Protein AF-0000000069443160 (afdb_homodimer)

Sequence (1486 aa):
MAARSSDGLRLLSDVNIPDARLNDDSSGDDKSVIDLRDLGGGPRDSFRSDLTDTPPKGVDHGDQPHALPVPTNKPRRRCSGLFVTLIVLGVYTTLLSGVFFVVACIKPFYGSLIGNNAGLTASSASLLSALLAKTIELSYVTVCVAFLGQLLSRRALTHGSEGVSIADMTLRTWITQPGSLLMQWDVLRYVGWTTLGGLTLIVALVAMLYTTAAEALVSPSLVLGPVQPRLLQGNVSTQYSNPYYLEDACQSPITAAVDPTSWNETCLAMEIAGRSYHDYYQYLQGWAEMLKAGNNTSTALAYRPQPHALLYDNTTVTGRWIEIVNTTAVSEQHGRVVNNVTAAYPHGGLFAAARNPANKIQQPVDMSGEGKYIIQASLPSPAINVMCVGMSHDELKPLIYTEWPNHKPFNASTWATAAPTYSINTNRTVVDDLFGFSEDQGAPVFPIYPKDYNTILNPKVDNTTSIYILGSAPPGHDPKYILCSLRGKLSGRCSARYQVDPSGGDLSSRCEDAADGLQYNRIHPNTSEDQYLMNWKSVGWEWADTVTLGSGIMGDNASIERTLMELIPSFDNTTNTSSLDPRLPSLSEALAVLAGSTALLGSQDSPFVPDWNYAEASLATPVVQVFNATLQSAGYASGRTSDWQQVFYVILAVVFLTNIMCLGFILFQGRGQLVTDFTEPPNLFALAVNSPGTVHAWSGAQLGAAGTPRLRDRWHVDMREESGHYYIRTRGQLQDLEDREANMAARSSDGLRLLSDVNIPDARLNDDSSGDDKSVIDLRDLGGGPRDSFRSDLTDTPPKGVDHGDQPHALPVPTNKPRRRCSGLFVTLIVLGVYTTLLSGVFFVVACIKPFYGSLIGNNAGLTASSASLLSALLAKTIELSYVTVCVAFLGQLLSRRALTHGSEGVSIADMTLRTWITQPGSLLMQWDVLRYVGWTTLGGLTLIVALVAMLYTTAAEALVSPSLVLGPVQPRLLQGNVSTQYSNPYYLEDACQSPITAAVDPTSWNETCLAMEIAGRSYHDYYQYLQGWAEMLKAGNNTSTALAYRPQPHALLYDNTTVTGRWIEIVNTTAVSEQHGRVVNNVTAAYPHGGLFAAARNPANKIQQPVDMSGEGKYIIQASLPSPAINVMCVGMSHDELKPLIYTEWPNHKPFNASTWATAAPTYSINTNRTVVDDLFGFSEDQGAPVFPIYPKDYNTILNPKVDNTTSIYILGSAPPGHDPKYILCSLRGKLSGRCSARYQVDPSGGDLSSRCEDAADGLQYNRIHPNTSEDQYLMNWKSVGWEWADTVTLGSGIMGDNASIERTLMELIPSFDNTTNTSSLDPRLPSLSEALAVLAGSTALLGSQDSPFVPDWNYAEASLATPVVQVFNATLQSAGYASGRTSDWQQVFYVILAVVFLTNIMCLGFILFQGRGQLVTDFTEPPNLFALAVNSPGTVHAWSGAQLGAAGTPRLRDRWHVDMREESGHYYIRTRGQLQDLEDREAN

Organism: Aspergillus niger (strain ATCC MYA-4892 / CBS 513.88 / FGSC A1513) (NCBI:txid425011)

Secondary structure (DSSP, 8-state):
-----------------------------------------------------------------------------SS-HHHHHHHHHHHHHHHHHHHHHHHHHH--B-GGGBSTTSSB-HHHHHHHHHHHHHHHHHHHHHHHHHHHHHHHHHHHHSTTS--B-HHHHTHHHHHH-GGGGGT-HHHHHHHTTSHHHHHHHHHHHHHHHHHHHHHHHTS-EEEEPPPEEEEEEEEEEE-TT-HHHHHHH---S--TTT-TTTHHHHHHHHHHHHHHHHHHHHHHHHHHHHHHTT----SSGGGSPPPEEEETTTEEEE-EEES---HHHHHHHHTS-EEEEEEE---THHHHHHT-GGG-PPPGGGGTT---EEEEE--PEEEEEEEEEEE-HHHHGGGBGGGSTTPPPP-HHHHHHH-S-SEESS---TTHHHHT--SSSPEE-BSSPPPTT-EEEE---TT-S-EEEEEEPPTT-SSSEEEEEEEEEEESSEEEEEEEETTEEEEEEEES-TT-TT-HHHH-TT--SS-B-HHHHHHHHHHHHHTT--GGGTT---HHHHHHHTTPPPEETTTTEE---TTS--HHHHHHHHTHHHHHHHHTT--SSS----SSSEEEEEEEEEEEEEEEEEEEE-S-SSGGGGGHHHHHHHHHHHHHHHHHHHHHTSTT-PPP-TTSHHHHHHHHHTS-TTTTTTTT--SS---TTGGG--EEEEEETTTTEEEEEEHHHHHHHHHHHH-/-----------------------------------------------------------------------------SS-HHHHHHHHHHHHHHHHHHHHHHHHHH--B-GGGBSTTSSB-HHHHHHHHHHHHHHHHHHHHHHHHHHHHHHHHHHHHSTTS--EEHHHHTHHHHHH-GGGGGT-HHHHHHHTTSHHHHHHHHHHHHHHHHHHHHHHHTS-EEEEPPPEEEEEEEEEEE-TT-HHHHHHH---S--TTT-TTTHHHHHHHHHHHHHHHHHHHHHHHHHHHHHHTT----SSGGGSPPPEEEETTTEEEE-EEES---HHHHHHHHTS-EEEEEEE---THHHHHHT-GGG-PPPGGGGTT---EEEEE--PEEEEEEEEEEE-HHHHGGGBGGGSTTPPPP-TTTHHHH-S-SEESS---TTHHHHT--SSSPEE-BSSPPPTT-EEEE---TT-S-EEEEEEPPTT-SSSEEEEEEEEEEESSEEEEEEEETTEEEEEEEES-TT-TT-HHHH-TT--SS-B-HHHHHHHHHHHHHTT--GGGTT---HHHHHHHTTPPPEETTTTEE---TTS--HHHHHHHHTHHHHHHHHTT--SSS----SSSEEEEEEEEEEEEEEEEEEEE-S-SSGGGGGHHHHHHHHHHHHHHHHHHHHHTSTT-PPP-TTSHHHHHHHHHTS-TTTTTTTT--SS---TTGGG-EEEEEEETTTTEEEEEEHHHHHHHHHHHH-

pLDDT: mean 78.51, std 24.68, range [12.88, 98.69]

Solvent-accessible surface area (backbone atoms only — not comparable to full-atom values): 80104 Å² total; per-residue (Å²): 130,86,69,71,76,84,89,84,90,74,89,86,79,91,62,91,82,80,88,92,89,90,94,84,91,94,80,94,70,100,74,85,93,77,91,88,82,76,84,85,79,79,76,83,82,85,86,79,79,70,85,69,77,84,79,78,82,69,86,73,82,63,81,60,74,75,69,68,76,64,72,73,77,58,76,71,70,56,82,39,71,50,56,52,43,50,50,51,40,36,50,48,27,34,50,52,39,41,49,50,40,47,41,36,70,68,32,52,72,52,51,70,49,49,20,68,80,29,90,28,38,66,69,55,47,36,48,50,47,48,51,52,38,46,53,35,44,45,30,44,52,36,45,50,44,52,43,53,28,44,54,48,34,47,35,18,50,44,90,85,48,86,34,39,30,52,56,62,59,48,54,54,46,36,55,53,23,55,54,47,51,73,45,41,54,69,57,42,71,66,42,39,80,37,72,68,33,41,52,44,52,49,52,28,51,38,56,70,43,41,51,55,31,40,54,50,24,46,26,63,40,84,40,75,47,68,80,38,81,42,77,40,47,34,63,25,33,32,42,64,23,40,54,68,58,51,21,66,66,42,62,45,49,60,38,59,87,78,32,72,84,51,33,35,58,38,43,34,39,38,50,48,35,10,46,18,36,31,23,36,38,52,48,34,29,52,50,22,54,38,47,73,70,69,46,73,47,45,64,43,74,88,67,32,90,58,41,44,40,73,46,91,64,43,25,45,31,35,26,33,77,41,84,81,55,61,36,39,60,52,2,41,73,70,64,37,37,39,42,53,41,28,39,30,33,37,45,36,35,52,63,58,24,61,68,31,72,89,54,69,56,80,48,29,76,48,39,76,46,68,18,30,36,36,37,39,31,34,30,44,16,30,26,35,37,20,38,31,33,44,37,48,77,77,64,42,39,71,36,23,45,66,67,40,93,87,49,68,88,86,50,72,92,44,40,88,81,61,50,87,57,46,44,40,49,78,62,76,56,94,55,26,81,80,76,56,46,36,77,80,23,41,38,62,37,36,65,65,83,42,46,72,25,13,19,32,57,41,62,67,33,61,80,53,38,43,33,36,38,41,35,14,24,47,90,92,42,44,46,44,28,36,45,31,39,39,36,30,32,51,30,29,58,17,18,27,35,41,36,40,43,34,62,35,32,39,37,28,34,51,59,82,45,92,83,49,80,47,22,23,32,75,76,38,70,83,60,63,78,80,61,63,34,60,40,33,32,56,41,49,41,55,47,41,60,54,64,48,45,42,44,14,66,78,61,43,84,48,48,65,30,34,60,45,32,70,22,56,60,50,49,39,80,88,77,40,30,16,56,59,51,39,71,47,69,42,36,33,57,50,52,36,28,37,48,42,48,57,42,34,60,20,27,44,37,17,54,77,49,92,67,76,93,60,90,58,73,58,47,95,66,61,44,81,45,75,42,52,29,34,42,25,44,46,31,38,24,22,29,69,88,53,78,79,56,58,64,36,54,54,44,44,49,51,54,32,51,51,34,49,53,48,44,50,46,53,58,63,73,27,72,64,49,82,68,68,40,45,64,39,45,58,42,27,39,52,35,28,52,45,26,74,50,77,63,50,82,63,54,78,68,64,84,78,69,82,55,79,77,62,48,63,54,35,37,29,43,46,64,42,80,88,76,71,46,50,25,70,44,51,64,70,56,50,50,52,48,50,51,50,70,68,94,140,90,85,87,94,87,87,94,87,94,89,90,94,86,94,80,89,92,82,95,74,94,79,93,86,90,94,85,94,80,91,75,86,88,72,98,72,73,86,87,76,80,71,85,81,72,88,69,83,64,89,71,82,81,75,78,80,75,84,74,87,64,82,60,70,78,69,69,76,66,73,74,78,57,74,71,71,59,80,40,69,49,57,50,42,50,51,51,40,36,49,48,28,34,51,53,38,41,49,50,39,48,39,37,70,66,32,53,72,53,52,72,49,50,20,68,82,30,89,30,38,66,70,55,47,39,50,50,46,48,50,51,37,46,52,36,44,45,31,42,50,36,45,50,46,52,44,53,27,44,55,49,35,46,36,18,50,43,90,83,49,85,34,38,30,53,55,62,59,48,52,54,46,36,55,52,23,55,55,48,52,73,46,40,53,70,55,43,70,66,42,38,79,37,72,69,33,40,51,45,52,50,51,28,50,38,56,68,43,42,51,55,31,40,56,50,24,47,26,63,39,85,40,77,46,69,80,38,80,42,78,39,46,35,61,24,33,33,42,63,23,41,53,68,57,51,19,66,66,42,61,44,50,59,38,61,88,78,33,72,86,51,32,35,59,36,43,35,39,38,49,49,36,9,46,18,35,31,24,36,38,51,48,35,31,51,50,20,53,40,46,74,70,69,46,72,49,44,63,44,75,87,69,31,90,58,40,45,41,72,44,91,63,45,26,46,31,35,27,33,75,42,84,82,55,62,36,39,60,53,3,40,73,70,65,36,36,40,41,53,41,28,40,31,32,36,45,37,35,54,63,58,24,61,68,31,72,89,53,69,57,81,49,30,74,48,40,78,46,66,20,31,37,37,37,39,32,33,30,45,15,30,25,35,38,18,39,33,34,45,36,49,77,78,64,42,40,71,36,22,44,67,68,40,92,87,50,70,88,85,51,72,90,45,40,88,81,61,51,89,58,45,43,39,48,78,65,77,56,93,54,26,80,79,76,56,44,36,77,80,21,41,37,63,36,36,66,62,82,43,47,72,23,14,19,31,59,40,61,66,34,59,81,55,39,42,31,36,39,40,34,12,26,48,90,92,42,45,45,45,27,36,44,31,38,39,35,29,32,52,30,32,58,19,18,26,36,42,36,39,42,34,60,34,33,39,38,27,33,50,57,82,46,93,84,50,80,47,22,22,33,76,78,38,70,84,58,63,79,79,59,64,33,60,42,34,30,55,41,48,41,53,47,42,60,55,64,46,45,41,48,18,66,77,61,67,67,48,51,64,28,34,59,47,31,70,23,57,61,51,49,39,80,88,78,40,32,18,54,58,51,40,71,48,70,42,36,32,56,50,51,36,29,37,48,42,49,56,41,34,59,21,26,44,37,15,55,77,49,93,67,75,92,60,89,58,71,58,47,93,65,62,44,80,46,74,42,53,29,32,41,24,43,47,30,37,23,23,30,68,88,54,78,80,57,57,65,38,54,55,42,44,49,51,54,30,52,51,34,48,53,48,46,49,46,53,59,65,74,28,73,65,48,81,67,69,42,44,63,39,46,57,43,28,40,54,34,28,53,48,26,73,50,75,60,47,82,62,53,79,65,65,82,78,69,82,55,80,78,61,49,64,52,38,37,30,44,46,65,42,81,90,74,70,46,51,24,68,44,51,64,69,58,53,50,52,48,49,50,55,72,71,102

Foldseek 3Di:
DDDPDDDDDDDDDDDPDDDDDYDDDDDDDPDDDDDDDDDDDDDDDDDPPPPVDDDPPPDCPPPPPPPPPLPPVPVPDQQPPVLVVLLVLLVLLLVVLVVLLVQLVVWDFPPQCEWPPHPHDLVRQLVVLLVSLVSSLVSLLVLVLLLLLQVLQCLQADDPHLFHFLLSLCLNCCQVPVVCCVVCVVSCVVCCPPPSNVVSNLNNVLSVCRSVLSSFFVRWDWDWFDKFKDKFKFWFWFAFLFPVCLLVVQDDPCDCVNPVPCSSLVSSLVVLQVWLVVQLVVVVVVLVVCVVVVHFFDLFQQGDQFFWTDDPNFETWTKGKPPGDAQFVVLLVLLWGKDKTKIWTAQLRVVVRCVDVVRVHDDCVGHVLFKKKKKKFQFWTKMKMKIKIFDAPVQCLLQEQVSDPPHDDDDLVCCVPDPPDQWDAPDDGSCCVVQVRHNQFTDGHDHDQFDELAKAWRLPGPPDQWTKIKHAAHPPFPRGIMIMIMFMATHQQWMWMWIAGSSGIYIYIGGNDPPDCSRNCNVVVPDGPPDTDNSLSVVVVSSCVSNPRHCRSVPDNDPVSNVLSHQDWGADPVSSGTTHDRSGHHSRSSVRSSCVVSSNSSSHSHDSDRDDDDPDRTHPGIDMDITIMIMIIMGIIGYHPDDVSVVSSVSSVSSNVVSVVSSVCCPPVCVSPRDDSCSDPVNVVQQAVQADPVVCVCVPVDPPDPDPPRSSFRWHWYAPVVSRHTYIHGVVVVVVVVVVVVD/DDYYDDYDDDDYDDDDDDDDDDDDDDDDDDDPDDDPPDDDDDDPDDPVPCPPDDDPPPDCPPPPVPPPPPPPPPVPDQQPPVLVVLLVLLVVLLVLLVVLLVQLVVWDFPPQCEWPPHPHDLVRQLVVLLVSLVSSLVSLLVLVLLLLLQVLQCLQADDPHLFDFPLSLCLNCCQVPVVCCVVCVVSCVVCCPPPSNVVSNLNNVLSVCRSVLSSFFVRWDWDWFDKFKDKFKFWFWFAFLFPVCLLVVQDDPCDCVNPVPCSSLVSSLVVLQVWLVVQLVVVVVVLVVCVVVVHFFDLFQQGDAFFWTDDPNFEIWTKGKPPGDAQFVVLLVLLWGKDKTKIWTAQLRVVVRCVDVVRVHDDCVRHVLFKKKKKKFQFWTKMKMKIKIFDAPVQCLLQEQVSDPPHDDDDLVCCVPDPPDQWDAPDDGSCCVVQVRHNQFTDGHHHDQFDELAKAWRLPGPPDQWTKIKHAAHPPFPRGIMIMIMFMATHQQWMWMWIQGSSGIYIYIGGNDPPDCSRNCNVVVPDDPPDTDNSLSVVVVSSCVSNPRHCRSVPPNDPVSNVLSHQDWGADPVSSGTTHDRSGHHSRSSVRSSCVVSRNSSSHSHDSDRDDDDPDRTHPGIDMDITIMIMIIMGIIGYHPDDVSVVSSVSSVSSNVVSVVSSVCCPPVCVSPRDPSCSDPVNVVQQAVQADPVVCVCVPVDDPDPDPPRSSFRWHWYADVVSRHTYIHGPVVVVVVVVVVVD

Structure (mmCIF, N/CA/C/O backbone):
data_AF-0000000069443160-model_v1
#
loop_
_entity.id
_entity.type
_entity.pdbx_description
1 polymer 'Contig An12c0340, genomic contig'
#
loop_
_atom_site.group_PDB
_atom_site.id
_atom_site.type_symbol
_atom_site.label_atom_id
_atom_site.label_alt_id
_atom_site.label_comp_id
_atom_site.label_asym_id
_atom_site.label_entity_id
_atom_site.label_seq_id
_atom_site.pdbx_PDB_ins_code
_atom_site.Cartn_x
_atom_site.Cartn_y
_atom_site.Cartn_z
_atom_site.occupancy
_atom_site.B_iso_or_equiv
_atom_site.auth_seq_id
_atom_site.auth_comp_id
_atom_site.auth_asym_id
_atom_site.auth_atom_id
_atom_site.pdbx_PDB_model_num
ATOM 1 N N . MET A 1 1 ? -35.094 -18.609 -23.609 1 14.18 1 MET A N 1
ATOM 2 C CA . MET A 1 1 ? -34.469 -17.391 -23.078 1 14.18 1 MET A CA 1
ATOM 3 C C . MET A 1 1 ? -34.75 -17.234 -21.594 1 14.18 1 MET A C 1
ATOM 5 O O . MET A 1 1 ? -35.594 -17.938 -21.047 1 14.18 1 MET A O 1
ATOM 9 N N . ALA A 1 2 ? -34.719 -15.883 -21.469 1 14.32 2 ALA A N 1
ATOM 10 C CA . ALA A 1 2 ? -34.719 -15.242 -20.156 1 14.32 2 ALA A CA 1
ATOM 11 C C . ALA A 1 2 ? -35.844 -15.836 -19.266 1 14.32 2 ALA A C 1
ATOM 13 O O . ALA A 1 2 ? -36.75 -16.469 -19.766 1 14.32 2 ALA A O 1
ATOM 14 N N . ALA A 1 3 ? -35.781 -15.125 -18.375 1 14.13 3 ALA A N 1
ATOM 15 C CA . ALA A 1 3 ? -35.844 -14.688 -16.984 1 14.13 3 ALA A CA 1
ATOM 16 C C . ALA A 1 3 ? -37.281 -14.547 -16.5 1 14.13 3 ALA A C 1
ATOM 18 O O . ALA A 1 3 ? -38.031 -13.688 -16.969 1 14.13 3 ALA A O 1
ATOM 19 N N . ARG A 1 4 ? -37.688 -15.383 -16.281 1 16.61 4 ARG A N 1
ATOM 20 C CA . ARG A 1 4 ? -38.938 -15.328 -15.523 1 16.61 4 ARG A CA 1
ATOM 21 C C . ARG A 1 4 ? -38.781 -14.477 -14.266 1 16.61 4 ARG A C 1
ATOM 23 O O . ARG A 1 4 ? -37.938 -14.781 -13.406 1 16.61 4 ARG A O 1
ATOM 30 N N . SER A 1 5 ? -38.562 -13.375 -14.5 1 15.87 5 SER A N 1
ATOM 31 C CA . SER A 1 5 ? -38.406 -12.828 -13.156 1 15.87 5 SER A CA 1
ATOM 32 C C . SER A 1 5 ? -39.344 -13.5 -12.172 1 15.87 5 SER A C 1
ATOM 34 O O . SER A 1 5 ? -40.344 -14.141 -12.57 1 15.87 5 SER A O 1
ATOM 36 N N . SER A 1 6 ? -39.281 -12.898 -11.078 1 15.77 6 SER A N 1
ATOM 37 C CA . SER A 1 6 ? -39.312 -12.93 -9.617 1 15.77 6 SER A CA 1
ATOM 38 C C . SER A 1 6 ? -40.719 -13.094 -9.078 1 15.77 6 SER A C 1
ATOM 40 O O . SER A 1 6 ? -41.656 -12.539 -9.633 1 15.77 6 SER A O 1
ATOM 42 N N . ASP A 1 7 ? -41.031 -13.812 -8.219 1 15.76 7 ASP A N 1
ATOM 43 C CA . ASP A 1 7 ? -41.844 -14.609 -7.301 1 15.76 7 ASP A CA 1
ATOM 44 C C . ASP A 1 7 ? -42.656 -13.719 -6.387 1 15.76 7 ASP A C 1
ATOM 46 O O . ASP A 1 7 ? -42.438 -12.508 -6.316 1 15.76 7 ASP A O 1
ATOM 50 N N . GLY A 1 8 ? -42.844 -14.008 -5.059 1 15.55 8 GLY A N 1
ATOM 51 C CA . GLY A 1 8 ? -43.812 -14.531 -4.117 1 15.55 8 GLY A CA 1
ATOM 52 C C . GLY A 1 8 ? -44.344 -13.477 -3.15 1 15.55 8 GLY A C 1
ATOM 53 O O . GLY A 1 8 ? -45.531 -13.406 -2.889 1 15.55 8 GLY A O 1
ATOM 54 N N . LEU A 1 9 ? -43.562 -12.945 -2.189 1 15.8 9 LEU A N 1
ATOM 55 C CA . LEU A 1 9 ? -43.781 -13.047 -0.75 1 15.8 9 LEU A CA 1
ATOM 56 C C . LEU A 1 9 ? -44.875 -12.07 -0.303 1 15.8 9 LEU A C 1
ATOM 58 O O . LEU A 1 9 ? -44.812 -10.891 -0.648 1 15.8 9 LEU A O 1
ATOM 62 N N . ARG A 1 10 ? -45.938 -12.344 0.442 1 16.67 10 ARG A N 1
ATOM 63 C CA . ARG A 1 10 ? -47.156 -11.898 1.095 1 16.67 10 ARG A CA 1
ATOM 64 C C . ARG A 1 10 ? -46.844 -11.172 2.402 1 16.67 10 ARG A C 1
ATOM 66 O O . ARG A 1 10 ? -47.75 -10.617 3.037 1 16.67 10 ARG A O 1
ATOM 73 N N . LEU A 1 11 ? -45.906 -11.453 3.174 1 15.17 11 LEU A N 1
ATOM 74 C CA . LEU A 1 11 ? -46.062 -11.469 4.621 1 15.17 11 LEU A CA 1
ATOM 75 C C . LEU A 1 11 ? -46.938 -10.305 5.09 1 15.17 11 LEU A C 1
ATOM 77 O O . LEU A 1 11 ? -47.062 -9.289 4.395 1 15.17 11 LEU A O 1
ATOM 81 N N . LEU A 1 12 ? -47.25 -10.188 6.547 1 15.47 12 LEU A N 1
ATOM 82 C CA . LEU A 1 12 ? -48.125 -10.133 7.703 1 15.47 12 LEU A CA 1
ATOM 83 C C . LEU A 1 12 ? -48.406 -8.688 8.117 1 15.47 12 LEU A C 1
ATOM 85 O O . LEU A 1 12 ? -49.562 -8.273 8.219 1 15.47 12 LEU A O 1
ATOM 89 N N . SER A 1 13 ? -47.875 -8.289 9.414 1 15.56 13 SER A N 1
ATOM 90 C CA . SER A 1 13 ? -48.531 -8.07 10.695 1 15.56 13 SER A CA 1
ATOM 91 C C . SER A 1 13 ? -49.031 -6.641 10.82 1 15.56 13 SER A C 1
ATOM 93 O O . SER A 1 13 ? -50.188 -6.418 11.18 1 15.56 13 SER A O 1
ATOM 95 N N . ASP A 1 14 ? -48.188 -5.699 11.258 1 16.8 14 ASP A N 1
ATOM 96 C CA . ASP A 1 14 ? -48.281 -5.012 12.539 1 16.8 14 ASP A CA 1
ATOM 97 C C . ASP A 1 14 ? -49.438 -4.004 12.516 1 16.8 14 ASP A C 1
ATOM 99 O O . ASP A 1 14 ? -49.656 -3.318 11.516 1 16.8 14 ASP A O 1
ATOM 103 N N . VAL A 1 15 ? -50.406 -3.967 13.695 1 16.39 15 VAL A N 1
ATOM 104 C CA . VAL A 1 15 ? -51.562 -3.461 14.406 1 16.39 15 VAL A CA 1
ATOM 105 C C . VAL A 1 15 ? -51.312 -2.027 14.867 1 16.39 15 VAL A C 1
ATOM 107 O O . VAL A 1 15 ? -52.219 -1.374 15.406 1 16.39 15 VAL A O 1
ATOM 110 N N . ASN A 1 16 ? -50.625 -1.354 14.461 1 17.42 16 ASN A N 1
ATOM 111 C CA . ASN A 1 16 ? -50.594 -0.25 15.414 1 17.42 16 ASN A CA 1
ATOM 112 C C . ASN A 1 16 ? -52 0.199 15.797 1 17.42 16 ASN A C 1
ATOM 114 O O . ASN A 1 16 ? -52.781 0.606 14.938 1 17.42 16 ASN A O 1
ATOM 118 N N . ILE A 1 17 ? -52.5 -0.214 17.047 1 16.25 17 ILE A N 1
ATOM 119 C CA . ILE A 1 17 ? -53.531 -0.032 18.062 1 16.25 17 ILE A CA 1
ATOM 120 C C . ILE A 1 17 ? -53.812 1.457 18.266 1 16.25 17 ILE A C 1
ATOM 122 O O . ILE A 1 17 ? -52.969 2.297 17.938 1 16.25 17 ILE A O 1
ATOM 126 N N . PRO A 1 18 ? -54.219 1.831 19.703 1 16.44 18 PRO A N 1
ATOM 127 C CA . PRO A 1 18 ? -55.469 2.23 20.375 1 16.44 18 PRO A CA 1
ATOM 128 C C . PRO A 1 18 ? -55.562 3.734 20.625 1 16.44 18 PRO A C 1
ATOM 130 O O . PRO A 1 18 ? -56.656 4.301 20.656 1 16.44 18 PRO A O 1
ATOM 133 N N . ASP A 1 19 ? -54.438 4.422 20.969 1 16.66 19 ASP A N 1
ATOM 134 C CA . ASP A 1 19 ? -54.562 5.16 22.219 1 16.66 19 ASP A CA 1
ATOM 135 C C . ASP A 1 19 ? -55.812 6.055 22.203 1 16.66 19 ASP A C 1
ATOM 137 O O . ASP A 1 19 ? -56.156 6.629 21.172 1 16.66 19 ASP A O 1
ATOM 141 N N . ALA A 1 20 ? -56.594 6.262 23.5 1 16.33 20 ALA A N 1
ATOM 142 C CA . ALA A 1 20 ? -57.656 6.652 24.422 1 16.33 20 ALA A CA 1
ATOM 143 C C . ALA A 1 20 ? -57.844 8.172 24.438 1 16.33 20 ALA A C 1
ATOM 145 O O . ALA A 1 20 ? -56.969 8.906 24 1 16.33 20 ALA A O 1
ATOM 146 N N . ARG A 1 21 ? -58.5 8.719 25.75 1 17.06 21 ARG A N 1
ATOM 147 C CA . ARG A 1 21 ? -59.688 9.289 26.391 1 17.06 21 ARG A CA 1
ATOM 148 C C . ARG A 1 21 ? -59.5 10.781 26.656 1 17.06 21 ARG A C 1
ATOM 150 O O . ARG A 1 21 ? -60.312 11.594 26.234 1 17.06 21 ARG A O 1
ATOM 157 N N . LEU A 1 22 ? -59.25 11.141 28.203 1 15.45 22 LEU A N 1
ATOM 158 C CA . LEU A 1 22 ? -60.031 11.836 29.234 1 15.45 22 LEU A CA 1
ATOM 159 C C . LEU A 1 22 ? -59.812 13.344 29.156 1 15.45 22 LEU A C 1
ATOM 161 O O . LEU A 1 22 ? -58.875 13.805 28.531 1 15.45 22 LEU A O 1
ATOM 165 N N . ASN A 1 23 ? -59.844 14.141 30.547 1 16.2 23 ASN A N 1
ATOM 166 C CA . ASN A 1 23 ? -60.656 14.961 31.422 1 16.2 23 ASN A CA 1
ATOM 167 C C . ASN A 1 23 ? -60.312 16.438 31.281 1 16.2 23 ASN A C 1
ATOM 169 O O . ASN A 1 23 ? -59.406 16.812 30.531 1 16.2 23 ASN A O 1
ATOM 173 N N . ASP A 1 24 ? -59.906 17.25 32.562 1 15.63 24 ASP A N 1
ATOM 174 C CA . ASP A 1 24 ? -60.438 18.188 33.531 1 15.63 24 ASP A CA 1
ATOM 175 C C . ASP A 1 24 ? -59.906 19.594 33.312 1 15.63 24 ASP A C 1
ATOM 177 O O . ASP A 1 24 ? -60.688 20.547 33.219 1 15.63 24 ASP A O 1
ATOM 181 N N . ASP A 1 25 ? -59 20.219 34.281 1 15.8 25 ASP A N 1
ATOM 182 C CA . ASP A 1 25 ? -59.219 21.234 35.312 1 15.8 25 ASP A CA 1
ATOM 183 C C . ASP A 1 25 ? -59.094 22.641 34.75 1 15.8 25 ASP A C 1
ATOM 185 O O . ASP A 1 25 ? -58.594 22.812 33.625 1 15.8 25 ASP A O 1
ATOM 189 N N . SER A 1 26 ? -58.375 23.734 35.656 1 16.36 26 SER A N 1
ATOM 190 C CA . SER A 1 26 ? -58.562 24.859 36.562 1 16.36 26 SER A CA 1
ATOM 191 C C . SER A 1 26 ? -58.219 26.188 35.875 1 16.36 26 SER A C 1
ATOM 193 O O . SER A 1 26 ? -57.594 26.203 34.844 1 16.36 26 SER A O 1
ATOM 195 N N . SER A 1 27 ? -57.969 27.484 36.812 1 15.53 27 SER A N 1
ATOM 196 C CA . SER A 1 27 ? -58.375 28.703 37.5 1 15.53 27 SER A CA 1
ATOM 197 C C . SER A 1 27 ? -57.531 29.906 37.062 1 15.53 27 SER A C 1
ATOM 199 O O . SER A 1 27 ? -58.062 31 36.844 1 15.53 27 SER A O 1
ATOM 201 N N . GLY A 1 28 ? -56.188 30.047 37.281 1 15.67 28 GLY A N 1
ATOM 202 C CA . GLY A 1 28 ? -55.844 31.188 38.125 1 15.67 28 GLY A CA 1
ATOM 203 C C . GLY A 1 28 ? -55.938 32.5 37.375 1 15.67 28 GLY A C 1
ATOM 204 O O . GLY A 1 28 ? -56 32.531 36.156 1 15.67 28 GLY A O 1
ATOM 205 N N . ASP A 1 29 ? -55.938 33.812 38.219 1 16.05 29 ASP A N 1
ATOM 206 C CA . ASP A 1 29 ? -56.281 35.125 38.781 1 16.05 29 ASP A CA 1
ATOM 207 C C . ASP A 1 29 ? -55.344 36.219 38.281 1 16.05 29 ASP A C 1
ATOM 209 O O . ASP A 1 29 ? -55.344 37.344 38.781 1 16.05 29 ASP A O 1
ATOM 213 N N . ASP A 1 30 ? -54.406 36.094 37.438 1 16.05 30 ASP A N 1
ATOM 214 C CA . ASP A 1 30 ? -53.469 37.188 37.719 1 16.05 30 ASP A CA 1
ATOM 215 C C . ASP A 1 30 ? -54.156 38.531 37.5 1 16.05 30 ASP A C 1
ATOM 217 O O . ASP A 1 30 ? -54.594 38.812 36.375 1 16.05 30 ASP A O 1
ATOM 221 N N . LYS A 1 31 ? -54.5 39.469 38.656 1 17.25 31 LYS A N 1
ATOM 222 C CA . LYS A 1 31 ? -55.062 40.656 39.25 1 17.25 31 LYS A CA 1
ATOM 223 C C . LYS A 1 31 ? -54.281 41.906 38.812 1 17.25 31 LYS A C 1
ATOM 225 O O . LYS A 1 31 ? -54.875 42.969 38.562 1 17.25 31 LYS A O 1
ATOM 230 N N . SER A 1 32 ? -52.906 42 39.25 1 15.55 32 SER A N 1
ATOM 231 C CA . SER A 1 32 ? -52.594 43.125 40.125 1 15.55 32 SER A CA 1
ATOM 232 C C . SER A 1 32 ? -52.75 44.438 39.406 1 15.55 32 SER A C 1
ATOM 234 O O . SER A 1 32 ? -52.875 44.5 38.188 1 15.55 32 SER A O 1
ATOM 236 N N . VAL A 1 33 ? -51.594 45.312 39.594 1 16.06 33 VAL A N 1
ATOM 237 C CA . VAL A 1 33 ? -51.469 46.562 40.312 1 16.06 33 VAL A CA 1
ATOM 238 C C . VAL A 1 33 ? -51.781 47.75 39.406 1 16.06 33 VAL A C 1
ATOM 240 O O . VAL A 1 33 ? -51.688 47.656 38.188 1 16.06 33 VAL A O 1
ATOM 243 N N . ILE A 1 34 ? -51.781 49.125 40.125 1 15.21 34 ILE A N 1
ATOM 244 C CA . ILE A 1 34 ? -52.438 50.312 40.594 1 15.21 34 ILE A CA 1
ATOM 245 C C . ILE A 1 34 ? -51.875 51.531 39.844 1 15.21 34 ILE A C 1
ATOM 247 O O . ILE A 1 34 ? -52.594 52.5 39.562 1 15.21 34 ILE A O 1
ATOM 251 N N . ASP A 1 35 ? -50.531 51.688 39.438 1 17.2 35 ASP A N 1
ATOM 252 C CA . ASP A 1 35 ? -50.125 52.969 40 1 17.2 35 ASP A CA 1
ATOM 253 C C . ASP A 1 35 ? -50.906 54.094 39.312 1 17.2 35 ASP A C 1
ATOM 255 O O . ASP A 1 35 ? -51.375 53.938 38.188 1 17.2 35 ASP A O 1
ATOM 259 N N . LEU A 1 36 ? -50.562 55.438 39.875 1 15.58 36 LEU A N 1
ATOM 260 C CA . LEU A 1 36 ? -51.062 56.688 40.438 1 15.58 36 LEU A CA 1
ATOM 261 C C . LEU A 1 36 ? -51.188 57.75 39.344 1 15.58 36 LEU A C 1
ATOM 263 O O . LEU A 1 36 ? -50.219 58 38.594 1 15.58 36 LEU A O 1
ATOM 267 N N . ARG A 1 37 ? -52.312 58.281 39.062 1 19.11 37 ARG A N 1
ATOM 268 C CA . ARG A 1 37 ? -53.062 59.25 38.281 1 19.11 37 ARG A CA 1
ATOM 269 C C . ARG A 1 37 ? -52.531 60.656 38.438 1 19.11 37 ARG A C 1
ATOM 271 O O . ARG A 1 37 ? -51.562 60.844 39.188 1 19.11 37 ARG A O 1
ATOM 278 N N . ASP A 1 38 ? -53.281 61.5 38.844 1 17.75 38 ASP A N 1
ATOM 279 C CA . ASP A 1 38 ? -53.969 62.688 38.281 1 17.75 38 ASP A CA 1
ATOM 280 C C . ASP A 1 38 ? -53.438 63.969 38.938 1 17.75 38 ASP A C 1
ATOM 282 O O . ASP A 1 38 ? -53.969 65.062 38.719 1 17.75 38 ASP A O 1
ATOM 286 N N . LEU A 1 39 ? -52.594 63.844 40.062 1 15.99 39 LEU A N 1
ATOM 287 C CA . LEU A 1 39 ? -53 65 40.875 1 15.99 39 LEU A CA 1
ATOM 288 C C . LEU A 1 39 ? -52.75 66.312 40.156 1 15.99 39 LEU A C 1
ATOM 290 O O . LEU A 1 39 ? -51.906 66.375 39.25 1 15.99 39 LEU A O 1
ATOM 294 N N . GLY A 1 40 ? -53.031 67.5 40.938 1 16.56 40 GLY A N 1
ATOM 295 C CA . GLY A 1 40 ? -53.625 68.812 41.062 1 16.56 40 GLY A CA 1
ATOM 296 C C . GLY A 1 40 ? -52.719 69.938 40.656 1 16.56 40 GLY A C 1
ATOM 297 O O . GLY A 1 40 ? -51.5 69.812 40.562 1 16.56 40 GLY A O 1
ATOM 298 N N . GLY A 1 41 ? -53.281 71.062 40.125 1 18.39 41 GLY A N 1
ATOM 299 C CA . GLY A 1 41 ? -53.156 72.312 39.344 1 18.39 41 GLY A CA 1
ATOM 300 C C . GLY A 1 41 ? -52.531 73.438 40.156 1 18.39 41 GLY A C 1
ATOM 301 O O . GLY A 1 41 ? -52.5 74.625 39.719 1 18.39 41 GLY A O 1
ATOM 302 N N . GLY A 1 42 ? -51.938 73.188 41.375 1 17.03 42 GLY A N 1
ATOM 303 C CA . GLY A 1 42 ? -52.062 74.375 42.156 1 17.03 42 GLY A CA 1
ATOM 304 C C . GLY A 1 42 ? -51.281 75.562 41.594 1 17.03 42 GLY A C 1
ATOM 305 O O . GLY A 1 42 ? -50.406 75.375 40.75 1 17.03 42 GLY A O 1
ATOM 306 N N . PRO A 1 43 ? -51.781 76.812 41.812 1 20.66 43 PRO A N 1
ATOM 307 C CA . PRO A 1 43 ? -51.688 78.188 41.375 1 20.66 43 PRO A CA 1
ATOM 308 C C . PRO A 1 43 ? -50.375 78.875 41.875 1 20.66 43 PRO A C 1
ATOM 310 O O . PRO A 1 43 ? -50.188 80.062 41.656 1 20.66 43 PRO A O 1
ATOM 313 N N . ARG A 1 44 ? -49.25 78.312 41.906 1 18.31 44 ARG A N 1
ATOM 314 C CA . ARG A 1 44 ? -48.344 78.938 42.844 1 18.31 44 ARG A CA 1
ATOM 315 C C . ARG A 1 44 ? -48.094 80.375 42.469 1 18.31 44 ARG A C 1
ATOM 317 O O . ARG A 1 44 ? -48 80.688 41.281 1 18.31 44 ARG A O 1
ATOM 324 N N . ASP A 1 45 ? -48.188 81.188 43.562 1 16.64 45 ASP A N 1
ATOM 325 C CA . ASP A 1 45 ? -48.25 82.625 43.875 1 16.64 45 ASP A CA 1
ATOM 326 C C . ASP A 1 45 ? -46.969 83.312 43.375 1 16.64 45 ASP A C 1
ATOM 328 O O . ASP A 1 45 ? -47.062 84.188 42.469 1 16.64 45 ASP A O 1
ATOM 332 N N . SER A 1 46 ? -46.062 83.75 44.375 1 16.83 46 SER A N 1
ATOM 333 C CA . SER A 1 46 ? -45.844 85.062 44.906 1 16.83 46 SER A CA 1
ATOM 334 C C . SER A 1 46 ? -44.719 85.812 44.125 1 16.83 46 SER A C 1
ATOM 336 O O . SER A 1 46 ? -44.938 86.875 43.594 1 16.83 46 SER A O 1
ATOM 338 N N . PHE A 1 47 ? -43.469 86.125 44.875 1 17.14 47 PHE A N 1
ATOM 339 C CA . PHE A 1 47 ? -42.844 87.375 45.312 1 17.14 47 PHE A CA 1
ATOM 340 C C . PHE A 1 47 ? -41.719 87.75 44.406 1 17.14 47 PHE A C 1
ATOM 342 O O . PHE A 1 47 ? -40.781 87 44.188 1 17.14 47 PHE A O 1
ATOM 349 N N . ARG A 1 48 ? -41.938 88.625 43.406 1 18.62 48 ARG A N 1
ATOM 350 C CA . ARG A 1 48 ? -41.188 89.375 42.375 1 18.62 48 ARG A CA 1
ATOM 351 C C . ARG A 1 48 ? -40.156 90.25 43.031 1 18.62 48 ARG A C 1
ATOM 353 O O . ARG A 1 48 ? -40.469 91.375 43.5 1 18.62 48 ARG A O 1
ATOM 360 N N . SER A 1 49 ? -39.344 89.75 44.031 1 17.88 49 SER A N 1
ATOM 361 C CA . SER A 1 49 ? -38.562 90.75 44.688 1 17.88 49 SER A CA 1
ATOM 362 C C . SER A 1 49 ? -37.719 91.562 43.688 1 17.88 49 SER A C 1
ATOM 364 O O . SER A 1 49 ? -37.125 90.938 42.781 1 17.88 49 SER A O 1
ATOM 366 N N . ASP A 1 50 ? -37.969 92.812 43.469 1 18.14 50 ASP A N 1
ATOM 367 C CA . ASP A 1 50 ? -37.562 94 42.688 1 18.14 50 ASP A CA 1
ATOM 368 C C . ASP A 1 50 ? -36.094 94.375 42.938 1 18.14 50 ASP A C 1
ATOM 370 O O . ASP A 1 50 ? -35.656 95.5 42.625 1 18.14 50 ASP A O 1
ATOM 374 N N . LEU A 1 51 ? -35.25 93.5 43.5 1 17.77 51 LEU A N 1
ATOM 375 C CA . LEU A 1 51 ? -34.094 94.188 44.062 1 17.77 51 LEU A CA 1
ATOM 376 C C . LEU A 1 51 ? -33.219 94.75 42.938 1 17.77 51 LEU A C 1
ATOM 378 O O . LEU A 1 51 ? -32.469 94.062 42.281 1 17.77 51 LEU A O 1
ATOM 382 N N . THR A 1 52 ? -33.75 95.688 41.969 1 18.3 52 THR A N 1
ATOM 383 C CA . THR A 1 52 ? -33.062 96.188 40.812 1 18.3 52 THR A CA 1
ATOM 384 C C . THR A 1 52 ? -31.969 97.188 41.25 1 18.3 52 THR A C 1
ATOM 386 O O . THR A 1 52 ? -31.391 97.938 40.438 1 18.3 52 THR A O 1
ATOM 389 N N . ASP A 1 53 ? -31.656 97.312 42.594 1 19.61 53 ASP A N 1
ATOM 390 C CA . ASP A 1 53 ? -31.062 98.625 42.844 1 19.61 53 ASP A CA 1
ATOM 391 C C . ASP A 1 53 ? -29.891 98.875 41.875 1 19.61 53 ASP A C 1
ATOM 393 O O . ASP A 1 53 ? -29.312 97.938 41.344 1 19.61 53 ASP A O 1
ATOM 397 N N . THR A 1 54 ? -29.156 100.125 42.094 1 20.66 54 THR A N 1
ATOM 398 C CA . THR A 1 54 ? -28.438 101.188 41.375 1 20.66 54 THR A CA 1
ATOM 399 C C . THR A 1 54 ? -27.016 100.688 41.031 1 20.66 54 THR A C 1
ATOM 401 O O . THR A 1 54 ? -26.406 99.938 41.781 1 20.66 54 THR A O 1
ATOM 404 N N . PRO A 1 55 ? -26.516 101.062 39.844 1 23.83 55 PRO A N 1
ATOM 405 C CA . PRO A 1 55 ? -25.422 100.75 38.938 1 23.83 55 PRO A CA 1
ATOM 406 C C . PRO A 1 55 ? -24.062 101.25 39.469 1 23.83 55 PRO A C 1
ATOM 408 O O . PRO A 1 55 ? -23.875 102.438 39.719 1 23.83 55 PRO A O 1
ATOM 411 N N . PRO A 1 56 ? -23.484 100.75 40.688 1 21.97 56 PRO A N 1
ATOM 412 C CA . PRO A 1 56 ? -22.297 101.562 41 1 21.97 56 PRO A CA 1
ATOM 413 C C . PRO A 1 56 ? -21.359 101.688 39.812 1 21.97 56 PRO A C 1
ATOM 415 O O . PRO A 1 56 ? -21.328 100.875 38.906 1 21.97 56 PRO A O 1
ATOM 418 N N . LYS A 1 57 ? -20.938 102.938 39.531 1 26.12 57 LYS A N 1
ATOM 419 C CA . LYS A 1 57 ? -20.203 103.625 38.469 1 26.12 57 LYS A CA 1
ATOM 420 C C . LYS A 1 57 ? -18.781 103.062 38.344 1 26.12 57 LYS A C 1
ATOM 422 O O . LYS A 1 57 ? -17.891 103.438 39.094 1 26.12 57 LYS A O 1
ATOM 427 N N . GLY A 1 58 ? -18.578 101.75 38.625 1 21.42 58 GLY A N 1
ATOM 428 C CA . GLY A 1 58 ? -17.188 101.312 38.656 1 21.42 58 GLY A CA 1
ATOM 429 C C . GLY A 1 58 ? -16.375 101.812 37.469 1 21.42 58 GLY A C 1
ATOM 430 O O . GLY A 1 58 ? -16.953 102.125 36.406 1 21.42 58 GLY A O 1
ATOM 431 N N . VAL A 1 59 ? -15.148 102.375 37.688 1 24.84 59 VAL A N 1
ATOM 432 C CA . VAL A 1 59 ? -14.109 103 36.812 1 24.84 59 VAL A CA 1
ATOM 433 C C . VAL A 1 59 ? -13.906 102.125 35.594 1 24.84 59 VAL A C 1
ATOM 435 O O . VAL A 1 59 ? -13.867 100.875 35.688 1 24.84 59 VAL A O 1
ATOM 438 N N . ASP A 1 60 ? -14.32 102.625 34.406 1 23 60 ASP A N 1
ATOM 439 C CA . ASP A 1 60 ? -14.43 102.188 33.031 1 23 60 ASP A CA 1
ATOM 440 C C . ASP A 1 60 ? -13.07 101.812 32.438 1 23 60 ASP A C 1
ATOM 442 O O . ASP A 1 60 ? -12.328 102.688 31.984 1 23 60 ASP A O 1
ATOM 446 N N . HIS A 1 61 ? -11.992 101.5 33.281 1 23.83 61 HIS A N 1
ATOM 447 C CA . HIS A 1 61 ? -10.742 101.188 32.594 1 23.83 61 HIS A CA 1
ATOM 448 C C . HIS A 1 61 ? -10.992 100.375 31.344 1 23.83 61 HIS A C 1
ATOM 450 O O . HIS A 1 61 ? -11.461 99.188 31.422 1 23.83 61 HIS A O 1
ATOM 456 N N . GLY A 1 62 ? -11.375 101 30.25 1 23.62 62 GLY A N 1
ATOM 457 C CA . GLY A 1 62 ? -11.852 100.688 28.922 1 23.62 62 GLY A CA 1
ATOM 458 C C . GLY A 1 62 ? -10.93 99.688 28.188 1 23.62 62 GLY A C 1
ATOM 459 O O . GLY A 1 62 ? -11.094 99.5 27 1 23.62 62 GLY A O 1
ATOM 460 N N . ASP A 1 63 ? -9.602 99.812 28.469 1 25.86 63 ASP A N 1
ATOM 461 C CA . ASP A 1 63 ? -8.836 99.125 27.453 1 25.86 63 ASP A CA 1
ATOM 462 C C . ASP A 1 63 ? -9.281 97.688 27.312 1 25.86 63 ASP A C 1
ATOM 464 O O . ASP A 1 63 ? -9.133 96.875 28.266 1 25.86 63 ASP A O 1
ATOM 468 N N . GLN A 1 64 ? -10.391 97.562 26.75 1 24.22 64 GLN A N 1
ATOM 469 C CA . GLN A 1 64 ? -11.008 96.312 26.516 1 24.22 64 GLN A CA 1
ATOM 470 C C . GLN A 1 64 ? -10.016 95.312 25.875 1 24.22 64 GLN A C 1
ATOM 472 O O . GLN A 1 64 ? -9.328 95.688 24.922 1 24.22 64 GLN A O 1
ATOM 477 N N . PRO A 1 65 ? -9.344 94.562 26.672 1 26.92 65 PRO A N 1
ATOM 478 C CA . PRO A 1 65 ? -8.43 93.688 26 1 26.92 65 PRO A CA 1
ATOM 479 C C . PRO A 1 65 ? -8.938 93.25 24.625 1 26.92 65 PRO A C 1
ATOM 481 O O . PRO A 1 65 ? -10.148 93.188 24.406 1 26.92 65 PRO A O 1
ATOM 484 N N . HIS A 1 66 ? -8.281 93.812 23.531 1 27.94 66 HIS A N 1
ATOM 485 C CA . HIS A 1 66 ? -8.586 93.438 22.141 1 27.94 66 HIS A CA 1
ATOM 486 C C . HIS A 1 66 ? -9.117 92.062 22.047 1 27.94 66 HIS A C 1
ATOM 488 O O . HIS A 1 66 ? -8.586 91.125 22.672 1 27.94 66 HIS A O 1
ATOM 494 N N . ALA A 1 67 ? -10.328 92 21.844 1 28.48 67 ALA A N 1
ATOM 495 C CA . ALA A 1 67 ? -11.094 90.812 21.547 1 28.48 67 ALA A CA 1
ATOM 496 C C . ALA A 1 67 ? -10.359 89.875 20.547 1 28.48 67 ALA A C 1
ATOM 498 O O . ALA A 1 67 ? -10.094 90.312 19.422 1 28.48 67 ALA A O 1
ATOM 499 N N . LEU A 1 68 ? -9.25 89.312 20.969 1 29.41 68 LEU A N 1
ATOM 500 C CA . LEU A 1 68 ? -8.672 88.375 20.031 1 29.41 68 LEU A CA 1
ATOM 501 C C . LEU A 1 68 ? -9.75 87.688 19.172 1 29.41 68 LEU A C 1
ATOM 503 O O . LEU A 1 68 ? -10.805 87.312 19.688 1 29.41 68 LEU A O 1
ATOM 507 N N . PRO A 1 69 ? -9.875 88.312 17.875 1 29.8 69 PRO A N 1
ATOM 508 C CA . PRO A 1 69 ? -10.914 87.812 16.984 1 29.8 69 PRO A CA 1
ATOM 509 C C . PRO A 1 69 ? -11.203 86.312 17.203 1 29.8 69 PRO A C 1
ATOM 511 O O . PRO A 1 69 ? -10.273 85.5 17.312 1 29.8 69 PRO A O 1
ATOM 514 N N . VAL A 1 70 ? -12.172 86.125 17.938 1 32.91 70 VAL A N 1
ATOM 515 C CA . VAL A 1 70 ? -12.727 84.75 18.016 1 32.91 70 VAL A CA 1
ATOM 516 C C . VAL A 1 70 ? -12.828 84.125 16.609 1 32.91 70 VAL A C 1
ATOM 518 O O . VAL A 1 70 ? -13.508 84.688 15.742 1 32.91 70 VAL A O 1
ATOM 521 N N . PRO A 1 71 ? -11.695 83.75 15.984 1 31.48 71 PRO A N 1
ATOM 522 C CA . PRO A 1 71 ? -12.039 83.188 14.656 1 31.48 71 PRO A CA 1
ATOM 523 C C . PRO A 1 71 ? -13.453 82.625 14.594 1 31.48 71 PRO A C 1
ATOM 525 O O . PRO A 1 71 ? -13.961 82.125 15.594 1 31.48 71 PRO A O 1
ATOM 528 N N . THR A 1 72 ? -14.367 83.375 13.891 1 30.69 72 THR A N 1
ATOM 529 C CA . THR A 1 72 ? -15.719 82.938 13.539 1 30.69 72 THR A CA 1
ATOM 530 C C . THR A 1 72 ? -15.828 81.438 13.508 1 30.69 72 THR A C 1
ATOM 532 O O . THR A 1 72 ? -14.914 80.75 13.039 1 30.69 72 THR A O 1
ATOM 535 N N . ASN A 1 73 ? -16.516 80.938 14.461 1 32.59 73 ASN A N 1
ATOM 536 C CA . ASN A 1 73 ? -16.984 79.562 14.516 1 32.59 73 ASN A CA 1
ATOM 537 C C . ASN A 1 73 ? -17.391 79.062 13.141 1 32.59 73 ASN A C 1
ATOM 539 O O . ASN A 1 73 ? -18.516 79.25 12.695 1 32.59 73 ASN A O 1
ATOM 543 N N . LYS A 1 74 ? -16.625 79.375 12.047 1 35.44 74 LYS A N 1
ATOM 544 C CA . LYS A 1 74 ? -17.125 78.688 10.859 1 35.44 74 LYS A CA 1
ATOM 545 C C . LYS A 1 74 ? -17.688 77.312 11.219 1 35.44 74 LYS A C 1
ATOM 547 O O . LYS A 1 74 ? -17.109 76.562 12.031 1 35.44 74 LYS A O 1
ATOM 552 N N . PRO A 1 75 ? -18.969 77.25 11.023 1 37 75 PRO A N 1
ATOM 553 C CA . PRO A 1 75 ? -19.578 75.938 11.32 1 37 75 PRO A CA 1
ATOM 554 C C . PRO A 1 75 ? -18.656 74.812 11.039 1 37 75 PRO A C 1
ATOM 556 O O . PRO A 1 75 ? -18.078 74.688 9.945 1 37 75 PRO A O 1
ATOM 559 N N . ARG A 1 76 ? -17.953 74.438 12 1 43.22 76 ARG A N 1
ATOM 560 C CA . ARG A 1 76 ? -17.109 73.25 11.867 1 43.22 76 ARG A CA 1
ATOM 561 C C . ARG A 1 76 ? -17.719 72.25 10.914 1 43.22 76 ARG A C 1
ATOM 563 O O . ARG A 1 76 ? -18.891 71.875 11.078 1 43.22 76 ARG A O 1
ATOM 570 N N . ARG A 1 77 ? -17.438 72.312 9.719 1 44.84 77 ARG A N 1
ATOM 571 C CA . ARG A 1 77 ? -17.844 71.375 8.656 1 44.84 77 ARG A CA 1
ATOM 572 C C . ARG A 1 77 ? -18.078 70 9.219 1 44.84 77 ARG A C 1
ATOM 574 O O . ARG A 1 77 ? -17.281 69.438 10.008 1 44.84 77 ARG A O 1
ATOM 581 N N . ARG A 1 78 ? -19.281 69.438 9.25 1 44.5 78 ARG A N 1
ATOM 582 C CA . ARG A 1 78 ? -20 68.25 9.711 1 44.5 78 ARG A CA 1
ATOM 583 C C . ARG A 1 78 ? -19.109 67.062 9.617 1 44.5 78 ARG A C 1
ATOM 585 O O . ARG A 1 78 ? -19.141 66.188 10.508 1 44.5 78 ARG A O 1
ATOM 592 N N . CYS A 1 79 ? -18.734 66.562 8.352 1 50.81 79 CYS A N 1
ATOM 593 C CA . CYS A 1 79 ? -18.109 65.25 8.117 1 50.81 79 CYS A CA 1
ATOM 594 C C . CYS A 1 79 ? -16.625 65.312 8.453 1 50.81 79 CYS A C 1
ATOM 596 O O . CYS A 1 79 ? -15.797 65.562 7.582 1 50.81 79 CYS A O 1
ATOM 598 N N . SER A 1 80 ? -16.172 65.562 9.594 1 61.41 80 SER A N 1
ATOM 599 C CA . SER A 1 80 ? -14.766 65.625 9.984 1 61.41 80 SER A CA 1
ATOM 600 C C . SER A 1 80 ? -14.031 64.312 9.633 1 61.41 80 SER A C 1
ATOM 602 O O . SER A 1 80 ? -14.656 63.281 9.477 1 61.41 80 SER A O 1
ATOM 604 N N . GLY A 1 81 ? -12.859 64.375 8.836 1 69.31 81 GLY A N 1
ATOM 605 C CA . GLY A 1 81 ? -12 63.219 8.477 1 69.31 81 GLY A CA 1
ATOM 606 C C . GLY A 1 81 ? -11.969 62.125 9.523 1 69.31 81 GLY A C 1
ATOM 607 O O . GLY A 1 81 ? -11.938 60.938 9.195 1 69.31 81 GLY A O 1
ATOM 608 N N . LEU A 1 82 ? -12.195 62.594 10.781 1 75.38 82 LEU A N 1
ATOM 609 C CA . LEU A 1 82 ? -12.188 61.594 11.867 1 75.38 82 LEU A CA 1
ATOM 610 C C . LEU A 1 82 ? -13.484 60.781 11.875 1 75.38 82 LEU A C 1
ATOM 612 O O . LEU A 1 82 ? -13.461 59.594 12.125 1 75.38 82 LEU A O 1
ATOM 616 N N . PHE A 1 83 ? -14.508 61.531 11.594 1 78 83 PHE A N 1
ATOM 617 C CA . PHE A 1 83 ? -15.797 60.844 11.586 1 78 83 PHE A CA 1
ATOM 618 C C . PHE A 1 83 ? -15.875 59.844 10.43 1 78 83 PHE A C 1
ATOM 620 O O . PHE A 1 83 ? -16.344 58.719 10.602 1 78 83 PHE A O 1
ATOM 627 N N . VAL A 1 84 ? -15.289 60.156 9.406 1 81.94 84 VAL A N 1
ATOM 628 C CA . VAL A 1 84 ? -15.336 59.312 8.234 1 81.94 84 VAL A CA 1
ATOM 629 C C . VAL A 1 84 ? -14.461 58.062 8.461 1 81.94 84 VAL A C 1
ATOM 631 O O . VAL A 1 84 ? -14.844 56.938 8.109 1 81.94 84 VAL A O 1
ATOM 634 N N . THR A 1 85 ? -13.336 58.219 9.008 1 83.56 85 THR A N 1
ATOM 635 C CA . THR A 1 85 ? -12.445 57.094 9.273 1 83.56 85 THR A CA 1
ATOM 636 C C . THR A 1 85 ? -13.078 56.125 10.281 1 83.56 85 THR A C 1
ATOM 638 O O . THR A 1 85 ? -12.93 54.906 10.156 1 83.56 85 THR A O 1
ATOM 641 N N . LEU A 1 86 ? -13.742 56.656 11.188 1 83.81 86 LEU A N 1
ATOM 642 C CA . LEU A 1 86 ? -14.375 55.812 12.195 1 83.81 86 LEU A CA 1
ATOM 643 C C . LEU A 1 86 ? -15.523 55.031 11.586 1 83.81 86 LEU A C 1
ATOM 645 O O . LEU A 1 86 ? -15.734 53.844 11.945 1 83.81 86 LEU A O 1
ATOM 649 N N . ILE A 1 87 ? -16.203 55.719 10.719 1 87.44 87 ILE A N 1
ATOM 650 C CA . ILE A 1 87 ? -17.312 55 10.086 1 87.44 87 ILE A CA 1
ATOM 651 C C . ILE A 1 87 ? -16.781 53.906 9.164 1 87.44 87 ILE A C 1
ATOM 653 O O . ILE A 1 87 ? -17.344 52.812 9.109 1 87.44 87 ILE A O 1
ATOM 657 N N . VAL A 1 88 ? -15.711 54.219 8.523 1 89.25 88 VAL A N 1
ATOM 658 C CA . VAL A 1 88 ? -15.125 53.219 7.625 1 89.25 88 VAL A CA 1
ATOM 659 C C . VAL A 1 88 ? -14.602 52.031 8.43 1 89.25 88 VAL A C 1
ATOM 661 O O . VAL A 1 88 ? -14.805 50.875 8.055 1 89.25 88 VAL A O 1
ATOM 664 N N . LEU A 1 89 ? -13.977 52.219 9.484 1 90.19 89 LEU A N 1
ATOM 665 C CA . LEU A 1 89 ? -13.461 51.156 10.336 1 90.19 89 LEU A CA 1
ATOM 666 C C . LEU A 1 89 ? -14.602 50.375 10.984 1 90.19 89 LEU A C 1
ATOM 668 O O . LEU A 1 89 ? -14.508 49.156 11.148 1 90.19 89 LEU A O 1
ATOM 672 N N . GLY A 1 90 ? -15.586 51.188 11.352 1 90.25 90 GLY A N 1
ATOM 673 C CA . GLY A 1 90 ? -16.75 50.531 11.93 1 90.25 90 GLY A CA 1
ATOM 674 C C . GLY A 1 90 ? -17.469 49.594 10.945 1 90.25 90 GLY A C 1
ATOM 675 O O . GLY A 1 90 ? -17.859 48.5 11.305 1 90.25 90 GLY A O 1
ATOM 676 N N . VAL A 1 91 ? -17.562 50.062 9.836 1 93.94 91 VAL A N 1
ATOM 677 C CA . VAL A 1 91 ? -18.203 49.25 8.812 1 93.94 91 VAL A CA 1
ATOM 678 C C . VAL A 1 91 ? -17.312 48.062 8.469 1 93.94 91 VAL A C 1
ATOM 680 O O . VAL A 1 91 ? -17.797 46.938 8.297 1 93.94 91 VAL A O 1
ATOM 683 N N . TYR A 1 92 ? -16.062 48.219 8.359 1 94 92 TYR A N 1
ATOM 684 C CA . TYR A 1 92 ? -15.109 47.156 8.055 1 94 92 TYR A CA 1
ATOM 685 C C . TYR A 1 92 ? -15.18 46.031 9.102 1 94 92 TYR A C 1
ATOM 687 O O . TYR A 1 92 ? -15.328 44.875 8.758 1 94 92 TYR A O 1
ATOM 695 N N . THR A 1 93 ? -15.07 46.344 10.305 1 93.75 93 THR A N 1
ATOM 696 C CA . THR A 1 93 ? -15.039 45.344 11.359 1 93.75 93 THR A CA 1
ATOM 697 C C . THR A 1 93 ? -16.391 44.656 11.484 1 93.75 93 THR A C 1
ATOM 699 O O . THR A 1 93 ? -16.469 43.469 11.789 1 93.75 93 THR A O 1
ATOM 702 N N . THR A 1 94 ? -17.438 45.375 11.289 1 95.06 94 THR A N 1
ATOM 703 C CA . THR A 1 94 ? -18.766 44.781 11.367 1 95.06 94 THR A CA 1
ATOM 704 C C . THR A 1 94 ? -18.969 43.781 10.227 1 95.06 94 THR A C 1
ATOM 706 O O . THR A 1 94 ? -19.422 42.656 10.445 1 95.06 94 THR A O 1
ATOM 709 N N . LEU A 1 95 ? -18.547 44.25 9.125 1 96 95 LEU A N 1
ATOM 710 C CA . LEU A 1 95 ? -18.734 43.406 7.965 1 96 95 LEU A CA 1
ATOM 711 C C . LEU A 1 95 ? -17.844 42.156 8.055 1 96 95 LEU A C 1
ATOM 713 O O . LEU A 1 95 ? -18.297 41.031 7.824 1 96 95 LEU A O 1
ATOM 717 N N . LEU A 1 96 ? -16.609 42.312 8.32 1 96.44 96 LEU A N 1
ATOM 718 C CA . LEU A 1 96 ? -15.664 41.188 8.32 1 96.44 96 LEU A CA 1
ATOM 719 C C . LEU A 1 96 ? -15.906 40.281 9.523 1 96.44 96 LEU A C 1
ATOM 721 O O . LEU A 1 96 ? -15.703 39.062 9.438 1 96.44 96 LEU A O 1
ATOM 725 N N . SER A 1 97 ? -16.219 40.812 10.625 1 95.44 97 SER A N 1
ATOM 726 C CA . SER A 1 97 ? -16.578 40 11.766 1 95.44 97 SER A CA 1
ATOM 727 C C . SER A 1 97 ? -17.844 39.188 11.492 1 95.44 97 SER A C 1
ATOM 729 O O . SER A 1 97 ? -17.984 38.031 11.938 1 95.44 97 SER A O 1
ATOM 731 N N . GLY A 1 98 ? -18.75 39.875 10.828 1 95.31 98 GLY A N 1
ATOM 732 C CA . GLY A 1 98 ? -19.938 39.125 10.406 1 95.31 98 GLY A CA 1
ATOM 733 C C . GLY A 1 98 ? -19.625 38 9.453 1 95.31 98 GLY A C 1
ATOM 734 O O . GLY A 1 98 ? -20.188 36.906 9.586 1 95.31 98 GLY A O 1
ATOM 735 N N . VAL A 1 99 ? -18.766 38.281 8.562 1 95.06 99 VAL A N 1
ATOM 736 C CA . VAL A 1 99 ? -18.359 37.25 7.613 1 95.06 99 VAL A CA 1
ATOM 737 C C . VAL A 1 99 ? -17.672 36.094 8.352 1 95.06 99 VAL A C 1
ATOM 739 O O . VAL A 1 99 ? -17.953 34.906 8.078 1 95.06 99 VAL A O 1
ATOM 742 N N . PHE A 1 100 ? -16.781 36.375 9.289 1 95.5 100 PHE A N 1
ATOM 743 C CA . PHE A 1 100 ? -16.094 35.344 10.055 1 95.5 100 PHE A CA 1
ATOM 744 C C . PHE A 1 100 ? -17.062 34.5 10.875 1 95.5 100 PHE A C 1
ATOM 746 O O . PHE A 1 100 ? -16.906 33.312 11 1 95.5 100 PHE A O 1
ATOM 753 N N . PHE A 1 101 ? -18.078 35.188 11.375 1 94.88 101 PHE A N 1
ATOM 754 C CA . PHE A 1 101 ? -19.078 34.469 12.156 1 94.88 101 PHE A CA 1
ATOM 755 C C . PHE A 1 101 ? -19.922 33.562 11.266 1 94.88 101 PHE A C 1
ATOM 757 O O . PHE A 1 101 ? -20.188 32.406 11.625 1 94.88 101 PHE A O 1
ATOM 764 N N . VAL A 1 102 ? -20.234 34.062 10.156 1 94.19 102 VAL A N 1
ATOM 765 C CA . VAL A 1 102 ? -21.031 33.25 9.227 1 94.19 102 VAL A CA 1
ATOM 766 C C . VAL A 1 102 ? -20.203 32.094 8.727 1 94.19 102 VAL A C 1
ATOM 768 O O . VAL A 1 102 ? -20.719 30.969 8.602 1 94.19 102 VAL A O 1
ATOM 771 N N . VAL A 1 103 ? -18.984 32.219 8.406 1 93.06 103 VAL A N 1
ATOM 772 C CA . VAL A 1 103 ? -18.094 31.172 7.941 1 93.06 103 VAL A CA 1
ATOM 773 C C . VAL A 1 103 ? -17.938 30.109 9.031 1 93.06 103 VAL A C 1
ATOM 775 O O . VAL A 1 103 ? -17.906 28.906 8.75 1 93.06 103 VAL A O 1
ATOM 778 N N . ALA A 1 104 ? -17.812 30.531 10.242 1 92.38 104 ALA A N 1
ATOM 779 C CA . ALA A 1 104 ? -17.688 29.609 11.359 1 92.38 104 ALA A CA 1
ATOM 780 C C . ALA A 1 104 ? -18.953 28.781 11.531 1 92.38 104 ALA A C 1
ATOM 782 O O . ALA A 1 104 ? -18.906 27.609 11.914 1 92.38 104 ALA A O 1
ATOM 783 N N . CYS A 1 105 ? -20.094 29.375 11.211 1 91.12 105 CYS A N 1
ATOM 784 C CA . CYS A 1 105 ? -21.359 28.703 11.414 1 91.12 105 CYS A CA 1
ATOM 785 C C . CYS A 1 105 ? -21.688 27.797 10.234 1 91.12 105 CYS A C 1
ATOM 787 O O . CYS A 1 105 ? -22.156 26.672 10.422 1 91.12 105 CYS A O 1
ATOM 789 N N . ILE A 1 106 ? -21.484 28.312 9.039 1 89.62 106 ILE A N 1
ATOM 790 C CA . ILE A 1 106 ? -21.844 27.562 7.852 1 89.62 106 ILE A CA 1
ATOM 791 C C . ILE A 1 106 ? -20.781 26.5 7.566 1 89.62 106 ILE A C 1
ATOM 793 O O . ILE A 1 106 ? -21.078 25.438 7.012 1 89.62 106 ILE A O 1
ATOM 797 N N . LYS A 1 107 ? -19.594 26.703 7.992 1 87.75 107 LYS A N 1
ATOM 798 C CA . LYS A 1 107 ? -18.484 25.766 7.777 1 87.75 107 LYS A CA 1
ATOM 799 C C . LYS A 1 107 ? -18.344 25.422 6.301 1 87.75 107 LYS A C 1
ATOM 801 O O . LYS A 1 107 ? -18.438 24.25 5.922 1 87.75 107 LYS A O 1
ATOM 806 N N . PRO A 1 108 ? -18 26.328 5.52 1 86.62 108 PRO A N 1
ATOM 807 C CA . PRO A 1 108 ? -17.906 26.078 4.078 1 86.62 108 PRO A CA 1
ATOM 808 C C . PRO A 1 108 ? -16.75 25.156 3.715 1 86.62 108 PRO A C 1
ATOM 810 O O . PRO A 1 108 ? -15.719 25.156 4.375 1 86.62 108 PRO A O 1
ATOM 813 N N . PHE A 1 109 ? -17.031 24.453 2.688 1 87.12 109 PHE A N 1
ATOM 814 C CA . PHE A 1 109 ? -16.016 23.594 2.088 1 87.12 109 PHE A CA 1
ATOM 815 C C . PHE A 1 109 ? -15.336 24.281 0.921 1 87.12 109 PHE A C 1
ATOM 817 O O . PHE A 1 109 ? -15.992 24.703 -0.038 1 87.12 109 PHE A O 1
ATOM 824 N N . TYR A 1 110 ? -14.031 24.531 0.956 1 84.94 110 TYR A N 1
ATOM 825 C CA . TYR A 1 110 ? -13.305 25.359 -0.004 1 84.94 110 TYR A CA 1
ATOM 826 C C . TYR A 1 110 ? -12.898 24.547 -1.229 1 84.94 110 TYR A C 1
ATOM 828 O O . TYR A 1 110 ? -12.531 25.109 -2.262 1 84.94 110 TYR A O 1
ATOM 836 N N . GLY A 1 111 ? -13.016 23.281 -1.282 1 74 111 GLY A N 1
ATOM 837 C CA . GLY A 1 111 ? -12.773 22.422 -2.432 1 74 111 GLY A CA 1
ATOM 838 C C . GLY A 1 111 ? -11.383 22.578 -3.012 1 74 111 GLY A C 1
ATOM 839 O O . GLY A 1 111 ? -10.391 22.422 -2.299 1 74 111 GLY A O 1
ATOM 840 N N . SER A 1 112 ? -11.234 23.125 -4.305 1 76 112 SER A N 1
ATOM 841 C CA . SER A 1 112 ? -9.977 23.203 -5.039 1 76 112 SER A CA 1
ATOM 842 C C . SER A 1 112 ? -9.281 24.547 -4.797 1 76 112 SER A C 1
ATOM 844 O O . SER A 1 112 ? -8.195 24.797 -5.332 1 76 112 SER A O 1
ATOM 846 N N . LEU A 1 113 ? -9.797 25.312 -3.951 1 78.81 113 LEU A N 1
ATOM 847 C CA . LEU A 1 113 ? -9.188 26.609 -3.701 1 78.81 113 LEU A CA 1
ATOM 848 C C . LEU A 1 113 ? -7.945 26.469 -2.826 1 78.81 113 LEU A C 1
ATOM 850 O O . LEU A 1 113 ? -6.996 27.25 -2.961 1 78.81 113 LEU A O 1
ATOM 854 N N . ILE A 1 114 ? -8.055 25.562 -1.961 1 78.44 114 ILE A N 1
ATOM 855 C CA . ILE A 1 114 ? -6.926 25.328 -1.063 1 78.44 114 ILE A CA 1
ATOM 856 C C . ILE A 1 114 ? -6.297 23.969 -1.372 1 78.44 114 ILE A C 1
ATOM 858 O O . ILE A 1 114 ? -6.996 22.969 -1.462 1 78.44 114 ILE A O 1
ATOM 862 N N . GLY A 1 115 ? -5.137 23.891 -1.854 1 72.19 115 GLY A N 1
ATOM 863 C CA . GLY A 1 115 ? -4.402 22.688 -2.168 1 72.19 115 GLY A CA 1
ATOM 864 C C . GLY A 1 115 ? -2.98 22.953 -2.627 1 72.19 115 GLY A C 1
ATOM 865 O O . GLY A 1 115 ? -2.584 24.094 -2.805 1 72.19 115 GLY A O 1
ATOM 866 N N . ASN A 1 116 ? -2.201 21.953 -2.721 1 68.75 116 ASN A N 1
ATOM 867 C CA . ASN A 1 116 ? -0.816 22.109 -3.15 1 68.75 116 ASN A CA 1
ATOM 868 C C . ASN A 1 116 ? -0.733 22.656 -4.574 1 68.75 116 ASN A C 1
ATOM 870 O O . ASN A 1 116 ? 0.159 23.438 -4.891 1 68.75 116 ASN A O 1
ATOM 874 N N . ASN A 1 117 ? -1.676 22.188 -5.316 1 66.12 117 ASN A N 1
ATOM 875 C CA . ASN A 1 117 ? -1.663 22.672 -6.691 1 66.12 117 ASN A CA 1
ATOM 876 C C . ASN A 1 117 ? -2.725 23.734 -6.922 1 66.12 117 ASN A C 1
ATOM 878 O O . ASN A 1 117 ? -2.998 24.109 -8.062 1 66.12 117 ASN A O 1
ATOM 882 N N . ALA A 1 118 ? -3.156 24.109 -5.73 1 71.62 118 ALA A N 1
ATOM 883 C CA . ALA A 1 118 ? -4.203 25.125 -5.863 1 71.62 118 ALA A CA 1
ATOM 884 C C . ALA A 1 118 ? -3.633 26.531 -5.676 1 71.62 118 ALA A C 1
ATOM 886 O O . ALA A 1 118 ? -2.418 26.703 -5.566 1 71.62 118 ALA A O 1
ATOM 887 N N . GLY A 1 119 ? -4.488 27.484 -5.805 1 71.06 119 GLY A N 1
ATOM 888 C CA . GLY A 1 119 ? -4.078 28.875 -5.688 1 71.06 119 GLY A CA 1
ATOM 889 C C . GLY A 1 119 ? -3.496 29.219 -4.332 1 71.06 119 GLY A C 1
ATOM 890 O O . GLY A 1 119 ? -2.598 30.062 -4.227 1 71.06 119 GLY A O 1
ATOM 891 N N . LEU A 1 120 ? -4.039 28.484 -3.24 1 78.69 120 LEU A N 1
ATOM 892 C CA . LEU A 1 120 ? -3.559 28.75 -1.89 1 78.69 120 LEU A CA 1
ATOM 893 C C . LEU A 1 120 ? -3.154 27.469 -1.188 1 78.69 120 LEU A C 1
ATOM 895 O O . LEU A 1 120 ? -3.887 26.469 -1.23 1 78.69 120 LEU A O 1
ATOM 899 N N . THR A 1 121 ? -1.993 27.5 -0.638 1 78.69 121 THR A N 1
ATOM 900 C CA . THR A 1 121 ? -1.57 26.359 0.18 1 78.69 121 THR A CA 1
ATOM 901 C C . THR A 1 121 ? -2.258 26.391 1.542 1 78.69 121 THR A C 1
ATOM 903 O O . THR A 1 121 ? -2.768 27.438 1.963 1 78.69 121 THR A O 1
ATOM 906 N N . ALA A 1 122 ? -2.311 25.328 2.205 1 78.69 122 ALA A N 1
ATOM 907 C CA . ALA A 1 122 ? -2.955 25.234 3.512 1 78.69 122 ALA A CA 1
ATOM 908 C C . ALA A 1 122 ? -2.301 26.172 4.52 1 78.69 122 ALA A C 1
ATOM 910 O O . ALA A 1 122 ? -2.99 26.812 5.312 1 78.69 122 ALA A O 1
ATOM 911 N N . SER A 1 123 ? -0.986 26.266 4.535 1 77 123 SER A N 1
ATOM 912 C CA . SER A 1 123 ? -0.264 27.141 5.465 1 77 123 SER A CA 1
ATOM 913 C C . SER A 1 123 ? -0.511 28.609 5.152 1 77 123 SER A C 1
ATOM 915 O O . SER A 1 123 ? -0.662 29.422 6.062 1 77 123 SER A O 1
ATOM 917 N N . SER A 1 124 ? -0.624 28.859 3.883 1 80.88 124 SER A N 1
ATOM 918 C CA . SER A 1 124 ? -0.896 30.234 3.486 1 80.88 124 SER A CA 1
ATOM 919 C C . SER A 1 124 ? -2.336 30.625 3.803 1 80.88 124 SER A C 1
ATOM 921 O O . SER A 1 124 ? -2.611 31.781 4.141 1 80.88 124 SER A O 1
ATOM 923 N N . ALA A 1 125 ? -3.139 29.672 3.641 1 84.94 125 ALA A N 1
ATOM 924 C CA . ALA A 1 125 ? -4.535 29.953 3.961 1 84.94 125 ALA A CA 1
ATOM 925 C C . ALA A 1 125 ? -4.715 30.203 5.457 1 84.94 125 ALA A C 1
ATOM 927 O O . ALA A 1 125 ? -5.473 31.094 5.863 1 84.94 125 ALA A O 1
ATOM 928 N N . SER A 1 126 ? -4.078 29.469 6.254 1 84.06 126 SER A N 1
ATOM 929 C CA . SER A 1 126 ? -4.145 29.672 7.699 1 84.06 126 SER A CA 1
ATOM 930 C C . SER A 1 126 ? -3.512 31 8.102 1 84.06 126 SER A C 1
ATOM 932 O O . SER A 1 126 ? -4.004 31.672 9.008 1 84.06 126 SER A O 1
ATOM 934 N N . LEU A 1 127 ? -2.412 31.344 7.457 1 84.75 127 LEU A N 1
ATOM 935 C CA . LEU A 1 127 ? -1.751 32.625 7.723 1 84.75 127 LEU A CA 1
ATOM 936 C C . LEU A 1 127 ? -2.639 33.781 7.312 1 84.75 127 LEU A C 1
ATOM 938 O O . LEU A 1 127 ? -2.691 34.812 8.008 1 84.75 127 LEU A O 1
ATOM 942 N N . LEU A 1 128 ? -3.246 33.625 6.238 1 87.5 128 LEU A N 1
ATOM 943 C CA . LEU A 1 128 ? -4.148 34.688 5.777 1 87.5 128 LEU A CA 1
ATOM 944 C C . LEU A 1 128 ? -5.324 34.844 6.734 1 87.5 128 LEU A C 1
ATOM 946 O O . LEU A 1 128 ? -5.754 35.969 7.016 1 87.5 128 LEU A O 1
ATOM 950 N N . SER A 1 129 ? -5.875 33.781 7.168 1 89.75 129 SER A N 1
ATOM 951 C CA . SER A 1 129 ? -6.961 33.844 8.141 1 89.75 129 SER A CA 1
ATOM 952 C C . SER A 1 129 ? -6.5 34.5 9.445 1 89.75 129 SER A C 1
ATOM 954 O O . SER A 1 129 ? -7.23 35.312 10.039 1 89.75 129 SER A O 1
ATOM 956 N N . ALA A 1 130 ? -5.309 34.219 9.836 1 87.62 130 ALA A N 1
ATOM 957 C CA . ALA A 1 130 ? -4.77 34.812 11.062 1 87.62 130 ALA A CA 1
ATOM 958 C C . ALA A 1 130 ? -4.547 36.312 10.891 1 87.62 130 ALA A C 1
ATOM 960 O O . ALA A 1 130 ? -4.789 37.094 11.812 1 87.62 130 ALA A O 1
ATOM 961 N N . LEU A 1 131 ? -4.051 36.719 9.758 1 89.19 131 LEU A N 1
ATOM 962 C CA . LEU A 1 131 ? -3.836 38.156 9.469 1 89.19 131 LEU A CA 1
ATOM 963 C C . LEU A 1 131 ? -5.16 38.906 9.445 1 89.19 131 LEU A C 1
ATOM 965 O O . LEU A 1 131 ? -5.266 40 10.016 1 89.19 131 LEU A O 1
ATOM 969 N N . LEU A 1 132 ? -6.141 38.344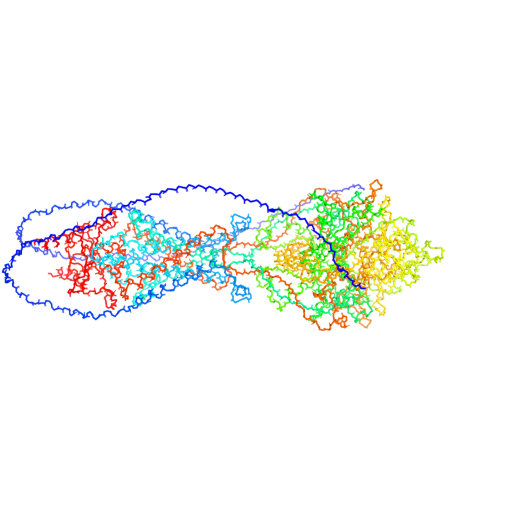 8.836 1 92.69 132 LEU A N 1
ATOM 970 C CA . LEU A 1 132 ? -7.449 39 8.773 1 92.69 132 LEU A CA 1
ATOM 971 C C . LEU A 1 132 ? -8.086 39.062 10.156 1 92.69 132 LEU A C 1
ATOM 973 O O . LEU A 1 132 ? -8.758 40.031 10.492 1 92.69 132 LEU A O 1
ATOM 977 N N . ALA A 1 133 ? -7.93 38 10.883 1 92.06 133 ALA A N 1
ATOM 978 C CA . ALA A 1 133 ? -8.453 38 12.25 1 92.06 133 ALA A CA 1
ATOM 979 C C . ALA A 1 133 ? -7.809 39.125 13.078 1 92.06 133 ALA A C 1
ATOM 981 O O . ALA A 1 133 ? -8.484 39.781 13.859 1 92.06 133 ALA A O 1
ATOM 982 N N . LYS A 1 134 ? -6.578 39.281 12.891 1 89.81 134 LYS A N 1
ATOM 983 C CA . LYS A 1 134 ? -5.879 40.344 13.625 1 89.81 134 LYS A CA 1
ATOM 984 C C . LYS A 1 134 ? -6.355 41.719 13.195 1 89.81 134 LYS A C 1
ATOM 986 O O . LYS A 1 134 ? -6.48 42.625 14.023 1 89.81 134 LYS A O 1
ATOM 991 N N . THR A 1 135 ? -6.586 41.906 11.953 1 90.88 135 THR A N 1
ATOM 992 C CA . THR A 1 135 ? -7.086 43.219 11.484 1 90.88 135 THR A CA 1
ATOM 993 C C . THR A 1 135 ? -8.492 43.469 12.016 1 90.88 135 THR A C 1
ATOM 995 O O . THR A 1 135 ? -8.844 44.594 12.32 1 90.88 135 THR A O 1
ATOM 998 N N . ILE A 1 136 ? -9.266 42.5 12.133 1 92.75 136 ILE A N 1
ATOM 999 C CA . ILE A 1 136 ? -10.602 42.656 12.695 1 92.75 136 ILE A CA 1
ATOM 1000 C C . ILE A 1 136 ? -10.508 43.031 14.172 1 92.75 136 ILE A C 1
ATOM 1002 O O . ILE A 1 136 ? -11.203 43.938 14.641 1 92.75 136 ILE A O 1
ATOM 1006 N N . GLU A 1 137 ? -9.68 42.312 14.828 1 90.81 137 GLU A N 1
ATOM 1007 C CA . GLU A 1 137 ? -9.508 42.594 16.25 1 90.81 137 GLU A CA 1
ATOM 1008 C C . GLU A 1 137 ? -9.055 44.031 16.5 1 90.81 137 GLU A C 1
ATOM 1010 O O . GLU A 1 137 ? -9.586 44.719 17.359 1 90.81 137 GLU A O 1
ATOM 1015 N N . LEU A 1 138 ? -8.086 44.469 15.742 1 88.31 138 LEU A N 1
ATOM 1016 C CA . LEU A 1 138 ? -7.551 45.812 15.922 1 88.31 138 LEU A CA 1
ATOM 1017 C C . LEU A 1 138 ? -8.602 46.875 15.586 1 88.31 138 LEU A C 1
ATOM 1019 O O . LEU A 1 138 ? -8.711 47.875 16.281 1 88.31 138 LEU A O 1
ATOM 1023 N N . SER A 1 139 ? -9.359 46.656 14.602 1 89.75 139 SER A N 1
ATOM 1024 C CA . SER A 1 139 ? -10.422 47.562 14.242 1 89.75 139 SER A CA 1
ATOM 1025 C C . SER A 1 139 ? -11.555 47.531 15.258 1 89.75 139 SER A C 1
ATOM 1027 O O . SER A 1 139 ? -12.156 48.594 15.562 1 89.75 139 SER A O 1
ATOM 1029 N N . TYR A 1 140 ? -11.836 46.406 15.75 1 91.94 140 TYR A N 1
ATOM 1030 C CA . TYR A 1 140 ? -12.875 46.25 16.766 1 91.94 140 TYR A CA 1
ATOM 1031 C C . TYR A 1 140 ? -12.523 47.031 18.031 1 91.94 140 TYR A C 1
ATOM 1033 O O . TYR A 1 140 ? -13.367 47.75 18.578 1 91.94 140 TYR A O 1
ATOM 1041 N N . VAL A 1 141 ? -11.32 46.906 18.391 1 88.44 141 VAL A N 1
ATOM 1042 C CA . VAL A 1 141 ? -10.875 47.594 19.594 1 88.44 141 VAL A CA 1
ATOM 1043 C C . VAL A 1 141 ? -10.938 49.094 19.375 1 88.44 141 VAL A C 1
ATOM 1045 O O . VAL A 1 141 ? -11.391 49.844 20.234 1 88.44 141 VAL A O 1
ATOM 1048 N N . THR A 1 142 ? -10.586 49.562 18.266 1 86.88 142 THR A N 1
ATOM 1049 C CA . THR A 1 142 ? -10.594 51 17.969 1 86.88 142 THR A CA 1
ATOM 1050 C C . THR A 1 142 ? -12.016 51.531 17.953 1 86.88 142 THR A C 1
ATOM 1052 O O . THR A 1 142 ? -12.273 52.625 18.5 1 86.88 142 THR A O 1
ATOM 1055 N N . VAL A 1 143 ? -12.867 50.812 17.422 1 88.62 143 VAL A N 1
ATOM 1056 C CA . VAL A 1 143 ? -14.25 51.281 17.312 1 88.62 143 VAL A CA 1
ATOM 1057 C C . VAL A 1 143 ? -14.906 51.25 18.703 1 88.62 143 VAL A C 1
ATOM 1059 O O . VAL A 1 143 ? -15.664 52.156 19.047 1 88.62 143 VAL A O 1
ATOM 1062 N N . CYS A 1 144 ? -14.625 50.281 19.438 1 89.12 144 CYS A N 1
ATOM 1063 C CA . CYS A 1 144 ? -15.211 50.188 20.766 1 89.12 144 CYS A CA 1
ATOM 1064 C C . CYS A 1 144 ? -14.695 51.312 21.672 1 89.12 144 CYS A C 1
ATOM 1066 O O . CYS A 1 144 ? -15.453 51.844 22.484 1 89.12 144 CYS A O 1
ATOM 1068 N N . VAL A 1 145 ? -13.469 51.625 21.547 1 85.44 145 VAL A N 1
ATOM 1069 C CA . VAL A 1 145 ? -12.898 52.719 22.359 1 85.44 145 VAL A CA 1
ATOM 1070 C C . VAL A 1 145 ? -13.492 54.031 21.922 1 85.44 145 VAL A C 1
ATOM 1072 O O . VAL A 1 145 ? -13.766 54.906 22.766 1 85.44 145 VAL A O 1
ATOM 1075 N N . ALA A 1 146 ? -13.648 54.188 20.688 1 83.62 146 ALA A N 1
ATOM 1076 C CA . ALA A 1 146 ? -14.266 55.438 20.188 1 83.62 146 ALA A CA 1
ATOM 1077 C C . ALA A 1 146 ? -15.719 55.531 20.641 1 83.62 146 ALA A C 1
ATOM 1079 O O . ALA A 1 146 ? -16.203 56.625 20.953 1 83.62 146 ALA A O 1
ATOM 1080 N N . PHE A 1 147 ? -16.375 54.469 20.703 1 85.12 147 PHE A N 1
ATOM 1081 C CA . PHE A 1 147 ? -17.75 54.438 21.172 1 85.12 147 PHE A CA 1
ATOM 1082 C C . PHE A 1 147 ? -17.828 54.781 22.656 1 85.12 147 PHE A C 1
ATOM 1084 O O . PHE A 1 147 ? -18.672 55.562 23.062 1 85.12 147 PHE A O 1
ATOM 1091 N N . LEU A 1 148 ? -17.047 54.156 23.391 1 83.94 148 LEU A N 1
ATOM 1092 C CA . LEU A 1 148 ? -17.031 54.438 24.828 1 83.94 148 LEU A CA 1
ATOM 1093 C C . LEU A 1 148 ? -16.688 55.906 25.078 1 83.94 148 LEU A C 1
ATOM 1095 O O . LEU A 1 148 ? -17.25 56.531 25.984 1 83.94 148 LEU A O 1
ATOM 1099 N N . GLY A 1 149 ? -15.773 56.469 24.312 1 81.19 149 GLY A N 1
ATOM 1100 C CA . GLY A 1 149 ? -15.43 57.875 24.422 1 81.19 149 GLY A CA 1
ATOM 1101 C C . GLY A 1 149 ? -16.578 58.812 24.094 1 81.19 149 GLY A C 1
ATOM 1102 O O . GLY A 1 149 ? -16.781 59.812 24.781 1 81.19 149 GLY A O 1
ATOM 1103 N N . GLN A 1 150 ? -17.281 58.438 23.141 1 80.44 150 GLN A N 1
ATOM 1104 C CA . GLN A 1 150 ? -18.422 59.25 22.766 1 80.44 150 GLN A CA 1
ATOM 1105 C C . GLN A 1 150 ? -19.547 59.188 23.797 1 80.44 150 GLN A C 1
ATOM 1107 O O . GLN A 1 150 ? -20.219 60.156 24.078 1 80.44 150 GLN A O 1
ATOM 1112 N N . LEU A 1 151 ? -19.766 58.031 24.312 1 80.38 151 LEU A N 1
ATOM 1113 C CA . LEU A 1 151 ? -20.812 57.844 25.328 1 80.38 151 LEU A CA 1
ATOM 1114 C C . LEU A 1 151 ? -20.469 58.625 26.594 1 80.38 151 LEU A C 1
ATOM 1116 O O . LEU A 1 151 ? -21.344 59.281 27.172 1 80.38 151 LEU A O 1
ATOM 1120 N N . LEU A 1 152 ? -19.25 58.594 27 1 79 152 LEU A N 1
ATOM 1121 C CA . LEU A 1 152 ? -18.844 59.281 28.203 1 79 152 LEU A CA 1
ATOM 1122 C C . LEU A 1 152 ? -18.797 60.781 27.984 1 79 152 LEU A C 1
ATOM 1124 O O . LEU A 1 152 ? -19.141 61.562 28.875 1 79 152 LEU A O 1
ATOM 1128 N N . SER A 1 153 ? -18.406 61.188 26.766 1 77.5 153 SER A N 1
ATOM 1129 C CA . SER A 1 153 ? -18.375 62.625 26.469 1 77.5 153 SER A CA 1
ATOM 1130 C C . SER A 1 153 ? -19.781 63.219 26.391 1 77.5 153 SER A C 1
ATOM 1132 O O . SER A 1 153 ? -20.016 64.312 26.844 1 77.5 153 SER A O 1
ATOM 1134 N N . ARG A 1 154 ? -20.641 62.562 25.938 1 76.12 154 ARG A N 1
ATOM 1135 C CA . ARG A 1 154 ? -22.016 63.062 25.891 1 76.12 154 ARG A CA 1
ATOM 1136 C C . ARG A 1 154 ? -22.641 63.062 27.266 1 76.12 154 ARG A C 1
ATOM 1138 O O . ARG A 1 154 ? -23.422 63.969 27.594 1 76.12 154 ARG A O 1
ATOM 1145 N N . ARG A 1 155 ? -22.344 62.094 28 1 75.25 155 ARG A N 1
ATOM 1146 C CA . ARG A 1 155 ? -22.844 62.094 29.375 1 75.25 155 ARG A CA 1
ATOM 1147 C C . ARG A 1 155 ? -22.266 63.25 30.172 1 75.25 155 ARG A C 1
ATOM 1149 O O . ARG A 1 155 ? -22.922 63.781 31.078 1 75.25 155 ARG A O 1
ATOM 1156 N N . ALA A 1 156 ? -21.094 63.625 29.812 1 73.12 156 ALA A N 1
ATOM 1157 C CA . ALA A 1 156 ? -20.453 64.75 30.5 1 73.12 156 ALA A CA 1
ATOM 1158 C C . ALA A 1 156 ? -21.047 66.062 30.047 1 73.12 156 ALA A C 1
ATOM 1160 O O . ALA A 1 156 ? -21.078 67.062 30.812 1 73.12 156 ALA A O 1
ATOM 1161 N N . LEU A 1 157 ? -21.562 66.125 28.812 1 67.25 157 LEU A N 1
ATOM 1162 C CA . LEU A 1 157 ? -22.062 67.375 28.266 1 67.25 157 LEU A CA 1
ATOM 1163 C C . LEU A 1 157 ? -23.547 67.562 28.578 1 67.25 157 LEU A C 1
ATOM 1165 O O . LEU A 1 157 ? -24.031 68.688 28.672 1 67.25 157 LEU A O 1
ATOM 1169 N N . THR A 1 158 ? -24.219 66.438 28.578 1 60.69 158 THR A N 1
ATOM 1170 C CA . THR A 1 158 ? -25.656 66.562 28.734 1 60.69 158 THR A CA 1
ATOM 1171 C C . THR A 1 158 ? -26 67.062 30.141 1 60.69 158 THR A C 1
ATOM 1173 O O . THR A 1 158 ? -25.469 66.562 31.125 1 60.69 158 THR A O 1
ATOM 1176 N N . HIS A 1 159 ? -26.812 68.188 30.141 1 55.31 159 HIS A N 1
ATOM 1177 C CA . HIS A 1 159 ? -27.297 68.812 31.359 1 55.31 159 HIS A CA 1
ATOM 1178 C C . HIS A 1 159 ? -28.297 67.938 32.094 1 55.31 159 HIS A C 1
ATOM 1180 O O . HIS A 1 159 ? -29.25 67.438 31.484 1 55.31 159 HIS A O 1
ATOM 1186 N N . GLY A 1 160 ? -27.969 67.188 33.25 1 51.5 160 GLY A N 1
ATOM 1187 C CA . GLY A 1 160 ? -28.828 66.375 34.062 1 51.5 160 GLY A CA 1
ATOM 1188 C C . GLY A 1 160 ? -28.297 64.938 34.281 1 51.5 160 GLY A C 1
ATOM 1189 O O . GLY A 1 160 ? -28.891 64.125 34.969 1 51.5 160 GLY A O 1
ATOM 1190 N N . SER A 1 161 ? -27.328 64.75 33.5 1 59.28 161 SER A N 1
ATOM 1191 C CA . SER A 1 161 ? -26.812 63.406 33.625 1 59.28 161 SER A CA 1
ATOM 1192 C C . SER A 1 161 ? -25.875 63.25 34.812 1 59.28 161 SER A C 1
ATOM 1194 O O . SER A 1 161 ? -25.469 64.25 35.406 1 59.28 161 SER A O 1
ATOM 1196 N N . GLU A 1 162 ? -25.844 62.125 35.469 1 59.66 162 GLU A N 1
ATOM 1197 C CA . GLU A 1 162 ? -25.078 61.812 36.656 1 59.66 162 GLU A CA 1
ATOM 1198 C C . GLU A 1 162 ? -23.609 62.188 36.469 1 59.66 162 GLU A C 1
ATOM 1200 O O . GLU A 1 162 ? -22.875 62.344 37.469 1 59.66 162 GLU A O 1
ATOM 1205 N N . GLY A 1 163 ? -23.203 62.875 35.406 1 62.81 163 GLY A N 1
ATOM 1206 C CA . GLY A 1 163 ? -21.828 63.281 35.219 1 62.81 163 GLY A CA 1
ATOM 1207 C C . GLY A 1 163 ? -20.875 62.125 35 1 62.81 163 GLY A C 1
ATOM 1208 O O . GLY A 1 163 ? -21.312 60.969 34.875 1 62.81 163 GLY A O 1
ATOM 1209 N N . VAL A 1 164 ? -19.578 62.312 34.656 1 70.5 164 VAL A N 1
ATOM 1210 C CA . VAL A 1 164 ? -18.547 61.312 34.406 1 70.5 164 VAL A CA 1
ATOM 1211 C C . VAL A 1 164 ? -17.562 61.281 35.594 1 70.5 164 VAL A C 1
ATOM 1213 O O . VAL A 1 164 ? -17.219 62.344 36.125 1 70.5 164 VAL A O 1
ATOM 1216 N N . SER A 1 165 ? -17.469 60.062 36.125 1 68.81 165 SER A N 1
ATOM 1217 C CA . SER A 1 165 ? -16.5 59.906 37.188 1 68.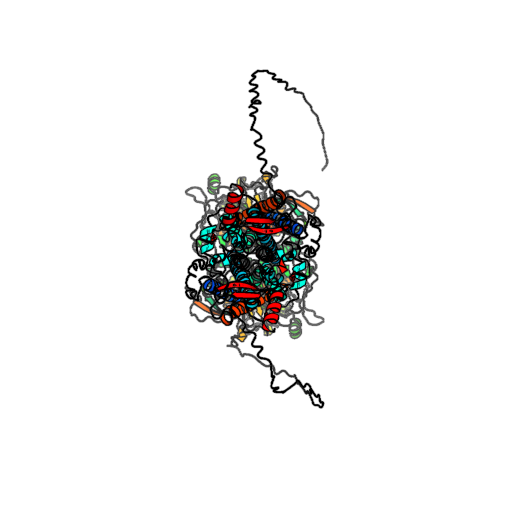81 165 SER A CA 1
ATOM 1218 C C . SER A 1 165 ? -15.102 59.594 36.656 1 68.81 165 SER A C 1
ATOM 1220 O O . SER A 1 165 ? -14.953 59.281 35.469 1 68.81 165 SER A O 1
ATOM 1222 N N . ILE A 1 166 ? -14.062 59.875 37.375 1 67 166 ILE A N 1
ATOM 1223 C CA . ILE A 1 166 ? -12.688 59.562 37 1 67 166 ILE A CA 1
ATOM 1224 C C . ILE A 1 166 ? -12.547 58.094 36.719 1 67 166 ILE A C 1
ATOM 1226 O O . ILE A 1 166 ? -11.742 57.688 35.875 1 67 166 ILE A O 1
ATOM 1230 N N . ALA A 1 167 ? -13.391 57.344 37.406 1 68.12 167 ALA A N 1
ATOM 1231 C CA . ALA A 1 167 ? -13.352 55.906 37.188 1 68.12 167 ALA A CA 1
ATOM 1232 C C . ALA A 1 167 ? -13.875 55.5 35.812 1 68.12 167 ALA A C 1
ATOM 1234 O O . ALA A 1 167 ? -13.43 54.531 35.219 1 68.12 167 ALA A O 1
ATOM 1235 N N . ASP A 1 168 ? -14.711 56.312 35.281 1 73.25 168 ASP A N 1
ATOM 1236 C CA . ASP A 1 168 ? -15.266 56.062 33.938 1 73.25 168 ASP A CA 1
ATOM 1237 C C . ASP A 1 168 ? -14.234 56.312 32.844 1 73.25 168 ASP A C 1
ATOM 1239 O O . ASP A 1 168 ? -14.273 55.688 31.797 1 73.25 168 ASP A O 1
ATOM 1243 N N . MET A 1 169 ? -13.273 57.094 33.156 1 74.69 169 MET A N 1
ATOM 1244 C CA . MET A 1 169 ? -12.25 57.406 32.156 1 74.69 169 MET A CA 1
ATOM 1245 C C . MET A 1 169 ? -11.242 56.25 32.031 1 74.69 169 MET A C 1
ATOM 1247 O O . MET A 1 169 ? -10.594 56.125 31.016 1 74.69 169 MET A O 1
ATOM 1251 N N . THR A 1 170 ? -11.219 55.375 33 1 75.38 170 THR A N 1
ATOM 1252 C CA . THR A 1 170 ? -10.281 54.25 33 1 75.38 170 THR A CA 1
ATOM 1253 C C . THR A 1 170 ? -10.852 53.062 32.188 1 75.38 170 THR A C 1
ATOM 1255 O O . THR A 1 170 ? -10.125 52.125 31.859 1 75.38 170 THR A O 1
ATOM 1258 N N . LEU A 1 171 ? -12.117 53.156 31.891 1 80.12 171 LEU A N 1
ATOM 1259 C CA . LEU A 1 171 ? -12.742 52.094 31.125 1 80.12 171 LEU A CA 1
ATOM 1260 C C . LEU A 1 171 ? -12.078 51.938 29.766 1 80.12 171 LEU A C 1
ATOM 1262 O O . LEU A 1 171 ? -11.969 50.812 29.25 1 80.12 171 LEU A O 1
ATOM 1266 N N . ARG A 1 172 ? -11.555 52.969 29.219 1 78.81 172 ARG A N 1
ATOM 1267 C CA . ARG A 1 172 ? -10.867 52.938 27.922 1 78.81 172 ARG A CA 1
ATOM 1268 C C . ARG A 1 172 ? -9.578 52.125 28.031 1 78.81 172 ARG A C 1
ATOM 1270 O O . ARG A 1 172 ? -9.227 51.406 27.094 1 78.81 172 ARG A O 1
ATOM 1277 N N . THR A 1 173 ? -8.938 52.188 29.094 1 78.75 173 THR A N 1
ATOM 1278 C CA . THR A 1 173 ? -7.656 51.531 29.266 1 78.75 173 THR A CA 1
ATOM 1279 C C . THR A 1 173 ? -7.855 50.031 29.438 1 78.75 173 THR A C 1
ATOM 1281 O O . THR A 1 173 ? -6.969 49.219 29.094 1 78.75 173 THR A O 1
ATOM 1284 N N . TRP A 1 174 ? -9.062 49.656 29.859 1 80.81 174 TRP A N 1
ATOM 1285 C CA . TRP A 1 174 ? -9.336 48.25 30.031 1 80.81 174 TRP A CA 1
ATOM 1286 C C . TRP A 1 174 ? -9.398 47.562 28.672 1 80.81 174 TRP A C 1
ATOM 1288 O O . TRP A 1 174 ? -8.992 46.406 28.547 1 80.81 174 TRP A O 1
ATOM 1298 N N . ILE A 1 175 ? -9.812 48.219 27.672 1 81.56 175 ILE A N 1
ATOM 1299 C CA . ILE A 1 175 ? -9.977 47.625 26.344 1 81.56 175 ILE A CA 1
ATOM 1300 C C . ILE A 1 175 ? -8.641 47.625 25.609 1 81.56 175 ILE A C 1
ATOM 1302 O O . ILE A 1 175 ? -8.281 46.656 24.938 1 81.56 175 ILE A O 1
ATOM 1306 N N . THR A 1 176 ? -7.938 48.688 25.734 1 79.81 176 THR A N 1
ATOM 1307 C CA . THR A 1 176 ? -6.715 48.875 24.969 1 79.81 176 THR A CA 1
ATOM 1308 C C . THR A 1 176 ? -5.543 48.156 25.625 1 79.81 176 THR A C 1
ATOM 1310 O O . THR A 1 176 ? -4.629 47.688 24.953 1 79.81 176 THR A O 1
ATOM 1313 N N . GLN A 1 177 ? -5.594 48.156 26.969 1 79.12 177 GLN A N 1
ATOM 1314 C CA . GLN A 1 177 ? -4.543 47.5 27.734 1 79.12 177 GLN A CA 1
ATOM 1315 C C . GLN A 1 177 ? -5.133 46.594 28.797 1 79.12 177 GLN A C 1
ATOM 1317 O O . GLN A 1 177 ? -5.078 46.906 29.984 1 79.12 177 GLN A O 1
ATOM 1322 N N . PRO A 1 178 ? -5.434 45.469 28.359 1 76.5 178 PRO A N 1
ATOM 1323 C CA . PRO A 1 178 ? -6.055 44.594 29.344 1 76.5 178 PRO A CA 1
ATOM 1324 C C . PRO A 1 178 ? -5.094 44.188 30.469 1 76.5 178 PRO A C 1
ATOM 1326 O O . PRO A 1 178 ? -5.535 43.812 31.547 1 76.5 178 PRO A O 1
ATOM 1329 N N . GLY A 1 179 ? -3.852 44.281 30.266 1 73.38 179 GLY A N 1
ATOM 1330 C CA . GLY A 1 179 ? -2.904 44.031 31.344 1 73.38 179 GLY A CA 1
ATOM 1331 C C . GLY A 1 179 ? -3.018 45 32.5 1 73.38 179 GLY A C 1
ATOM 1332 O O . GLY A 1 179 ? -2.629 44.688 33.625 1 73.38 179 GLY A O 1
ATOM 1333 N N . SER A 1 180 ? -3.637 46.188 32.219 1 72.69 180 SER A N 1
ATOM 1334 C CA . SER A 1 180 ? -3.768 47.219 33.25 1 72.69 180 SER A CA 1
ATOM 1335 C C . SER A 1 180 ? -4.852 46.875 34.25 1 72.69 180 SER A C 1
ATOM 1337 O O . SER A 1 180 ? -4.875 47.406 35.344 1 72.69 180 SER A O 1
ATOM 1339 N N . LEU A 1 181 ? -5.664 45.875 33.812 1 75.69 181 LEU A N 1
ATOM 1340 C CA . LEU A 1 181 ? -6.703 45.438 34.719 1 75.69 181 LEU A CA 1
ATOM 1341 C C . LEU A 1 181 ? -6.09 44.781 35.938 1 75.69 181 LEU A C 1
ATOM 1343 O O . LEU A 1 181 ? -6.66 44.812 37.031 1 75.69 181 LEU A O 1
ATOM 1347 N N . LEU A 1 182 ? -4.934 44.281 35.656 1 72.94 182 LEU A N 1
ATOM 1348 C CA . LEU A 1 182 ? -4.27 43.625 36.75 1 72.94 182 LEU A CA 1
ATOM 1349 C C . LEU A 1 182 ? -3.602 44.625 37.688 1 72.94 182 LEU A C 1
ATOM 1351 O O . LEU A 1 182 ? -3.354 44.344 38.844 1 72.94 182 LEU A O 1
ATOM 1355 N N . MET A 1 183 ? -3.41 45.844 37.156 1 70.31 183 MET A N 1
ATOM 1356 C CA . MET A 1 183 ? -2.719 46.906 37.906 1 70.31 183 MET A CA 1
ATOM 1357 C C . MET A 1 183 ? -3.709 47.75 38.688 1 70.31 183 MET A C 1
ATOM 1359 O O . MET A 1 183 ? -3.367 48.281 39.75 1 70.31 183 MET A O 1
ATOM 1363 N N . GLN A 1 184 ? -4.938 47.875 38.125 1 68.44 184 GLN A N 1
ATOM 1364 C CA . GLN A 1 184 ? -5.914 48.781 38.75 1 68.44 184 GLN A CA 1
ATOM 1365 C C . GLN A 1 184 ? -7.051 47.969 39.406 1 68.44 184 GLN A C 1
ATOM 1367 O O . GLN A 1 184 ? -8.219 48.156 39.031 1 68.44 184 GLN A O 1
ATOM 1372 N N . TRP A 1 185 ? -6.73 47.219 40.406 1 68.62 185 TRP A N 1
ATOM 1373 C CA . TRP A 1 185 ? -7.719 46.344 41.062 1 68.62 185 TRP A CA 1
ATOM 1374 C C . TRP A 1 185 ? -8.75 47.188 41.812 1 68.62 185 TRP A C 1
ATOM 1376 O O . TRP A 1 185 ? -9.93 46.844 41.875 1 68.62 185 TRP A O 1
ATOM 1386 N N . ASP A 1 186 ? -8.352 48.312 42.25 1 66.19 186 ASP A N 1
ATOM 1387 C CA . ASP A 1 186 ? -9.25 49.156 43.031 1 66.19 186 ASP A CA 1
ATOM 1388 C C . ASP A 1 186 ? -10.336 49.781 42.156 1 66.19 186 ASP A C 1
ATOM 1390 O O . ASP A 1 186 ? -11.5 49.844 42.562 1 66.19 186 ASP A O 1
ATOM 1394 N N . VAL A 1 187 ? -9.898 50.188 41 1 71 187 VAL A N 1
ATOM 1395 C CA . VAL A 1 187 ? -10.875 50.781 40.094 1 71 187 VAL A CA 1
ATOM 1396 C C . VAL A 1 187 ? -11.852 49.719 39.594 1 71 187 VAL A C 1
ATOM 1398 O O . VAL A 1 187 ? -13.039 50 39.406 1 71 187 VAL A O 1
ATOM 1401 N N . LEU A 1 188 ? -11.383 48.469 39.531 1 74.75 188 LEU A N 1
ATOM 1402 C CA . LEU A 1 188 ? -12.211 47.375 39.031 1 74.75 188 LEU A CA 1
ATOM 1403 C C . LEU A 1 188 ? -13.328 47.062 40.031 1 74.75 188 LEU A C 1
ATOM 1405 O O . LEU A 1 188 ? -14.445 46.719 39.625 1 74.75 188 LEU A O 1
ATOM 1409 N N . ARG A 1 189 ? -13.031 47.156 41.25 1 73.25 189 ARG A N 1
ATOM 1410 C CA . ARG A 1 189 ? -14.008 46.812 42.281 1 73.25 189 ARG A CA 1
ATOM 1411 C C . ARG A 1 189 ? -15.117 47.875 42.344 1 73.25 189 ARG A C 1
ATOM 1413 O O . ARG A 1 189 ? -16.266 47.562 42.688 1 73.25 189 ARG A O 1
ATOM 1420 N N . TYR A 1 190 ? -14.773 49.094 41.906 1 70.38 190 TYR A N 1
ATOM 1421 C CA . TYR A 1 190 ? -15.758 50.156 42.031 1 70.38 190 TYR A CA 1
ATOM 1422 C C . TYR A 1 190 ? -16.609 50.25 40.75 1 70.38 190 TYR A C 1
ATOM 1424 O O . TYR A 1 190 ? -17.828 50.375 40.844 1 70.38 190 TYR A O 1
ATOM 1432 N N . VAL A 1 191 ? -15.938 50.188 39.594 1 73.38 191 VAL A N 1
ATOM 1433 C CA . VAL A 1 191 ? -16.672 50.438 38.375 1 73.38 191 VAL A CA 1
ATOM 1434 C C . VAL A 1 191 ? -17.016 49.125 37.688 1 73.38 191 VAL A C 1
ATOM 1436 O O . VAL A 1 191 ? -17.906 49.062 36.844 1 73.38 191 VAL A O 1
ATOM 1439 N N . GLY A 1 192 ? -16.469 48.062 38.156 1 73.62 192 GLY A N 1
ATOM 1440 C CA . GLY A 1 192 ? -16.688 46.781 37.5 1 73.62 192 GLY A CA 1
ATOM 1441 C C . GLY A 1 192 ? -18.109 46.281 37.656 1 73.62 192 GLY A C 1
ATOM 1442 O O . GLY A 1 192 ? -18.609 45.562 36.781 1 73.62 192 GLY A O 1
ATOM 1443 N N . TRP A 1 193 ? -18.781 46.781 38.688 1 76.88 193 TRP A N 1
ATOM 1444 C CA . TRP A 1 193 ? -20.109 46.25 38.938 1 76.88 193 TRP A CA 1
ATOM 1445 C C . TRP A 1 193 ? -21.188 47.156 38.312 1 76.88 193 TRP A C 1
ATOM 1447 O O . TRP A 1 193 ? -22.375 46.844 38.375 1 76.88 193 TRP A O 1
ATOM 1457 N N . THR A 1 194 ? -20.766 48.188 37.625 1 78.25 194 THR A N 1
ATOM 1458 C CA . THR A 1 194 ? -21.703 49.031 36.906 1 78.25 194 THR A CA 1
ATOM 1459 C C . THR A 1 194 ? -22.031 48.438 35.531 1 78.25 194 THR A C 1
ATOM 1461 O O . THR A 1 194 ? -21.344 47.531 35.062 1 78.25 194 THR A O 1
ATOM 1464 N N . THR A 1 195 ? -23.062 48.781 34.938 1 82.31 195 THR A N 1
ATOM 1465 C CA . THR A 1 195 ? -23.469 48.281 33.625 1 82.31 195 THR A CA 1
ATOM 1466 C C . THR A 1 195 ? -22.422 48.594 32.562 1 82.31 195 THR A C 1
ATOM 1468 O O . THR A 1 195 ? -22.078 47.75 31.734 1 82.31 195 THR A O 1
ATOM 1471 N N . LEU A 1 196 ? -21.938 49.844 32.656 1 81.5 196 LEU A N 1
ATOM 1472 C CA . LEU A 1 196 ? -20.906 50.219 31.688 1 81.5 196 LEU A CA 1
ATOM 1473 C C . LEU A 1 196 ? -19.609 49.5 31.953 1 81.5 196 LEU A C 1
ATOM 1475 O O . LEU A 1 196 ? -18.906 49.094 31.031 1 81.5 196 LEU A O 1
ATOM 1479 N N . GLY A 1 197 ? -19.297 49.312 33.188 1 82.81 197 GLY A N 1
ATOM 1480 C CA . GLY A 1 197 ? -18.109 48.562 33.531 1 82.81 197 GLY A CA 1
ATOM 1481 C C . GLY A 1 197 ? -18.188 47.094 33.156 1 82.81 197 GLY A C 1
ATOM 1482 O O . GLY A 1 197 ? -17.219 46.5 32.656 1 82.81 197 GLY A O 1
ATOM 1483 N N . GLY A 1 198 ? -19.312 46.5 33.312 1 85.12 198 GLY A N 1
ATOM 1484 C CA . GLY A 1 198 ? -19.516 45.125 32.938 1 85.12 198 GLY A CA 1
ATOM 1485 C C . GLY A 1 198 ? -19.422 44.906 31.422 1 85.12 198 GLY A C 1
ATOM 1486 O O . GLY A 1 198 ? -18.812 43.938 30.969 1 85.12 198 GLY A O 1
ATOM 1487 N N . LEU A 1 199 ? -19.984 45.781 30.703 1 85.62 199 LEU A N 1
ATOM 1488 C CA . LEU A 1 199 ? -19.938 45.688 29.25 1 85.62 199 LEU A CA 1
ATOM 1489 C C . LEU A 1 199 ? -18.5 45.844 28.734 1 85.62 199 LEU A C 1
ATOM 1491 O O . LEU A 1 199 ? -18.094 45.188 27.781 1 85.62 199 LEU A O 1
ATOM 1495 N N . THR A 1 200 ? -17.812 46.781 29.359 1 87.94 200 THR A N 1
ATOM 1496 C CA . THR A 1 200 ? -16.438 47 28.938 1 87.94 200 THR A CA 1
ATOM 1497 C C . THR A 1 200 ? -15.562 45.781 29.266 1 87.94 200 THR A C 1
ATOM 1499 O O . THR A 1 200 ? -14.641 45.469 28.516 1 87.94 200 THR A O 1
ATOM 1502 N N . LEU A 1 201 ? -15.844 45.156 30.328 1 88 201 LEU A N 1
ATOM 1503 C CA . LEU A 1 201 ? -15.102 43.938 30.672 1 88 201 LEU A CA 1
ATOM 1504 C C . LEU A 1 201 ? -15.367 42.812 29.672 1 88 201 LEU A C 1
ATOM 1506 O O . LEU A 1 201 ? -14.461 42.062 29.312 1 88 201 LEU A O 1
ATOM 1510 N N . ILE A 1 202 ? -16.516 42.75 29.219 1 89.19 202 ILE A N 1
ATOM 1511 C CA . ILE A 1 202 ? -16.875 41.75 28.219 1 89.19 202 ILE A CA 1
ATOM 1512 C C . ILE A 1 202 ? -16.172 42.062 26.891 1 89.19 202 ILE A C 1
ATOM 1514 O O . ILE A 1 202 ? -15.648 41.188 26.234 1 89.19 202 ILE A O 1
ATOM 1518 N N . VAL A 1 203 ? -16.156 43.25 26.531 1 89.75 203 VAL A N 1
ATOM 1519 C CA . VAL A 1 203 ? -15.523 43.656 25.281 1 89.75 203 VAL A CA 1
ATOM 1520 C C . VAL A 1 203 ? -14.023 43.406 25.359 1 89.75 203 VAL A C 1
ATOM 1522 O O . VAL A 1 203 ? -13.422 42.938 24.375 1 89.75 203 VAL A O 1
ATOM 1525 N N . ALA A 1 204 ? -13.461 43.656 26.484 1 88.88 204 ALA A N 1
ATOM 1526 C CA . ALA A 1 204 ? -12.039 43.406 26.656 1 88.88 204 ALA A CA 1
ATOM 1527 C C . ALA A 1 204 ? -11.742 41.906 26.562 1 88.88 204 ALA A C 1
ATOM 1529 O O . ALA A 1 204 ? -10.758 41.5 25.938 1 88.88 204 ALA A O 1
ATOM 1530 N N . LEU A 1 205 ? -12.547 41.156 27.078 1 89.81 205 LEU A N 1
ATOM 1531 C CA . LEU A 1 205 ? -12.352 39.719 27.078 1 89.81 205 LEU A CA 1
ATOM 1532 C C . LEU A 1 205 ? -12.516 39.156 25.672 1 89.81 205 LEU A C 1
ATOM 1534 O O . LEU A 1 205 ? -11.711 38.344 25.234 1 89.81 205 LEU A O 1
ATOM 1538 N N . VAL A 1 206 ? -13.508 39.562 25.016 1 91.69 206 VAL A N 1
ATOM 1539 C CA . VAL A 1 206 ? -13.773 39.031 23.672 1 91.69 206 VAL A CA 1
ATOM 1540 C C . VAL A 1 206 ? -12.703 39.5 22.703 1 91.69 206 VAL A C 1
ATOM 1542 O O . VAL A 1 206 ? -12.32 38.75 21.781 1 91.69 206 VAL A O 1
ATOM 1545 N N . ALA A 1 207 ? -12.234 40.625 22.891 1 88.69 207 ALA A N 1
ATOM 1546 C CA . ALA A 1 207 ? -11.164 41.125 22.031 1 88.69 207 ALA A CA 1
ATOM 1547 C C . ALA A 1 207 ? -9.883 40.312 22.25 1 88.69 207 ALA A C 1
ATOM 1549 O O . ALA A 1 207 ? -9.133 40.062 21.297 1 88.69 207 ALA A O 1
ATOM 1550 N N . MET A 1 208 ? -9.688 39.906 23.422 1 88.81 208 MET A N 1
ATOM 1551 C CA . MET A 1 208 ? -8.484 39.156 23.75 1 88.81 208 MET A CA 1
ATOM 1552 C C . MET A 1 208 ? -8.547 37.75 23.156 1 88.81 208 MET A C 1
ATOM 1554 O O . MET A 1 208 ? -7.516 37.188 22.797 1 88.81 208 MET A O 1
ATOM 1558 N N . LEU A 1 209 ? -9.656 37.25 23.016 1 91.44 209 LEU A N 1
ATOM 1559 C CA . LEU A 1 209 ? -9.789 35.875 22.625 1 91.44 209 LEU A CA 1
ATOM 1560 C C . LEU A 1 209 ? -10.227 35.75 21.156 1 91.44 209 LEU A C 1
ATOM 1562 O O . LEU A 1 209 ? -10.422 34.656 20.641 1 91.44 209 LEU A O 1
ATOM 1566 N N . TYR A 1 210 ? -10.305 36.844 20.516 1 91.88 210 TYR A N 1
ATOM 1567 C CA . TYR A 1 210 ? -10.875 36.812 19.172 1 91.88 210 TYR A CA 1
ATOM 1568 C C . TYR A 1 210 ? -9.969 36.062 18.188 1 91.88 210 TYR A C 1
ATOM 1570 O O . TYR A 1 210 ? -10.43 35.25 17.422 1 91.88 210 TYR A O 1
ATOM 1578 N N . THR A 1 211 ? -8.688 36.281 18.172 1 89.94 211 THR A N 1
ATOM 1579 C CA . THR A 1 211 ? -7.773 35.625 17.234 1 89.94 211 THR A CA 1
ATOM 1580 C C . THR A 1 211 ? -7.672 34.125 17.531 1 89.94 211 THR A C 1
ATOM 1582 O O . THR A 1 211 ? -7.547 33.312 16.609 1 89.94 211 THR A O 1
ATOM 1585 N N . THR A 1 212 ? -7.719 33.812 18.75 1 88.25 212 THR A N 1
ATOM 1586 C CA . THR A 1 212 ? -7.715 32.375 19.109 1 88.25 212 THR A CA 1
ATOM 1587 C C . THR A 1 212 ? -9 31.703 18.656 1 88.25 212 THR A C 1
ATOM 1589 O O . THR A 1 212 ? -8.969 30.562 18.203 1 88.25 212 THR A O 1
ATOM 1592 N N . ALA A 1 213 ? -10.047 32.406 18.859 1 91.12 213 ALA A N 1
ATOM 1593 C CA . ALA A 1 213 ? -11.328 31.859 18.406 1 91.12 213 ALA A CA 1
ATOM 1594 C C . ALA A 1 213 ? -11.359 31.719 16.891 1 91.12 213 ALA A C 1
ATOM 1596 O O . ALA A 1 213 ? -11.914 30.75 16.359 1 91.12 213 ALA A O 1
ATOM 1597 N N . ALA A 1 214 ? -10.82 32.688 16.266 1 90.94 214 ALA A N 1
ATOM 1598 C CA . ALA A 1 214 ? -10.773 32.625 14.805 1 90.94 214 ALA A CA 1
ATOM 1599 C C . ALA A 1 214 ? -9.891 31.469 14.336 1 90.94 214 ALA A C 1
ATOM 1601 O O . ALA A 1 214 ? -10.188 30.828 13.328 1 90.94 214 ALA A O 1
ATOM 1602 N N . GLU A 1 215 ? -8.867 31.234 15 1 87.44 215 GLU A N 1
ATOM 1603 C CA . GLU A 1 215 ? -7.992 30.125 14.648 1 87.44 215 GLU A CA 1
ATOM 1604 C C . GLU A 1 215 ? -8.695 28.781 14.852 1 87.44 215 GLU A C 1
ATOM 1606 O O . GLU A 1 215 ? -8.5 27.859 14.078 1 87.44 215 GLU A O 1
ATOM 1611 N N . ALA A 1 216 ? -9.477 28.688 15.773 1 87.38 216 ALA A N 1
ATOM 1612 C CA . ALA A 1 216 ? -10.133 27.438 16.125 1 87.38 216 ALA A CA 1
ATOM 1613 C C . ALA A 1 216 ? -11.297 27.156 15.172 1 87.38 216 ALA A C 1
ATOM 1615 O O . ALA A 1 216 ? -11.547 26 14.82 1 87.38 216 ALA A O 1
ATOM 1616 N N . LEU A 1 217 ? -11.977 28.234 14.727 1 91.06 217 LEU A N 1
ATOM 1617 C CA . LEU A 1 217 ? -13.242 27.969 14.055 1 91.06 217 LEU A CA 1
ATOM 1618 C C . LEU A 1 217 ? -13.172 28.359 12.586 1 91.06 217 LEU A C 1
ATOM 1620 O O . LEU A 1 217 ? -13.938 27.859 11.766 1 91.06 217 LEU A O 1
ATOM 1624 N N . VAL A 1 218 ? -12.328 29.266 12.242 1 90.31 218 VAL A N 1
ATOM 1625 C CA . VAL A 1 218 ? -12.359 29.812 10.891 1 90.31 218 VAL A CA 1
ATOM 1626 C C . VAL A 1 218 ? -11.172 29.281 10.086 1 90.31 218 VAL A C 1
ATOM 1628 O O . VAL A 1 218 ? -11.258 29.125 8.875 1 90.31 218 VAL A O 1
ATOM 1631 N N . SER A 1 219 ? -10.133 29 10.719 1 88.31 219 SER A N 1
ATOM 1632 C CA . SER A 1 219 ? -8.977 28.484 10 1 88.31 219 SER A CA 1
ATOM 1633 C C . SER A 1 219 ? -9.289 27.156 9.32 1 88.31 219 SER A C 1
ATOM 1635 O O . SER A 1 219 ? -9.977 26.312 9.898 1 88.31 219 SER A O 1
ATOM 1637 N N . PRO A 1 220 ? -8.844 27.031 8.094 1 86.56 220 PRO A N 1
ATOM 1638 C CA . PRO A 1 220 ? -9.18 25.828 7.348 1 86.56 220 PRO A CA 1
ATOM 1639 C C . PRO A 1 220 ? -8.461 24.578 7.875 1 86.56 220 PRO A C 1
ATOM 1641 O O . PRO A 1 220 ? -7.277 24.656 8.219 1 86.56 220 PRO A O 1
ATOM 1644 N N . SER A 1 221 ? -9.242 23.547 8.047 1 80.88 221 SER A N 1
ATOM 1645 C CA . SER A 1 221 ? -8.703 22.234 8.43 1 80.88 221 SER A CA 1
ATOM 1646 C C . SER A 1 221 ? -9.203 21.141 7.488 1 80.88 221 SER A C 1
ATOM 1648 O O . SER A 1 221 ? -10.203 21.312 6.797 1 80.88 221 SER A O 1
ATOM 1650 N N . LEU A 1 222 ? -8.438 20.062 7.453 1 79.19 222 LEU A N 1
ATOM 1651 C CA . LEU A 1 222 ? -8.766 18.969 6.543 1 79.19 222 LEU A CA 1
ATOM 1652 C C . LEU A 1 222 ? -9.875 18.094 7.117 1 79.19 222 LEU A C 1
ATOM 1654 O O . LEU A 1 222 ? -9.75 17.578 8.227 1 79.19 222 LEU A O 1
ATOM 1658 N N . VAL A 1 223 ? -10.953 18.031 6.422 1 81.12 223 VAL A N 1
ATOM 1659 C CA . VAL A 1 223 ? -12.086 17.219 6.844 1 81.12 223 VAL A CA 1
ATOM 1660 C C . VAL A 1 223 ? -12.68 16.5 5.637 1 81.12 223 VAL A C 1
ATOM 1662 O O . VAL A 1 223 ? -12.414 16.859 4.492 1 81.12 223 VAL A O 1
ATOM 1665 N N . LEU A 1 224 ? -13.438 15.422 5.996 1 84.62 224 LEU A N 1
ATOM 1666 C CA . LEU A 1 224 ? -14.133 14.703 4.93 1 84.62 224 LEU A CA 1
ATOM 1667 C C . LEU A 1 224 ? -15.391 15.461 4.508 1 84.62 224 LEU A C 1
ATOM 1669 O O . LEU A 1 224 ? -16.188 15.867 5.352 1 84.62 224 LEU A O 1
ATOM 1673 N N . GLY A 1 225 ? -15.555 15.734 3.301 1 83.25 225 GLY A N 1
ATOM 1674 C CA . GLY A 1 225 ? -16.703 16.453 2.758 1 83.25 225 GLY A CA 1
ATOM 1675 C C . GLY A 1 225 ? -17.984 15.648 2.781 1 83.25 225 GLY A C 1
ATOM 1676 O O . GLY A 1 225 ? -17.984 14.492 3.209 1 83.25 225 GLY A O 1
ATOM 1677 N N . PRO A 1 226 ? -19.031 16.297 2.445 1 86.81 226 PRO A N 1
ATOM 1678 C CA . PRO A 1 226 ? -20.312 15.578 2.391 1 86.81 226 PRO A CA 1
ATOM 1679 C C . PRO A 1 226 ? -20.422 14.641 1.193 1 86.81 226 PRO A C 1
ATOM 1681 O O . PRO A 1 226 ? -19.656 14.781 0.227 1 86.81 226 PRO A O 1
ATOM 1684 N N . VAL A 1 227 ? -21.328 13.648 1.3 1 92.06 227 VAL A N 1
ATOM 1685 C CA . VAL A 1 227 ? -21.578 12.695 0.221 1 92.06 227 VAL A CA 1
ATOM 1686 C C . VAL A 1 227 ? -22.359 13.375 -0.898 1 92.06 227 VAL A C 1
ATOM 1688 O O . VAL A 1 227 ? -23.438 13.93 -0.662 1 92.06 227 VAL A O 1
ATOM 1691 N N . GLN A 1 228 ? -21.875 13.477 -2.047 1 91.56 228 GLN A N 1
ATOM 1692 C CA . GLN A 1 228 ? -22.531 14.094 -3.199 1 91.56 228 GLN A CA 1
ATOM 1693 C C . GLN A 1 228 ? -22.828 13.062 -4.277 1 91.56 228 GLN A C 1
ATOM 1695 O O . GLN A 1 228 ? -21.953 12.297 -4.676 1 91.56 228 GLN A O 1
ATOM 1700 N N . PRO A 1 229 ? -24.078 12.945 -4.668 1 94.38 229 PRO A N 1
ATOM 1701 C CA . PRO A 1 229 ? -24.359 12.094 -5.824 1 94.38 229 PRO A CA 1
ATOM 1702 C C . PRO A 1 229 ? -23.781 12.648 -7.125 1 94.38 229 PRO A C 1
ATOM 1704 O O . PRO A 1 229 ? -23.922 13.844 -7.402 1 94.38 229 PRO A O 1
ATOM 1707 N N . ARG A 1 230 ? -23.094 11.945 -7.852 1 93.94 230 ARG A N 1
ATOM 1708 C CA . ARG A 1 230 ? -22.438 12.359 -9.086 1 93.94 230 ARG A CA 1
ATOM 1709 C C . ARG A 1 230 ? -22.5 11.258 -10.141 1 93.94 230 ARG A C 1
ATOM 1711 O O . ARG A 1 230 ? -22.562 10.078 -9.805 1 93.94 230 ARG A O 1
ATOM 1718 N N . LEU A 1 231 ? -22.547 11.734 -11.359 1 96.06 231 LEU A N 1
ATOM 1719 C CA . LEU A 1 231 ? -22.344 10.82 -12.477 1 96.06 231 LEU A CA 1
ATOM 1720 C C . LEU A 1 231 ? -20.875 10.742 -12.867 1 96.06 231 LEU A C 1
ATOM 1722 O O . LEU A 1 231 ? -20.266 11.758 -13.203 1 96.06 231 LEU A O 1
ATOM 1726 N N . LEU A 1 232 ? -20.391 9.602 -12.727 1 97.38 232 LEU A N 1
ATOM 1727 C CA . LEU A 1 232 ? -19 9.391 -13.094 1 97.38 232 LEU A CA 1
ATOM 1728 C C . LEU A 1 232 ? -18.891 8.703 -14.453 1 97.38 232 LEU A C 1
ATOM 1730 O O . LEU A 1 232 ? -19.859 8.117 -14.93 1 97.38 232 LEU A O 1
ATOM 1734 N N . GLN A 1 233 ? -17.781 8.891 -15.047 1 97.06 233 GLN A N 1
ATOM 1735 C CA . GLN A 1 233 ? -17.578 8.297 -16.375 1 97.06 233 GLN A CA 1
ATOM 1736 C C . GLN A 1 233 ? -16.312 7.438 -16.406 1 97.06 233 GLN A C 1
ATOM 1738 O O . GLN A 1 233 ? -15.367 7.699 -15.664 1 97.06 233 GLN A O 1
ATOM 1743 N N . GLY A 1 234 ? -16.328 6.402 -17.172 1 96.25 234 GLY A N 1
ATOM 1744 C CA . GLY A 1 234 ? -15.203 5.512 -17.406 1 96.25 234 GLY A CA 1
ATOM 1745 C C . GLY A 1 234 ? -15.07 5.082 -18.859 1 96.25 234 GLY A C 1
ATOM 1746 O O . GLY A 1 234 ? -16.016 5.195 -19.625 1 96.25 234 GLY A O 1
ATOM 1747 N N . ASN A 1 235 ? -13.945 4.672 -19.266 1 96.19 235 ASN A N 1
ATOM 1748 C CA . ASN A 1 235 ? -13.68 4.199 -20.625 1 96.19 235 ASN A CA 1
ATOM 1749 C C . ASN A 1 235 ? -13.93 2.703 -20.75 1 96.19 235 ASN A C 1
ATOM 1751 O O . ASN A 1 235 ? -13.57 1.925 -19.875 1 96.19 235 ASN A O 1
ATOM 1755 N N . VAL A 1 236 ? -14.602 2.355 -21.828 1 96.75 236 VAL A N 1
ATOM 1756 C CA . VAL A 1 236 ? -14.922 0.962 -22.109 1 96.75 236 VAL A CA 1
ATOM 1757 C C . VAL A 1 236 ? -14.305 0.544 -23.438 1 96.75 236 VAL A C 1
ATOM 1759 O O . VAL A 1 236 ? -14.492 1.216 -24.453 1 96.75 236 VAL A O 1
ATOM 1762 N N . SER A 1 237 ? -13.617 -0.599 -23.484 1 96.62 237 SER A N 1
ATOM 1763 C CA . SER A 1 237 ? -12.914 -1 -24.703 1 96.62 237 SER A CA 1
ATOM 1764 C C . SER A 1 237 ? -13.375 -2.377 -25.172 1 96.62 237 SER A C 1
ATOM 1766 O O . SER A 1 237 ? -13.211 -2.723 -26.344 1 96.62 237 SER A O 1
ATOM 1768 N N . THR A 1 238 ? -13.922 -3.199 -24.25 1 96.81 238 THR A N 1
ATOM 1769 C CA . THR A 1 238 ? -14.234 -4.566 -24.641 1 96.81 238 THR A CA 1
ATOM 1770 C C . THR A 1 238 ? -15.352 -5.137 -23.766 1 96.81 238 THR A C 1
ATOM 1772 O O . THR A 1 238 ? -15.812 -4.477 -22.844 1 96.81 238 THR A O 1
ATOM 1775 N N . GLN A 1 239 ? -15.844 -6.352 -24.172 1 95.56 239 GLN A N 1
ATOM 1776 C CA . GLN A 1 239 ? -16.859 -7.055 -23.391 1 95.56 239 GLN A CA 1
ATOM 1777 C C . GLN A 1 239 ? -16.25 -7.691 -22.141 1 95.56 239 GLN A C 1
ATOM 1779 O O . GLN A 1 239 ? -15.039 -7.875 -22.062 1 95.56 239 GLN A O 1
ATOM 1784 N N . TYR A 1 240 ? -17.172 -8.016 -21.188 1 95.62 240 TYR A N 1
ATOM 1785 C CA . TYR A 1 240 ? -16.703 -8.641 -19.953 1 95.62 240 TYR A CA 1
ATOM 1786 C C . TYR A 1 240 ? -16.016 -9.969 -20.234 1 95.62 240 TYR A C 1
ATOM 1788 O O . TYR A 1 240 ? -16.547 -10.805 -20.969 1 95.62 240 TYR A O 1
ATOM 1796 N N . SER A 1 241 ? -14.797 -10.109 -19.734 1 96.5 241 SER A N 1
ATOM 1797 C CA . SER A 1 241 ? -14.023 -11.344 -19.75 1 96.5 241 SER A CA 1
ATOM 1798 C C . SER A 1 241 ? -13.711 -11.789 -21.172 1 96.5 241 SER A C 1
ATOM 1800 O O . SER A 1 241 ? -13.844 -12.969 -21.5 1 96.5 241 SER A O 1
ATOM 1802 N N . ASN A 1 242 ? -13.422 -10.82 -22.062 1 96.06 242 ASN A N 1
ATOM 1803 C CA . ASN A 1 242 ? -12.938 -11.156 -23.391 1 96.06 242 ASN A CA 1
ATOM 1804 C C . ASN A 1 242 ? -11.516 -11.711 -23.344 1 96.06 242 ASN A C 1
ATOM 1806 O O . ASN A 1 242 ? -10.562 -10.977 -23.078 1 96.06 242 ASN A O 1
ATOM 1810 N N . PRO A 1 243 ? -11.352 -13.039 -23.656 1 94.94 243 PRO A N 1
ATOM 1811 C CA . PRO A 1 243 ? -10.031 -13.648 -23.484 1 94.94 243 PRO A CA 1
ATOM 1812 C C . PRO A 1 243 ? -8.977 -13.055 -24.422 1 94.94 243 PRO A C 1
ATOM 1814 O O . PRO A 1 243 ? -7.824 -12.875 -24.016 1 94.94 243 PRO A O 1
ATOM 1817 N N . TYR A 1 244 ? -9.352 -12.648 -25.641 1 94.62 244 TYR A N 1
ATOM 1818 C CA . TYR A 1 244 ? -8.398 -12.117 -26.609 1 94.62 244 TYR A CA 1
ATOM 1819 C C . TYR A 1 244 ? -7.938 -10.727 -26.219 1 94.62 244 TYR A C 1
ATOM 1821 O O . TYR A 1 244 ? -6.766 -10.383 -26.391 1 94.62 244 TYR A O 1
ATOM 1829 N N . TYR A 1 245 ? -8.852 -9.969 -25.719 1 95.56 245 TYR A N 1
ATOM 1830 C CA . TYR A 1 245 ? -8.469 -8.641 -25.266 1 95.56 245 TYR A CA 1
ATOM 1831 C C . TYR A 1 245 ? -7.543 -8.719 -24.062 1 95.56 245 TYR A C 1
ATOM 1833 O O . TYR A 1 245 ? -6.574 -7.965 -23.953 1 95.56 245 TYR A O 1
ATOM 1841 N N . LEU A 1 246 ? -7.879 -9.617 -23.109 1 95.75 246 LEU A N 1
ATOM 1842 C CA . LEU A 1 246 ? -7.059 -9.766 -21.922 1 95.75 246 LEU A CA 1
ATOM 1843 C C . LEU A 1 246 ? -5.633 -10.164 -22.297 1 95.75 246 LEU A C 1
ATOM 1845 O O . LEU A 1 246 ? -4.672 -9.672 -21.703 1 95.75 246 LEU A O 1
ATOM 1849 N N . GLU A 1 247 ? -5.492 -11.062 -23.234 1 95.38 247 GLU A N 1
ATOM 1850 C CA . GLU A 1 247 ? -4.176 -11.5 -23.703 1 95.38 247 GLU A CA 1
ATOM 1851 C C . GLU A 1 247 ? -3.414 -10.359 -24.359 1 95.38 247 GLU A C 1
ATOM 1853 O O . GLU A 1 247 ? -2.225 -10.164 -24.094 1 95.38 247 GLU A O 1
ATOM 1858 N N . ASP A 1 248 ? -4.082 -9.578 -25.109 1 92.5 248 ASP A N 1
ATOM 1859 C CA . ASP A 1 248 ? -3.443 -8.5 -25.859 1 92.5 248 ASP A CA 1
ATOM 1860 C C . ASP A 1 248 ? -3.09 -7.332 -24.938 1 92.5 248 ASP A C 1
ATOM 1862 O O . ASP A 1 248 ? -2.117 -6.617 -25.188 1 92.5 248 ASP A O 1
ATOM 1866 N N . ALA A 1 249 ? -3.9 -7.191 -23.906 1 91.56 249 ALA A N 1
ATOM 1867 C CA . ALA A 1 249 ? -3.729 -6.047 -23.016 1 91.56 249 ALA A CA 1
ATOM 1868 C C . ALA A 1 249 ? -2.641 -6.312 -21.984 1 91.56 249 ALA A C 1
ATOM 1870 O O . ALA A 1 249 ? -2.146 -5.387 -21.344 1 91.56 249 ALA A O 1
ATOM 1871 N N . CYS A 1 250 ? -2.213 -7.531 -21.891 1 94 250 CYS A N 1
ATOM 1872 C CA . CYS A 1 250 ? -1.182 -7.902 -20.922 1 94 250 CYS A CA 1
ATOM 1873 C C . CYS A 1 250 ? 0.139 -7.215 -21.25 1 94 250 CYS A C 1
ATOM 1875 O O . CYS A 1 250 ? 0.553 -7.172 -22.406 1 94 250 CYS A O 1
ATOM 1877 N N . GLN A 1 251 ? 0.795 -6.68 -20.281 1 92.25 251 GLN A N 1
ATOM 1878 C CA . GLN A 1 251 ? 2.012 -5.902 -20.484 1 92.25 251 GLN A CA 1
ATOM 1879 C C . GLN A 1 251 ? 3.256 -6.762 -20.281 1 92.25 251 GLN A C 1
ATOM 1881 O O . GLN A 1 251 ? 3.547 -7.18 -19.156 1 92.25 251 GLN A O 1
ATOM 1886 N N . SER A 1 252 ? 4.012 -6.965 -21.281 1 93.94 252 SER A N 1
ATOM 1887 C CA . SER A 1 252 ? 5.266 -7.719 -21.266 1 93.94 252 SER A CA 1
ATOM 1888 C C . SER A 1 252 ? 6.246 -7.18 -22.297 1 93.94 252 SER A C 1
ATOM 1890 O O . SER A 1 252 ? 5.832 -6.645 -23.328 1 93.94 252 SER A O 1
ATOM 1892 N N . PRO A 1 253 ? 7.547 -7.266 -22.016 1 94.25 253 PRO A N 1
ATOM 1893 C CA . PRO A 1 253 ? 8.531 -6.852 -23.016 1 94.25 253 PRO A CA 1
ATOM 1894 C C . PRO A 1 253 ? 8.633 -7.832 -24.172 1 94.25 253 PRO A C 1
ATOM 1896 O O . PRO A 1 253 ? 9.219 -7.508 -25.219 1 94.25 253 PRO A O 1
ATOM 1899 N N . ILE A 1 254 ? 8.148 -9.086 -24.016 1 95.12 254 ILE A N 1
ATOM 1900 C CA . ILE A 1 254 ? 8.125 -10.078 -25.094 1 95.12 254 ILE A CA 1
ATOM 1901 C C . ILE A 1 254 ? 6.961 -9.781 -26.047 1 95.12 254 ILE A C 1
ATOM 1903 O O . ILE A 1 254 ? 5.828 -10.203 -25.797 1 95.12 254 ILE A O 1
ATOM 1907 N N . THR A 1 255 ? 7.273 -9.188 -27.109 1 92.5 255 THR A N 1
ATOM 1908 C CA . THR A 1 255 ? 6.258 -8.773 -28.062 1 92.5 255 THR A CA 1
ATOM 1909 C C . THR A 1 255 ? 6.07 -9.852 -29.141 1 92.5 255 THR A C 1
ATOM 1911 O O . THR A 1 255 ? 6.715 -10.898 -29.094 1 92.5 255 THR A O 1
ATOM 1914 N N . ALA A 1 256 ? 5.184 -9.555 -30.078 1 92.75 256 ALA A N 1
ATOM 1915 C CA . ALA A 1 256 ? 4.906 -10.469 -31.188 1 92.75 256 ALA A CA 1
ATOM 1916 C C . ALA A 1 256 ? 6.137 -10.656 -32.062 1 92.75 256 ALA A C 1
ATOM 1918 O O . ALA A 1 256 ? 6.277 -11.68 -32.75 1 92.75 256 ALA A O 1
ATOM 1919 N N . ALA A 1 257 ? 7.047 -9.719 -32 1 90.19 257 ALA A N 1
ATOM 1920 C CA . ALA A 1 257 ? 8.281 -9.812 -32.781 1 90.19 257 ALA A CA 1
ATOM 1921 C C . ALA A 1 257 ? 9.203 -10.883 -32.188 1 90.19 257 ALA A C 1
ATOM 1923 O O . ALA A 1 257 ? 9.938 -11.539 -32.938 1 90.19 257 ALA A O 1
ATOM 1924 N N . VAL A 1 258 ? 9.18 -11.094 -30.891 1 90.56 258 VAL A N 1
ATOM 1925 C CA . VAL A 1 258 ? 10.039 -12.07 -30.219 1 90.56 258 VAL A CA 1
ATOM 1926 C C . VAL A 1 258 ? 9.391 -13.453 -30.266 1 90.56 258 VAL A C 1
ATOM 1928 O O . VAL A 1 258 ? 10.047 -14.438 -30.594 1 90.56 258 VAL A O 1
ATOM 1931 N N . ASP A 1 259 ? 8.078 -13.453 -29.953 1 94.19 259 ASP A N 1
ATOM 1932 C CA . ASP A 1 259 ? 7.309 -14.695 -29.969 1 94.19 259 ASP A CA 1
ATOM 1933 C C . ASP A 1 259 ? 5.98 -14.5 -30.703 1 94.19 259 ASP A C 1
ATOM 1935 O O . ASP A 1 259 ? 4.949 -14.258 -30.062 1 94.19 259 ASP A O 1
ATOM 1939 N N . PRO A 1 260 ? 5.973 -14.75 -31.875 1 91.81 260 PRO A N 1
ATOM 1940 C CA . PRO A 1 260 ? 4.758 -14.508 -32.656 1 91.81 260 PRO A CA 1
ATOM 1941 C C . PRO A 1 260 ? 3.637 -15.492 -32.312 1 91.81 260 PRO A C 1
ATOM 1943 O O . PRO A 1 260 ? 2.465 -15.211 -32.594 1 91.81 260 PRO A O 1
ATOM 1946 N N . THR A 1 261 ? 3.877 -16.578 -31.703 1 91.62 261 THR A N 1
ATOM 1947 C CA . THR A 1 261 ? 2.885 -17.641 -31.531 1 91.62 261 THR A CA 1
ATOM 1948 C C . THR A 1 261 ? 2.184 -17.5 -30.188 1 91.62 261 THR A C 1
ATOM 1950 O O . THR A 1 261 ? 0.963 -17.656 -30.094 1 91.62 261 THR A O 1
ATOM 1953 N N . SER A 1 262 ? 2.941 -17.219 -29.078 1 93.69 262 SER A N 1
ATOM 1954 C CA . SER A 1 262 ? 2.332 -17.344 -27.766 1 93.69 262 SER A CA 1
ATOM 1955 C C . SER A 1 262 ? 2.725 -16.188 -26.859 1 93.69 262 SER A C 1
ATOM 1957 O O . SER A 1 262 ? 2.693 -16.312 -25.625 1 93.69 262 SER A O 1
ATOM 1959 N N . TRP A 1 263 ? 3.076 -15.016 -27.438 1 92.25 263 TRP A N 1
ATOM 1960 C CA . TRP A 1 263 ? 3.576 -13.898 -26.641 1 92.25 263 TRP A CA 1
ATOM 1961 C C . TRP A 1 263 ? 2.506 -13.398 -25.672 1 92.25 263 TRP A C 1
ATOM 1963 O O . TRP A 1 263 ? 2.805 -13.055 -24.531 1 92.25 263 TRP A O 1
ATOM 1973 N N . ASN A 1 264 ? 1.271 -13.383 -26.062 1 93.81 264 ASN A N 1
ATOM 1974 C CA . ASN A 1 264 ? 0.198 -12.797 -25.266 1 93.81 264 ASN A CA 1
ATOM 1975 C C . ASN A 1 264 ? -0.389 -13.812 -24.297 1 93.81 264 ASN A C 1
ATOM 1977 O O . ASN A 1 264 ? -0.702 -13.461 -23.156 1 93.81 264 ASN A O 1
ATOM 1981 N N . GLU A 1 265 ? -0.468 -15.094 -24.688 1 94.25 265 GLU A N 1
ATOM 1982 C CA . GLU A 1 265 ? -1.011 -16.125 -23.812 1 94.25 265 GLU A CA 1
ATOM 1983 C C . GLU A 1 265 ? -0.101 -16.375 -22.609 1 94.25 265 GLU A C 1
ATOM 1985 O O . GLU A 1 265 ? -0.58 -16.562 -21.5 1 94.25 265 GLU A O 1
ATOM 1990 N N . THR A 1 266 ? 1.16 -16.375 -22.891 1 95.31 266 THR A N 1
ATOM 1991 C CA . THR A 1 266 ? 2.119 -16.625 -21.812 1 95.31 266 THR A CA 1
ATOM 1992 C C . THR A 1 266 ? 2.129 -15.461 -20.828 1 95.31 266 THR A C 1
ATOM 1994 O O . THR A 1 266 ? 2.268 -15.664 -19.625 1 95.31 266 THR A O 1
ATOM 1997 N N . CYS A 1 267 ? 2 -14.266 -21.375 1 96.12 267 CYS A N 1
ATOM 1998 C CA . CYS A 1 267 ? 1.948 -13.094 -20.516 1 96.12 267 CYS A CA 1
ATOM 1999 C C . CYS A 1 267 ? 0.742 -13.148 -19.578 1 96.12 267 CYS A C 1
ATOM 2001 O O . CYS A 1 267 ? 0.867 -12.914 -18.375 1 96.12 267 CYS A O 1
ATOM 2003 N N . LEU A 1 268 ? -0.398 -13.445 -20.125 1 96.25 268 LEU A N 1
ATOM 2004 C CA . LEU A 1 268 ? -1.613 -13.531 -19.312 1 96.25 268 LEU A CA 1
ATOM 2005 C C . LEU A 1 268 ? -1.486 -14.617 -18.25 1 96.25 268 LEU A C 1
ATOM 2007 O O . LEU A 1 268 ? -1.945 -14.445 -17.125 1 96.25 268 LEU A O 1
ATOM 2011 N N . ALA A 1 269 ? -0.879 -15.727 -18.625 1 96.12 269 ALA A N 1
ATOM 2012 C CA . ALA A 1 269 ? -0.675 -16.812 -17.688 1 96.12 269 ALA A CA 1
ATOM 2013 C C . ALA A 1 269 ? 0.16 -16.344 -16.484 1 96.12 269 ALA A C 1
ATOM 2015 O O . ALA A 1 269 ? -0.13 -16.703 -15.344 1 96.12 269 ALA A O 1
ATOM 2016 N N . MET A 1 270 ? 1.168 -15.555 -16.75 1 95.81 270 MET A N 1
ATOM 2017 C CA . MET A 1 270 ? 2.012 -15.055 -15.672 1 95.81 270 MET A CA 1
ATOM 2018 C C . MET A 1 270 ? 1.231 -14.102 -14.766 1 95.81 270 MET A C 1
ATOM 2020 O O . MET A 1 270 ? 1.382 -14.141 -13.539 1 95.81 270 MET A O 1
ATOM 2024 N N . GLU A 1 271 ? 0.445 -13.32 -15.367 1 95.31 271 GLU A N 1
ATOM 2025 C CA . GLU A 1 271 ? -0.353 -12.375 -14.594 1 95.31 271 GLU A CA 1
ATOM 2026 C C . GLU A 1 271 ? -1.363 -13.102 -13.703 1 95.31 271 GLU A C 1
ATOM 2028 O O . GLU A 1 271 ? -1.503 -12.781 -12.523 1 95.31 271 GLU A O 1
ATOM 2033 N N . ILE A 1 272 ? -2.014 -14.07 -14.281 1 96.31 272 ILE A N 1
ATOM 2034 C CA . ILE A 1 272 ? -3.021 -14.836 -13.555 1 96.31 272 ILE A CA 1
ATOM 2035 C C . ILE A 1 272 ? -2.359 -15.617 -12.422 1 96.31 272 ILE A C 1
ATOM 2037 O O . ILE A 1 272 ? -2.857 -15.633 -11.297 1 96.31 272 ILE A O 1
ATOM 2041 N N . ALA A 1 273 ? -1.281 -16.234 -12.719 1 96.5 273 ALA A N 1
ATOM 2042 C CA . ALA A 1 273 ? -0.586 -17.016 -11.695 1 96.5 273 ALA A CA 1
ATOM 2043 C C . ALA A 1 273 ? -0.158 -16.141 -10.531 1 96.5 273 ALA A C 1
ATOM 2045 O O . ALA A 1 273 ? -0.384 -16.484 -9.367 1 96.5 273 ALA A O 1
ATOM 2046 N N . GLY A 1 274 ? 0.436 -15.039 -10.852 1 94.5 274 GLY A N 1
ATOM 2047 C CA . GLY A 1 274 ? 0.898 -14.133 -9.812 1 94.5 274 GLY A CA 1
ATOM 2048 C C . GLY A 1 274 ? -0.223 -13.617 -8.938 1 94.5 274 GLY A C 1
ATOM 2049 O O . GLY A 1 274 ? -0.083 -13.555 -7.711 1 94.5 274 GLY A O 1
ATOM 2050 N N . ARG A 1 275 ? -1.305 -13.375 -9.477 1 95.06 275 ARG A N 1
ATOM 2051 C CA . ARG A 1 275 ? -2.414 -12.797 -8.719 1 95.06 275 ARG A CA 1
ATOM 2052 C C . ARG A 1 275 ? -3.189 -13.883 -7.98 1 95.06 275 ARG A C 1
ATOM 2054 O O . ARG A 1 275 ? -3.523 -13.719 -6.805 1 95.06 275 ARG A O 1
ATOM 2061 N N . SER A 1 276 ? -3.455 -14.953 -8.617 1 97.31 276 SER A N 1
ATOM 2062 C CA . SER A 1 276 ? -4.312 -15.992 -8.055 1 97.31 276 SER A CA 1
ATOM 2063 C C . SER A 1 276 ? -3.643 -16.672 -6.867 1 97.31 276 SER A C 1
ATOM 2065 O O . SER A 1 276 ? -4.262 -16.859 -5.816 1 97.31 276 SER A O 1
ATOM 2067 N N . TYR A 1 277 ? -2.381 -17.062 -7.023 1 96.88 277 TYR A N 1
ATOM 2068 C CA . TYR A 1 277 ? -1.692 -17.734 -5.918 1 96.88 277 TYR A CA 1
ATOM 2069 C C . TYR A 1 277 ? -1.508 -16.781 -4.742 1 96.88 277 TYR A C 1
ATOM 2071 O O . TYR A 1 277 ? -1.618 -17.188 -3.584 1 96.88 277 TYR A O 1
ATOM 2079 N N . HIS A 1 278 ? -1.237 -15.594 -5.078 1 94.56 278 HIS A N 1
ATOM 2080 C CA . HIS A 1 278 ? -1.07 -14.602 -4.02 1 94.56 278 HIS A CA 1
ATOM 2081 C C . HIS A 1 278 ? -2.367 -14.398 -3.244 1 94.56 278 HIS A C 1
ATOM 2083 O O . HIS A 1 278 ? -2.367 -14.406 -2.012 1 94.56 278 HIS A O 1
ATOM 2089 N N . ASP A 1 279 ? -3.439 -14.188 -3.938 1 95.88 279 ASP A N 1
ATOM 2090 C CA . ASP A 1 279 ? -4.73 -13.961 -3.297 1 95.88 279 ASP A CA 1
ATOM 2091 C C . ASP A 1 279 ? -5.16 -15.18 -2.479 1 95.88 279 ASP A C 1
ATOM 2093 O O . ASP A 1 279 ? -5.699 -15.031 -1.378 1 95.88 279 ASP A O 1
ATOM 2097 N N . TYR A 1 280 ? -4.953 -16.297 -3.01 1 96.75 280 TYR A N 1
ATOM 2098 C CA . TYR A 1 280 ? -5.316 -17.531 -2.318 1 96.75 280 TYR A CA 1
ATOM 2099 C C . TYR A 1 280 ? -4.523 -17.688 -1.026 1 96.75 280 TYR A C 1
ATOM 2101 O O . TYR A 1 280 ? -5.09 -18 0.026 1 96.75 280 TYR A O 1
ATOM 2109 N N . TYR A 1 281 ? -3.258 -17.453 -1.104 1 95.62 281 TYR A N 1
ATOM 2110 C CA . TYR A 1 281 ? -2.432 -17.578 0.093 1 95.62 281 TYR A CA 1
ATOM 2111 C C . TYR A 1 281 ? -2.84 -16.547 1.14 1 95.62 281 TYR A C 1
ATOM 2113 O O . TYR A 1 281 ? -2.887 -16.844 2.334 1 95.62 281 TYR A O 1
ATOM 2121 N N . GLN A 1 282 ? -3.051 -15.359 0.701 1 94.12 282 GLN A N 1
ATOM 2122 C CA . GLN A 1 282 ? -3.488 -14.336 1.646 1 94.12 282 GLN A CA 1
ATOM 2123 C C . GLN A 1 282 ? -4.789 -14.742 2.334 1 94.12 282 GLN A C 1
ATOM 2125 O O . GLN A 1 282 ? -4.992 -14.453 3.514 1 94.12 282 GLN A O 1
ATOM 2130 N N . TYR A 1 283 ? -5.672 -15.312 1.575 1 96.06 283 TYR A N 1
ATOM 2131 C CA . TYR A 1 283 ? -6.93 -15.797 2.135 1 96.06 283 TYR A CA 1
ATOM 2132 C C . TYR A 1 283 ? -6.68 -16.859 3.193 1 96.06 283 TYR A C 1
ATOM 2134 O O . TYR A 1 283 ? -7.273 -16.828 4.273 1 96.06 283 TYR A O 1
ATOM 2142 N N . LEU A 1 284 ? -5.793 -17.812 2.926 1 95.81 284 LEU A N 1
ATOM 2143 C CA . LEU A 1 284 ? -5.441 -18.859 3.883 1 95.81 284 LEU A CA 1
ATOM 2144 C C . LEU A 1 284 ? -4.77 -18.25 5.113 1 95.81 284 LEU A C 1
ATOM 2146 O O . LEU A 1 284 ? -5.023 -18.688 6.238 1 95.81 284 LEU A O 1
ATOM 2150 N N . GLN A 1 285 ? -3.922 -17.344 4.863 1 93.12 285 GLN A N 1
ATOM 2151 C CA . GLN A 1 285 ? -3.25 -16.672 5.969 1 93.12 285 GLN A CA 1
ATOM 2152 C C . GLN A 1 285 ? -4.254 -15.969 6.879 1 93.12 285 GLN A C 1
ATOM 2154 O O . GLN A 1 285 ? -4.102 -15.977 8.102 1 93.12 285 GLN A O 1
ATOM 2159 N N . GLY A 1 286 ? -5.223 -15.305 6.27 1 92 286 GLY A N 1
ATOM 2160 C CA . GLY A 1 286 ? -6.277 -14.68 7.051 1 92 286 GLY A CA 1
ATOM 2161 C C . GLY A 1 286 ? -7.008 -15.656 7.957 1 92 286 GLY A C 1
ATOM 2162 O O . GLY A 1 286 ? -7.289 -15.336 9.117 1 92 286 GLY A O 1
ATOM 2163 N N . TRP A 1 287 ? -7.344 -16.797 7.445 1 94.81 287 TRP A N 1
ATOM 2164 C CA . TRP A 1 287 ? -7.973 -17.859 8.234 1 94.81 287 TRP A CA 1
ATOM 2165 C C . TRP A 1 287 ? -7.074 -18.266 9.398 1 94.81 287 TRP A C 1
ATOM 2167 O O . TRP A 1 287 ? -7.551 -18.438 10.523 1 94.81 287 TRP A O 1
ATOM 2177 N N . ALA A 1 288 ? -5.805 -18.453 9.102 1 93.69 288 ALA A N 1
ATOM 2178 C CA . ALA A 1 288 ? -4.855 -18.875 10.125 1 93.69 288 ALA A CA 1
ATOM 2179 C C . ALA A 1 288 ? -4.766 -17.859 11.258 1 93.69 288 ALA A C 1
ATOM 2181 O O . ALA A 1 288 ? -4.719 -18.234 12.43 1 93.69 288 ALA A O 1
ATOM 2182 N N . GLU A 1 289 ? -4.668 -16.656 10.938 1 91 289 GLU A N 1
ATOM 2183 C CA . GLU A 1 289 ? -4.578 -15.602 11.938 1 91 289 GLU A CA 1
ATOM 2184 C C . GLU A 1 289 ? -5.824 -15.555 12.812 1 91 289 GLU A C 1
ATOM 2186 O O . GLU A 1 289 ? -5.734 -15.328 14.016 1 91 289 GLU A O 1
ATOM 2191 N N . MET A 1 290 ? -6.902 -15.703 12.148 1 90.88 290 MET A N 1
ATOM 2192 C CA . MET A 1 290 ? -8.156 -15.711 12.898 1 90.88 290 MET A CA 1
ATOM 2193 C C . MET A 1 290 ? -8.203 -16.875 13.883 1 90.88 290 MET A C 1
ATOM 2195 O O . MET A 1 290 ? -8.656 -16.719 15.016 1 90.88 290 MET A O 1
ATOM 2199 N N . LEU A 1 291 ? -7.789 -18 13.5 1 90.12 291 LEU A N 1
ATOM 2200 C CA . LEU A 1 291 ? -7.785 -19.188 14.352 1 90.12 291 LEU A CA 1
ATOM 2201 C C . LEU A 1 291 ? -6.797 -19.016 15.5 1 90.12 291 LEU A C 1
ATOM 2203 O O . LEU A 1 291 ? -7.074 -19.422 16.625 1 90.12 291 LEU A O 1
ATOM 2207 N N . LYS A 1 292 ? -5.672 -18.484 15.164 1 86.69 292 LYS A N 1
ATOM 2208 C CA . LYS A 1 292 ? -4.66 -18.25 16.188 1 86.69 292 LYS A CA 1
ATOM 2209 C C . LYS A 1 292 ? -5.168 -17.281 17.234 1 86.69 292 LYS A C 1
ATOM 2211 O O . LYS A 1 292 ? -4.809 -17.375 18.422 1 86.69 292 LYS A O 1
ATOM 2216 N N . ALA A 1 293 ? -5.969 -16.375 16.844 1 85.38 293 ALA A N 1
ATOM 2217 C CA . ALA A 1 293 ? -6.551 -15.406 17.766 1 85.38 293 ALA A CA 1
ATOM 2218 C C . ALA A 1 293 ? -7.668 -16.031 18.594 1 85.38 293 ALA A C 1
ATOM 2220 O O . ALA A 1 293 ? -8.211 -15.391 19.5 1 85.38 293 ALA A O 1
ATOM 2221 N N . GLY A 1 294 ? -7.953 -17.203 18.453 1 80.94 294 GLY A N 1
ATOM 2222 C CA . GLY A 1 294 ? -8.961 -17.922 19.219 1 80.94 294 GLY A CA 1
ATOM 2223 C C . GLY A 1 294 ? -10.367 -17.734 18.688 1 80.94 294 GLY A C 1
ATOM 2224 O O . GLY A 1 294 ? -11.344 -18.047 19.359 1 80.94 294 GLY A O 1
ATOM 2225 N N . ASN A 1 295 ? -10.359 -17.109 17.578 1 73.56 295 ASN A N 1
ATOM 2226 C CA . ASN A 1 295 ? -11.68 -16.859 17 1 73.56 295 ASN A CA 1
ATOM 2227 C C . ASN A 1 295 ? -12.086 -17.984 16.062 1 73.56 295 ASN A C 1
ATOM 2229 O O . ASN A 1 295 ? -11.234 -18.609 15.414 1 73.56 295 ASN A O 1
ATOM 2233 N N . ASN A 1 296 ? -13.188 -18.594 16.344 1 70.94 296 ASN A N 1
ATOM 2234 C CA . ASN A 1 296 ? -13.766 -19.516 15.375 1 70.94 296 ASN A CA 1
ATOM 2235 C C . ASN A 1 296 ? -14.789 -18.828 14.477 1 70.94 296 ASN A C 1
ATOM 2237 O O . ASN A 1 296 ? -15.43 -17.859 14.891 1 70.94 296 ASN A O 1
ATOM 2241 N N . THR A 1 297 ? -14.547 -19.375 13.211 1 74.88 297 THR A N 1
ATOM 2242 C CA . THR A 1 297 ? -15.539 -18.797 12.312 1 74.88 297 THR A CA 1
ATOM 2243 C C . THR A 1 297 ? -16.859 -19.562 12.414 1 74.88 297 THR A C 1
ATOM 2245 O O . THR A 1 297 ? -16.953 -20.547 13.141 1 74.88 297 THR A O 1
ATOM 2248 N N . SER A 1 298 ? -17.844 -19.109 11.672 1 81.81 298 SER A N 1
ATOM 2249 C CA . SER A 1 298 ? -19.219 -19.609 11.664 1 81.81 298 SER A CA 1
ATOM 2250 C C . SER A 1 298 ? -19.391 -20.719 10.625 1 81.81 298 SER A C 1
ATOM 2252 O O . SER A 1 298 ? -18.531 -20.906 9.758 1 81.81 298 SER A O 1
ATOM 2254 N N . THR A 1 299 ? -20.406 -21.531 10.898 1 88 299 THR A N 1
ATOM 2255 C CA . THR A 1 299 ? -20.828 -22.516 9.898 1 88 299 THR A CA 1
ATOM 2256 C C . THR A 1 299 ? -21.719 -21.859 8.844 1 88 299 THR A C 1
ATOM 2258 O O . THR A 1 299 ? -22.031 -22.453 7.82 1 88 299 THR A O 1
ATOM 2261 N N . ALA A 1 300 ? -21.953 -20.609 9.148 1 89.56 300 ALA A N 1
ATOM 2262 C CA . ALA A 1 300 ? -22.734 -19.844 8.18 1 89.56 300 ALA A CA 1
ATOM 2263 C C . ALA A 1 300 ? -21.828 -19.031 7.258 1 89.56 300 ALA A C 1
ATOM 2265 O O . ALA A 1 300 ? -21.016 -18.234 7.727 1 89.56 300 ALA A O 1
ATOM 2266 N N . LEU A 1 301 ? -22.078 -19.188 6.012 1 93.38 301 LEU A N 1
ATOM 2267 C CA . LEU A 1 301 ? -21.219 -18.594 4.992 1 93.38 301 LEU A CA 1
ATOM 2268 C C . LEU A 1 301 ? -21.188 -17.078 5.129 1 93.38 301 LEU A C 1
ATOM 2270 O O . LEU A 1 301 ? -20.156 -16.453 4.879 1 93.38 301 LEU A O 1
ATOM 2274 N N . ALA A 1 302 ? -22.25 -16.453 5.57 1 89.88 302 ALA A N 1
ATOM 2275 C CA . ALA A 1 302 ? -22.406 -15 5.633 1 89.88 302 ALA A CA 1
ATOM 2276 C C . ALA A 1 302 ? -21.422 -14.391 6.629 1 89.88 302 ALA A C 1
ATOM 2278 O O . ALA A 1 302 ? -20.984 -13.242 6.469 1 89.88 302 ALA A O 1
ATOM 2279 N N . TYR A 1 303 ? -21.062 -15.172 7.598 1 90.19 303 TYR A N 1
ATOM 2280 C CA . TYR A 1 303 ? -20.234 -14.633 8.672 1 90.19 303 TYR A CA 1
ATOM 2281 C C . TYR A 1 303 ? -18.812 -15.164 8.586 1 90.19 303 TYR A C 1
ATOM 2283 O O . TYR A 1 303 ? -18 -14.945 9.492 1 90.19 303 TYR A O 1
ATOM 2291 N N . ARG A 1 304 ? -18.547 -15.844 7.535 1 94.06 304 ARG A N 1
ATOM 2292 C CA . ARG A 1 304 ? -17.203 -16.359 7.309 1 94.06 304 ARG A CA 1
ATOM 2293 C C . ARG A 1 304 ? -16.312 -15.328 6.609 1 94.06 304 ARG A C 1
ATOM 2295 O O . ARG A 1 304 ? -16.812 -14.305 6.129 1 94.06 304 ARG A O 1
ATOM 2302 N N . PRO A 1 305 ? -14.992 -15.5 6.625 1 93.94 305 PRO A N 1
ATOM 2303 C CA . PRO A 1 305 ? -14.125 -14.547 5.926 1 93.94 305 PRO A CA 1
ATOM 2304 C C . PRO A 1 305 ? -14.547 -14.32 4.477 1 93.94 305 PRO A C 1
ATOM 2306 O O . PRO A 1 305 ? -14.906 -15.266 3.775 1 93.94 305 PRO A O 1
ATOM 2309 N N . GLN A 1 306 ? -14.547 -13.07 4.09 1 96.38 306 GLN A N 1
ATOM 2310 C CA . GLN A 1 306 ? -15 -12.695 2.758 1 96.38 306 GLN A CA 1
ATOM 2311 C C . GLN A 1 306 ? -13.898 -12.898 1.719 1 96.38 306 GLN A C 1
ATOM 2313 O O . GLN A 1 306 ? -12.719 -12.953 2.061 1 96.38 306 GLN A O 1
ATOM 2318 N N . PRO A 1 307 ? -14.336 -13.055 0.456 1 96.69 307 PRO A N 1
ATOM 2319 C CA . PRO A 1 307 ? -13.312 -13.203 -0.587 1 96.69 307 PRO A CA 1
ATOM 2320 C C . PRO A 1 307 ? -12.375 -12 -0.671 1 96.69 307 PRO A C 1
ATOM 2322 O O . PRO A 1 307 ? -12.82 -10.859 -0.536 1 96.69 307 PRO A O 1
ATOM 2325 N N . HIS A 1 308 ? -11.156 -12.328 -0.865 1 91.62 308 HIS A N 1
ATOM 2326 C CA . HIS A 1 308 ? -10.109 -11.32 -0.82 1 91.62 308 HIS A CA 1
ATOM 2327 C C . HIS A 1 308 ? -9.289 -11.312 -2.109 1 91.62 308 HIS A C 1
ATOM 2329 O O . HIS A 1 308 ? -9.172 -12.344 -2.777 1 91.62 308 HIS A O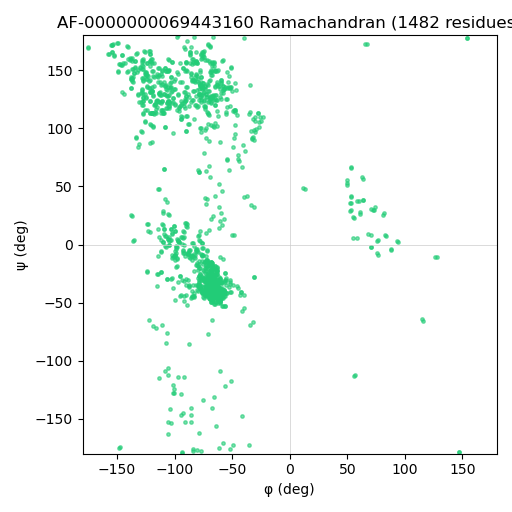 1
ATOM 2335 N N . ALA A 1 309 ? -8.828 -10.141 -2.535 1 94.44 309 ALA A N 1
ATOM 2336 C CA . ALA A 1 309 ? -7.906 -10.008 -3.66 1 94.44 309 ALA A CA 1
ATOM 2337 C C . ALA A 1 309 ? -7.082 -8.727 -3.541 1 94.44 309 ALA A C 1
ATOM 2339 O O . ALA A 1 309 ? -7.285 -7.934 -2.619 1 94.44 309 ALA A O 1
ATOM 2340 N N . LEU A 1 310 ? -6.078 -8.672 -4.305 1 90.81 310 LEU A N 1
ATOM 2341 C CA . LEU A 1 310 ? -5.23 -7.488 -4.375 1 90.81 310 LEU A CA 1
ATOM 2342 C C . LEU A 1 310 ? -5.188 -6.934 -5.793 1 90.81 310 LEU A C 1
ATOM 2344 O O . LEU A 1 310 ? -5.086 -7.695 -6.758 1 90.81 310 LEU A O 1
ATOM 2348 N N . LEU A 1 311 ? -5.398 -5.625 -5.852 1 88.62 311 LEU A N 1
ATOM 2349 C CA . LEU A 1 311 ? -5.332 -4.957 -7.145 1 88.62 311 LEU A CA 1
ATOM 2350 C C . LEU A 1 311 ? -4.23 -3.9 -7.156 1 88.62 311 LEU A C 1
ATOM 2352 O O . LEU A 1 311 ? -4.168 -3.055 -6.262 1 88.62 311 LEU A O 1
ATOM 2356 N N . TYR A 1 312 ? -3.338 -3.928 -8.125 1 81.38 312 TYR A N 1
ATOM 2357 C CA . TYR A 1 312 ? -2.254 -2.98 -8.359 1 81.38 312 TYR A CA 1
ATOM 2358 C C . TYR A 1 312 ? -1.404 -2.807 -7.102 1 81.38 312 TYR A C 1
ATOM 2360 O O . TYR A 1 312 ? -1.056 -1.683 -6.734 1 81.38 312 TYR A O 1
ATOM 2368 N N . ASP A 1 313 ? -1.257 -3.668 -6.289 1 77.62 313 ASP A N 1
ATOM 2369 C CA . ASP A 1 313 ? -0.31 -3.836 -5.191 1 77.62 313 ASP A CA 1
ATOM 2370 C C . ASP A 1 313 ? -0.599 -2.852 -4.059 1 77.62 313 ASP A C 1
ATOM 2372 O O . ASP A 1 313 ? 0.145 -2.791 -3.078 1 77.62 313 ASP A O 1
ATOM 2376 N N . ASN A 1 314 ? -1.553 -2.012 -4.199 1 82.19 314 ASN A N 1
ATOM 2377 C CA . ASN A 1 314 ? -1.813 -1.066 -3.119 1 82.19 314 ASN A CA 1
ATOM 2378 C C . ASN A 1 314 ? -3.307 -0.944 -2.828 1 82.19 314 ASN A C 1
ATOM 2380 O O . ASN A 1 314 ? -3.727 -0.061 -2.08 1 82.19 314 ASN A O 1
ATOM 2384 N N . THR A 1 315 ? -4.047 -1.753 -3.545 1 90.38 315 THR A N 1
ATOM 2385 C CA . THR A 1 315 ? -5.484 -1.72 -3.311 1 90.38 315 THR A CA 1
ATOM 2386 C C . THR A 1 315 ? -5.992 -3.082 -2.846 1 90.38 315 THR A C 1
ATOM 2388 O O . THR A 1 315 ? -5.902 -4.066 -3.582 1 90.38 315 THR A O 1
ATOM 2391 N N . THR A 1 316 ? -6.434 -3.131 -1.633 1 92 316 THR A N 1
ATOM 2392 C CA . THR A 1 316 ? -7.043 -4.352 -1.112 1 92 316 THR A CA 1
ATOM 2393 C C . THR A 1 316 ? -8.477 -4.492 -1.609 1 92 316 THR A C 1
ATOM 2395 O O . THR A 1 316 ? -9.258 -3.541 -1.552 1 92 316 THR A O 1
ATOM 2398 N N . VAL A 1 317 ? -8.789 -5.602 -2.135 1 96.5 317 VAL A N 1
ATOM 2399 C CA . VAL A 1 317 ? -10.125 -5.863 -2.658 1 96.5 317 VAL A CA 1
ATOM 2400 C C . VAL A 1 317 ? -10.852 -6.859 -1.753 1 96.5 317 VAL A C 1
ATOM 2402 O O . VAL A 1 317 ? -10.297 -7.902 -1.401 1 96.5 317 VAL A O 1
ATOM 2405 N N . THR A 1 318 ? -12.039 -6.527 -1.355 1 96.94 318 THR A N 1
ATOM 2406 C CA . THR A 1 318 ? -12.875 -7.414 -0.55 1 96.94 318 THR A CA 1
ATOM 2407 C C . THR A 1 318 ? -14.195 -7.703 -1.255 1 96.94 318 THR A C 1
ATOM 2409 O O . THR A 1 318 ? -15.008 -6.797 -1.463 1 96.94 318 THR A O 1
ATOM 2412 N N . GLY A 1 319 ? -14.375 -8.914 -1.651 1 97.56 319 GLY A N 1
ATOM 2413 C CA . GLY A 1 319 ? -15.648 -9.344 -2.205 1 97.56 319 GLY A CA 1
ATOM 2414 C C . GLY A 1 319 ? -16.656 -9.734 -1.144 1 97.56 319 GLY A C 1
ATOM 2415 O O . GLY A 1 319 ? -16.406 -9.555 0.051 1 97.56 319 GLY A O 1
ATOM 2416 N N . ARG A 1 320 ? -17.859 -10.234 -1.661 1 97.81 320 ARG A N 1
ATOM 2417 C CA . ARG A 1 320 ? -18.922 -10.68 -0.761 1 97.81 320 ARG A CA 1
ATOM 2418 C C . ARG A 1 320 ? -19.547 -11.969 -1.265 1 97.81 320 ARG A C 1
ATOM 2420 O O . ARG A 1 320 ? -19.672 -12.18 -2.475 1 97.81 320 ARG A O 1
ATOM 2427 N N . TRP A 1 321 ? -19.875 -12.828 -0.276 1 97.94 321 TRP A N 1
ATOM 2428 C CA . TRP A 1 321 ? -20.672 -13.992 -0.624 1 97.94 321 TRP A CA 1
ATOM 2429 C C . TRP A 1 321 ? -22.125 -13.578 -0.919 1 97.94 321 TRP A C 1
ATOM 2431 O O . TRP A 1 321 ? -22.734 -12.844 -0.146 1 97.94 321 TRP A O 1
ATOM 2441 N N . ILE A 1 322 ? -22.594 -13.984 -2.078 1 97.31 322 ILE A N 1
ATOM 2442 C CA . ILE A 1 322 ? -23.984 -13.672 -2.436 1 97.31 322 ILE A CA 1
ATOM 2443 C C . ILE A 1 322 ? -24.75 -14.953 -2.703 1 97.31 322 ILE A C 1
ATOM 2445 O O . ILE A 1 322 ? -24.172 -16.047 -2.766 1 97.31 322 ILE A O 1
ATOM 2449 N N . GLU A 1 323 ? -26.094 -14.875 -2.77 1 95.19 323 GLU A N 1
ATOM 2450 C CA . GLU A 1 323 ? -26.953 -16.031 -3.021 1 95.19 323 GLU A CA 1
ATOM 2451 C C . GLU A 1 323 ? -26.594 -17.188 -2.092 1 95.19 323 GLU A C 1
ATOM 2453 O O . GLU A 1 323 ? -26.359 -18.312 -2.549 1 95.19 323 GLU A O 1
ATOM 2458 N N . ILE A 1 324 ? -26.578 -16.891 -0.89 1 94.25 324 ILE A N 1
ATOM 2459 C CA . ILE A 1 324 ? -26.078 -17.828 0.104 1 94.25 324 ILE A CA 1
ATOM 2460 C C . ILE A 1 324 ? -27.062 -19 0.234 1 94.25 324 ILE A C 1
ATOM 2462 O O . ILE A 1 324 ? -28.266 -18.797 0.436 1 94.25 324 ILE A O 1
ATOM 2466 N N . VAL A 1 325 ? -26.516 -20.125 0.018 1 92.19 325 VAL A N 1
ATOM 2467 C CA . VAL A 1 325 ? -27.25 -21.375 0.185 1 92.19 325 VAL A CA 1
ATOM 2468 C C . VAL A 1 325 ? -26.766 -22.094 1.442 1 92.19 325 VAL A C 1
ATOM 2470 O O . VAL A 1 325 ? -25.562 -22.172 1.697 1 92.19 325 VAL A O 1
ATOM 2473 N N . ASN A 1 326 ? -27.719 -22.562 2.244 1 92.81 326 ASN A N 1
ATOM 2474 C CA . ASN A 1 326 ? -27.344 -23.328 3.426 1 92.81 326 ASN A CA 1
ATOM 2475 C C . ASN A 1 326 ? -26.812 -24.719 3.055 1 92.81 326 ASN A C 1
ATOM 2477 O O . ASN A 1 326 ? -27.578 -25.578 2.623 1 92.81 326 ASN A O 1
ATOM 2481 N N . THR A 1 327 ? -25.641 -24.969 3.289 1 94.38 327 THR A N 1
ATOM 2482 C CA . THR A 1 327 ? -24.969 -26.203 2.893 1 94.38 327 THR A CA 1
ATOM 2483 C C . THR A 1 327 ? -25.578 -27.406 3.617 1 94.38 327 THR A C 1
ATOM 2485 O O . THR A 1 327 ? -25.719 -28.484 3.031 1 94.38 327 THR A O 1
ATOM 2488 N N . THR A 1 328 ? -25.906 -27.234 4.863 1 94.31 328 THR A N 1
ATOM 2489 C CA . THR A 1 328 ? -26.484 -28.312 5.648 1 94.31 328 THR A CA 1
ATOM 2490 C C . THR A 1 328 ? -27.844 -28.734 5.078 1 94.31 328 THR A C 1
ATOM 2492 O O . THR A 1 328 ? -28.109 -29.922 4.895 1 94.31 328 THR A O 1
ATOM 2495 N N . ALA A 1 329 ? -28.641 -27.797 4.762 1 94.56 329 ALA A N 1
ATOM 2496 C CA . ALA A 1 329 ? -29.984 -28.062 4.262 1 94.56 329 ALA A CA 1
ATOM 2497 C C . ALA A 1 329 ? -29.938 -28.734 2.885 1 94.56 329 ALA A C 1
ATOM 2499 O O . ALA A 1 329 ? -30.688 -29.672 2.615 1 94.56 329 ALA A O 1
ATOM 2500 N N . VAL A 1 330 ? -29.156 -28.188 2.029 1 95.12 330 VAL A N 1
ATOM 2501 C CA . VAL A 1 330 ? -29.094 -28.719 0.669 1 95.12 330 VAL A CA 1
ATOM 2502 C C . VAL A 1 330 ? -28.469 -30.109 0.678 1 95.12 330 VAL A C 1
ATOM 2504 O O . VAL A 1 330 ? -28.859 -30.969 -0.096 1 95.12 330 VAL A O 1
ATOM 2507 N N . SER A 1 331 ? -27.484 -30.328 1.487 1 95.44 331 SER A N 1
ATOM 2508 C CA . SER A 1 331 ? -26.859 -31.641 1.583 1 95.44 331 SER A CA 1
ATOM 2509 C C . SER A 1 331 ? -27.828 -32.688 2.135 1 95.44 331 SER A C 1
ATOM 2511 O O . SER A 1 331 ? -27.781 -33.844 1.753 1 95.44 331 SER A O 1
ATOM 2513 N N . GLU A 1 332 ? -28.656 -32.25 3.078 1 95.19 332 GLU A N 1
ATOM 2514 C CA . GLU A 1 332 ? -29.672 -33.156 3.609 1 95.19 332 GLU A CA 1
ATOM 2515 C C . GLU A 1 332 ? -30.703 -33.5 2.541 1 95.19 332 GLU A C 1
ATOM 2517 O O . GLU A 1 332 ? -31.094 -34.688 2.418 1 95.19 332 GLU A O 1
ATOM 2522 N N . GLN A 1 333 ? -31.062 -32.594 1.783 1 94.56 333 GLN A N 1
ATOM 2523 C CA . GLN A 1 333 ? -32.062 -32.781 0.736 1 94.56 333 GLN A CA 1
ATOM 2524 C C . GLN A 1 333 ? -31.578 -33.781 -0.308 1 94.56 333 GLN A C 1
ATOM 2526 O O . GLN A 1 333 ? -32.375 -34.594 -0.785 1 94.56 333 GLN A O 1
ATOM 2531 N N . HIS A 1 334 ? -30.359 -33.719 -0.662 1 94.81 334 HIS A N 1
ATOM 2532 C CA . HIS A 1 334 ? -29.844 -34.562 -1.753 1 94.81 334 HIS A CA 1
ATOM 2533 C C . HIS A 1 334 ? -29.109 -35.781 -1.221 1 94.81 334 HIS A C 1
ATOM 2535 O O . HIS A 1 334 ? -28.734 -36.656 -1.989 1 94.81 334 HIS A O 1
ATOM 2541 N N . GLY A 1 335 ? -28.766 -35.844 0.077 1 94.12 335 GLY A N 1
ATOM 2542 C CA . GLY A 1 335 ? -28.109 -36.969 0.701 1 94.12 335 GLY A CA 1
ATOM 2543 C C . GLY A 1 335 ? -26.641 -37.094 0.322 1 94.12 335 GLY A C 1
ATOM 2544 O O . GLY A 1 335 ? -26.141 -38.188 0.109 1 94.12 335 GLY A O 1
ATOM 2545 N N . ARG A 1 336 ? -26.062 -36.031 0.066 1 96.44 336 ARG A N 1
ATOM 2546 C CA . ARG A 1 336 ? -24.656 -35.969 -0.288 1 96.44 336 ARG A CA 1
ATOM 2547 C C . ARG A 1 336 ? -24.109 -34.562 -0.011 1 96.44 336 ARG A C 1
ATOM 2549 O O . ARG A 1 336 ? -24.859 -33.625 0.252 1 96.44 336 ARG A O 1
ATOM 2556 N N . VAL A 1 337 ? -22.844 -34.469 0.021 1 97.25 337 VAL A N 1
ATOM 2557 C CA . VAL A 1 337 ? -22.219 -33.156 0.214 1 97.25 337 VAL A CA 1
ATOM 2558 C C . VAL A 1 337 ? -22.531 -32.25 -0.979 1 97.25 337 VAL A C 1
ATOM 2560 O O . VAL A 1 337 ? -22.266 -32.625 -2.127 1 97.25 337 VAL A O 1
ATOM 2563 N N . VAL A 1 338 ? -23.141 -31.172 -0.79 1 97.69 338 VAL A N 1
ATOM 2564 C CA . VAL A 1 338 ? -23.359 -30.125 -1.786 1 97.69 338 VAL A CA 1
ATOM 2565 C C . VAL A 1 338 ? -22.859 -28.797 -1.253 1 97.69 338 VAL A C 1
ATOM 2567 O O . VAL A 1 338 ? -23.453 -28.219 -0.34 1 97.69 338 VAL A O 1
ATOM 2570 N N . ASN A 1 339 ? -21.75 -28.359 -1.758 1 97.25 339 ASN A N 1
ATOM 2571 C CA . ASN A 1 339 ? -21.156 -27.078 -1.409 1 97.25 339 ASN A CA 1
ATOM 2572 C C . ASN A 1 339 ? -21.281 -26.078 -2.553 1 97.25 339 ASN A C 1
ATOM 2574 O O . ASN A 1 339 ? -20.516 -26.125 -3.518 1 97.25 339 ASN A O 1
ATOM 2578 N N . ASN A 1 340 ? -22.234 -25.156 -2.477 1 97.56 340 ASN A N 1
ATOM 2579 C CA . ASN A 1 340 ? -22.516 -24.156 -3.506 1 97.56 340 ASN A CA 1
ATOM 2580 C C . ASN A 1 340 ? -22.281 -22.75 -2.99 1 97.56 340 ASN A C 1
ATOM 2582 O O . ASN A 1 340 ? -23 -22.281 -2.107 1 97.56 340 ASN A O 1
ATOM 2586 N N . VAL A 1 341 ? -21.344 -22.109 -3.523 1 97.81 341 VAL A N 1
ATOM 2587 C CA . VAL A 1 341 ? -21.031 -20.75 -3.076 1 97.81 341 VAL A CA 1
ATOM 2588 C C . VAL A 1 341 ? -20.875 -19.828 -4.285 1 97.81 341 VAL A C 1
ATOM 2590 O O . VAL A 1 341 ? -20.516 -20.281 -5.375 1 97.81 341 VAL A O 1
ATOM 2593 N N . THR A 1 342 ? -21.219 -18.578 -4.109 1 98.06 342 THR A N 1
ATOM 2594 C CA . THR A 1 342 ? -21.031 -17.531 -5.121 1 98.06 342 THR A CA 1
ATOM 2595 C C . THR A 1 342 ? -20.328 -16.312 -4.527 1 98.06 342 THR A C 1
ATOM 2597 O O . THR A 1 342 ? -20.797 -15.75 -3.533 1 98.06 342 THR A O 1
ATOM 2600 N N . ALA A 1 343 ? -19.25 -15.969 -5.102 1 98.25 343 ALA A N 1
ATOM 2601 C CA . ALA A 1 343 ? -18.484 -14.805 -4.66 1 98.25 343 ALA A CA 1
ATOM 2602 C C . ALA A 1 343 ? -18.641 -13.641 -5.641 1 98.25 343 ALA A C 1
ATOM 2604 O O . ALA A 1 343 ? -18.422 -13.805 -6.844 1 98.25 343 ALA A O 1
ATOM 2605 N N . ALA A 1 344 ? -19.016 -12.477 -5.113 1 98.44 344 ALA A N 1
ATOM 2606 C CA . ALA A 1 344 ? -19.125 -11.273 -5.926 1 98.44 344 ALA A CA 1
ATOM 2607 C C . ALA A 1 344 ? -17.969 -10.305 -5.633 1 98.44 344 ALA A C 1
ATOM 2609 O O . ALA A 1 344 ? -17.688 -10.008 -4.473 1 98.44 344 ALA A O 1
ATOM 2610 N N . TYR A 1 345 ? -17.312 -9.891 -6.68 1 98.25 345 TYR A N 1
ATOM 2611 C CA . TYR A 1 345 ? -16.234 -8.922 -6.586 1 98.25 345 TYR A CA 1
ATOM 2612 C C . TYR A 1 345 ? -16.656 -7.57 -7.152 1 98.25 345 TYR A C 1
ATOM 2614 O O . TYR A 1 345 ? -17.578 -7.492 -7.973 1 98.25 345 TYR A O 1
ATOM 2622 N N . PRO A 1 346 ? -16.047 -6.469 -6.648 1 97.81 346 PRO A N 1
ATOM 2623 C CA . PRO A 1 346 ? -16.359 -5.164 -7.246 1 97.81 346 PRO A CA 1
ATOM 2624 C C . PRO A 1 346 ? -15.883 -5.047 -8.688 1 97.81 346 PRO A C 1
ATOM 2626 O O . PRO A 1 346 ? -14.969 -5.773 -9.102 1 97.81 346 PRO A O 1
ATOM 2629 N N . HIS A 1 347 ? -16.5 -4.18 -9.391 1 97.56 347 HIS A N 1
ATOM 2630 C CA . HIS A 1 347 ? -16.125 -3.963 -10.781 1 97.56 347 HIS A CA 1
ATOM 2631 C C . HIS A 1 347 ? -14.711 -3.385 -10.883 1 97.56 347 HIS A C 1
ATOM 2633 O O . HIS A 1 347 ? -14.43 -2.326 -10.312 1 97.56 347 HIS A O 1
ATOM 2639 N N . GLY A 1 348 ? -13.852 -4.035 -11.625 1 94.81 348 GLY A N 1
ATOM 2640 C CA . GLY A 1 348 ? -12.461 -3.635 -11.727 1 94.81 348 GLY A CA 1
ATOM 2641 C C . GLY A 1 348 ? -12.273 -2.314 -12.445 1 94.81 348 GLY A C 1
ATOM 2642 O O . GLY A 1 348 ? -11.25 -1.648 -12.281 1 94.81 348 GLY A O 1
ATOM 2643 N N . GLY A 1 349 ? -13.227 -1.882 -13.164 1 95.88 349 GLY A N 1
ATOM 2644 C CA . GLY A 1 349 ? -13.148 -0.642 -13.914 1 95.88 349 GLY A CA 1
ATOM 2645 C C . GLY A 1 349 ? -13.242 0.596 -13.047 1 95.88 349 GLY A C 1
ATOM 2646 O O . GLY A 1 349 ? -12.914 1.699 -13.484 1 95.88 349 GLY A O 1
ATOM 2647 N N . LEU A 1 350 ? -13.664 0.419 -11.844 1 96.44 350 LEU A N 1
ATOM 2648 C CA . LEU A 1 350 ? -13.828 1.552 -10.938 1 96.44 350 LEU A CA 1
ATOM 2649 C C . LEU A 1 350 ? -12.477 2.174 -10.602 1 96.44 350 LEU A C 1
ATOM 2651 O O . LEU A 1 350 ? -12.383 3.385 -10.383 1 96.44 350 LEU A O 1
ATOM 2655 N N . PHE A 1 351 ? -11.453 1.438 -10.578 1 94.19 351 PHE A N 1
ATOM 2656 C CA . PHE A 1 351 ? -10.109 1.936 -10.312 1 94.19 351 PHE A CA 1
ATOM 2657 C C . PHE A 1 351 ? -9.688 2.949 -11.375 1 94.19 351 PHE A C 1
ATOM 2659 O O . PHE A 1 351 ? -9.219 4.039 -11.039 1 94.19 351 PHE A O 1
ATOM 2666 N N . ALA A 1 352 ? -9.891 2.547 -12.57 1 94.25 352 ALA A N 1
ATOM 2667 C CA . ALA A 1 352 ? -9.523 3.434 -13.672 1 94.25 352 ALA A CA 1
ATOM 2668 C C . ALA A 1 352 ? -10.453 4.641 -13.742 1 94.25 352 ALA A C 1
ATOM 2670 O O . ALA A 1 352 ? -10.016 5.75 -14.07 1 94.25 352 ALA A O 1
ATOM 2671 N N . ALA A 1 353 ? -11.672 4.457 -13.43 1 96.69 353 ALA A N 1
ATOM 2672 C CA . ALA A 1 353 ? -12.633 5.555 -13.453 1 96.69 353 ALA A CA 1
ATOM 2673 C C . ALA A 1 353 ? -12.305 6.598 -12.391 1 96.69 353 ALA A C 1
ATOM 2675 O O . ALA A 1 353 ? -12.5 7.797 -12.609 1 96.69 353 ALA A O 1
ATOM 2676 N N . ALA A 1 354 ? -11.883 6.164 -11.25 1 94.81 354 ALA A N 1
ATOM 2677 C CA . ALA A 1 354 ? -11.539 7.066 -10.156 1 94.81 354 ALA A CA 1
ATOM 2678 C C . ALA A 1 354 ? -10.359 7.965 -10.539 1 94.81 354 ALA A C 1
ATOM 2680 O O . ALA A 1 354 ? -10.219 9.07 -10 1 94.81 354 ALA A O 1
ATOM 2681 N N . ARG A 1 355 ? -9.57 7.605 -11.453 1 92.56 355 ARG A N 1
ATOM 2682 C CA . ARG A 1 355 ? -8.375 8.352 -11.836 1 92.56 355 ARG A CA 1
ATOM 2683 C C . ARG A 1 355 ? -8.562 9.023 -13.188 1 92.56 355 ARG A C 1
ATOM 2685 O O . ARG A 1 355 ? -7.645 9.68 -13.688 1 92.56 355 ARG A O 1
ATOM 2692 N N . ASN A 1 356 ? -9.703 8.797 -13.766 1 94.94 356 ASN A N 1
ATOM 2693 C CA . ASN A 1 356 ? -10.023 9.469 -15.016 1 94.94 356 ASN A CA 1
ATOM 2694 C C . ASN A 1 356 ? -10.117 10.984 -14.836 1 94.94 356 ASN A C 1
ATOM 2696 O O . ASN A 1 356 ? -10.93 11.469 -14.047 1 94.94 356 ASN A O 1
ATOM 2700 N N . PRO A 1 357 ? -9.375 11.75 -15.578 1 92.5 357 PRO A N 1
ATOM 2701 C CA . PRO A 1 357 ? -9.375 13.211 -15.414 1 92.5 357 PRO A CA 1
ATOM 2702 C C . PRO A 1 357 ? -10.734 13.836 -15.711 1 92.5 357 PRO A C 1
ATOM 2704 O O . PRO A 1 357 ? -11.055 14.898 -15.172 1 92.5 357 PRO A O 1
ATOM 2707 N N . ALA A 1 358 ? -11.484 13.203 -16.484 1 94.44 358 ALA A N 1
ATOM 2708 C CA . ALA A 1 358 ? -12.797 13.727 -16.828 1 94.44 358 ALA A CA 1
ATOM 2709 C C . ALA A 1 358 ? -13.703 13.797 -15.602 1 94.44 358 ALA A C 1
ATOM 2711 O O . ALA A 1 358 ? -14.633 14.609 -15.555 1 94.44 358 ALA A O 1
ATOM 2712 N N . ASN A 1 359 ? -13.484 12.992 -14.594 1 95.25 359 ASN A N 1
ATOM 2713 C CA . ASN A 1 359 ? -14.312 12.953 -13.398 1 95.25 359 ASN A CA 1
ATOM 2714 C C . ASN A 1 359 ? -13.867 13.984 -12.367 1 95.25 359 ASN A C 1
ATOM 2716 O O . ASN A 1 359 ? -14.586 14.25 -11.398 1 95.25 359 ASN A O 1
ATOM 2720 N N . LYS A 1 360 ? -12.766 14.633 -12.531 1 88.38 360 LYS A N 1
ATOM 2721 C CA . LYS A 1 360 ? -12.273 15.742 -11.719 1 88.38 360 LYS A CA 1
ATOM 2722 C C . LYS A 1 360 ? -12.25 15.367 -10.242 1 88.38 360 LYS A C 1
ATOM 2724 O O . LYS A 1 360 ? -12.742 16.109 -9.398 1 88.38 360 LYS A O 1
ATOM 2729 N N . ILE A 1 361 ? -11.836 14.203 -9.93 1 89.44 361 ILE A N 1
ATOM 2730 C CA . ILE A 1 361 ? -11.648 13.773 -8.547 1 89.44 361 ILE A CA 1
ATOM 2731 C C . ILE A 1 361 ? -10.219 14.086 -8.102 1 89.44 361 ILE A C 1
ATOM 2733 O O . ILE A 1 361 ? -9.258 13.695 -8.766 1 89.44 361 ILE A O 1
ATOM 2737 N N . GLN A 1 362 ? -10.164 14.742 -7.023 1 83.62 362 GLN A N 1
ATOM 2738 C CA . GLN A 1 362 ? -8.844 15.086 -6.512 1 83.62 362 GLN A CA 1
ATOM 2739 C C . GLN A 1 362 ? -8.141 13.852 -5.949 1 83.62 362 GLN A C 1
ATOM 2741 O O . GLN A 1 362 ? -8.695 13.133 -5.125 1 83.62 362 GLN A O 1
ATOM 2746 N N . GLN A 1 363 ? -6.941 13.672 -6.398 1 83.81 363 GLN A N 1
ATOM 2747 C CA . GLN A 1 363 ? -6.145 12.531 -5.949 1 83.81 363 GLN A CA 1
ATOM 2748 C C . GLN A 1 363 ? -5.324 12.891 -4.711 1 83.81 363 GLN A C 1
ATOM 2750 O O . GLN A 1 363 ? -5.051 14.07 -4.465 1 83.81 363 GLN A O 1
ATOM 2755 N N . PRO A 1 364 ? -4.91 11.906 -3.908 1 77.81 364 PRO A N 1
ATOM 2756 C CA . PRO A 1 364 ? -4.141 12.188 -2.693 1 77.81 364 PRO A CA 1
ATOM 2757 C C . PRO A 1 364 ? -2.859 12.969 -2.971 1 77.81 364 PRO A C 1
ATOM 2759 O O . PRO A 1 364 ? -2.463 13.812 -2.164 1 77.81 364 PRO A O 1
ATOM 2762 N N . VAL A 1 365 ? -2.266 12.805 -4.035 1 72.75 365 VAL A N 1
ATOM 2763 C CA . VAL A 1 365 ? -1.028 13.508 -4.363 1 72.75 365 VAL A CA 1
ATOM 2764 C C . VAL A 1 365 ? -1.311 14.992 -4.559 1 72.75 365 VAL A C 1
ATOM 2766 O O . VAL A 1 365 ? -0.438 15.836 -4.328 1 72.75 365 VAL A O 1
ATOM 2769 N N . ASP A 1 366 ? -2.508 15.328 -4.852 1 67.62 366 ASP A N 1
ATOM 2770 C CA . ASP A 1 366 ? -2.904 16.703 -5.105 1 67.62 366 ASP A CA 1
ATOM 2771 C C . ASP A 1 366 ? -3.057 17.484 -3.801 1 67.62 366 ASP A C 1
ATOM 2773 O O . ASP A 1 366 ? -3.01 18.719 -3.797 1 67.62 366 ASP A O 1
ATOM 2777 N N . MET A 1 367 ? -3.219 16.812 -2.717 1 71.88 367 MET A N 1
ATOM 2778 C CA . MET A 1 367 ? -3.412 17.469 -1.421 1 71.88 367 MET A CA 1
ATOM 2779 C C . MET A 1 367 ? -2.234 17.188 -0.492 1 71.88 367 MET A C 1
ATOM 2781 O O . MET A 1 367 ? -2.426 16.766 0.651 1 71.88 367 MET A O 1
ATOM 2785 N N . SER A 1 368 ? -1.103 17.375 -1.042 1 63.94 368 SER A N 1
ATOM 2786 C CA . SER A 1 368 ? 0.142 17.203 -0.298 1 63.94 368 SER A CA 1
ATOM 2787 C C . SER A 1 368 ? 0.226 15.82 0.34 1 63.94 368 SER A C 1
ATOM 2789 O O . SER A 1 368 ? 0.699 15.68 1.47 1 63.94 368 SER A O 1
ATOM 2791 N N . GLY A 1 369 ? -0.495 14.938 -0.244 1 67.56 369 GLY A N 1
ATOM 2792 C CA . GLY A 1 369 ? -0.383 13.555 0.215 1 67.56 369 GLY A CA 1
ATOM 2793 C C . GLY A 1 369 ? -1.413 13.195 1.268 1 67.56 369 GLY A C 1
ATOM 2794 O O . GLY A 1 369 ? -1.43 12.062 1.764 1 67.56 369 GLY A O 1
ATOM 2795 N N . GLU A 1 370 ? -2.301 14.102 1.611 1 71.75 370 GLU A N 1
ATOM 2796 C CA . GLU A 1 370 ? -3.295 13.836 2.646 1 71.75 370 GLU A CA 1
ATOM 2797 C C . GLU A 1 370 ? -4.691 13.688 2.045 1 71.75 370 GLU A C 1
ATOM 2799 O O . GLU A 1 370 ? -5.684 13.633 2.773 1 71.75 370 GLU A O 1
ATOM 2804 N N . GLY A 1 371 ? -4.719 13.555 0.819 1 77.12 371 GLY A N 1
ATOM 2805 C CA . GLY A 1 371 ? -6.016 13.469 0.166 1 77.12 371 GLY A CA 1
ATOM 2806 C C . GLY A 1 371 ? -6.695 12.133 0.363 1 77.12 371 GLY A C 1
ATOM 2807 O O . GLY A 1 371 ? -6.031 11.094 0.448 1 77.12 371 GLY A O 1
ATOM 2808 N N . LYS A 1 372 ? -8.062 12.258 0.599 1 87.5 372 LYS A N 1
ATOM 2809 C CA . LYS A 1 372 ? -8.898 11.07 0.755 1 87.5 372 LYS A CA 1
ATOM 2810 C C . LYS A 1 372 ? -10.211 11.219 0.001 1 87.5 372 LYS A C 1
ATOM 2812 O O . LYS A 1 372 ? -10.742 12.32 -0.118 1 87.5 372 LYS A O 1
ATOM 2817 N N . TYR A 1 373 ? -10.625 10.164 -0.586 1 92.5 373 TYR A N 1
ATOM 2818 C CA . TYR A 1 373 ? -11.953 10.188 -1.176 1 92.5 373 TYR A CA 1
ATOM 2819 C C . TYR A 1 373 ? -12.617 8.812 -1.082 1 92.5 373 TYR A C 1
ATOM 2821 O O . TYR A 1 373 ? -11.93 7.797 -0.923 1 92.5 373 TYR A O 1
ATOM 2829 N N . ILE A 1 374 ? -13.898 8.797 -1.08 1 95.94 374 ILE A N 1
ATOM 2830 C CA . ILE A 1 374 ? -14.719 7.59 -1.052 1 95.94 374 ILE A CA 1
ATOM 2831 C C . ILE A 1 374 ? -15.742 7.633 -2.186 1 95.94 374 ILE A C 1
ATOM 2833 O O . ILE A 1 374 ? -16.5 8.594 -2.307 1 95.94 374 ILE A O 1
ATOM 2837 N N . ILE A 1 375 ? -15.703 6.645 -2.99 1 97.25 375 ILE A N 1
ATOM 2838 C CA . ILE A 1 375 ? -16.656 6.512 -4.082 1 97.25 375 ILE A CA 1
ATOM 2839 C C . ILE A 1 375 ? -17.562 5.301 -3.842 1 97.25 375 ILE A C 1
ATOM 2841 O O . ILE A 1 375 ? -17.078 4.219 -3.506 1 97.25 375 ILE A O 1
ATOM 2845 N N . GLN A 1 376 ? -18.781 5.465 -3.928 1 97.75 376 GLN A N 1
ATOM 2846 C CA . GLN A 1 376 ? -19.734 4.371 -4.008 1 97.75 376 GLN A CA 1
ATOM 2847 C C . GLN A 1 376 ? -20.469 4.375 -5.352 1 97.75 376 GLN A C 1
ATOM 2849 O O . GLN A 1 376 ? -21.078 5.375 -5.734 1 97.75 376 GLN A O 1
ATOM 2854 N N . ALA A 1 377 ? -20.391 3.297 -6.031 1 98.06 377 ALA A N 1
ATOM 2855 C CA . ALA A 1 377 ? -20.891 3.268 -7.406 1 98.06 377 ALA A CA 1
ATOM 2856 C C . ALA A 1 377 ? -21.859 2.113 -7.617 1 98.06 377 ALA A C 1
ATOM 2858 O O . ALA A 1 377 ? -21.703 1.041 -7.027 1 98.06 377 ALA A O 1
ATOM 2859 N N . SER A 1 378 ? -22.828 2.436 -8.422 1 97.94 378 SER A N 1
ATOM 2860 C CA . SER A 1 378 ? -23.766 1.396 -8.844 1 97.94 378 SER A CA 1
ATOM 2861 C C . SER A 1 378 ? -23.297 0.713 -10.117 1 97.94 378 SER A C 1
ATOM 2863 O O . SER A 1 378 ? -23.594 1.165 -11.227 1 97.94 378 SER A O 1
ATOM 2865 N N . LEU A 1 379 ? -22.672 -0.391 -9.961 1 97.75 379 LEU A N 1
ATOM 2866 C CA . LEU A 1 379 ? -22.078 -1.134 -11.07 1 97.75 379 LEU A CA 1
ATOM 2867 C C . LEU A 1 379 ? -22.391 -2.623 -10.953 1 97.75 379 LEU A C 1
ATOM 2869 O O . LEU A 1 379 ? -22.578 -3.137 -9.844 1 97.75 379 LEU A O 1
ATOM 2873 N N . PRO A 1 380 ? -22.516 -3.26 -12.141 1 97 380 PRO A N 1
ATOM 2874 C CA . PRO A 1 380 ? -22.609 -4.719 -12.055 1 97 380 PRO A CA 1
ATOM 2875 C C . PRO A 1 380 ? -21.344 -5.363 -11.477 1 97 380 PRO A C 1
ATOM 2877 O O . PRO A 1 380 ? -20.234 -4.949 -11.805 1 97 380 PRO A O 1
ATOM 2880 N N . SER A 1 381 ? -21.531 -6.316 -10.625 1 97.62 381 SER A N 1
ATOM 2881 C CA . SER A 1 381 ? -20.422 -6.973 -9.961 1 97.62 381 SER A CA 1
ATOM 2882 C C . SER A 1 381 ? -20.109 -8.32 -10.594 1 97.62 381 SER A C 1
ATOM 2884 O O . SER A 1 381 ? -21 -9.164 -10.742 1 97.62 381 SER A O 1
ATOM 2886 N N . PRO A 1 382 ? -18.859 -8.539 -11.07 1 98 382 PRO A N 1
ATOM 2887 C CA . PRO A 1 382 ? -18.5 -9.891 -11.492 1 98 382 PRO A CA 1
ATOM 2888 C C . PRO A 1 382 ? -18.625 -10.914 -10.359 1 98 382 PRO A C 1
ATOM 2890 O O . PRO A 1 382 ? -18.188 -10.648 -9.234 1 98 382 PRO A O 1
ATOM 2893 N N . ALA A 1 383 ? -19.297 -11.984 -10.656 1 98.12 383 ALA A N 1
ATOM 2894 C CA . ALA A 1 383 ? -19.516 -13.023 -9.648 1 98.12 383 ALA A CA 1
ATOM 2895 C C . ALA A 1 383 ? -19.078 -14.391 -10.164 1 98.12 383 ALA A C 1
ATOM 2897 O O . ALA A 1 383 ? -19.266 -14.703 -11.344 1 98.12 383 ALA A O 1
ATOM 2898 N N . ILE A 1 384 ? -18.484 -15.18 -9.312 1 98.25 384 ILE A N 1
ATOM 2899 C CA . ILE A 1 384 ? -18.047 -16.547 -9.617 1 98.25 384 ILE A CA 1
ATOM 2900 C C . ILE A 1 384 ? -18.812 -17.531 -8.758 1 98.25 384 ILE A C 1
ATOM 2902 O O . ILE A 1 384 ? -18.812 -17.438 -7.527 1 98.25 384 ILE A O 1
ATOM 2906 N N . ASN A 1 385 ? -19.438 -18.422 -9.383 1 98.38 385 ASN A N 1
ATOM 2907 C CA . ASN A 1 385 ? -20.156 -19.484 -8.703 1 98.38 385 ASN A CA 1
ATOM 2908 C C . ASN A 1 385 ? -19.375 -20.812 -8.734 1 98.38 385 ASN A C 1
ATOM 2910 O O . ASN A 1 385 ? -18.844 -21.188 -9.773 1 98.38 385 ASN A O 1
ATOM 2914 N N . VAL A 1 386 ? -19.266 -21.438 -7.645 1 98.62 386 VAL A N 1
ATOM 2915 C CA . VAL A 1 386 ? -18.594 -22.734 -7.531 1 98.62 386 VAL A CA 1
ATOM 2916 C C . VAL A 1 386 ? -19.5 -23.719 -6.816 1 98.62 386 VAL A C 1
ATOM 2918 O O . VAL A 1 386 ? -19.938 -23.484 -5.684 1 98.62 386 VAL A O 1
ATOM 2921 N N . MET A 1 387 ? -19.812 -24.766 -7.5 1 98.25 387 MET A N 1
ATOM 2922 C CA . MET A 1 387 ? -20.594 -25.844 -6.922 1 98.25 387 MET A CA 1
ATOM 2923 C C . MET A 1 387 ? -19.812 -27.156 -6.895 1 98.25 387 MET A C 1
ATOM 2925 O O . MET A 1 387 ? -19.344 -27.609 -7.934 1 98.25 387 MET A O 1
ATOM 2929 N N . CYS A 1 388 ? -19.609 -27.703 -5.762 1 98.62 388 CYS A N 1
ATOM 2930 C CA . CYS A 1 388 ? -18.906 -28.969 -5.582 1 98.62 388 CYS A CA 1
ATOM 2931 C C . CYS A 1 388 ? -19.812 -30 -4.93 1 98.62 388 CYS A C 1
ATOM 2933 O O . CYS A 1 388 ? -20.469 -29.734 -3.924 1 98.62 388 CYS A O 1
ATOM 2935 N N . VAL A 1 389 ? -19.828 -31.203 -5.512 1 98.44 389 VAL A N 1
ATOM 2936 C CA . VAL A 1 389 ? -20.719 -32.25 -5.059 1 98.44 389 VAL A CA 1
ATOM 2937 C C . VAL A 1 389 ? -19.938 -33.531 -4.805 1 98.44 389 VAL A C 1
ATOM 2939 O O . VAL A 1 389 ? -19.078 -33.906 -5.609 1 98.44 389 VAL A O 1
ATOM 2942 N N . GLY A 1 390 ? -20.25 -34.125 -3.635 1 98.06 390 GLY A N 1
ATOM 2943 C CA . GLY A 1 390 ? -19.594 -35.375 -3.299 1 98.06 390 GLY A CA 1
ATOM 2944 C C . GLY A 1 390 ? -20.188 -36.562 -4.039 1 98.06 390 GLY A C 1
ATOM 2945 O O . GLY A 1 390 ? -21.406 -36.656 -4.203 1 98.06 390 GLY A O 1
ATOM 2946 N N . MET A 1 391 ? -19.281 -37.438 -4.547 1 97.25 391 MET A N 1
ATOM 2947 C CA . MET A 1 391 ? -19.703 -38.594 -5.289 1 97.25 391 MET A CA 1
ATOM 2948 C C . MET A 1 391 ? -18.906 -39.844 -4.863 1 97.25 391 MET A C 1
ATOM 2950 O O . MET A 1 391 ? -17.75 -39.719 -4.434 1 97.25 391 MET A O 1
ATOM 2954 N N . SER A 1 392 ? -19.531 -41 -4.992 1 95.44 392 SER A N 1
ATOM 2955 C CA . SER A 1 392 ? -18.828 -42.25 -4.734 1 95.44 392 SER A CA 1
ATOM 2956 C C . SER A 1 392 ? -18.203 -42.812 -6.004 1 95.44 392 SER A C 1
ATOM 2958 O O . SER A 1 392 ? -18.5 -42.344 -7.105 1 95.44 392 SER A O 1
ATOM 2960 N N . HIS A 1 393 ? -17.391 -43.812 -5.797 1 96.31 393 HIS A N 1
ATOM 2961 C CA . HIS A 1 393 ? -16.703 -44.469 -6.91 1 96.31 393 HIS A CA 1
ATOM 2962 C C . HIS A 1 393 ? -17.719 -45.031 -7.91 1 96.31 393 HIS A C 1
ATOM 2964 O O . HIS A 1 393 ? -17.562 -44.812 -9.125 1 96.31 393 HIS A O 1
ATOM 2970 N N . ASP A 1 394 ? -18.797 -45.625 -7.477 1 95.56 394 ASP A N 1
ATOM 2971 C CA . ASP A 1 394 ? -19.781 -46.281 -8.336 1 95.56 394 ASP A CA 1
ATOM 2972 C C . ASP A 1 394 ? -20.641 -45.219 -9.062 1 95.56 394 ASP A C 1
ATOM 2974 O O . ASP A 1 394 ? -21.031 -45.438 -10.211 1 95.56 394 ASP A O 1
ATOM 2978 N N . GLU A 1 395 ? -20.891 -44.219 -8.359 1 95.94 395 GLU A N 1
ATOM 2979 C CA . GLU A 1 395 ? -21.719 -43.156 -8.938 1 95.94 395 GLU A CA 1
ATOM 2980 C C . GLU A 1 395 ? -20.984 -42.438 -10.07 1 95.94 395 GLU A C 1
ATOM 2982 O O . GLU A 1 395 ? -21.625 -41.875 -10.969 1 95.94 395 GLU A O 1
ATOM 2987 N N . LEU A 1 396 ? -19.656 -42.469 -10.07 1 97 396 LEU A N 1
ATOM 2988 C CA . LEU A 1 396 ? -18.844 -41.719 -11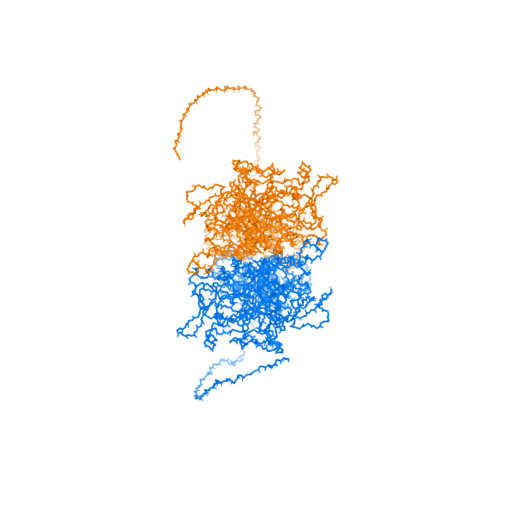.023 1 97 396 LEU A CA 1
ATOM 2989 C C . LEU A 1 396 ? -18.609 -42.562 -12.289 1 97 396 LEU A C 1
ATOM 2991 O O . LEU A 1 396 ? -18.172 -42 -13.305 1 97 396 LEU A O 1
ATOM 2995 N N . LYS A 1 397 ? -18.953 -43.781 -12.367 1 95.38 397 LYS A N 1
ATOM 2996 C CA . LYS A 1 397 ? -18.656 -44.719 -13.445 1 95.38 397 LYS A CA 1
ATOM 2997 C C . LYS A 1 397 ? -19.109 -44.188 -14.797 1 95.38 397 LYS A C 1
ATOM 2999 O O . LYS A 1 397 ? -18.359 -44.25 -15.773 1 95.38 397 LYS A O 1
ATOM 3004 N N . PRO A 1 398 ? -20.281 -43.594 -14.836 1 94.56 398 PRO A N 1
ATOM 3005 C CA . PRO A 1 398 ? -20.734 -43.094 -16.141 1 94.56 398 PRO A CA 1
ATOM 3006 C C . PRO A 1 398 ? -19.875 -41.938 -16.656 1 94.56 398 PRO A C 1
ATOM 3008 O O . PRO A 1 398 ? -19.859 -41.656 -17.859 1 94.56 398 PRO A O 1
ATOM 3011 N N . LEU A 1 399 ? -19.172 -41.25 -15.812 1 95.62 399 LEU A N 1
ATOM 3012 C CA . LEU A 1 399 ? -18.422 -40.031 -16.203 1 95.62 399 LEU A CA 1
ATOM 3013 C C . LEU A 1 399 ? -16.953 -40.375 -16.422 1 95.62 399 LEU A C 1
ATOM 3015 O O . LEU A 1 399 ? -16.172 -39.531 -16.828 1 95.62 399 LEU A O 1
ATOM 3019 N N . ILE A 1 400 ? -16.578 -41.594 -16.203 1 95.69 400 ILE A N 1
ATOM 3020 C CA . ILE A 1 400 ? -15.195 -42.031 -16.344 1 95.69 400 ILE A CA 1
ATOM 3021 C C . ILE A 1 400 ? -15.039 -42.875 -17.609 1 95.69 400 ILE A C 1
ATOM 3023 O O . ILE A 1 400 ? -15.609 -43.938 -17.719 1 95.69 400 ILE A O 1
ATOM 3027 N N . TYR A 1 401 ? -14.18 -42.438 -18.453 1 93.62 401 TYR A N 1
ATOM 3028 C CA . TYR A 1 401 ? -14.016 -43.031 -19.766 1 93.62 401 TYR A CA 1
ATOM 3029 C C . TYR A 1 401 ? -13.523 -44.469 -19.656 1 93.62 401 TYR A C 1
ATOM 3031 O O . TYR A 1 401 ? -14.031 -45.375 -20.328 1 93.62 401 TYR A O 1
ATOM 3039 N N . THR A 1 402 ? -12.555 -44.781 -18.828 1 93.31 402 THR A N 1
ATOM 3040 C CA . THR A 1 402 ? -11.93 -46.094 -18.703 1 93.31 402 THR A CA 1
ATOM 3041 C C . THR A 1 402 ? -12.906 -47.094 -18.109 1 93.31 402 THR A C 1
ATOM 3043 O O . THR A 1 402 ? -12.672 -48.312 -18.156 1 93.31 402 THR A O 1
ATOM 3046 N N . GLU A 1 403 ? -13.969 -46.656 -17.531 1 93.44 403 GLU A N 1
ATOM 3047 C CA . GLU A 1 403 ? -14.977 -47.562 -16.953 1 93.44 403 GLU A CA 1
ATOM 3048 C C . GLU A 1 403 ? -16.016 -47.969 -18 1 93.44 403 GLU A C 1
ATOM 3050 O O . GLU A 1 403 ? -16.812 -48.875 -17.766 1 93.44 403 GLU A O 1
ATOM 3055 N N . TRP A 1 404 ? -15.875 -47.344 -19.141 1 90.62 404 TRP A N 1
ATOM 3056 C CA . TRP A 1 404 ? -16.828 -47.688 -20.188 1 90.62 404 TRP A CA 1
ATOM 3057 C C . TRP A 1 404 ? -16.484 -49.031 -20.828 1 90.62 404 TRP A C 1
ATOM 3059 O O . TRP A 1 404 ? -15.312 -49.406 -20.938 1 90.62 404 TRP A O 1
ATOM 3069 N N . PRO A 1 405 ? -17.484 -49.844 -21.219 1 88.5 405 PRO A N 1
ATOM 3070 C CA . PRO A 1 405 ? -17.219 -51.156 -21.766 1 88.5 405 PRO A CA 1
ATOM 3071 C C . PRO A 1 405 ? -16.375 -51.125 -23.031 1 88.5 405 PRO A C 1
ATOM 3073 O O . PRO A 1 405 ? -15.508 -51.969 -23.219 1 88.5 405 PRO A O 1
ATOM 3076 N N . ASN A 1 406 ? -16.484 -50.219 -23.984 1 84.5 406 ASN A N 1
ATOM 3077 C CA . ASN A 1 406 ? -15.758 -50.156 -25.25 1 84.5 406 ASN A CA 1
ATOM 3078 C C . ASN A 1 406 ? -14.719 -49.062 -25.25 1 84.5 406 ASN A C 1
ATOM 3080 O O . ASN A 1 406 ? -14.461 -48.438 -26.297 1 84.5 406 ASN A O 1
ATOM 3084 N N . HIS A 1 407 ? -14.07 -48.844 -24.109 1 86.25 407 HIS A N 1
ATOM 3085 C CA . HIS A 1 407 ? -13.109 -47.75 -24.078 1 86.25 407 HIS A CA 1
ATOM 3086 C C . HIS A 1 407 ? -11.781 -48.188 -24.703 1 86.25 407 HIS A C 1
ATOM 3088 O O . HIS A 1 407 ? -11.391 -49.344 -24.625 1 86.25 407 HIS A O 1
ATOM 3094 N N . LYS A 1 408 ? -11.125 -47.344 -25.344 1 86.31 408 LYS A N 1
ATOM 3095 C CA . LYS A 1 408 ? -9.766 -47.531 -25.828 1 86.31 408 LYS A CA 1
ATOM 3096 C C . LYS A 1 408 ? -8.742 -47.281 -24.734 1 86.31 408 LYS A C 1
ATOM 3098 O O . LYS A 1 408 ? -9.055 -46.625 -23.734 1 86.31 408 LYS A O 1
ATOM 3103 N N . PRO A 1 409 ? -7.59 -47.844 -24.953 1 87 409 PRO A N 1
ATOM 3104 C CA . PRO A 1 409 ? -6.566 -47.594 -23.922 1 87 409 PRO A CA 1
ATOM 3105 C C . PRO A 1 409 ? -6.277 -46.125 -23.703 1 87 409 PRO A C 1
ATOM 3107 O O . PRO A 1 409 ? -6.164 -45.344 -24.672 1 87 409 PRO A O 1
ATOM 3110 N N . PHE A 1 410 ? -6.18 -45.781 -22.469 1 87.56 410 PHE A N 1
ATOM 3111 C CA . PHE A 1 410 ? -5.98 -44.406 -22.047 1 87.56 410 PHE A CA 1
ATOM 3112 C C . PHE A 1 410 ? -4.512 -44 -22.156 1 87.56 410 PHE A C 1
ATOM 3114 O O . PHE A 1 410 ? -3.627 -44.781 -21.766 1 87.56 410 PHE A O 1
ATOM 3121 N N . ASN A 1 411 ? -4.242 -42.875 -22.828 1 81.56 411 ASN A N 1
ATOM 3122 C CA . ASN A 1 411 ? -2.936 -42.219 -22.891 1 81.56 411 ASN A CA 1
ATOM 3123 C C . ASN A 1 411 ? -3.01 -40.781 -22.422 1 81.56 411 ASN A C 1
ATOM 3125 O O . ASN A 1 411 ? -3.619 -39.938 -23.094 1 81.56 411 ASN A O 1
ATOM 3129 N N . ALA A 1 412 ? -2.322 -40.5 -21.312 1 80.69 412 ALA A N 1
ATOM 3130 C CA . ALA A 1 412 ? -2.398 -39.188 -20.688 1 80.69 412 ALA A CA 1
ATOM 3131 C C . ALA A 1 412 ? -1.837 -38.094 -21.609 1 80.69 412 ALA A C 1
ATOM 3133 O O . ALA A 1 412 ? -2.348 -36.969 -21.641 1 80.69 412 ALA A O 1
ATOM 3134 N N . SER A 1 413 ? -0.802 -38.344 -22.344 1 72.94 413 SER A N 1
ATOM 3135 C CA . SER A 1 413 ? -0.113 -37.344 -23.156 1 72.94 413 SER A CA 1
ATOM 3136 C C . SER A 1 413 ? -0.948 -36.938 -24.375 1 72.94 413 SER A C 1
ATOM 3138 O O . SER A 1 413 ? -0.808 -35.844 -24.906 1 72.94 413 SER A O 1
ATOM 3140 N N . THR A 1 414 ? -1.908 -37.781 -24.766 1 78.19 414 THR A N 1
ATOM 3141 C CA . THR A 1 414 ? -2.654 -37.5 -25.984 1 78.19 414 THR A CA 1
ATOM 3142 C C . THR A 1 414 ? -4.109 -37.156 -25.656 1 78.19 414 THR A C 1
ATOM 3144 O O . THR A 1 414 ? -4.879 -36.781 -26.547 1 78.19 414 THR A O 1
ATOM 3147 N N . TRP A 1 415 ? -4.469 -37.281 -24.469 1 85.06 415 TRP A N 1
ATOM 3148 C CA . TRP A 1 415 ? -5.859 -37.094 -24.078 1 85.06 415 TRP A CA 1
ATOM 3149 C C . TRP A 1 415 ? -6.344 -35.719 -24.484 1 85.06 415 TRP A C 1
ATOM 3151 O O . TRP A 1 415 ? -7.477 -35.531 -24.953 1 85.06 415 TRP A O 1
ATOM 3161 N N . ALA A 1 416 ? -5.504 -34.781 -24.344 1 77 416 ALA A N 1
ATOM 3162 C CA . ALA A 1 416 ? -5.926 -33.406 -24.594 1 77 416 ALA A CA 1
ATOM 3163 C C . ALA A 1 416 ? -6.25 -33.188 -26.062 1 77 416 ALA A C 1
ATOM 3165 O O . ALA A 1 416 ? -7.102 -32.344 -26.406 1 77 416 ALA A O 1
ATOM 3166 N N . THR A 1 417 ? -5.676 -33.938 -26.891 1 75.25 417 THR A N 1
ATOM 3167 C CA . THR A 1 417 ? -5.836 -33.688 -28.328 1 75.25 417 THR A CA 1
ATOM 3168 C C . THR A 1 417 ? -6.648 -34.812 -28.984 1 75.25 417 THR A C 1
ATOM 3170 O O . THR A 1 417 ? -7.305 -34.594 -30 1 75.25 417 THR A O 1
ATOM 3173 N N . ALA A 1 418 ? -6.621 -35.969 -28.328 1 69.75 418 ALA A N 1
ATOM 3174 C CA . ALA A 1 418 ? -7.184 -37.094 -29.047 1 69.75 418 ALA A CA 1
ATOM 3175 C C . ALA A 1 418 ? -8.336 -37.719 -28.266 1 69.75 418 ALA A C 1
ATOM 3177 O O . ALA A 1 418 ? -8.836 -38.781 -28.625 1 69.75 418 ALA A O 1
ATOM 3178 N N . ALA A 1 419 ? -8.68 -37 -27.297 1 69.06 419 ALA A N 1
ATOM 3179 C CA . ALA A 1 419 ? -9.719 -37.625 -26.484 1 69.06 419 ALA A CA 1
ATOM 3180 C C . ALA A 1 419 ? -11 -37.812 -27.281 1 69.06 419 ALA A C 1
ATOM 3182 O O . ALA A 1 419 ? -11.422 -36.938 -28.031 1 69.06 419 ALA A O 1
ATOM 3183 N N . PRO A 1 420 ? -11.516 -38.969 -27.281 1 68.94 420 PRO A N 1
ATOM 3184 C CA . PRO A 1 420 ? -12.719 -39.188 -28.078 1 68.94 420 PRO A CA 1
ATOM 3185 C C . PRO A 1 420 ? -13.859 -38.25 -27.719 1 68.94 420 PRO A C 1
ATOM 3187 O O . PRO A 1 420 ? -14.531 -37.719 -28.625 1 68.94 420 PRO A O 1
ATOM 3190 N N . THR A 1 421 ? -14.219 -38.188 -26.438 1 76.88 421 THR A N 1
ATOM 3191 C CA . THR A 1 421 ? -15.312 -37.281 -26.094 1 76.88 421 THR A CA 1
ATOM 3192 C C . THR A 1 421 ? -15.078 -36.625 -24.734 1 76.88 421 THR A C 1
ATOM 3194 O O . THR A 1 421 ? -14.727 -37.312 -23.766 1 76.88 421 THR A O 1
ATOM 3197 N N . TYR A 1 422 ? -15.234 -35.25 -24.859 1 82.94 422 TYR A N 1
ATOM 3198 C CA . TYR A 1 422 ? -15.102 -34.5 -23.609 1 82.94 422 TYR A CA 1
ATOM 3199 C C . TYR A 1 422 ? -16.438 -34.406 -22.891 1 82.94 422 TYR A C 1
ATOM 3201 O O . TYR A 1 422 ? -16.5 -33.969 -21.734 1 82.94 422 TYR A O 1
ATOM 3209 N N . SER A 1 423 ? -17.453 -34.781 -23.562 1 85.88 423 SER A N 1
ATOM 3210 C CA . SER A 1 423 ? -18.797 -34.75 -22.969 1 85.88 423 SER A CA 1
ATOM 3211 C C . SER A 1 423 ? -19.625 -35.938 -23.438 1 85.88 423 SER A C 1
ATOM 3213 O O . SER A 1 423 ? -19.328 -36.562 -24.469 1 85.88 423 SER A O 1
ATOM 3215 N N . ILE A 1 424 ? -20.641 -36.281 -22.594 1 84.19 424 ILE A N 1
ATOM 3216 C CA . ILE A 1 424 ? -21.562 -37.375 -22.938 1 84.19 424 ILE A CA 1
ATOM 3217 C C . ILE A 1 424 ? -22.984 -36.969 -22.578 1 84.19 424 ILE A C 1
ATOM 3219 O O . ILE A 1 424 ? -23.219 -36.312 -21.562 1 84.19 424 ILE A O 1
ATOM 3223 N N . ASN A 1 425 ? -23.875 -37.219 -23.469 1 84.62 425 ASN A N 1
ATOM 3224 C CA . ASN A 1 425 ? -25.266 -36.844 -23.234 1 84.62 425 ASN A CA 1
ATOM 3225 C C . ASN A 1 425 ? -26.141 -38.094 -23.031 1 84.62 425 ASN A C 1
ATOM 3227 O O . ASN A 1 425 ? -27.328 -37.969 -22.75 1 84.62 425 ASN A O 1
ATOM 3231 N N . THR A 1 426 ? -25.531 -39.188 -23.062 1 81.5 426 THR A N 1
ATOM 3232 C CA . THR A 1 426 ? -26.328 -40.406 -23 1 81.5 426 THR A CA 1
ATOM 3233 C C . THR A 1 426 ? -26.281 -41.031 -21.609 1 81.5 426 THR A C 1
ATOM 3235 O O . THR A 1 426 ? -27.234 -41.688 -21.188 1 81.5 426 THR A O 1
ATOM 3238 N N . ASN A 1 427 ? -25.203 -40.781 -21 1 87.62 427 ASN A N 1
ATOM 3239 C CA . ASN A 1 427 ? -25.078 -41.375 -19.672 1 87.62 427 ASN A CA 1
ATOM 3240 C C . ASN A 1 427 ? -25.812 -40.562 -18.609 1 87.62 427 ASN A C 1
ATOM 3242 O O . ASN A 1 427 ? -25.797 -39.344 -18.656 1 87.62 427 ASN A O 1
ATOM 3246 N N . ARG A 1 428 ? -26.547 -41.281 -17.812 1 90.19 428 ARG A N 1
ATOM 3247 C CA . ARG A 1 428 ? -27.25 -40.625 -16.719 1 90.19 428 ARG A CA 1
ATOM 3248 C C . ARG A 1 428 ? -26.5 -40.812 -15.406 1 90.19 428 ARG A C 1
ATOM 3250 O O . ARG A 1 428 ? -25.906 -41.844 -15.164 1 90.19 428 ARG A O 1
ATOM 3257 N N . THR A 1 429 ? -26.531 -39.719 -14.664 1 93.06 429 THR A N 1
ATOM 3258 C CA . THR A 1 429 ? -25.859 -39.75 -13.375 1 93.06 429 THR A CA 1
ATOM 3259 C C . THR A 1 429 ? -26.812 -39.344 -12.258 1 93.06 429 THR A C 1
ATOM 3261 O O . THR A 1 429 ? -27.891 -38.812 -12.523 1 93.06 429 THR A O 1
ATOM 3264 N N . VAL A 1 430 ? -26.469 -39.594 -11.008 1 93.81 430 VAL A N 1
ATOM 3265 C CA . VAL A 1 430 ? -27.266 -39.281 -9.836 1 93.81 430 VAL A CA 1
ATOM 3266 C C . VAL A 1 430 ? -27.25 -37.781 -9.594 1 93.81 430 VAL A C 1
ATOM 3268 O O . VAL A 1 430 ? -28.094 -37.25 -8.867 1 93.81 430 VAL A O 1
ATOM 3271 N N . VAL A 1 431 ? -26.344 -37.031 -10.242 1 95.69 431 VAL A N 1
ATOM 3272 C CA . VAL A 1 431 ? -26.219 -35.625 -9.961 1 95.69 431 VAL A CA 1
ATOM 3273 C C . VAL A 1 431 ? -26.719 -34.812 -11.156 1 95.69 431 VAL A C 1
ATOM 3275 O O . VAL A 1 431 ? -26.375 -33.625 -11.289 1 95.69 431 VAL A O 1
ATOM 3278 N N . ASP A 1 432 ? -27.438 -35.281 -12.07 1 95.19 432 ASP A N 1
ATOM 3279 C CA . ASP A 1 432 ? -27.953 -34.594 -13.25 1 95.19 432 ASP A CA 1
ATOM 3280 C C . ASP A 1 432 ? -28.781 -33.375 -12.859 1 95.19 432 ASP A C 1
ATOM 3282 O O . ASP A 1 432 ? -28.672 -32.312 -13.484 1 95.19 432 ASP A O 1
ATOM 3286 N N . ASP A 1 433 ? -29.562 -33.5 -11.859 1 92.5 433 ASP A N 1
ATOM 3287 C CA . ASP A 1 433 ? -30.453 -32.406 -11.43 1 92.5 433 ASP A CA 1
ATOM 3288 C C . ASP A 1 433 ? -29.656 -31.266 -10.805 1 92.5 433 ASP A C 1
ATOM 3290 O O . ASP A 1 433 ? -30.062 -30.109 -10.875 1 92.5 433 ASP A O 1
ATOM 3294 N N . LEU A 1 434 ? -28.609 -31.641 -10.188 1 94.75 434 LEU A N 1
ATOM 3295 C CA . LEU A 1 434 ? -27.797 -30.625 -9.516 1 94.75 434 LEU A CA 1
ATOM 3296 C C . LEU A 1 434 ? -27.016 -29.797 -10.531 1 94.75 434 LEU A C 1
ATOM 3298 O O . LEU A 1 434 ? -26.953 -28.578 -10.414 1 94.75 434 LEU A O 1
ATOM 3302 N N . PHE A 1 435 ? -26.438 -30.453 -11.562 1 95.38 435 PHE A N 1
ATOM 3303 C CA . PHE A 1 435 ? -25.578 -29.75 -12.523 1 95.38 435 PHE A CA 1
ATOM 3304 C C . PHE A 1 435 ? -26.359 -29.391 -13.781 1 95.38 435 PHE A C 1
ATOM 3306 O O . PHE A 1 435 ? -25.875 -28.641 -14.625 1 95.38 435 PHE A O 1
ATOM 3313 N N . GLY A 1 436 ? -27.547 -29.953 -13.945 1 91.56 436 GLY A N 1
ATOM 3314 C CA . GLY A 1 436 ? -28.375 -29.656 -15.109 1 91.56 436 GLY A CA 1
ATOM 3315 C C . GLY A 1 436 ? -27.969 -30.469 -16.328 1 91.56 436 GLY A C 1
ATOM 3316 O O . GLY A 1 436 ? -28.125 -30.016 -17.469 1 91.56 436 GLY A O 1
ATOM 3317 N N . PHE A 1 437 ? -27.391 -31.625 -16.125 1 93.94 437 PHE A N 1
ATOM 3318 C CA . PHE A 1 437 ? -27.031 -32.469 -17.25 1 93.94 437 PHE A CA 1
ATOM 3319 C C . PHE A 1 437 ? -28.266 -33 -17.953 1 93.94 437 PHE A C 1
ATOM 3321 O O . PHE A 1 437 ? -29.234 -33.406 -17.297 1 93.94 437 PHE A O 1
ATOM 3328 N N . SER A 1 438 ? -28.312 -32.812 -19.234 1 91.06 438 SER A N 1
ATOM 3329 C CA . SER A 1 438 ? -29.422 -33.25 -20.062 1 91.06 438 SER A CA 1
ATOM 3330 C C . SER A 1 438 ? -28.938 -33.625 -21.453 1 91.06 438 SER A C 1
ATOM 3332 O O . SER A 1 438 ? -27.734 -33.688 -21.719 1 91.06 438 SER A O 1
ATOM 3334 N N . GLU A 1 439 ? -29.844 -33.938 -22.297 1 88.31 439 GLU A N 1
ATOM 3335 C CA . GLU A 1 439 ? -29.5 -34.25 -23.688 1 88.31 439 GLU A CA 1
ATOM 3336 C C . GLU A 1 439 ? -28.953 -33.031 -24.422 1 88.31 439 GLU A C 1
ATOM 3338 O O . GLU A 1 439 ? -28.109 -33.156 -25.312 1 88.31 439 GLU A O 1
ATOM 3343 N N . ASP A 1 440 ? -29.375 -31.938 -23.891 1 86.69 440 ASP A N 1
ATOM 3344 C CA . ASP A 1 440 ? -28.922 -30.688 -24.516 1 86.69 440 ASP A CA 1
ATOM 3345 C C . ASP A 1 440 ? -27.594 -30.219 -23.906 1 86.69 440 ASP A C 1
ATOM 3347 O O . ASP A 1 440 ? -26.828 -29.516 -24.562 1 86.69 440 ASP A O 1
ATOM 3351 N N . GLN A 1 441 ? -27.438 -30.562 -22.625 1 89.06 441 GLN A N 1
ATOM 3352 C CA . GLN A 1 441 ? -26.219 -30.203 -21.906 1 89.06 441 GLN A CA 1
ATOM 3353 C C . GLN A 1 441 ? -25.516 -31.453 -21.375 1 89.06 441 GLN A C 1
ATOM 3355 O O . GLN A 1 441 ? -25.828 -31.953 -20.297 1 89.06 441 GLN A O 1
ATOM 3360 N N . GLY A 1 442 ? -24.5 -31.766 -22.078 1 88.81 442 GLY A N 1
ATOM 3361 C CA . GLY A 1 442 ? -23.812 -33 -21.734 1 88.81 442 GLY A CA 1
ATOM 3362 C C . GLY A 1 442 ? -23.062 -32.938 -20.422 1 88.81 442 GLY A C 1
ATOM 3363 O O . GLY A 1 442 ? -22.797 -31.844 -19.906 1 88.81 442 GLY A O 1
ATOM 3364 N N . ALA A 1 443 ? -22.844 -34.125 -19.891 1 93.94 443 ALA A N 1
ATOM 3365 C CA . ALA A 1 443 ? -22.031 -34.281 -18.688 1 93.94 443 ALA A CA 1
ATOM 3366 C C . ALA A 1 443 ? -20.547 -34.375 -19.047 1 93.94 443 ALA A C 1
ATOM 3368 O O . ALA A 1 443 ? -20.203 -34.875 -20.125 1 93.94 443 ALA A O 1
ATOM 3369 N N . PRO A 1 444 ? -19.688 -33.875 -18.172 1 95.56 444 PRO A N 1
ATOM 3370 C CA . PRO A 1 444 ? -18.25 -33.969 -18.453 1 95.56 444 PRO A CA 1
ATOM 3371 C C . PRO A 1 444 ? -17.734 -35.406 -18.391 1 95.56 444 PRO A C 1
ATOM 3373 O O . PRO A 1 444 ? -18.219 -36.188 -17.594 1 95.56 444 PRO A O 1
ATOM 3376 N N . VAL A 1 445 ? -16.781 -35.688 -19.219 1 94.56 445 VAL A N 1
ATOM 3377 C CA . VAL A 1 445 ? -16.125 -37 -19.234 1 94.56 445 VAL A CA 1
ATOM 3378 C C . VAL A 1 445 ? -14.672 -36.875 -18.766 1 94.56 445 VAL A C 1
ATOM 3380 O O . VAL A 1 445 ? -13.945 -36 -19.25 1 94.56 445 VAL A O 1
ATOM 3383 N N . PHE A 1 446 ? -14.336 -37.688 -17.828 1 95.44 446 PHE A N 1
ATOM 3384 C CA . PHE A 1 446 ? -12.961 -37.719 -17.344 1 95.44 446 PHE A CA 1
ATOM 3385 C C . PHE A 1 446 ? -12.289 -39.031 -17.734 1 95.44 446 PHE A C 1
ATOM 3387 O O . PHE A 1 446 ? -12.953 -40.062 -17.812 1 95.44 446 PHE A O 1
ATOM 3394 N N . PRO A 1 447 ? -11.031 -39 -18 1 94.19 447 PRO A N 1
ATOM 3395 C CA . PRO A 1 447 ? -10.375 -40.219 -18.5 1 94.19 447 PRO A CA 1
ATOM 3396 C C . PRO A 1 447 ? -10.242 -41.312 -17.438 1 94.19 447 PRO A C 1
ATOM 3398 O O . PRO A 1 447 ? -10.516 -42.469 -17.703 1 94.19 447 PRO A O 1
ATOM 3401 N N . ILE A 1 448 ? -9.766 -40.875 -16.203 1 94.62 448 ILE A N 1
ATOM 3402 C CA . ILE A 1 448 ? -9.5 -41.812 -15.125 1 94.62 448 ILE A CA 1
ATOM 3403 C C . ILE A 1 448 ? -9.93 -41.188 -13.797 1 94.62 448 ILE A C 1
ATOM 3405 O O . ILE A 1 448 ? -10.305 -40.031 -13.734 1 94.62 448 ILE A O 1
ATOM 3409 N N . TYR A 1 449 ? -9.891 -42.094 -12.797 1 95.62 449 TYR A N 1
ATOM 3410 C CA . TYR A 1 449 ? -10.039 -41.562 -11.438 1 95.62 449 TYR A CA 1
ATOM 3411 C C . TYR A 1 449 ? -8.758 -40.906 -10.961 1 95.62 449 TYR A C 1
ATOM 3413 O O . TYR A 1 449 ? -7.668 -41.469 -11.117 1 95.62 449 TYR A O 1
ATOM 3421 N N . PRO A 1 450 ? -8.852 -39.719 -10.5 1 96 450 PRO A N 1
ATOM 3422 C CA . PRO A 1 450 ? -7.637 -39.125 -9.953 1 96 450 PRO A CA 1
ATOM 3423 C C . PRO A 1 450 ? -7.125 -39.844 -8.711 1 96 450 PRO A C 1
ATOM 3425 O O . PRO A 1 450 ? -7.918 -40.375 -7.938 1 96 450 PRO A O 1
ATOM 3428 N N . LYS A 1 451 ? -5.816 -39.812 -8.523 1 95.31 451 LYS A N 1
ATOM 3429 C CA . LYS A 1 451 ? -5.227 -40.344 -7.293 1 95.31 451 LYS A CA 1
ATOM 3430 C C . LYS A 1 451 ? -5.574 -39.469 -6.102 1 95.31 451 LYS A C 1
ATOM 3432 O O . LYS A 1 451 ? -6.098 -38.344 -6.273 1 95.31 451 LYS A O 1
ATOM 3437 N N . ASP A 1 452 ? -5.246 -39.969 -4.938 1 95.62 452 ASP A N 1
ATOM 3438 C CA . ASP A 1 452 ? -5.516 -39.188 -3.736 1 95.62 452 ASP A CA 1
ATOM 3439 C C . ASP A 1 452 ? -4.895 -37.812 -3.83 1 95.62 452 ASP A C 1
ATOM 3441 O O . ASP A 1 452 ? -3.768 -37.656 -4.309 1 95.62 452 ASP A O 1
ATOM 3445 N N . TYR A 1 453 ? -5.637 -36.812 -3.471 1 96.44 453 TYR A N 1
ATOM 3446 C CA . TYR A 1 453 ? -5.199 -35.438 -3.363 1 96.44 453 TYR A CA 1
ATOM 3447 C C . TYR A 1 453 ? -5.066 -34.781 -4.738 1 96.44 453 TYR A C 1
ATOM 3449 O O . TYR A 1 453 ? -4.645 -33.656 -4.859 1 96.44 453 TYR A O 1
ATOM 3457 N N . ASN A 1 454 ? -5.418 -35.469 -5.836 1 96.69 454 ASN A N 1
ATOM 3458 C CA . ASN A 1 454 ? -5.234 -34.969 -7.188 1 96.69 454 ASN A CA 1
ATOM 3459 C C . ASN A 1 454 ? -6.562 -34.5 -7.801 1 96.69 454 ASN A C 1
ATOM 3461 O O . ASN A 1 454 ? -7.629 -34.906 -7.328 1 96.69 454 ASN A O 1
ATOM 3465 N N . THR A 1 455 ? -6.453 -33.656 -8.797 1 97.94 455 THR A N 1
ATOM 3466 C CA . THR A 1 455 ? -7.621 -33.219 -9.547 1 97.94 455 THR A CA 1
ATOM 3467 C C . THR A 1 455 ? -7.391 -33.375 -11.047 1 97.94 455 THR A C 1
ATOM 3469 O O . THR A 1 455 ? -6.25 -33.375 -11.516 1 97.94 455 THR A O 1
ATOM 3472 N N . ILE A 1 456 ? -8.438 -33.562 -11.773 1 96.56 456 ILE A N 1
ATOM 3473 C CA . ILE A 1 456 ? -8.445 -33.594 -13.234 1 96.56 456 ILE A CA 1
ATOM 3474 C C . ILE A 1 456 ? -9.445 -32.562 -13.758 1 96.56 456 ILE A C 1
ATOM 3476 O O . ILE A 1 456 ? -10.531 -32.406 -13.203 1 96.56 456 ILE A O 1
ATOM 3480 N N . LEU A 1 457 ? -9.023 -31.828 -14.75 1 95.69 457 LEU A N 1
ATOM 3481 C CA . LEU A 1 457 ? -9.805 -30.734 -15.297 1 95.69 457 LEU A CA 1
ATOM 3482 C C . LEU A 1 457 ? -10.438 -31.109 -16.625 1 95.69 457 LEU A C 1
ATOM 3484 O O . LEU A 1 457 ? -9.805 -31.797 -17.453 1 95.69 457 LEU A O 1
ATOM 3488 N N . ASN A 1 458 ? -11.68 -30.781 -16.812 1 94.56 458 ASN A N 1
ATOM 3489 C CA . ASN A 1 458 ? -12.352 -30.844 -18.109 1 94.56 458 ASN A CA 1
ATOM 3490 C C . ASN A 1 458 ? -13.055 -29.531 -18.438 1 94.56 458 ASN A C 1
ATOM 3492 O O . ASN A 1 458 ? -14.211 -29.328 -18.062 1 94.56 458 ASN A O 1
ATOM 3496 N N . PRO A 1 459 ? -12.391 -28.75 -19.203 1 90.44 459 PRO A N 1
ATOM 3497 C CA . PRO A 1 459 ? -13 -27.484 -19.578 1 90.44 459 PRO A CA 1
ATOM 3498 C C . PRO A 1 459 ? -13.703 -27.531 -20.938 1 90.44 459 PRO A C 1
ATOM 3500 O O . PRO A 1 459 ? -14.273 -26.547 -21.375 1 90.44 459 PRO A O 1
ATOM 3503 N N . LYS A 1 460 ? -13.75 -28.688 -21.641 1 90.31 460 LYS A N 1
ATOM 3504 C CA . LYS A 1 460 ? -14.141 -28.75 -23.047 1 90.31 460 LYS A CA 1
ATOM 3505 C C . LYS A 1 460 ? -15.547 -29.312 -23.219 1 90.31 460 LYS A C 1
ATOM 3507 O O . LYS A 1 460 ? -15.898 -29.828 -24.281 1 90.31 460 LYS A O 1
ATOM 3512 N N . VAL A 1 461 ? -16.312 -29.156 -22.219 1 91.5 461 VAL A N 1
ATOM 3513 C CA . VAL A 1 461 ? -17.672 -29.625 -22.359 1 91.5 461 VAL A CA 1
ATOM 3514 C C . VAL A 1 461 ? -18.469 -28.672 -23.234 1 91.5 461 VAL A C 1
ATOM 3516 O O . VAL A 1 461 ? -18.484 -27.469 -23 1 91.5 461 VAL A O 1
ATOM 3519 N N . ASP A 1 462 ? -19.125 -29.156 -24.172 1 85.56 462 ASP A N 1
ATOM 3520 C CA . ASP A 1 462 ? -19.828 -28.328 -25.141 1 85.56 462 ASP A CA 1
ATOM 3521 C C . ASP A 1 462 ? -21.141 -27.797 -24.562 1 85.56 462 ASP A C 1
ATOM 3523 O O . ASP A 1 462 ? -21.781 -28.453 -23.734 1 85.56 462 ASP A O 1
ATOM 3527 N N . ASN A 1 463 ? -21.531 -26.672 -25 1 86.81 463 ASN A N 1
ATOM 3528 C CA . ASN A 1 463 ? -22.828 -26.062 -24.75 1 86.81 463 ASN A CA 1
ATOM 3529 C C . ASN A 1 463 ? -23.047 -25.812 -23.25 1 86.81 463 ASN A C 1
ATOM 3531 O O . ASN A 1 463 ? -24.141 -26.031 -22.734 1 86.81 463 ASN A O 1
ATOM 3535 N N . THR A 1 464 ? -22.031 -25.656 -22.578 1 91.88 464 THR A N 1
ATOM 3536 C CA . THR A 1 464 ? -22.125 -25.281 -21.172 1 91.88 464 THR A CA 1
ATOM 3537 C C . THR A 1 464 ? -21.25 -24.062 -20.891 1 91.88 464 THR A C 1
ATOM 3539 O O . THR A 1 464 ? -20.344 -23.734 -21.656 1 91.88 464 THR A O 1
ATOM 3542 N N . THR A 1 465 ? -21.609 -23.328 -19.875 1 94.75 465 THR A N 1
ATOM 3543 C CA . THR A 1 465 ? -20.844 -22.156 -19.469 1 94.75 465 THR A CA 1
ATOM 3544 C C . THR A 1 465 ? -19.938 -22.469 -18.297 1 94.75 465 THR A C 1
ATOM 3546 O O . THR A 1 465 ? -19.328 -21.578 -17.719 1 94.75 465 THR A O 1
ATOM 3549 N N . SER A 1 466 ? -19.828 -23.781 -18.016 1 96.31 466 SER A N 1
ATOM 3550 C CA . SER A 1 466 ? -19.078 -24.188 -16.828 1 96.31 466 SER A CA 1
ATOM 3551 C C . SER A 1 466 ? -17.812 -24.938 -17.219 1 96.31 466 SER A C 1
ATOM 3553 O O . SER A 1 466 ? -17.734 -25.547 -18.281 1 96.31 466 SER A O 1
ATOM 3555 N N . ILE A 1 467 ? -16.844 -24.844 -16.359 1 97.5 467 ILE A N 1
ATOM 3556 C CA . ILE A 1 467 ? -15.711 -25.781 -16.391 1 97.5 467 ILE A CA 1
ATOM 3557 C C . ILE A 1 467 ? -15.836 -26.766 -15.234 1 97.5 467 ILE A C 1
ATOM 3559 O O . ILE A 1 467 ? -16.422 -26.453 -14.195 1 97.5 467 ILE A O 1
ATOM 3563 N N . TYR A 1 468 ? -15.328 -27.953 -15.445 1 97.75 468 TYR A N 1
ATOM 3564 C CA . TYR A 1 468 ? -15.531 -28.984 -14.445 1 97.75 468 TYR A CA 1
ATOM 3565 C C . TYR A 1 468 ? -14.203 -29.516 -13.93 1 97.75 468 TYR A C 1
ATOM 3567 O O . TYR A 1 468 ? -13.25 -29.672 -14.695 1 97.75 468 TYR A O 1
ATOM 3575 N N . ILE A 1 469 ? -14.133 -29.781 -12.656 1 98.38 469 ILE A N 1
ATOM 3576 C CA . ILE A 1 469 ? -12.969 -30.344 -11.977 1 98.38 469 ILE A CA 1
ATOM 3577 C C . ILE A 1 469 ? -13.375 -31.578 -11.18 1 98.38 469 ILE A C 1
ATOM 3579 O O . ILE A 1 469 ? -14.367 -31.547 -10.438 1 98.38 469 ILE A O 1
ATOM 3583 N N . LEU A 1 470 ? -12.711 -32.625 -11.414 1 98.44 470 LEU A N 1
ATOM 3584 C CA . LEU A 1 470 ? -12.898 -33.812 -10.617 1 98.44 470 LEU A CA 1
ATOM 3585 C C . LEU A 1 470 ? -11.727 -34.031 -9.664 1 98.44 470 LEU A C 1
ATOM 3587 O O . LEU A 1 470 ? -10.562 -34.031 -10.086 1 98.44 470 LEU A O 1
ATOM 3591 N N . GLY A 1 471 ? -12.016 -34.125 -8.375 1 98.38 471 GLY A N 1
ATOM 3592 C CA . GLY A 1 471 ? -10.969 -34.312 -7.379 1 98.38 471 GLY A CA 1
ATOM 3593 C C . GLY A 1 471 ? -11.172 -35.531 -6.508 1 98.38 471 GLY A C 1
ATOM 3594 O O . GLY A 1 471 ? -12.281 -36.062 -6.438 1 98.38 471 GLY A O 1
ATOM 3595 N N . SER A 1 472 ? -10.109 -36.031 -5.953 1 98.12 472 SER A N 1
ATOM 3596 C CA . SER A 1 472 ? -10.141 -37.125 -4.992 1 98.12 472 SER A CA 1
ATOM 3597 C C . SER A 1 472 ? -9.719 -36.656 -3.604 1 98.12 472 SER A C 1
ATOM 3599 O O . SER A 1 472 ? -8.68 -36 -3.453 1 98.12 472 SER A O 1
ATOM 3601 N N . ALA A 1 473 ? -10.5 -37 -2.604 1 97.5 473 ALA A N 1
ATOM 3602 C CA . ALA A 1 473 ? -10.258 -36.594 -1.219 1 97.5 473 ALA A CA 1
ATOM 3603 C C . ALA A 1 473 ? -9.125 -37.406 -0.607 1 97.5 473 ALA A C 1
ATOM 3605 O O . ALA A 1 473 ? -8.633 -38.344 -1.219 1 97.5 473 ALA A O 1
ATOM 3606 N N . PRO A 1 474 ? -8.625 -36.938 0.527 1 95.75 474 PRO A N 1
ATOM 3607 C CA . PRO A 1 474 ? -7.641 -37.75 1.253 1 95.75 474 PRO A CA 1
ATOM 3608 C C . PRO A 1 474 ? -8.172 -39.125 1.631 1 95.75 474 PRO A C 1
ATOM 3610 O O . PRO A 1 474 ? -9.391 -39.312 1.713 1 95.75 474 PRO A O 1
ATOM 3613 N N . PRO A 1 475 ? -7.258 -40.031 1.868 1 94.62 475 PRO A N 1
ATOM 3614 C CA . PRO A 1 475 ? -7.707 -41.375 2.236 1 94.62 475 PRO A CA 1
ATOM 3615 C C . PRO A 1 475 ? -8.594 -41.406 3.479 1 94.62 475 PRO A C 1
ATOM 3617 O O . PRO A 1 475 ? -8.281 -40.719 4.473 1 94.62 475 PRO A O 1
ATOM 3620 N N . GLY A 1 476 ? -9.688 -42.094 3.461 1 91.44 476 GLY A N 1
ATOM 3621 C CA . GLY A 1 476 ? -10.578 -42.25 4.598 1 91.44 476 GLY A CA 1
ATOM 3622 C C . GLY A 1 476 ? -11.625 -41.125 4.691 1 91.44 476 GLY A C 1
ATOM 3623 O O . GLY A 1 476 ? -12.508 -41.188 5.547 1 91.44 476 GLY A O 1
ATOM 3624 N N . HIS A 1 477 ? -11.492 -40.219 3.828 1 94.38 477 HIS A N 1
ATOM 3625 C CA . HIS A 1 477 ? -12.438 -39.094 3.83 1 94.38 477 HIS A CA 1
ATOM 3626 C C . HIS A 1 477 ? -13.727 -39.469 3.098 1 94.38 477 HIS A C 1
ATOM 3628 O O . HIS A 1 477 ? -13.688 -40.188 2.086 1 94.38 477 HIS A O 1
ATOM 3634 N N . ASP A 1 478 ? -14.867 -39.062 3.598 1 94.44 478 ASP A N 1
ATOM 3635 C CA . ASP A 1 478 ? -16.156 -39.219 2.949 1 94.44 478 ASP A CA 1
ATOM 3636 C C . ASP A 1 478 ? -16.766 -37.844 2.602 1 94.44 478 ASP A C 1
ATOM 3638 O O . ASP A 1 478 ? -17.062 -37.062 3.494 1 94.44 478 ASP A O 1
ATOM 3642 N N . PRO A 1 479 ? -16.953 -37.625 1.373 1 96.5 479 PRO A N 1
ATOM 3643 C CA . PRO A 1 479 ? -16.938 -38.438 0.154 1 96.5 479 PRO A CA 1
ATOM 3644 C C . PRO A 1 479 ? -15.531 -38.625 -0.406 1 96.5 479 PRO A C 1
ATOM 3646 O O . PRO A 1 479 ? -14.664 -37.75 -0.215 1 96.5 479 PRO A O 1
ATOM 3649 N N . LYS A 1 480 ? -15.375 -39.688 -1.154 1 97.38 480 LYS A N 1
ATOM 3650 C CA . LYS A 1 480 ? -14.062 -40 -1.72 1 97.38 480 LYS A CA 1
ATOM 3651 C C . LYS A 1 480 ? -13.75 -39.094 -2.906 1 97.38 480 LYS A C 1
ATOM 3653 O O . LYS A 1 480 ? -12.594 -38.719 -3.111 1 97.38 480 LYS A O 1
ATOM 3658 N N . TYR A 1 481 ? -14.789 -38.906 -3.695 1 98.31 481 TYR A N 1
ATOM 3659 C CA . TYR A 1 481 ? -14.602 -38.062 -4.871 1 98.31 481 TYR A CA 1
ATOM 3660 C C . TYR A 1 481 ? -15.516 -36.844 -4.824 1 98.31 481 TYR A C 1
ATOM 3662 O O . TYR A 1 481 ? -16.562 -36.875 -4.164 1 98.31 481 TYR A O 1
ATOM 3670 N N . ILE A 1 482 ? -15.039 -35.75 -5.422 1 98.5 482 ILE A N 1
ATOM 3671 C CA . ILE A 1 482 ? -15.812 -34.531 -5.48 1 98.5 482 ILE A CA 1
ATOM 3672 C C . ILE A 1 482 ? -15.812 -33.969 -6.91 1 98.5 482 ILE A C 1
ATOM 3674 O O . ILE A 1 482 ? -14.789 -34.031 -7.598 1 98.5 482 ILE A O 1
ATOM 3678 N N . LEU A 1 483 ? -16.953 -33.656 -7.457 1 98.56 483 LEU A N 1
ATOM 3679 C CA . LEU A 1 483 ? -17.109 -33 -8.758 1 98.56 483 LEU A CA 1
ATOM 3680 C C . LEU A 1 483 ? -17.516 -31.547 -8.602 1 98.56 483 LEU A C 1
ATOM 3682 O O . LEU A 1 483 ? -18.531 -31.25 -7.957 1 98.56 483 LEU A O 1
ATOM 3686 N N . CYS A 1 484 ? -16.719 -30.688 -9.164 1 98.69 484 CYS A N 1
ATOM 3687 C CA . CYS A 1 484 ? -16.969 -29.266 -9.016 1 98.69 484 CYS A CA 1
ATOM 3688 C C . CYS A 1 484 ? -17.234 -28.609 -10.367 1 98.69 484 CYS A C 1
ATOM 3690 O O . CYS A 1 484 ? -16.656 -29.031 -11.383 1 98.69 484 CYS A O 1
ATOM 3692 N N . SER A 1 485 ? -18.078 -27.672 -10.414 1 98.31 485 SER A N 1
ATOM 3693 C CA . SER A 1 485 ? -18.328 -26.812 -11.57 1 98.31 485 SER A CA 1
ATOM 3694 C C . SER A 1 485 ? -18.109 -25.344 -11.227 1 98.31 485 SER A C 1
ATOM 3696 O O . SER A 1 485 ? -18.438 -24.891 -10.133 1 98.31 485 SER A O 1
ATOM 3698 N N . LEU A 1 486 ? -17.438 -24.625 -12.07 1 98.5 486 LEU A N 1
ATOM 3699 C CA . LEU A 1 486 ? -17.219 -23.203 -11.914 1 98.5 486 LEU A CA 1
ATOM 3700 C C . LEU A 1 486 ? -17.812 -22.422 -13.086 1 98.5 486 LEU A C 1
ATOM 3702 O O . LEU A 1 486 ? -17.656 -22.828 -14.242 1 98.5 486 LEU A O 1
ATOM 3706 N N . ARG A 1 487 ? -18.469 -21.375 -12.805 1 97.94 487 ARG A N 1
ATOM 3707 C CA . ARG A 1 487 ? -19.047 -20.5 -13.82 1 97.94 487 ARG A CA 1
ATOM 3708 C C . ARG A 1 487 ? -19.047 -19.047 -13.344 1 97.94 487 ARG A C 1
ATOM 3710 O O . ARG A 1 487 ? -18.922 -18.781 -12.148 1 97.94 487 ARG A O 1
ATOM 3717 N N . GLY A 1 488 ? -19.062 -18.094 -14.305 1 97.5 488 GLY A N 1
ATOM 3718 C CA . GLY A 1 488 ? -19.016 -16.672 -13.992 1 97.5 488 GLY A CA 1
ATOM 3719 C C . GLY A 1 488 ? -20.172 -15.883 -14.594 1 97.5 488 GLY A C 1
ATOM 3720 O O . GLY A 1 488 ? -20.672 -16.234 -15.656 1 97.5 488 GLY A O 1
ATOM 3721 N N . LYS A 1 489 ? -20.578 -14.836 -13.883 1 97.12 489 LYS A N 1
ATOM 3722 C CA . LYS A 1 489 ? -21.641 -13.953 -14.344 1 97.12 489 LYS A CA 1
ATOM 3723 C C . LYS A 1 489 ? -21.438 -12.531 -13.828 1 97.12 489 LYS A C 1
ATOM 3725 O O . LYS A 1 489 ? -20.469 -12.258 -13.125 1 97.12 489 LYS A O 1
ATOM 3730 N N . LEU A 1 490 ? -22.266 -11.633 -14.305 1 97.12 490 LEU A N 1
ATOM 3731 C CA . LEU A 1 490 ? -22.375 -10.289 -13.758 1 97.12 490 LEU A CA 1
ATOM 3732 C C . LEU A 1 490 ? -23.641 -10.133 -12.922 1 97.12 490 LEU A C 1
ATOM 3734 O O . LEU A 1 490 ? -24.75 -10.336 -13.43 1 97.12 490 LEU A O 1
ATOM 3738 N N . SER A 1 491 ? -23.422 -9.828 -11.664 1 97.44 491 SER A N 1
ATOM 3739 C CA . SER A 1 491 ? -24.562 -9.75 -10.75 1 97.44 491 SER A CA 1
ATOM 3740 C C . SER A 1 491 ? -24.938 -8.297 -10.469 1 97.44 491 SER A C 1
ATOM 3742 O O . SER A 1 491 ? -24.078 -7.426 -10.391 1 97.44 491 SER A O 1
ATOM 3744 N N . GLY A 1 492 ? -26.25 -8.07 -10.328 1 97 492 GLY A N 1
ATOM 3745 C CA . GLY A 1 492 ? -26.734 -6.746 -9.977 1 97 492 GLY A CA 1
ATOM 3746 C C . GLY A 1 492 ? -27.078 -6.613 -8.508 1 97 492 GLY A C 1
ATOM 3747 O O . GLY A 1 492 ? -27.625 -5.59 -8.078 1 97 492 GLY A O 1
ATOM 3748 N N . ARG A 1 493 ? -26.625 -7.531 -7.703 1 96.94 493 ARG A N 1
ATOM 3749 C CA . ARG A 1 493 ? -27.047 -7.582 -6.309 1 96.94 493 ARG A CA 1
ATOM 3750 C C . ARG A 1 493 ? -26.094 -6.793 -5.418 1 96.94 493 ARG A C 1
ATOM 3752 O O . ARG A 1 493 ? -26.172 -6.867 -4.191 1 96.94 493 ARG A O 1
ATOM 3759 N N . CYS A 1 494 ? -25.172 -6.117 -6.043 1 97.88 494 CYS A N 1
ATOM 3760 C CA . CYS A 1 494 ? -24.141 -5.445 -5.258 1 97.88 494 CYS A CA 1
ATOM 3761 C C . CYS A 1 494 ? -23.922 -4.016 -5.738 1 97.88 494 CYS A C 1
ATOM 3763 O O . CYS A 1 494 ? -24.484 -3.613 -6.762 1 97.88 494 CYS A O 1
ATOM 3765 N N . SER A 1 495 ? -23.297 -3.203 -4.969 1 98.06 495 SER A N 1
ATOM 3766 C CA . SER A 1 495 ? -22.656 -1.94 -5.312 1 98.06 495 SER A CA 1
ATOM 3767 C C . SER A 1 495 ? -21.172 -1.974 -4.988 1 98.06 495 SER A C 1
ATOM 3769 O O . SER A 1 495 ? -20.703 -2.883 -4.301 1 98.06 495 SER A O 1
ATOM 3771 N N . ALA A 1 496 ? -20.438 -1.119 -5.59 1 98.19 496 ALA A N 1
ATOM 3772 C CA . ALA A 1 496 ? -18.984 -1.079 -5.371 1 98.19 496 ALA A CA 1
ATOM 3773 C C . ALA A 1 496 ? -18.594 0.156 -4.566 1 98.19 496 ALA A C 1
ATOM 3775 O O . ALA A 1 496 ? -19.141 1.241 -4.77 1 98.19 496 ALA A O 1
ATOM 3776 N N . ARG A 1 497 ? -17.734 -0.032 -3.627 1 97.56 497 ARG A N 1
ATOM 3777 C CA . ARG A 1 497 ? -17.219 1.056 -2.805 1 97.56 497 ARG A CA 1
ATOM 3778 C C . ARG A 1 497 ? -15.703 1.146 -2.912 1 97.56 497 ARG A C 1
ATOM 3780 O O . ARG A 1 497 ? -15 0.157 -2.695 1 97.56 497 ARG A O 1
ATOM 3787 N N . TYR A 1 498 ? -15.18 2.299 -3.297 1 97.12 498 TYR A N 1
ATOM 3788 C CA . TYR A 1 498 ? -13.742 2.533 -3.414 1 97.12 498 TYR A CA 1
ATOM 3789 C C . TYR A 1 498 ? -13.297 3.662 -2.494 1 97.12 498 TYR A C 1
ATOM 3791 O O . TYR A 1 498 ? -13.695 4.816 -2.676 1 97.12 498 TYR A O 1
ATOM 3799 N N . GLN A 1 499 ? -12.492 3.283 -1.493 1 95.56 499 GLN A N 1
ATOM 3800 C CA . GLN A 1 499 ? -11.938 4.25 -0.547 1 95.56 499 GLN A CA 1
ATOM 3801 C C . GLN A 1 499 ? -10.43 4.395 -0.729 1 95.56 499 GLN A C 1
ATOM 3803 O O . GLN A 1 499 ? -9.703 3.402 -0.727 1 95.56 499 GLN A O 1
ATOM 3808 N N . VAL A 1 500 ? -10.031 5.543 -0.947 1 91.81 500 VAL A N 1
ATOM 3809 C CA . VAL A 1 500 ? -8.609 5.816 -1.133 1 91.81 500 VAL A CA 1
ATOM 3810 C C . VAL A 1 500 ? -8.117 6.75 -0.029 1 91.81 500 VAL A C 1
ATOM 3812 O O . VAL A 1 500 ? -8.703 7.805 0.211 1 91.81 500 VAL A O 1
ATOM 3815 N N . ASP A 1 501 ? -7.156 6.316 0.739 1 83.31 501 ASP A N 1
ATOM 3816 C CA . ASP A 1 501 ? -6.445 7.07 1.768 1 83.31 501 ASP A CA 1
ATOM 3817 C C . ASP A 1 501 ? -4.945 7.113 1.482 1 83.31 501 ASP A C 1
ATOM 3819 O O . ASP A 1 501 ? -4.457 6.391 0.613 1 83.31 501 ASP A O 1
ATOM 3823 N N . PRO A 1 502 ? -4.273 8 2.115 1 76.06 502 PRO A N 1
ATOM 3824 C CA . PRO A 1 502 ? -2.832 8.047 1.87 1 76.06 502 PRO A CA 1
ATOM 3825 C C . PRO A 1 502 ? -2.146 6.711 2.15 1 76.06 502 PRO A C 1
ATOM 3827 O O . PRO A 1 502 ? -1.095 6.418 1.573 1 76.06 502 PRO A O 1
ATOM 3830 N N . SER A 1 503 ? -2.686 5.902 2.945 1 73.12 503 SER A N 1
ATOM 3831 C CA . SER A 1 503 ? -2.096 4.617 3.301 1 73.12 503 SER A CA 1
ATOM 3832 C C . SER A 1 503 ? -2.373 3.566 2.229 1 73.12 503 SER A C 1
ATOM 3834 O O . SER A 1 503 ? -1.705 2.531 2.18 1 73.12 503 SER A O 1
ATOM 3836 N N . GLY A 1 504 ? -3.379 3.871 1.373 1 81 504 GLY A N 1
ATOM 3837 C CA . GLY A 1 504 ? -3.721 2.918 0.329 1 81 504 GLY A CA 1
ATOM 3838 C C . GLY A 1 504 ? -5.199 2.922 -0.021 1 81 504 GLY A C 1
ATOM 3839 O O . GLY A 1 504 ? -5.949 3.773 0.455 1 81 504 GLY A O 1
ATOM 3840 N N . GLY A 1 505 ? -5.523 1.989 -1.002 1 88.69 505 GLY A N 1
ATOM 3841 C CA . GLY A 1 505 ? -6.906 1.909 -1.444 1 88.69 505 GLY A CA 1
ATOM 3842 C C . GLY A 1 505 ? -7.621 0.666 -0.947 1 88.69 505 GLY A C 1
ATOM 3843 O O . GLY A 1 505 ? -6.98 -0.335 -0.619 1 88.69 505 GLY A O 1
ATOM 3844 N N . ASP A 1 506 ? -8.883 0.8 -0.743 1 93.88 506 ASP A N 1
ATOM 3845 C CA . ASP A 1 506 ? -9.766 -0.305 -0.392 1 93.88 506 ASP A CA 1
ATOM 3846 C C . ASP A 1 506 ? -10.969 -0.368 -1.336 1 93.88 506 ASP A C 1
ATOM 3848 O O . ASP A 1 506 ? -11.773 0.565 -1.389 1 93.88 506 ASP A O 1
ATOM 3852 N N . LEU A 1 507 ? -11.031 -1.36 -2.109 1 96.62 507 LEU A N 1
ATOM 3853 C CA . LEU A 1 507 ? -12.133 -1.604 -3.033 1 96.62 507 LEU A CA 1
ATOM 3854 C C . LEU A 1 507 ? -13.008 -2.756 -2.545 1 96.62 507 LEU A C 1
ATOM 3856 O O . LEU A 1 507 ? -12.539 -3.891 -2.434 1 96.62 507 LEU A O 1
ATOM 3860 N N . SER A 1 508 ? -14.281 -2.492 -2.242 1 97.38 508 SER A N 1
ATOM 3861 C CA . SER A 1 508 ? -15.148 -3.521 -1.668 1 97.38 508 SER A CA 1
ATOM 3862 C C . SER A 1 508 ? -16.5 -3.551 -2.355 1 97.38 508 SER A C 1
ATOM 3864 O O . SER A 1 508 ? -16.906 -2.576 -2.994 1 97.38 508 SER A O 1
ATOM 3866 N N . SER A 1 509 ? -17.141 -4.664 -2.24 1 97.31 509 SER A N 1
ATOM 3867 C CA . SER A 1 509 ? -18.516 -4.828 -2.699 1 97.31 509 SER A CA 1
ATOM 3868 C C . SER A 1 509 ? -19.5 -4.816 -1.53 1 97.31 509 SER A C 1
ATOM 3870 O O . SER A 1 509 ? -19.188 -5.352 -0.46 1 97.31 509 SER A O 1
ATOM 3872 N N . ARG A 1 510 ? -20.516 -4.117 -1.694 1 96.94 510 ARG A N 1
ATOM 3873 C CA . ARG A 1 510 ? -21.656 -4.148 -0.778 1 96.94 510 ARG A CA 1
ATOM 3874 C C . ARG A 1 510 ? -22.859 -4.82 -1.424 1 96.94 510 ARG A C 1
ATOM 3876 O O . ARG A 1 510 ? -23.438 -4.301 -2.389 1 96.94 510 ARG A O 1
ATOM 3883 N N . CYS A 1 511 ? -23.172 -5.969 -0.833 1 97.69 511 CYS A N 1
ATOM 3884 C CA . CYS A 1 511 ? -24.156 -6.777 -1.533 1 97.69 511 CYS A CA 1
ATOM 3885 C C . CYS A 1 511 ? -25.344 -7.09 -0.631 1 97.69 511 CYS A C 1
ATOM 3887 O O . CYS A 1 511 ? -25.188 -7.254 0.58 1 97.69 511 CYS A O 1
ATOM 3889 N N . GLU A 1 512 ? -26.531 -7.16 -1.218 1 96.19 512 GLU A N 1
ATOM 3890 C CA . GLU A 1 512 ? -27.766 -7.633 -0.604 1 96.19 512 GLU A CA 1
ATOM 3891 C C . GLU A 1 512 ? -28.047 -6.914 0.712 1 96.19 512 GLU A C 1
ATOM 3893 O O . GLU A 1 512 ? -28.422 -7.543 1.704 1 96.19 512 GLU A O 1
ATOM 3898 N N . ASP A 1 513 ? -27.719 -5.688 0.755 1 94.31 513 ASP A N 1
ATOM 3899 C CA . ASP A 1 513 ? -28.016 -4.805 1.88 1 94.31 513 ASP A CA 1
ATOM 3900 C C . ASP A 1 513 ? -29.25 -3.941 1.599 1 94.31 513 ASP A C 1
ATOM 3902 O O . ASP A 1 513 ? -29.234 -3.113 0.686 1 94.31 513 ASP A O 1
ATOM 3906 N N . ALA A 1 514 ? -30.172 -4.102 2.416 1 93.81 514 ALA A N 1
ATOM 3907 C CA . ALA A 1 514 ? -31.438 -3.398 2.205 1 93.81 514 ALA A CA 1
ATOM 3908 C C . ALA A 1 514 ? -31.25 -1.889 2.32 1 93.81 514 ALA A C 1
ATOM 3910 O O . ALA A 1 514 ? -31.984 -1.118 1.707 1 93.81 514 ALA A O 1
ATOM 3911 N N . ALA A 1 515 ? -30.188 -1.458 2.922 1 93.44 515 ALA A N 1
ATOM 3912 C CA . ALA A 1 515 ? -29.969 -0.033 3.152 1 93.44 515 ALA A CA 1
ATOM 3913 C C . ALA A 1 515 ? -29.156 0.587 2.02 1 93.44 515 ALA A C 1
ATOM 3915 O O . ALA A 1 515 ? -29.031 1.811 1.935 1 93.44 515 ALA A O 1
ATOM 3916 N N . ASP A 1 516 ? -28.719 -0.208 1.131 1 95.25 516 ASP A N 1
ATOM 3917 C CA . ASP A 1 516 ? -27.875 0.292 0.047 1 95.25 516 ASP A CA 1
ATOM 3918 C C . ASP A 1 516 ? -28.734 0.757 -1.135 1 95.25 516 ASP A C 1
ATOM 3920 O O . ASP A 1 516 ? -29.156 -0.055 -1.959 1 95.25 516 ASP A O 1
ATOM 3924 N N . GLY A 1 517 ? -28.859 2.02 -1.264 1 94 517 GLY A N 1
ATOM 3925 C CA . GLY A 1 517 ? -29.656 2.574 -2.344 1 94 517 GLY A CA 1
ATOM 3926 C C . GLY A 1 517 ? -28.953 2.512 -3.691 1 94 517 GLY A C 1
ATOM 3927 O O . GLY A 1 517 ? -29.594 2.67 -4.734 1 94 517 GLY A O 1
ATOM 3928 N N . LEU A 1 518 ? -27.688 2.16 -3.703 1 96.12 518 LEU A N 1
ATOM 3929 C CA . LEU A 1 518 ? -26.922 2.17 -4.949 1 96.12 518 LEU A CA 1
ATOM 3930 C C . LEU A 1 518 ? -26.734 0.754 -5.48 1 96.12 518 LEU A C 1
ATOM 3932 O O . LEU A 1 518 ? -26.062 0.551 -6.492 1 96.12 518 LEU A O 1
ATOM 3936 N N . GLN A 1 519 ? -27.312 -0.225 -4.836 1 97.25 519 GLN A N 1
ATOM 3937 C CA . GLN A 1 519 ? -27.281 -1.579 -5.379 1 97.25 519 GLN A CA 1
ATOM 3938 C C . GLN A 1 519 ? -27.781 -1.606 -6.82 1 97.25 519 GLN A C 1
ATOM 3940 O O . GLN A 1 519 ? -28.812 -1.016 -7.141 1 97.25 519 GLN A O 1
ATOM 3945 N N . TYR A 1 520 ? -27.141 -2.258 -7.664 1 97.44 520 TYR A N 1
ATOM 3946 C CA . TYR A 1 520 ? -27.359 -2.127 -9.102 1 97.44 520 TYR A CA 1
ATOM 3947 C C . TYR A 1 520 ? -28.766 -2.541 -9.484 1 97.44 520 TYR A C 1
ATOM 3949 O O . TYR A 1 520 ? -29.438 -1.858 -10.273 1 97.44 520 TYR A O 1
ATOM 3957 N N . ASN A 1 521 ? -29.297 -3.674 -9.016 1 95.5 521 ASN A N 1
ATOM 3958 C CA . ASN A 1 521 ? -30.609 -4.18 -9.414 1 95.5 521 ASN A CA 1
ATOM 3959 C C . ASN A 1 521 ? -31.734 -3.346 -8.812 1 95.5 521 ASN A C 1
ATOM 3961 O O . ASN A 1 521 ? -32.906 -3.498 -9.203 1 95.5 521 ASN A O 1
ATOM 3965 N N . ARG A 1 522 ? -31.5 -2.529 -7.895 1 94.81 522 ARG A N 1
ATOM 3966 C CA . ARG A 1 522 ? -32.5 -1.607 -7.379 1 94.81 522 ARG A CA 1
ATOM 3967 C C . ARG A 1 522 ? -32.719 -0.432 -8.328 1 94.81 522 ARG A C 1
ATOM 3969 O O . ARG A 1 522 ? -33.812 0.059 -8.484 1 94.81 522 ARG A O 1
ATOM 3976 N N . ILE A 1 523 ? -31.609 0.009 -8.891 1 93.5 523 ILE A N 1
ATOM 3977 C CA . ILE A 1 523 ? -31.672 1.087 -9.875 1 93.5 523 ILE A CA 1
ATOM 3978 C C . ILE A 1 523 ? -32.125 0.531 -11.227 1 93.5 523 ILE A C 1
ATOM 3980 O O . ILE A 1 523 ? -32.844 1.187 -11.969 1 93.5 523 ILE A O 1
ATOM 3984 N N . HIS A 1 524 ? -31.656 -0.696 -11.5 1 94.38 524 HIS A N 1
ATOM 3985 C CA . HIS A 1 524 ? -32 -1.395 -12.734 1 94.38 524 HIS A CA 1
ATOM 3986 C C . HIS A 1 524 ? -32.719 -2.715 -12.43 1 94.38 524 HIS A C 1
ATOM 3988 O O . HIS A 1 524 ? -32.094 -3.783 -12.539 1 94.38 524 HIS A O 1
ATOM 3994 N N . PRO A 1 525 ? -33.906 -2.789 -12.289 1 92.06 525 PRO A N 1
ATOM 3995 C CA . PRO A 1 525 ? -34.656 -3.969 -11.82 1 92.06 525 PRO A CA 1
ATOM 3996 C C . PRO A 1 525 ? -34.688 -5.086 -12.859 1 92.06 525 PRO A C 1
ATOM 3998 O O . PRO A 1 525 ? -34.906 -6.25 -12.508 1 92.06 525 PRO A O 1
ATOM 4001 N N . ASN A 1 526 ? -34.406 -4.801 -14.117 1 90.06 526 ASN A N 1
ATOM 4002 C CA . ASN A 1 526 ? -34.5 -5.812 -15.164 1 90.06 526 ASN A CA 1
ATOM 4003 C C . ASN A 1 526 ? -33.156 -6.555 -15.344 1 90.06 526 ASN A C 1
ATOM 4005 O O . ASN A 1 526 ? -33 -7.297 -16.312 1 90.06 526 ASN A O 1
ATOM 4009 N N . THR A 1 527 ? -32.344 -6.469 -14.406 1 92.56 527 THR A N 1
ATOM 4010 C CA . THR A 1 527 ? -31.047 -7.148 -14.508 1 92.56 527 THR A CA 1
ATOM 4011 C C . THR A 1 527 ? -31.203 -8.641 -14.258 1 92.56 527 THR A C 1
ATOM 4013 O O . THR A 1 527 ? -31.781 -9.047 -13.242 1 92.56 527 THR A O 1
ATOM 4016 N N . SER A 1 528 ? -30.75 -9.406 -15.219 1 91.44 528 SER A N 1
ATOM 4017 C CA . SER A 1 528 ? -30.844 -10.852 -15.086 1 91.44 528 SER A CA 1
ATOM 4018 C C . SER A 1 528 ? -29.766 -11.398 -14.148 1 91.44 528 SER A C 1
ATOM 4020 O O . SER A 1 528 ? -28.609 -11 -14.234 1 91.44 528 SER A O 1
ATOM 4022 N N . GLU A 1 529 ? -30.172 -12.281 -13.258 1 92.38 529 GLU A N 1
ATOM 4023 C CA . GLU A 1 529 ? -29.219 -12.883 -12.32 1 92.38 529 GLU A CA 1
ATOM 4024 C C . GLU A 1 529 ? -28.891 -14.32 -12.719 1 92.38 529 GLU A C 1
ATOM 4026 O O . GLU A 1 529 ? -27.984 -14.93 -12.148 1 92.38 529 GLU A O 1
ATOM 4031 N N . ASP A 1 530 ? -29.453 -14.836 -13.773 1 88.75 530 ASP A N 1
ATOM 4032 C CA . ASP A 1 530 ? -29.297 -16.25 -14.094 1 88.75 530 ASP A CA 1
ATOM 4033 C C . ASP A 1 530 ? -28.453 -16.438 -15.359 1 88.75 530 ASP A C 1
ATOM 4035 O O . ASP A 1 530 ? -28.203 -17.562 -15.773 1 88.75 530 ASP A O 1
ATOM 4039 N N . GLN A 1 531 ? -27.984 -15.406 -15.852 1 91.19 531 GLN A N 1
ATOM 4040 C CA . GLN A 1 531 ? -27.234 -15.523 -17.094 1 91.19 531 GLN A CA 1
ATOM 4041 C C . GLN A 1 531 ? -25.734 -15.656 -16.828 1 91.19 531 GLN A C 1
ATOM 4043 O O . GLN A 1 531 ? -25.078 -14.695 -16.406 1 91.19 531 GLN A O 1
ATOM 4048 N N . TYR A 1 532 ? -25.234 -16.859 -17.062 1 95.19 532 TYR A N 1
ATOM 4049 C CA . TYR A 1 532 ? -23.797 -17.094 -16.984 1 95.19 532 TYR A CA 1
ATOM 4050 C C . TYR A 1 532 ? -23.141 -16.922 -18.359 1 95.19 532 TYR A C 1
ATOM 4052 O O . TYR A 1 532 ? -23.797 -17.094 -19.391 1 95.19 532 TYR A O 1
ATOM 4060 N N . LEU A 1 533 ? -21.891 -16.547 -18.375 1 95.06 533 LEU A N 1
ATOM 4061 C CA . LEU A 1 533 ? -21.297 -16.016 -19.594 1 95.06 533 LEU A CA 1
ATOM 4062 C C . LEU A 1 533 ? -20.25 -16.984 -20.156 1 95.06 533 LEU A C 1
ATOM 4064 O O . LEU A 1 533 ? -19.422 -17.5 -19.406 1 95.06 533 LEU A O 1
ATOM 4068 N N . MET A 1 534 ? -20.266 -17.172 -21.531 1 94 534 MET A N 1
ATOM 4069 C CA . MET A 1 534 ? -19.359 -18.062 -22.234 1 94 534 MET A CA 1
ATOM 4070 C C . MET A 1 534 ? -17.938 -17.5 -22.234 1 94 534 MET A C 1
ATOM 4072 O O . MET A 1 534 ? -16.969 -18.25 -22.172 1 94 534 MET A O 1
ATOM 4076 N N . ASN A 1 535 ? -17.828 -16.188 -22.297 1 94.19 535 ASN A N 1
ATOM 4077 C CA . ASN A 1 535 ? -16.516 -15.562 -22.297 1 94.19 535 ASN A CA 1
ATOM 4078 C C . ASN A 1 535 ? -15.742 -15.898 -21.016 1 94.19 535 ASN A C 1
ATOM 4080 O O . ASN A 1 535 ? -14.531 -16.141 -21.062 1 94.19 535 ASN A O 1
ATOM 4084 N N . TRP A 1 536 ? -16.469 -15.906 -19.969 1 97 536 TRP A N 1
ATOM 4085 C CA . TRP A 1 536 ? -15.781 -16.234 -18.719 1 97 536 TRP A CA 1
ATOM 4086 C C . TRP A 1 536 ? -15.273 -17.672 -18.75 1 97 536 TRP A C 1
ATOM 4088 O O . TRP A 1 536 ? -14.203 -17.969 -18.203 1 97 536 TRP A O 1
ATOM 4098 N N . LYS A 1 537 ? -16.062 -18.625 -19.312 1 97.19 537 LYS A N 1
ATOM 4099 C CA . LYS A 1 537 ? -15.648 -20.031 -19.422 1 97.19 537 LYS A CA 1
ATOM 4100 C C . LYS A 1 537 ? -14.266 -20.141 -20.047 1 97.19 537 LYS A C 1
ATOM 4102 O O . LYS A 1 537 ? -13.422 -20.922 -19.594 1 97.19 537 LYS A O 1
ATOM 4107 N N . SER A 1 538 ? -14 -19.328 -21.062 1 95.81 538 SER A N 1
ATOM 4108 C CA . SER A 1 538 ? -12.711 -19.359 -21.75 1 95.81 538 SER A CA 1
ATOM 4109 C C . SER A 1 538 ? -11.594 -18.828 -20.859 1 95.81 538 SER A C 1
ATOM 4111 O O . SER A 1 538 ? -10.5 -19.391 -20.828 1 95.81 538 SER A O 1
ATOM 4113 N N . VAL A 1 539 ? -11.891 -17.781 -20.188 1 96.62 539 VAL A N 1
ATOM 4114 C CA . VAL A 1 539 ? -10.906 -17.219 -19.281 1 96.62 539 VAL A CA 1
ATOM 4115 C C . VAL A 1 539 ? -10.695 -18.172 -18.094 1 96.62 539 VAL A C 1
ATOM 4117 O O . VAL A 1 539 ? -9.57 -18.344 -17.625 1 96.62 539 VAL A O 1
ATOM 4120 N N . GLY A 1 540 ? -11.812 -18.75 -17.641 1 97.25 540 GLY A N 1
ATOM 4121 C CA . GLY A 1 540 ? -11.727 -19.719 -16.578 1 97.25 540 GLY A CA 1
ATOM 4122 C C . GLY A 1 540 ? -10.883 -20.938 -16.938 1 97.25 540 GLY A C 1
ATOM 4123 O O . GLY A 1 540 ? -10.18 -21.484 -16.094 1 97.25 540 GLY A O 1
ATOM 4124 N N . TRP A 1 541 ? -11 -21.344 -18.172 1 95.44 541 TRP A N 1
ATOM 4125 C CA . TRP A 1 541 ? -10.188 -22.453 -18.672 1 95.44 541 TRP A CA 1
ATOM 4126 C C . TRP A 1 541 ? -8.703 -22.094 -18.609 1 95.44 541 TRP A C 1
ATOM 4128 O O . TRP A 1 541 ? -7.902 -22.859 -18.062 1 95.44 541 TRP A O 1
ATOM 4138 N N . GLU A 1 542 ? -8.352 -20.953 -19.125 1 94.75 542 GLU A N 1
ATOM 4139 C CA . GLU A 1 542 ? -6.969 -20.5 -19.078 1 94.75 542 GLU A CA 1
ATOM 4140 C C . GLU A 1 542 ? -6.473 -20.406 -17.641 1 94.75 542 GLU A C 1
ATOM 4142 O O . GLU A 1 542 ? -5.332 -20.781 -17.344 1 94.75 542 GLU A O 1
ATOM 4147 N N . TRP A 1 543 ? -7.293 -19.922 -16.859 1 97.06 543 TRP A N 1
ATOM 4148 C CA . TRP A 1 543 ? -6.977 -19.781 -15.438 1 97.06 543 TRP A CA 1
ATOM 4149 C C . TRP A 1 543 ? -6.699 -21.156 -14.812 1 97.06 543 TRP A C 1
ATOM 4151 O O . TRP A 1 543 ? -5.691 -21.344 -14.133 1 97.06 543 TRP A O 1
ATOM 4161 N N . ALA A 1 544 ? -7.562 -22.141 -15.023 1 97.25 544 ALA A N 1
ATOM 4162 C CA . ALA A 1 544 ? -7.445 -23.469 -14.406 1 97.25 544 ALA A CA 1
ATOM 4163 C C . ALA A 1 544 ? -6.168 -24.172 -14.867 1 97.25 544 ALA A C 1
ATOM 4165 O O . ALA A 1 544 ? -5.527 -24.875 -14.078 1 97.25 544 ALA A O 1
ATOM 4166 N N . ASP A 1 545 ? -5.812 -23.938 -16.094 1 92.75 545 ASP A N 1
ATOM 4167 C CA . ASP A 1 545 ? -4.578 -24.5 -16.625 1 92.75 545 ASP A CA 1
ATOM 4168 C C . ASP A 1 545 ? -3.355 -23.828 -16 1 92.75 545 ASP A C 1
ATOM 4170 O O . ASP A 1 545 ? -2.365 -24.5 -15.695 1 92.75 545 ASP A O 1
ATOM 4174 N N . THR A 1 546 ? -3.5 -22.594 -15.844 1 94.25 546 THR A N 1
ATOM 4175 C CA . THR A 1 546 ? -2.385 -21.812 -15.344 1 94.25 546 THR A CA 1
ATOM 4176 C C . THR A 1 546 ? -2.1 -22.156 -13.883 1 94.25 546 THR A C 1
ATOM 4178 O O . THR A 1 546 ? -0.939 -22.234 -13.469 1 94.25 546 THR A O 1
ATOM 4181 N N . VAL A 1 547 ? -3.16 -22.391 -13.109 1 94.62 547 VAL A N 1
ATOM 4182 C CA . VAL A 1 547 ? -2.959 -22.672 -11.688 1 94.62 547 VAL A CA 1
ATOM 4183 C C . VAL A 1 547 ? -2.84 -24.172 -11.461 1 94.62 547 VAL A C 1
ATOM 4185 O O . VAL A 1 547 ? -2.93 -24.641 -10.328 1 94.62 547 VAL A O 1
ATOM 4188 N N . THR A 1 548 ? -2.711 -24.969 -12.43 1 91.88 548 THR A N 1
ATOM 4189 C CA . THR A 1 548 ? -2.352 -26.375 -12.398 1 91.88 548 THR A CA 1
ATOM 4190 C C . THR A 1 548 ? -3.414 -27.188 -11.672 1 91.88 548 THR A C 1
ATOM 4192 O O . THR A 1 548 ? -3.098 -27.969 -10.766 1 91.88 548 THR A O 1
ATOM 4195 N N . LEU A 1 549 ? -4.602 -27.094 -12.133 1 95.06 549 LEU A N 1
ATOM 4196 C CA . LEU A 1 549 ? -5.688 -27.844 -11.508 1 95.06 549 LEU A CA 1
ATOM 4197 C C . LEU A 1 549 ? -5.949 -29.141 -12.266 1 95.06 549 LEU A C 1
ATOM 4199 O O . LEU A 1 549 ? -6.852 -29.906 -11.906 1 95.06 549 LEU A O 1
ATOM 4203 N N . GLY A 1 550 ? -5.199 -29.484 -13.258 1 91.44 550 GLY A N 1
ATOM 4204 C CA . GLY A 1 550 ? -5.418 -30.672 -14.062 1 91.44 550 GLY A CA 1
ATOM 4205 C C . GLY A 1 550 ? -4.223 -31.609 -14.086 1 91.44 550 GLY A C 1
ATOM 4206 O O . GLY A 1 550 ? -4.133 -32.5 -14.945 1 91.44 550 GLY A O 1
ATOM 4207 N N . SER A 1 551 ? -3.311 -31.484 -13.188 1 88.88 551 SER A N 1
ATOM 4208 C CA . SER A 1 551 ? -2.086 -32.281 -13.211 1 88.88 551 SER A CA 1
ATOM 4209 C C . SER A 1 551 ? -2.34 -33.688 -12.766 1 88.88 551 SER A C 1
ATOM 4211 O O . SER A 1 551 ? -1.515 -34.594 -12.992 1 88.88 551 SER A O 1
ATOM 4213 N N . GLY A 1 552 ? -3.518 -33.969 -12.258 1 90.69 552 GLY A N 1
ATOM 4214 C CA . GLY A 1 552 ? -3.852 -35.281 -11.766 1 90.69 552 GLY A CA 1
ATOM 4215 C C . GLY A 1 552 ? -3.959 -36.344 -12.867 1 90.69 552 GLY A C 1
ATOM 4216 O O . GLY A 1 552 ? -3.945 -37.531 -12.594 1 90.69 552 GLY A O 1
ATOM 4217 N N . ILE A 1 553 ? -4.039 -35.844 -14.07 1 88.69 553 ILE A N 1
ATOM 4218 C CA . ILE A 1 553 ? -4.113 -36.781 -15.188 1 88.69 553 ILE A CA 1
ATOM 4219 C C . ILE A 1 553 ? -2.807 -37.562 -15.305 1 88.69 553 ILE A C 1
ATOM 4221 O O . ILE A 1 553 ? -2.803 -38.719 -15.695 1 88.69 553 ILE A O 1
ATOM 4225 N N . MET A 1 554 ? -1.682 -36.906 -14.883 1 82.81 554 MET A N 1
ATOM 4226 C CA . MET A 1 554 ? -0.367 -37.531 -14.906 1 82.81 554 MET A CA 1
ATOM 4227 C C . MET A 1 554 ? 0.003 -38.094 -13.523 1 82.81 554 MET A C 1
ATOM 4229 O O . MET A 1 554 ? 1.052 -38.719 -13.359 1 82.81 554 MET A O 1
ATOM 4233 N N . GLY A 1 555 ? -0.946 -37.844 -12.594 1 80.62 555 GLY A N 1
ATOM 4234 C CA . GLY A 1 555 ? -0.647 -38.25 -11.234 1 80.62 555 GLY A CA 1
ATOM 4235 C C . GLY A 1 555 ? 0.432 -37.406 -10.578 1 80.62 555 GLY A C 1
ATOM 4236 O O . GLY A 1 555 ? 1.243 -37.906 -9.805 1 80.62 555 GLY A O 1
ATOM 4237 N N . ASP A 1 556 ? 0.407 -36.188 -11.039 1 79.94 556 ASP A N 1
ATOM 4238 C CA . ASP A 1 556 ? 1.401 -35.25 -10.484 1 79.94 556 ASP A CA 1
ATOM 4239 C C . ASP A 1 556 ? 0.971 -34.75 -9.109 1 79.94 556 ASP A C 1
ATOM 4241 O O . ASP A 1 556 ? -0.222 -34.594 -8.852 1 79.94 556 ASP A O 1
ATOM 4245 N N . ASN A 1 557 ? 1.545 -34.781 -8.062 1 84.19 557 ASN A N 1
ATOM 4246 C CA . ASN A 1 557 ? 1.297 -34.344 -6.688 1 84.19 557 ASN A CA 1
ATOM 4247 C C . ASN A 1 557 ? 1.553 -32.875 -6.516 1 84.19 557 ASN A C 1
ATOM 4249 O O . ASN A 1 557 ? 2.338 -32.469 -5.656 1 84.19 557 ASN A O 1
ATOM 4253 N N . ALA A 1 558 ? 0.617 -32.156 -7.32 1 90.69 558 ALA A N 1
ATOM 4254 C CA . ALA A 1 558 ? 0.771 -30.688 -7.199 1 90.69 558 ALA A CA 1
ATOM 4255 C C . ALA A 1 558 ? 0.328 -30.203 -5.824 1 90.69 558 ALA A C 1
ATOM 4257 O O . ALA A 1 558 ? -0.671 -30.688 -5.281 1 90.69 558 ALA A O 1
ATOM 4258 N N . SER A 1 559 ? 1.036 -29.281 -5.289 1 94.06 559 SER A N 1
ATOM 4259 C CA . SER A 1 559 ? 0.746 -28.766 -3.953 1 94.06 559 SER A CA 1
ATOM 4260 C C . SER A 1 559 ? -0.612 -28.078 -3.912 1 94.06 559 SER A C 1
ATOM 4262 O O . SER A 1 559 ? -1.339 -28.188 -2.922 1 94.06 559 SER A O 1
ATOM 4264 N N . ILE A 1 560 ? -0.974 -27.359 -4.965 1 96.12 560 ILE A N 1
ATOM 4265 C CA . ILE A 1 560 ? -2.244 -26.641 -5 1 96.12 560 ILE A CA 1
ATOM 4266 C C . ILE A 1 560 ? -3.4 -27.641 -4.969 1 96.12 560 ILE A C 1
ATOM 4268 O O . ILE A 1 560 ? -4.41 -27.406 -4.301 1 96.12 560 ILE A O 1
ATOM 4272 N N . GLU A 1 561 ? -3.281 -28.734 -5.68 1 97 561 GLU A N 1
ATOM 4273 C CA . GLU A 1 561 ? -4.324 -29.75 -5.664 1 97 561 GLU A CA 1
ATOM 4274 C C . GLU A 1 561 ? -4.477 -30.375 -4.273 1 97 561 GLU A C 1
ATOM 4276 O O . GLU A 1 561 ? -5.598 -30.547 -3.787 1 97 561 GLU A O 1
ATOM 4281 N N . ARG A 1 562 ? -3.385 -30.656 -3.691 1 96.56 562 ARG A N 1
ATOM 4282 C CA . ARG A 1 562 ? -3.424 -31.25 -2.359 1 96.56 562 ARG A CA 1
ATOM 4283 C C . ARG A 1 562 ? -4.102 -30.328 -1.361 1 96.56 562 ARG A C 1
ATOM 4285 O O . ARG A 1 562 ? -4.965 -30.75 -0.59 1 96.56 562 ARG A O 1
ATOM 4292 N N . THR A 1 563 ? -3.713 -29.078 -1.359 1 96.44 563 THR A N 1
ATOM 4293 C CA . THR A 1 563 ? -4.297 -28.109 -0.432 1 96.44 563 THR A CA 1
ATOM 4294 C C . THR A 1 563 ? -5.801 -28 -0.65 1 96.44 563 THR A C 1
ATOM 4296 O O . THR A 1 563 ? -6.566 -27.906 0.311 1 96.44 563 THR A O 1
ATOM 4299 N N . LEU A 1 564 ? -6.238 -28.016 -1.858 1 97.94 564 LEU A N 1
ATOM 4300 C CA . LEU A 1 564 ? -7.656 -27.859 -2.172 1 97.94 564 LEU A CA 1
ATOM 4301 C C . LEU A 1 564 ? -8.438 -29.109 -1.749 1 97.94 564 LEU A C 1
ATOM 4303 O O . LEU A 1 564 ? -9.531 -29 -1.201 1 97.94 564 LEU A O 1
ATOM 4307 N N . MET A 1 565 ? -7.891 -30.281 -2.002 1 97.88 565 MET A N 1
ATOM 4308 C CA . MET A 1 565 ? -8.602 -31.531 -1.721 1 97.88 565 MET A CA 1
ATOM 4309 C C . MET A 1 565 ? -8.719 -31.766 -0.218 1 97.88 565 MET A C 1
ATOM 4311 O O . MET A 1 565 ? -9.586 -32.5 0.232 1 97.88 565 MET A O 1
ATOM 4315 N N . GLU A 1 566 ? -7.934 -31.094 0.54 1 96.94 566 GLU A N 1
ATOM 4316 C CA . GLU A 1 566 ? -8.008 -31.203 1.993 1 96.94 566 GLU A CA 1
ATOM 4317 C C . GLU A 1 566 ? -9.117 -30.328 2.559 1 96.94 566 GLU A C 1
ATOM 4319 O O . GLU A 1 566 ? -9.453 -30.422 3.742 1 96.94 566 GLU A O 1
ATOM 4324 N N . LEU A 1 567 ? -9.742 -29.531 1.688 1 97.75 567 LEU A N 1
ATOM 4325 C CA . LEU A 1 567 ? -10.766 -28.594 2.133 1 97.75 567 LEU A CA 1
ATOM 4326 C C . LEU A 1 567 ? -12.164 -29.125 1.829 1 97.75 567 LEU A C 1
ATOM 4328 O O . LEU A 1 567 ? -13.148 -28.406 1.979 1 97.75 567 LEU A O 1
ATOM 4332 N N . ILE A 1 568 ? -12.305 -30.328 1.43 1 97.94 568 ILE A N 1
ATOM 4333 C CA . ILE A 1 568 ? -13.586 -30.938 1.131 1 97.94 568 ILE A CA 1
ATOM 4334 C C . ILE A 1 568 ? -14.383 -31.141 2.422 1 97.94 568 ILE A C 1
ATOM 4336 O O . ILE A 1 568 ? -13.883 -31.766 3.369 1 97.94 568 ILE A O 1
ATOM 4340 N N . PRO A 1 569 ? -15.594 -30.594 2.418 1 96.69 569 PRO A N 1
ATOM 4341 C CA . PRO A 1 569 ? -16.422 -30.875 3.598 1 96.69 569 PRO A CA 1
ATOM 4342 C C . PRO A 1 569 ? -16.734 -32.344 3.768 1 96.69 569 PRO A C 1
ATOM 4344 O O . PRO A 1 569 ? -16.891 -33.062 2.775 1 96.69 569 PRO A O 1
ATOM 4347 N N . SER A 1 570 ? -16.906 -32.75 5.008 1 95.31 570 SER A N 1
ATOM 4348 C CA . SER A 1 570 ? -17.219 -34.125 5.293 1 95.31 570 SER A CA 1
ATOM 4349 C C . SER A 1 570 ? -18.719 -34.375 5.336 1 95.31 570 SER A C 1
ATOM 4351 O O . SER A 1 570 ? -19.484 -33.438 5.641 1 95.31 570 SER A O 1
ATOM 4353 N N . PHE A 1 571 ? -19 -35.562 4.957 1 96.25 571 PHE A N 1
ATOM 4354 C CA . PHE A 1 571 ? -20.391 -35.969 5.051 1 96.25 571 PHE A CA 1
ATOM 4355 C C . PHE A 1 571 ? -20.625 -36.844 6.289 1 96.25 571 PHE A C 1
ATOM 4357 O O . PHE A 1 571 ? -19.891 -37.812 6.523 1 96.25 571 PHE A O 1
ATOM 4364 N N . ASP A 1 572 ? -21.578 -36.469 7.113 1 93 572 ASP A N 1
ATOM 4365 C CA . ASP A 1 572 ? -21.953 -37.25 8.289 1 93 572 ASP A CA 1
ATOM 4366 C C . ASP A 1 572 ? -23.047 -38.25 7.949 1 93 572 ASP A C 1
ATOM 4368 O O . ASP A 1 572 ? -24.219 -37.875 7.828 1 93 572 ASP A O 1
ATOM 4372 N N . ASN A 1 573 ? -22.734 -39.469 7.949 1 90.31 573 ASN A N 1
ATOM 4373 C CA . ASN A 1 573 ? -23.672 -40.531 7.59 1 90.31 573 ASN A CA 1
ATOM 4374 C C . ASN A 1 573 ? -24.734 -40.719 8.672 1 90.31 573 ASN A C 1
ATOM 4376 O O . ASN A 1 573 ? -25.828 -41.219 8.391 1 90.31 573 ASN A O 1
ATOM 4380 N N . THR A 1 574 ? -24.438 -40.312 9.914 1 92.5 574 THR A N 1
ATOM 4381 C CA . THR A 1 574 ? -25.375 -40.469 11.016 1 92.5 574 THR A CA 1
ATOM 4382 C C . THR A 1 574 ? -26.516 -39.469 10.891 1 92.5 574 THR A C 1
ATOM 4384 O O . THR A 1 574 ? -27.688 -39.844 11.047 1 92.5 574 THR A O 1
ATOM 4387 N N . THR A 1 575 ? -26.219 -38.25 10.562 1 92.12 575 THR A N 1
ATOM 4388 C CA . THR A 1 575 ? -27.219 -37.219 10.453 1 92.12 575 THR A CA 1
ATOM 4389 C C . THR A 1 575 ? -27.609 -37 8.992 1 92.12 575 THR A C 1
ATOM 4391 O O . THR A 1 575 ? -28.578 -36.281 8.703 1 92.12 575 THR A O 1
ATOM 4394 N N . ASN A 1 576 ? -26.906 -37.562 8.062 1 93.5 576 ASN A N 1
ATOM 4395 C CA . ASN A 1 576 ? -27.141 -37.406 6.629 1 93.5 576 ASN A CA 1
ATOM 4396 C C . ASN A 1 576 ? -27.016 -35.938 6.207 1 93.5 576 ASN A C 1
ATOM 4398 O O . ASN A 1 576 ? -27.891 -35.438 5.492 1 93.5 576 ASN A O 1
ATOM 4402 N N . THR A 1 577 ? -26.094 -35.281 6.797 1 93.19 577 THR A N 1
ATOM 4403 C CA . THR A 1 577 ? -25.891 -33.875 6.508 1 93.19 577 THR A CA 1
ATOM 4404 C C . THR A 1 577 ? -24.406 -33.531 6.371 1 93.19 577 THR A C 1
ATOM 4406 O O . THR A 1 577 ? -23.547 -34.375 6.699 1 93.19 577 THR A O 1
ATOM 4409 N N . SER A 1 578 ? -24.125 -32.469 5.715 1 95.5 578 SER A N 1
ATOM 4410 C CA . SER A 1 578 ? -22.797 -31.891 5.645 1 95.5 578 SER A CA 1
ATOM 4411 C C . SER A 1 578 ? -22.797 -30.422 6.062 1 95.5 578 SER A C 1
ATOM 4413 O O . SER A 1 578 ? -23.688 -29.672 5.676 1 95.5 578 SER A O 1
ATOM 4415 N N . SER A 1 579 ? -21.875 -30.125 6.969 1 93.38 579 SER A N 1
ATOM 4416 C CA . SER A 1 579 ? -21.781 -28.75 7.418 1 93.38 579 SER A CA 1
ATOM 4417 C C . SER A 1 579 ? -20.391 -28.172 7.148 1 93.38 579 SER A C 1
ATOM 4419 O O . SER A 1 579 ? -19.422 -28.922 6.984 1 93.38 579 SER A O 1
ATOM 4421 N N . LEU A 1 580 ? -20.375 -26.875 7.094 1 95.12 580 LEU A N 1
ATOM 4422 C CA . LEU A 1 580 ? -19.094 -26.203 6.883 1 95.12 580 LEU A CA 1
ATOM 4423 C C . LEU A 1 580 ? -18.25 -26.266 8.141 1 95.12 580 LEU A C 1
ATOM 4425 O O . LEU A 1 580 ? -18.766 -26.125 9.258 1 95.12 580 LEU A O 1
ATOM 4429 N N . ASP A 1 581 ? -17.031 -26.547 7.988 1 93.12 581 ASP A N 1
ATOM 4430 C CA . ASP A 1 581 ? -16.094 -26.562 9.102 1 93.12 581 ASP A CA 1
ATOM 4431 C C . ASP A 1 581 ? -15.727 -25.156 9.547 1 93.12 581 ASP A C 1
ATOM 4433 O O . ASP A 1 581 ? -15.297 -24.328 8.734 1 93.12 581 ASP A O 1
ATOM 4437 N N . PRO A 1 582 ? -15.914 -24.812 10.781 1 92.81 582 PRO A N 1
ATOM 4438 C CA . PRO A 1 582 ? -15.602 -23.469 11.258 1 92.81 582 PRO A CA 1
ATOM 4439 C C . PRO A 1 582 ? -14.102 -23.172 11.273 1 92.81 582 PRO A C 1
ATOM 4441 O O . PRO A 1 582 ? -13.688 -22.016 11.391 1 92.81 582 PRO A O 1
ATOM 4444 N N . ARG A 1 583 ? -13.312 -24.219 11.156 1 92.56 583 ARG A N 1
ATOM 4445 C CA . ARG A 1 583 ? -11.875 -24.031 11.289 1 92.56 583 ARG A CA 1
ATOM 4446 C C . ARG A 1 583 ? -11.195 -24 9.93 1 92.56 583 ARG A C 1
ATOM 4448 O O . ARG A 1 583 ? -10.016 -23.641 9.82 1 92.56 583 ARG A O 1
ATOM 4455 N N . LEU A 1 584 ? -11.906 -24.359 8.852 1 94.81 584 LEU A N 1
ATOM 4456 C CA . LEU A 1 584 ? -11.344 -24.422 7.504 1 94.81 584 LEU A CA 1
ATOM 4457 C C . LEU A 1 584 ? -12.297 -23.797 6.492 1 94.81 584 LEU A C 1
ATOM 4459 O O . LEU A 1 584 ? -13.516 -23.938 6.617 1 94.81 584 LEU A O 1
ATOM 4463 N N . PRO A 1 585 ? -11.648 -23.125 5.488 1 96.19 585 PRO A N 1
ATOM 4464 C CA . PRO A 1 585 ? -12.523 -22.797 4.355 1 96.19 585 PRO A CA 1
ATOM 4465 C C . PRO A 1 585 ? -12.984 -24.031 3.592 1 96.19 585 PRO A C 1
ATOM 4467 O O . PRO A 1 585 ? -12.297 -25.062 3.602 1 96.19 585 PRO A O 1
ATOM 4470 N N . SER A 1 586 ? -14.164 -23.938 3.027 1 97.31 586 SER A N 1
ATOM 4471 C CA . SER A 1 586 ? -14.625 -25.047 2.191 1 97.31 586 SER A CA 1
ATOM 4472 C C . SER A 1 586 ? -13.953 -25.016 0.823 1 97.31 586 SER A C 1
ATOM 4474 O O . SER A 1 586 ? -13.391 -23.984 0.419 1 97.31 586 SER A O 1
ATOM 4476 N N . LEU A 1 587 ? -14.047 -26.109 0.161 1 98.25 587 LEU A N 1
ATOM 4477 C CA . LEU A 1 587 ? -13.438 -26.219 -1.16 1 98.25 587 LEU A CA 1
ATOM 4478 C C . LEU A 1 587 ? -14.016 -25.188 -2.121 1 98.25 587 LEU A C 1
ATOM 4480 O O . LEU A 1 587 ? -13.281 -24.547 -2.873 1 98.25 587 LEU A O 1
ATOM 4484 N N . SER A 1 588 ? -15.305 -25.031 -2.086 1 98.5 588 SER A N 1
ATOM 4485 C CA . SER A 1 588 ? -15.945 -24.078 -2.98 1 98.5 588 SER A CA 1
ATOM 4486 C C . SER A 1 588 ? -15.508 -22.641 -2.67 1 98.5 588 SER A C 1
ATOM 4488 O O . SER A 1 588 ? -15.336 -21.828 -3.58 1 98.5 588 SER A O 1
ATOM 4490 N N . GLU A 1 589 ? -15.383 -22.328 -1.399 1 98.06 589 GLU A N 1
ATOM 4491 C CA . GLU A 1 589 ? -14.891 -21.016 -1.013 1 98.06 589 GLU A CA 1
ATOM 4492 C C . GLU A 1 589 ? -13.477 -20.781 -1.532 1 98.06 589 GLU A C 1
ATOM 4494 O O . GLU A 1 589 ? -13.172 -19.719 -2.082 1 98.06 589 GLU A O 1
ATOM 4499 N N . ALA A 1 590 ? -12.68 -21.781 -1.322 1 98.25 590 ALA A N 1
ATOM 4500 C CA . ALA A 1 590 ? -11.281 -21.688 -1.725 1 98.25 590 ALA A CA 1
ATOM 4501 C C . ALA A 1 590 ? -11.148 -21.516 -3.238 1 98.25 590 ALA A C 1
ATOM 4503 O O . ALA A 1 590 ? -10.367 -20.703 -3.719 1 98.25 590 ALA A O 1
ATOM 4504 N N . LEU A 1 591 ? -11.883 -22.281 -3.967 1 98.69 591 LEU A N 1
ATOM 4505 C CA . LEU A 1 591 ? -11.852 -22.203 -5.422 1 98.69 591 LEU A CA 1
ATOM 4506 C C . LEU A 1 591 ? -12.367 -20.859 -5.914 1 98.69 591 LEU A C 1
ATOM 4508 O O . LEU A 1 591 ? -11.859 -20.312 -6.895 1 98.69 591 LEU A O 1
ATOM 4512 N N . ALA A 1 592 ? -13.367 -20.375 -5.285 1 98.5 592 ALA A N 1
ATOM 4513 C CA . ALA A 1 592 ? -13.922 -19.062 -5.66 1 98.5 592 ALA A CA 1
ATOM 4514 C C . ALA A 1 592 ? -12.883 -17.969 -5.48 1 98.5 592 ALA A C 1
ATOM 4516 O O . ALA A 1 592 ? -12.758 -17.078 -6.332 1 98.5 592 ALA A O 1
ATOM 4517 N N . VAL A 1 593 ? -12.164 -18 -4.383 1 98.19 593 VAL A N 1
ATOM 4518 C CA . VAL A 1 593 ? -11.141 -17 -4.105 1 98.19 593 VAL A CA 1
ATOM 4519 C C . VAL A 1 593 ? -9.977 -17.156 -5.086 1 98.19 593 VAL A C 1
ATOM 4521 O O . VAL A 1 593 ? -9.438 -16.172 -5.586 1 98.19 593 VAL A O 1
ATOM 4524 N N . LEU A 1 594 ? -9.609 -18.391 -5.328 1 98.19 594 LEU A N 1
ATOM 4525 C CA . LEU A 1 594 ? -8.531 -18.672 -6.281 1 98.19 594 LEU A CA 1
ATOM 4526 C C . LEU A 1 594 ? -8.891 -18.141 -7.664 1 98.19 594 LEU A C 1
ATOM 4528 O O . LEU A 1 594 ? -8.016 -17.688 -8.406 1 98.19 594 LEU A O 1
ATOM 4532 N N . ALA A 1 595 ? -10.156 -18.156 -7.992 1 98.25 595 ALA A N 1
ATOM 4533 C CA . ALA A 1 595 ? -10.609 -17.734 -9.312 1 98.25 595 ALA A CA 1
ATOM 4534 C C . ALA A 1 595 ? -10.992 -16.25 -9.305 1 98.25 595 ALA A C 1
ATOM 4536 O O . ALA A 1 595 ? -11.375 -15.703 -10.336 1 98.25 595 ALA A O 1
ATOM 4537 N N . GLY A 1 596 ? -10.875 -15.578 -8.219 1 96.94 596 GLY A N 1
ATOM 4538 C CA . GLY A 1 596 ? -11.289 -14.195 -8.07 1 96.94 596 GLY A CA 1
ATOM 4539 C C . GLY A 1 596 ? -10.547 -13.25 -8.992 1 96.94 596 GLY A C 1
ATOM 4540 O O . GLY A 1 596 ? -11.109 -12.25 -9.445 1 96.94 596 GLY A O 1
ATOM 4541 N N . SER A 1 597 ? -9.328 -13.609 -9.344 1 94.94 597 SER A N 1
ATOM 4542 C CA . SER A 1 597 ? -8.523 -12.773 -10.227 1 94.94 597 SER A CA 1
ATOM 4543 C C . SER A 1 597 ? -9.164 -12.641 -11.602 1 94.94 597 SER A C 1
ATOM 4545 O O . SER A 1 597 ? -9.062 -11.594 -12.242 1 94.94 597 SER A O 1
ATOM 4547 N N . THR A 1 598 ? -9.859 -13.664 -12.047 1 97.31 598 THR A N 1
ATOM 4548 C CA . THR A 1 598 ? -10.5 -13.625 -13.352 1 97.31 598 THR A CA 1
ATOM 4549 C C . THR A 1 598 ? -11.648 -12.625 -13.359 1 97.31 598 THR A C 1
ATOM 4551 O O . THR A 1 598 ? -11.898 -11.969 -14.375 1 97.31 598 THR A O 1
ATOM 4554 N N . ALA A 1 599 ? -12.305 -12.516 -12.211 1 96.75 599 ALA A N 1
ATOM 4555 C CA . ALA A 1 599 ? -13.398 -11.555 -12.094 1 96.75 599 ALA A CA 1
ATOM 4556 C C . ALA A 1 599 ? -12.875 -10.125 -12.172 1 96.75 599 ALA A C 1
ATOM 4558 O O . ALA A 1 599 ? -13.461 -9.289 -12.875 1 96.75 599 ALA A O 1
ATOM 4559 N N . LEU A 1 600 ? -11.82 -9.859 -11.578 1 96.12 600 LEU A N 1
ATOM 4560 C CA . LEU A 1 600 ? -11.258 -8.516 -11.539 1 96.12 600 LEU A CA 1
ATOM 4561 C C . LEU A 1 600 ? -10.609 -8.156 -12.875 1 96.12 600 LEU A C 1
ATOM 4563 O O . LEU A 1 600 ? -10.859 -7.078 -13.422 1 96.12 600 LEU A O 1
ATOM 4567 N N . LEU A 1 601 ? -9.852 -9.07 -13.414 1 95.62 601 LEU A N 1
ATOM 4568 C CA . LEU A 1 601 ? -9.195 -8.828 -14.695 1 95.62 601 LEU A CA 1
ATOM 4569 C C . LEU A 1 601 ? -10.227 -8.703 -15.812 1 95.62 601 LEU A C 1
ATOM 4571 O O . LEU A 1 601 ? -10.078 -7.871 -16.703 1 95.62 601 LEU A O 1
ATOM 4575 N N . GLY A 1 602 ? -11.195 -9.508 -15.734 1 96.31 602 GLY A N 1
ATOM 4576 C CA . GLY A 1 602 ? -12.211 -9.508 -16.781 1 96.31 602 GLY A CA 1
ATOM 4577 C C . GLY A 1 602 ? -13.062 -8.25 -16.781 1 96.31 602 GLY A C 1
ATOM 4578 O O . GLY A 1 602 ? -13.578 -7.848 -17.828 1 96.31 602 GLY A O 1
ATOM 4579 N N . SER A 1 603 ? -13.156 -7.605 -15.672 1 96.25 603 SER A N 1
ATOM 4580 C CA . SER A 1 603 ? -14.031 -6.441 -15.578 1 96.25 603 SER A CA 1
ATOM 4581 C C . SER A 1 603 ? -13.266 -5.152 -15.875 1 96.25 603 SER A C 1
ATOM 4583 O O . SER A 1 603 ? -13.875 -4.105 -16.109 1 96.25 603 SER A O 1
ATOM 4585 N N . GLN A 1 604 ? -11.977 -5.289 -16 1 93.69 604 GLN A N 1
ATOM 4586 C CA . GLN A 1 604 ? -11.195 -4.117 -16.375 1 93.69 604 GLN A CA 1
ATOM 4587 C C . GLN A 1 604 ? -11.484 -3.705 -17.828 1 93.69 604 GLN A C 1
ATOM 4589 O O . GLN A 1 604 ? -11.469 -4.539 -18.734 1 93.69 604 GLN A O 1
ATOM 4594 N N . ASP A 1 605 ? -11.836 -2.498 -18.141 1 95.12 605 ASP A N 1
ATOM 4595 C CA . ASP A 1 605 ? -12.117 -1.908 -19.453 1 95.12 605 ASP A CA 1
ATOM 4596 C C . ASP A 1 605 ? -13.422 -2.455 -20.016 1 95.12 605 ASP A C 1
ATOM 4598 O O . ASP A 1 605 ? -13.672 -2.346 -21.219 1 95.12 605 ASP A O 1
ATOM 4602 N N . SER A 1 606 ? -14.156 -3.217 -19.172 1 96.5 606 SER A N 1
ATOM 4603 C CA . SER A 1 606 ? -15.461 -3.723 -19.578 1 96.5 606 SER A CA 1
ATOM 4604 C C . SER A 1 606 ? -16.562 -2.707 -19.281 1 96.5 606 SER A C 1
ATOM 4606 O O . SER A 1 606 ? -16.328 -1.717 -18.594 1 96.5 606 SER A O 1
ATOM 4608 N N . PRO A 1 607 ? -17.734 -2.91 -19.859 1 96.31 607 PRO A N 1
ATOM 4609 C CA . PRO A 1 607 ? -18.797 -1.926 -19.672 1 96.31 607 PRO A CA 1
ATOM 4610 C C . PRO A 1 607 ? -19.312 -1.858 -18.234 1 96.31 607 PRO A C 1
ATOM 4612 O O . PRO A 1 607 ? -19.188 -2.832 -17.484 1 96.31 607 PRO A O 1
ATOM 4615 N N . PHE A 1 608 ? -19.891 -0.706 -17.922 1 96.56 608 PHE A N 1
ATOM 4616 C CA . PHE A 1 608 ? -20.5 -0.49 -16.609 1 96.56 608 PHE A CA 1
ATOM 4617 C C . PHE A 1 608 ? -21.969 -0.896 -16.625 1 96.56 608 PHE A C 1
ATOM 4619 O O . PHE A 1 608 ? -22.734 -0.493 -15.75 1 96.56 608 PHE A O 1
ATOM 4626 N N . VAL A 1 609 ? -22.328 -1.662 -17.688 1 94.69 609 VAL A N 1
ATOM 4627 C CA . VAL A 1 609 ? -23.609 -2.332 -17.859 1 94.69 609 VAL A CA 1
ATOM 4628 C C . VAL A 1 609 ? -23.391 -3.807 -18.188 1 94.69 609 VAL A C 1
ATOM 4630 O O . VAL A 1 609 ? -22.312 -4.188 -18.656 1 94.69 609 VAL A O 1
ATOM 4633 N N . PRO A 1 610 ? -24.297 -4.648 -17.828 1 92.25 610 PRO A N 1
ATOM 4634 C CA . PRO A 1 610 ? -24.062 -6.082 -18.031 1 92.25 610 PRO A CA 1
ATOM 4635 C C . PRO A 1 610 ? -24.125 -6.492 -19.5 1 92.25 610 PRO A C 1
ATOM 4637 O O . PRO A 1 610 ? -23.703 -7.594 -19.859 1 92.25 610 PRO A O 1
ATOM 4640 N N . ASP A 1 611 ? -24.469 -5.602 -20.406 1 89.44 611 ASP A N 1
ATOM 4641 C CA . ASP A 1 611 ? -24.656 -5.945 -21.812 1 89.44 611 ASP A CA 1
ATOM 4642 C C . ASP A 1 611 ? -23.562 -5.328 -22.688 1 89.44 611 ASP A C 1
ATOM 4644 O O . ASP A 1 611 ? -22.922 -4.355 -22.281 1 89.44 611 ASP A O 1
ATOM 4648 N N . TRP A 1 612 ? -23.266 -6.047 -23.766 1 91.44 612 TRP A N 1
ATOM 4649 C CA . TRP A 1 612 ? -22.375 -5.551 -24.797 1 91.44 612 TRP A CA 1
ATOM 4650 C C . TRP A 1 612 ? -23.141 -5.266 -26.094 1 91.44 612 TRP A C 1
ATOM 4652 O O . TRP A 1 612 ? -23.719 -6.18 -26.688 1 91.44 612 TRP A O 1
ATOM 4662 N N . ASN A 1 613 ? -23.188 -4.035 -26.484 1 87.88 613 ASN A N 1
ATOM 4663 C CA . ASN A 1 613 ? -24.078 -3.627 -27.578 1 87.88 613 ASN A CA 1
ATOM 4664 C C . ASN A 1 613 ? -23.281 -3.25 -28.828 1 87.88 613 ASN A C 1
ATOM 4666 O O . ASN A 1 613 ? -23.734 -2.436 -29.641 1 87.88 613 ASN A O 1
ATOM 4670 N N . TYR A 1 614 ? -22.172 -3.785 -28.984 1 92.44 614 TYR A N 1
ATOM 4671 C CA . TYR A 1 614 ? -21.359 -3.475 -30.156 1 92.44 614 TYR A CA 1
ATOM 4672 C C . TYR A 1 614 ? -21.125 -4.719 -31 1 92.44 614 TYR A C 1
ATOM 4674 O O . TYR A 1 614 ? -21.141 -5.84 -30.484 1 92.44 614 TYR A O 1
ATOM 4682 N N . ALA A 1 615 ? -20.875 -4.547 -32.188 1 90.19 615 ALA A N 1
ATOM 4683 C CA . ALA A 1 615 ? -20.656 -5.652 -33.094 1 90.19 615 ALA A CA 1
ATOM 4684 C C . ALA A 1 615 ? -19.25 -6.23 -32.938 1 90.19 615 ALA A C 1
ATOM 4686 O O . ALA A 1 615 ? -19.062 -7.449 -33 1 90.19 615 ALA A O 1
ATOM 4687 N N . GLU A 1 616 ? -18.391 -5.309 -32.688 1 92.56 616 GLU A N 1
ATOM 4688 C CA . GLU A 1 616 ? -17 -5.754 -32.5 1 92.56 616 GLU A CA 1
ATOM 4689 C C . GLU A 1 616 ? -16.766 -6.18 -31.062 1 92.56 616 GLU A C 1
ATOM 4691 O O . GLU A 1 616 ? -17.281 -5.566 -30.125 1 92.56 616 GLU A O 1
ATOM 4696 N N . ALA A 1 617 ? -16 -7.246 -30.906 1 91.69 617 ALA A N 1
ATOM 4697 C CA . ALA A 1 617 ? -15.711 -7.762 -29.578 1 91.69 617 ALA A CA 1
ATOM 4698 C C . ALA A 1 617 ? -14.836 -6.789 -28.781 1 91.69 617 ALA A C 1
ATOM 4700 O O . ALA A 1 617 ? -14.859 -6.785 -27.547 1 91.69 617 ALA A O 1
ATOM 4701 N N . SER A 1 618 ? -14.023 -6.027 -29.516 1 94.44 618 SER A N 1
ATOM 4702 C CA . SER A 1 618 ? -13.172 -5.008 -28.906 1 94.44 618 SER A CA 1
ATOM 4703 C C . SER A 1 618 ? -13.164 -3.729 -29.734 1 94.44 618 SER A C 1
ATOM 4705 O O . SER A 1 618 ? -13.203 -3.783 -30.969 1 94.44 618 SER A O 1
ATOM 4707 N N . LEU A 1 619 ? -13.141 -2.658 -29.062 1 95.25 619 LEU A N 1
ATOM 4708 C CA . LEU A 1 619 ? -13.164 -1.36 -29.734 1 95.25 619 LEU A CA 1
ATOM 4709 C C . LEU A 1 619 ? -11.758 -0.773 -29.812 1 95.25 619 LEU A C 1
ATOM 4711 O O . LEU A 1 619 ? -11.008 -0.799 -28.828 1 95.25 619 LEU A O 1
ATOM 4715 N N . ALA A 1 620 ? -11.352 -0.283 -30.922 1 91.62 620 ALA A N 1
ATOM 4716 C CA . ALA A 1 620 ? -10.039 0.339 -31.109 1 91.62 620 ALA A CA 1
ATOM 4717 C C . ALA A 1 620 ? -9.922 1.622 -30.297 1 91.62 620 ALA A C 1
ATOM 4719 O O . ALA A 1 620 ? -8.859 1.916 -29.734 1 91.62 620 ALA A O 1
ATOM 4720 N N . THR A 1 621 ? -11.047 2.365 -30.297 1 93.88 621 THR A N 1
ATOM 4721 C CA . THR A 1 621 ? -11.133 3.555 -29.469 1 93.88 621 THR A CA 1
ATOM 4722 C C . THR A 1 621 ? -12.164 3.357 -28.344 1 93.88 621 THR A C 1
ATOM 4724 O O . THR A 1 621 ? -13.32 3.029 -28.625 1 93.88 621 THR A O 1
ATOM 4727 N N . PRO A 1 622 ? -11.664 3.516 -27.156 1 95.75 622 PRO A N 1
ATOM 4728 C CA . PRO A 1 622 ? -12.586 3.289 -26.047 1 95.75 622 PRO A CA 1
ATOM 4729 C C . PRO A 1 622 ? -13.797 4.223 -26.078 1 95.75 622 PRO A C 1
ATOM 4731 O O . PRO A 1 622 ? -13.672 5.383 -26.484 1 95.75 622 PRO A O 1
ATOM 4734 N N . VAL A 1 623 ? -14.93 3.771 -25.75 1 96.06 623 VAL A N 1
ATOM 4735 C CA . VAL A 1 623 ? -16.156 4.559 -25.641 1 96.06 623 VAL A CA 1
ATOM 4736 C C . VAL A 1 623 ? -16.391 4.953 -24.188 1 96.06 623 VAL A C 1
ATOM 4738 O O . VAL A 1 623 ? -16.062 4.191 -23.266 1 96.06 623 VAL A O 1
ATOM 4741 N N . VAL A 1 624 ? -16.953 6.094 -24.016 1 96.5 624 VAL A N 1
ATOM 4742 C CA . VAL A 1 624 ? -17.203 6.605 -22.672 1 96.5 624 VAL A CA 1
ATOM 4743 C C . VAL A 1 624 ? -18.594 6.172 -22.203 1 96.5 624 VAL A C 1
ATOM 4745 O O . VAL A 1 624 ? -19.578 6.293 -22.938 1 96.5 624 VAL A O 1
ATOM 4748 N N . GLN A 1 625 ? -18.641 5.629 -21 1 96.5 625 GLN A N 1
ATOM 4749 C CA . GLN A 1 625 ? -19.906 5.273 -20.375 1 96.5 625 GLN A CA 1
ATOM 4750 C C . GLN A 1 625 ? -20.047 5.938 -19 1 96.5 625 GLN A C 1
ATOM 4752 O O . GLN A 1 625 ? -19.078 6.047 -18.266 1 96.5 625 GLN A O 1
ATOM 4757 N N . VAL A 1 626 ? -21.297 6.336 -18.75 1 96.5 626 VAL A N 1
ATOM 4758 C CA . VAL A 1 626 ? -21.562 7.023 -17.484 1 96.5 626 VAL A CA 1
ATOM 4759 C C . VAL A 1 626 ? -22.297 6.086 -16.547 1 96.5 626 VAL A C 1
ATOM 4761 O O . VAL A 1 626 ? -23 5.168 -16.984 1 96.5 626 VAL A O 1
ATOM 4764 N N . PHE A 1 627 ? -22.062 6.262 -15.242 1 96.81 627 PHE A N 1
ATOM 4765 C CA . PHE A 1 627 ? -22.766 5.469 -14.234 1 96.81 627 PHE A CA 1
ATOM 4766 C C . PHE A 1 627 ? -23.031 6.297 -12.984 1 96.81 627 PHE A C 1
ATOM 4768 O O . PHE A 1 627 ? -22.406 7.344 -12.773 1 96.81 627 PHE A O 1
ATOM 4775 N N . ASN A 1 628 ? -23.938 5.832 -12.164 1 96 628 ASN A N 1
ATOM 4776 C CA . ASN A 1 628 ? -24.344 6.523 -10.938 1 96 628 ASN A CA 1
ATOM 4777 C C . ASN A 1 628 ? -23.391 6.223 -9.789 1 96 628 ASN A C 1
ATOM 4779 O O . ASN A 1 628 ? -23.016 5.07 -9.57 1 96 628 ASN A O 1
ATOM 4783 N N . ALA A 1 629 ? -22.969 7.262 -9.102 1 97.81 629 ALA A N 1
ATOM 4784 C CA . ALA A 1 629 ? -22.078 7.09 -7.957 1 97.81 629 ALA A CA 1
ATOM 4785 C C . ALA A 1 629 ? -22.25 8.227 -6.953 1 97.81 629 ALA A C 1
ATOM 4787 O O . ALA A 1 629 ? -22.984 9.18 -7.203 1 97.81 629 ALA A O 1
ATOM 4788 N N . THR A 1 630 ? -21.797 8.016 -5.824 1 96.94 630 THR A N 1
ATOM 4789 C CA . THR A 1 630 ? -21.641 9.062 -4.82 1 96.94 630 THR A CA 1
ATOM 4790 C C . THR A 1 630 ? -20.172 9.297 -4.516 1 96.94 630 THR A C 1
ATOM 4792 O O . THR A 1 630 ? -19.359 8.367 -4.555 1 96.94 630 THR A O 1
ATOM 4795 N N . LEU A 1 631 ? -19.828 10.469 -4.359 1 95.19 631 LEU A N 1
ATOM 4796 C CA . LEU A 1 631 ? -18.438 10.844 -4.109 1 95.19 631 LEU A CA 1
ATOM 4797 C C . LEU A 1 631 ? -18.312 11.664 -2.83 1 95.19 631 LEU A C 1
ATOM 4799 O O . LEU A 1 631 ? -19.109 12.586 -2.604 1 95.19 631 LEU A O 1
ATOM 4803 N N . GLN A 1 632 ? -17.453 11.219 -1.969 1 92.94 632 GLN A N 1
ATOM 4804 C CA . GLN A 1 632 ? -17.047 11.961 -0.779 1 92.94 632 GLN A CA 1
ATOM 4805 C C . GLN A 1 632 ? -15.555 12.266 -0.799 1 92.94 632 GLN A C 1
ATOM 4807 O O . GLN A 1 632 ? -14.727 11.352 -0.792 1 92.94 632 GLN A O 1
ATOM 4812 N N . SER A 1 633 ? -15.156 13.414 -0.909 1 89.12 633 SER A N 1
ATOM 4813 C CA . SER A 1 633 ? -13.75 13.805 -0.979 1 89.12 633 SER A CA 1
ATOM 4814 C C . SER A 1 633 ? -13.344 14.641 0.233 1 89.12 633 SER A C 1
ATOM 4816 O O . SER A 1 633 ? -14.156 15.375 0.786 1 89.12 633 SER A O 1
ATOM 4818 N N . ALA A 1 634 ? -12.109 14.398 0.599 1 84.75 634 ALA A N 1
ATOM 4819 C CA . ALA A 1 634 ? -11.57 15.227 1.673 1 84.75 634 ALA A CA 1
ATOM 4820 C C . ALA A 1 634 ? -11.156 16.594 1.149 1 84.75 634 ALA A C 1
ATOM 4822 O O . ALA A 1 634 ? -10.695 16.719 0.014 1 84.75 634 ALA A O 1
ATOM 4823 N N . GLY A 1 635 ? -11.453 17.609 1.919 1 80.12 635 GLY A N 1
ATOM 4824 C CA . GLY A 1 635 ? -11.086 18.969 1.596 1 80.12 635 GLY A CA 1
ATOM 4825 C C . GLY A 1 635 ? -10.953 19.859 2.818 1 80.12 635 GLY A C 1
ATOM 4826 O O . GLY A 1 635 ? -11.227 19.422 3.939 1 80.12 635 GLY A O 1
ATOM 4827 N N . TYR A 1 636 ? -10.453 21.047 2.506 1 82.62 636 TYR A N 1
ATOM 4828 C CA . TYR A 1 636 ? -10.273 22 3.594 1 82.62 636 TYR A CA 1
ATOM 4829 C C . TYR A 1 636 ? -11.57 22.75 3.867 1 82.62 636 TYR A C 1
ATOM 4831 O O . TYR A 1 636 ? -12.258 23.188 2.936 1 82.62 636 TYR A O 1
ATOM 4839 N N . ALA A 1 637 ? -11.945 22.656 5.062 1 85.81 637 ALA A N 1
ATOM 4840 C CA . ALA A 1 637 ? -13.148 23.359 5.492 1 85.81 637 ALA A CA 1
ATOM 4841 C C . ALA A 1 637 ? -12.922 24.094 6.816 1 85.81 637 ALA A C 1
ATOM 4843 O O . ALA A 1 637 ? -11.992 23.75 7.562 1 85.81 637 ALA A O 1
ATOM 4844 N N . SER A 1 638 ? -13.695 25.156 6.953 1 88.62 638 SER A N 1
ATOM 4845 C CA . SER A 1 638 ? -13.68 25.844 8.234 1 88.62 638 SER A CA 1
ATOM 4846 C C . SER A 1 638 ? -14.617 25.172 9.242 1 88.62 638 SER A C 1
ATOM 4848 O O . SER A 1 638 ? -15.57 24.484 8.852 1 88.62 638 SER A O 1
ATOM 4850 N N . GLY A 1 639 ? -14.25 25.094 10.445 1 79.94 639 GLY A N 1
ATOM 4851 C CA . GLY A 1 639 ? -15.094 24.516 11.477 1 79.94 639 GLY A CA 1
ATOM 4852 C C . GLY A 1 639 ? -14.305 23.953 12.648 1 79.94 639 GLY A C 1
ATOM 4853 O O . GLY A 1 639 ? -13.07 23.969 12.633 1 79.94 639 GLY A O 1
ATOM 4854 N N . ARG A 1 640 ? -15.047 23.469 13.609 1 77.5 640 ARG A N 1
ATOM 4855 C CA . ARG A 1 640 ? -14.422 22.953 14.828 1 77.5 640 ARG A CA 1
ATOM 4856 C C . ARG A 1 640 ? -13.836 21.562 14.594 1 77.5 640 ARG A C 1
ATOM 4858 O O . ARG A 1 640 ? -14.422 20.75 13.867 1 77.5 640 ARG A O 1
ATOM 4865 N N . THR A 1 641 ? -12.672 21.344 15.094 1 75.38 641 THR A N 1
ATOM 4866 C CA . THR A 1 641 ? -12.031 20.031 15 1 75.38 641 THR A CA 1
ATOM 4867 C C . THR A 1 641 ? -12.289 19.219 16.266 1 75.38 641 THR A C 1
ATOM 4869 O O . THR A 1 641 ? -12.242 17.984 16.219 1 75.38 641 THR A O 1
ATOM 4872 N N . SER A 1 642 ? -12.5 20.031 17.406 1 77.75 642 SER A N 1
ATOM 4873 C CA . SER A 1 642 ? -12.781 19.375 18.672 1 77.75 642 SER A CA 1
ATOM 4874 C C . SER A 1 642 ? -14.047 19.938 19.312 1 77.75 642 SER A C 1
ATOM 4876 O O . SER A 1 642 ? -14.422 21.078 19.062 1 77.75 642 SER A O 1
ATOM 4878 N N . ASP A 1 643 ? -14.703 19.25 20.219 1 81.88 643 ASP A N 1
ATOM 4879 C CA . ASP A 1 643 ? -15.992 19.609 20.797 1 81.88 643 ASP A CA 1
ATOM 4880 C C . ASP A 1 643 ? -15.844 20.766 21.797 1 81.88 643 ASP A C 1
ATOM 4882 O O . ASP A 1 643 ? -16.734 21.594 21.922 1 81.88 643 ASP A O 1
ATOM 4886 N N . TRP A 1 644 ? -14.773 20.844 22.438 1 81.5 644 TRP A N 1
ATOM 4887 C CA . TRP A 1 644 ? -14.617 21.875 23.453 1 81.5 644 TRP A CA 1
ATOM 4888 C C . TRP A 1 644 ? -14.469 23.25 22.812 1 81.5 644 TRP A C 1
ATOM 4890 O O . TRP A 1 644 ? -14.688 24.281 23.469 1 81.5 644 TRP A O 1
ATOM 4900 N N . GLN A 1 645 ? -14.203 23.297 21.484 1 84.75 645 GLN A N 1
ATOM 4901 C CA . GLN A 1 645 ? -14.016 24.562 20.781 1 84.75 645 GLN A CA 1
ATOM 4902 C C . GLN A 1 645 ? -15.352 25.25 20.5 1 84.75 645 GLN A C 1
ATOM 4904 O O . GLN A 1 645 ? -15.391 26.344 19.953 1 84.75 645 GLN A O 1
ATOM 4909 N N . GLN A 1 646 ? -16.391 24.703 20.938 1 87.44 646 GLN A N 1
ATOM 4910 C CA . GLN A 1 646 ? -17.719 25.281 20.75 1 87.44 646 GLN A CA 1
ATOM 4911 C C . GLN A 1 646 ? -17.875 26.578 21.531 1 87.44 646 GLN A C 1
ATOM 4913 O O . GLN A 1 646 ? -18.672 27.438 21.172 1 87.44 646 GLN A O 1
ATOM 4918 N N . VAL A 1 647 ? -17.094 26.734 22.547 1 87 647 VAL A N 1
ATOM 4919 C CA . VAL A 1 647 ? -17.156 27.922 23.406 1 87 647 VAL A CA 1
ATOM 4920 C C . VAL A 1 647 ? -16.734 29.156 22.609 1 87 647 VAL A C 1
ATOM 4922 O O . VAL A 1 647 ? -17.203 30.266 22.875 1 87 647 VAL A O 1
ATOM 4925 N N . PHE A 1 648 ? -16.047 28.922 21.547 1 91 648 PHE A N 1
ATOM 4926 C CA . PHE A 1 648 ? -15.5 30.047 20.797 1 91 648 PHE A CA 1
ATOM 4927 C C . PHE A 1 648 ? -16.547 30.625 19.859 1 91 648 PHE A C 1
ATOM 4929 O O . PHE A 1 648 ? -16.375 31.734 19.344 1 91 648 PHE A O 1
ATOM 4936 N N . TYR A 1 649 ? -17.688 29.984 19.703 1 93.5 649 TYR A N 1
ATOM 4937 C CA . TYR A 1 649 ? -18.781 30.547 18.938 1 93.5 649 TYR A CA 1
ATOM 4938 C C . TYR A 1 649 ? -19.375 31.766 19.625 1 93.5 649 TYR A C 1
ATOM 4940 O O . TYR A 1 649 ? -19.766 32.719 18.984 1 93.5 649 TYR A O 1
ATOM 4948 N N . VAL A 1 650 ? -19.297 31.703 20.953 1 93.12 650 VAL A N 1
ATOM 4949 C CA . VAL A 1 650 ? -19.859 32.781 21.734 1 93.12 650 VAL A CA 1
ATOM 4950 C C . VAL A 1 650 ? -19 34.031 21.562 1 93.12 650 VAL A C 1
ATOM 4952 O O . VAL A 1 650 ? -19.516 35.156 21.453 1 93.12 650 VAL A O 1
ATOM 4955 N N . ILE A 1 651 ? -17.766 33.812 21.469 1 93.56 651 ILE A N 1
ATOM 4956 C CA . ILE A 1 651 ? -16.844 34.938 21.328 1 93.56 651 ILE A CA 1
ATOM 4957 C C . ILE A 1 651 ? -17.062 35.625 19.984 1 93.56 651 ILE A C 1
ATOM 4959 O O . ILE A 1 651 ? -17.172 36.844 19.906 1 93.56 651 ILE A O 1
ATOM 4963 N N . LEU A 1 652 ? -17.172 34.844 18.938 1 94.44 652 LEU A N 1
ATOM 4964 C CA . LEU A 1 652 ? -17.375 35.438 17.609 1 94.44 652 LEU A CA 1
ATOM 4965 C C . LEU A 1 652 ? -18.734 36.094 17.516 1 94.44 652 LEU A C 1
ATOM 4967 O O . LEU A 1 652 ? -18.875 37.156 16.875 1 94.44 652 LEU A O 1
ATOM 4971 N N . ALA A 1 653 ? -19.719 35.625 18.203 1 94.94 653 ALA A N 1
ATOM 4972 C CA . ALA A 1 653 ? -21.062 36.188 18.172 1 94.94 653 ALA A CA 1
ATOM 4973 C C . ALA A 1 653 ? -21.109 37.531 18.922 1 94.94 653 ALA A C 1
ATOM 4975 O O . ALA A 1 653 ? -21.719 38.5 18.453 1 94.94 653 ALA A O 1
ATOM 4976 N N . VAL A 1 654 ? -20.484 37.562 20.062 1 95.19 654 VAL A N 1
ATOM 4977 C CA . VAL A 1 654 ? -20.5 38.75 20.891 1 95.19 654 VAL A CA 1
ATOM 4978 C C . VAL A 1 654 ? -19.766 39.875 20.188 1 95.19 654 VAL A C 1
ATOM 4980 O O . VAL A 1 654 ? -20.188 41.031 20.234 1 95.19 654 VAL A O 1
ATOM 4983 N N . VAL A 1 655 ? -18.688 39.531 19.516 1 95 655 VAL A N 1
ATOM 4984 C CA . VAL A 1 655 ? -17.938 40.562 18.797 1 95 655 VAL A CA 1
ATOM 4985 C C . VAL A 1 655 ? -18.797 41.125 17.656 1 95 655 VAL A C 1
ATOM 4987 O O . VAL A 1 655 ? -18.812 42.344 17.422 1 95 655 VAL A O 1
ATOM 4990 N N . PHE A 1 656 ? -19.516 40.312 17.031 1 94.56 656 PHE A N 1
ATOM 4991 C CA . PHE A 1 656 ? -20.359 40.719 15.93 1 94.56 656 PHE A CA 1
ATOM 4992 C C . PHE A 1 656 ? -21.516 41.594 16.438 1 94.56 656 PHE A C 1
ATOM 4994 O O . PHE A 1 656 ? -21.797 42.656 15.891 1 94.56 656 PHE A O 1
ATOM 5001 N N . LEU A 1 657 ? -22.125 41.219 17.516 1 94.88 657 LEU A N 1
ATOM 5002 C CA . LEU A 1 657 ? -23.25 41.938 18.078 1 94.88 657 LEU A CA 1
ATOM 5003 C C . LEU A 1 657 ? -22.828 43.281 18.625 1 94.88 657 LEU A C 1
ATOM 5005 O O . LEU A 1 657 ? -23.531 44.281 18.453 1 94.88 657 LEU A O 1
ATOM 5009 N N . THR A 1 658 ? -21.672 43.25 19.297 1 93.44 658 THR A N 1
ATOM 5010 C CA . THR A 1 658 ? -21.188 44.5 19.859 1 93.44 658 THR A CA 1
ATOM 5011 C C . THR A 1 658 ? -20.781 45.469 18.75 1 93.44 658 THR A C 1
ATOM 5013 O O . THR A 1 658 ? -20.891 46.688 18.906 1 93.44 658 THR A O 1
ATOM 5016 N N . ASN A 1 659 ? -20.312 44.938 17.656 1 94.5 659 ASN A N 1
ATOM 5017 C CA . ASN A 1 659 ? -19.984 45.781 16.516 1 94.5 659 ASN A CA 1
ATOM 5018 C C . ASN A 1 659 ? -21.234 46.438 15.922 1 94.5 659 ASN A C 1
ATOM 5020 O O . ASN A 1 659 ? -21.203 47.594 15.547 1 94.5 659 ASN A O 1
ATOM 5024 N N . ILE A 1 660 ? -22.25 45.75 15.906 1 93.75 660 ILE A N 1
ATOM 5025 C CA . ILE A 1 660 ? -23.5 46.281 15.383 1 93.75 660 ILE A CA 1
ATOM 5026 C C . ILE A 1 660 ? -24.031 47.344 16.312 1 93.75 660 ILE A C 1
ATOM 5028 O O . ILE A 1 660 ? -24.516 48.375 15.859 1 93.75 660 ILE A O 1
ATOM 5032 N N . MET A 1 661 ? -23.938 47.094 17.562 1 91.12 661 MET A N 1
ATOM 5033 C CA . MET A 1 661 ? -24.406 48.062 18.562 1 91.12 661 MET A CA 1
ATOM 5034 C C . MET A 1 661 ? -23.594 49.344 18.5 1 91.12 661 MET A C 1
ATOM 5036 O O . MET A 1 661 ? -24.141 50.438 18.547 1 91.12 661 MET A O 1
ATOM 5040 N N . CYS A 1 662 ? -22.281 49.188 18.328 1 89.31 662 CYS A N 1
ATOM 5041 C CA . CYS A 1 662 ? -21.406 50.375 18.266 1 89.31 662 CYS A CA 1
ATOM 5042 C C . CYS A 1 662 ? -21.641 51.156 16.984 1 89.31 662 CYS A C 1
ATOM 5044 O O . CYS A 1 662 ? -21.703 52.406 17 1 89.31 662 CYS A O 1
ATOM 5046 N N . LEU A 1 663 ? -21.797 50.469 15.906 1 89.31 663 LEU A N 1
ATOM 5047 C CA . LEU A 1 663 ? -22.047 51.156 14.633 1 89.31 663 LEU A CA 1
ATOM 5048 C C . LEU A 1 663 ? -23.422 51.812 14.648 1 89.31 663 LEU A C 1
ATOM 5050 O O . LEU A 1 663 ? -23.562 52.938 14.156 1 89.31 663 LEU A O 1
ATOM 5054 N N . GLY A 1 664 ? -24.453 51.188 15.195 1 87.25 664 GLY A N 1
ATOM 5055 C CA . GLY A 1 664 ? -25.766 51.781 15.32 1 87.25 664 GLY A CA 1
ATOM 5056 C C . GLY A 1 664 ? -25.781 53.031 16.172 1 87.25 664 GLY A C 1
ATOM 5057 O O . GLY A 1 664 ? -26.406 54.031 15.82 1 87.25 664 GLY A O 1
ATOM 5058 N N . PHE A 1 665 ? -25.031 52.969 17.266 1 83.62 665 PHE A N 1
ATOM 5059 C CA . PHE A 1 665 ? -24.953 54.125 18.156 1 83.62 665 PHE A CA 1
ATOM 5060 C C . PHE A 1 665 ? -24.281 55.312 17.469 1 83.62 665 PHE A C 1
ATOM 5062 O O . PHE A 1 665 ? -24.719 56.438 17.594 1 83.62 665 PHE A O 1
ATOM 5069 N N . ILE A 1 666 ? -23.234 55.031 16.734 1 80.88 666 ILE A N 1
ATOM 5070 C CA . ILE A 1 666 ? -22.484 56.094 16.078 1 80.88 666 ILE A CA 1
ATOM 5071 C C . ILE A 1 666 ? -23.312 56.719 14.945 1 80.88 666 ILE A C 1
ATOM 5073 O O . ILE A 1 666 ? -23.297 57.906 14.734 1 80.88 666 ILE A O 1
ATOM 5077 N N . LEU A 1 667 ? -24.047 55.906 14.328 1 81.62 667 LEU A N 1
ATOM 5078 C CA . LEU A 1 667 ? -24.812 56.406 13.195 1 81.62 667 LEU A CA 1
ATOM 5079 C C . LEU A 1 667 ? -26.078 57.125 13.672 1 81.62 667 LEU A C 1
ATOM 5081 O O . LEU A 1 667 ? -26.422 58.188 13.133 1 81.62 667 LEU A O 1
ATOM 5085 N N . PHE A 1 668 ? -26.797 56.688 14.672 1 76.94 668 PHE A N 1
ATOM 5086 C CA . PHE A 1 668 ? -28.094 57.219 15.055 1 76.94 668 PHE A CA 1
ATOM 5087 C C . PHE A 1 668 ? -27.938 58.375 16.062 1 76.94 668 PHE A C 1
ATOM 5089 O O . PHE A 1 668 ? -28.656 59.375 16 1 76.94 668 PHE A O 1
ATOM 5096 N N . GLN A 1 669 ? -27.172 58.094 17.125 1 63.38 669 GLN A N 1
ATOM 5097 C CA . GLN A 1 669 ? -27.078 59.125 18.172 1 63.38 669 GLN A CA 1
ATOM 5098 C C . GLN A 1 669 ? -26.109 60.219 17.781 1 63.38 669 GLN A C 1
ATOM 5100 O O . GLN A 1 669 ? -26.266 61.375 18.188 1 63.38 669 GLN A O 1
ATOM 5105 N N . GLY A 1 670 ? -25.125 59.906 16.953 1 59.81 670 GLY A N 1
ATOM 5106 C CA . GLY A 1 670 ? -24.125 60.906 16.609 1 59.81 670 GLY A CA 1
ATOM 5107 C C . GLY A 1 670 ? -24.594 61.906 15.547 1 59.81 670 GLY A C 1
ATOM 5108 O O . GLY A 1 670 ? -23.984 62.938 15.359 1 59.81 670 GLY A O 1
ATOM 5109 N N . ARG A 1 671 ? -25.984 61.875 15.109 1 58.34 671 ARG A N 1
ATOM 5110 C CA . ARG A 1 671 ? -26.594 62.719 14.102 1 58.34 671 ARG A CA 1
ATOM 5111 C C . ARG A 1 671 ? -25.547 63.469 13.289 1 58.34 671 ARG A C 1
ATOM 5113 O O . ARG A 1 671 ? -25.656 64.688 13.047 1 58.34 671 ARG A O 1
ATOM 5120 N N . GLY A 1 672 ? -24.531 62.719 12.836 1 55.97 672 GLY A N 1
ATOM 5121 C CA . GLY A 1 672 ? -23.5 63.25 11.953 1 55.97 672 GLY A CA 1
ATOM 5122 C C . GLY A 1 672 ? -22.484 64.125 12.672 1 55.97 672 GLY A C 1
ATOM 5123 O O . GLY A 1 672 ? -21.578 64.688 12.055 1 55.97 672 GLY A O 1
ATOM 5124 N N . GLN A 1 673 ? -22.594 64.5 13.961 1 61.47 673 GLN A N 1
ATOM 5125 C CA . GLN A 1 673 ? -21.625 65.375 14.633 1 61.47 673 GLN A CA 1
ATOM 5126 C C . GLN A 1 673 ? -20.969 64.625 15.812 1 61.47 673 GLN A C 1
ATOM 5128 O O . GLN A 1 673 ? -21.672 64.125 16.688 1 61.47 673 GLN A O 1
ATOM 5133 N N . LEU A 1 674 ? -19.688 64.125 15.625 1 67.38 674 LEU A N 1
ATOM 5134 C CA . LEU A 1 674 ? -18.938 63.5 16.734 1 67.38 674 LEU A CA 1
ATOM 5135 C C . LEU A 1 674 ? -18.516 64.562 17.734 1 67.38 674 LEU A C 1
ATOM 5137 O O . LEU A 1 674 ? -18.141 65.688 17.344 1 67.38 674 LEU A O 1
ATOM 5141 N N . VAL A 1 675 ? -18.953 64.312 18.906 1 68.5 675 VAL A N 1
ATOM 5142 C CA . VAL A 1 675 ? -18.516 65.25 19.953 1 68.5 675 VAL A CA 1
ATOM 5143 C C . VAL A 1 675 ? -17.031 65 20.234 1 68.5 675 VAL A C 1
ATOM 5145 O O . VAL A 1 675 ? -16.516 63.906 20.047 1 68.5 675 VAL A O 1
ATOM 5148 N N . THR A 1 676 ? -16.328 66 20.375 1 65.38 676 THR A N 1
ATOM 5149 C CA . THR A 1 676 ? -14.914 65.938 20.734 1 65.38 676 THR A CA 1
ATOM 5150 C C . THR A 1 676 ? -14.734 65 21.938 1 65.38 676 THR A C 1
ATOM 5152 O O . THR A 1 676 ? -15.453 65.125 22.938 1 65.38 676 THR A O 1
ATOM 5155 N N . ASP A 1 677 ? -14.047 63.938 21.75 1 68.06 677 ASP A N 1
ATOM 5156 C CA . ASP A 1 677 ? -13.805 62.969 22.812 1 68.06 677 ASP A CA 1
ATOM 5157 C C . ASP A 1 677 ? -12.961 63.562 23.938 1 68.06 677 ASP A C 1
ATOM 5159 O O . ASP A 1 677 ? -11.75 63.75 23.781 1 68.06 677 ASP A O 1
ATOM 5163 N N . PHE A 1 678 ? -13.57 63.844 24.953 1 63.84 678 PHE A N 1
ATOM 5164 C CA . PHE A 1 678 ? -12.891 64.5 26.078 1 63.84 678 PHE A CA 1
ATOM 5165 C C . PHE A 1 678 ? -12.055 63.469 26.844 1 63.84 678 PHE A C 1
ATOM 5167 O O . PHE A 1 678 ? -11.211 63.844 27.656 1 63.84 678 PHE A O 1
ATOM 5174 N N . THR A 1 679 ? -12.203 62.156 26.484 1 64.88 679 THR A N 1
ATOM 5175 C CA . THR A 1 679 ? -11.484 61.125 27.234 1 64.88 679 THR A CA 1
ATOM 5176 C C . THR A 1 679 ? -10.094 60.906 26.641 1 64.88 679 THR A C 1
ATOM 5178 O O . THR A 1 679 ? -9.242 60.281 27.266 1 64.88 679 THR A O 1
ATOM 5181 N N . GLU A 1 680 ? -9.914 61.562 25.516 1 69.38 680 GLU A N 1
ATOM 5182 C CA . GLU A 1 680 ? -8.578 61.469 24.938 1 69.38 680 GLU A CA 1
ATOM 5183 C C . GLU A 1 680 ? -7.621 62.438 25.641 1 69.38 680 GLU A C 1
ATOM 5185 O O . GLU A 1 680 ? -8 63.562 25.984 1 69.38 680 GLU A O 1
ATOM 5190 N N . PRO A 1 681 ? -6.508 61.969 25.812 1 67.06 681 PRO A N 1
ATOM 5191 C CA . PRO A 1 681 ? -5.59 62.75 26.656 1 67.06 681 PRO A CA 1
ATOM 5192 C C . PRO A 1 681 ? -5.371 64.188 26.125 1 67.06 681 PRO A C 1
ATOM 5194 O O . PRO A 1 681 ? -5.422 65.125 26.891 1 67.06 681 PRO A O 1
ATOM 5197 N N . PRO A 1 682 ? -5.262 64.375 24.781 1 64.19 682 PRO A N 1
ATOM 5198 C CA . PRO A 1 682 ? -5.047 65.75 24.359 1 64.19 682 PRO A CA 1
ATOM 5199 C C . PRO A 1 682 ? -6.277 66.625 24.578 1 64.19 682 PRO A C 1
ATOM 5201 O O . PRO A 1 682 ? -6.152 67.812 24.938 1 64.19 682 PRO A O 1
ATOM 5204 N N . ASN A 1 683 ? -7.41 66.062 24.484 1 63.41 683 ASN A N 1
ATOM 5205 C CA . ASN A 1 683 ? -8.633 66.812 24.656 1 63.41 683 ASN A CA 1
ATOM 5206 C C . ASN A 1 683 ? -8.938 67.062 26.141 1 63.41 683 ASN A C 1
ATOM 5208 O O . ASN A 1 683 ? -9.461 68.125 26.5 1 63.41 683 ASN A O 1
ATOM 5212 N N . LEU A 1 684 ? -8.602 66.062 26.859 1 65.38 684 LEU A N 1
ATOM 5213 C CA . LEU A 1 684 ? -8.812 66.25 28.297 1 65.38 684 LEU A CA 1
ATOM 5214 C C . LEU A 1 684 ? -7.895 67.312 28.859 1 65.38 684 LEU A C 1
ATOM 5216 O O . LEU A 1 684 ? -8.297 68.062 29.75 1 65.38 684 LEU A O 1
ATOM 5220 N N . PHE A 1 685 ? -6.77 67.312 28.312 1 61.84 685 PHE A N 1
ATOM 5221 C CA . PHE A 1 685 ? -5.812 68.312 28.734 1 61.84 685 PHE A CA 1
ATOM 5222 C C . PHE A 1 685 ? -6.285 69.75 28.328 1 61.84 685 PHE A C 1
ATOM 5224 O O . PHE A 1 685 ? -6.223 70.688 29.125 1 61.84 685 PHE A O 1
ATOM 5231 N N . ALA A 1 686 ? -6.75 69.875 27.172 1 59.84 686 ALA A N 1
ATOM 5232 C CA . ALA A 1 686 ? -7.227 71.188 26.703 1 59.84 686 ALA A CA 1
ATOM 5233 C C . ALA A 1 686 ? -8.438 71.625 27.5 1 59.84 686 ALA A C 1
ATOM 5235 O O . ALA A 1 686 ? -8.562 72.812 27.797 1 59.84 686 ALA A O 1
ATOM 5236 N N . LEU A 1 687 ? -9.227 70.75 27.844 1 61.88 687 LEU A N 1
ATOM 5237 C CA . LEU A 1 687 ? -10.422 71.062 28.609 1 61.88 687 LEU A CA 1
ATOM 5238 C C . LEU A 1 687 ? -10.047 71.5 30.031 1 61.88 687 LEU A C 1
ATOM 5240 O O . LEU A 1 687 ? -10.641 72.438 30.562 1 61.88 687 LEU A O 1
ATOM 5244 N N . ALA A 1 688 ? -9.117 70.938 30.594 1 60.75 688 ALA A N 1
ATOM 5245 C CA . ALA A 1 688 ? -8.734 71.188 31.984 1 60.75 688 ALA A CA 1
ATOM 5246 C C . ALA A 1 688 ? -8.023 72.562 32.062 1 60.75 688 ALA A C 1
ATOM 5248 O O . ALA A 1 688 ? -8.211 73.312 33.062 1 60.75 688 ALA A O 1
ATOM 5249 N N . VAL A 1 689 ? -7.34 72.938 31.031 1 57.41 689 VAL A N 1
ATOM 5250 C CA . VAL A 1 689 ? -6.59 74.188 31.047 1 57.41 689 VAL A CA 1
ATOM 5251 C C . VAL A 1 689 ? -7.535 75.375 30.812 1 57.41 689 VAL A C 1
ATOM 5253 O O . VAL A 1 689 ? -7.332 76.438 31.344 1 57.41 689 VAL A O 1
ATOM 5256 N N . ASN A 1 690 ? -8.602 75.188 30.078 1 53.22 690 ASN A N 1
ATOM 5257 C CA . ASN A 1 690 ? -9.531 76.25 29.766 1 53.22 690 ASN A CA 1
ATOM 5258 C C . ASN A 1 690 ? -10.547 76.438 30.875 1 53.22 690 ASN A C 1
ATOM 5260 O O . ASN A 1 690 ? -11.398 77.375 30.797 1 53.22 690 ASN A O 1
ATOM 5264 N N . SER A 1 691 ? -10.562 75.75 31.969 1 54.47 691 SER A N 1
ATOM 5265 C CA . SER A 1 691 ? -11.547 75.875 33.031 1 54.47 691 SER A CA 1
ATOM 5266 C C . SER A 1 691 ? -11.062 76.812 34.094 1 54.47 691 SER A C 1
ATOM 5268 O O . SER A 1 691 ? -9.867 76.938 34.375 1 54.47 691 SER A O 1
ATOM 5270 N N . PRO A 1 692 ? -11.969 78.062 34.469 1 46.06 692 PRO A N 1
ATOM 5271 C CA . PRO A 1 692 ? -11.578 79.125 35.438 1 46.06 692 PRO A CA 1
ATOM 5272 C C . PRO A 1 692 ? -11.117 78.5 36.781 1 46.06 692 PRO A C 1
ATOM 5274 O O . PRO A 1 692 ? -11.453 77.375 37.094 1 46.06 692 PRO A O 1
ATOM 5277 N N . GLY A 1 693 ? -10.234 79.125 37.562 1 44.12 693 GLY A N 1
ATOM 5278 C CA . GLY A 1 693 ? -9.531 78.812 38.812 1 44.12 693 GLY A CA 1
ATOM 5279 C C . GLY A 1 693 ? -10.453 78.312 39.906 1 44.12 693 GLY A C 1
ATOM 5280 O O . GLY A 1 693 ? -9.992 77.938 41 1 44.12 693 GLY A O 1
ATOM 5281 N N . THR A 1 694 ? -11.695 78.75 40.062 1 38.38 694 THR A N 1
ATOM 5282 C CA . THR A 1 694 ? -12.477 78.5 41.25 1 38.38 694 THR A CA 1
ATOM 5283 C C . THR A 1 694 ? -12.742 77 41.406 1 38.38 694 THR A C 1
ATOM 5285 O O . THR A 1 694 ? -13.484 76.562 42.281 1 38.38 694 THR A O 1
ATOM 5288 N N . VAL A 1 695 ? -12.664 76.375 40.5 1 42.75 695 VAL A N 1
ATOM 5289 C CA . VAL A 1 695 ? -12.922 75 40.75 1 42.75 695 VAL A CA 1
ATOM 5290 C C . VAL A 1 695 ? -11.938 74.438 41.781 1 42.75 695 VAL A C 1
ATOM 5292 O O . VAL A 1 695 ? -10.93 73.812 41.438 1 42.75 695 VAL A O 1
ATOM 5295 N N . HIS A 1 696 ? -11.359 75.25 42.719 1 36.75 696 HIS A N 1
ATOM 5296 C CA . HIS A 1 696 ? -10.484 75.062 43.875 1 36.75 696 HIS A CA 1
ATOM 5297 C C . HIS A 1 696 ? -10.922 73.938 44.75 1 36.75 696 HIS A C 1
ATOM 5299 O O . HIS A 1 696 ? -10.266 73.625 45.75 1 36.75 696 HIS A O 1
ATOM 5305 N N . ALA A 1 697 ? -12.172 73.75 44.875 1 38.03 697 ALA A N 1
ATOM 5306 C CA . ALA A 1 697 ? -12.578 72.75 45.844 1 38.03 697 ALA A CA 1
ATOM 5307 C C . ALA A 1 697 ? -11.906 71.375 45.562 1 38.03 697 ALA A C 1
ATOM 5309 O O . ALA A 1 697 ? -11.906 70.5 46.375 1 38.03 697 ALA A O 1
ATOM 5310 N N . TRP A 1 698 ? -11.633 71.062 44.406 1 39.09 698 TRP A N 1
ATOM 5311 C CA . TRP A 1 698 ? -10.961 69.812 44.094 1 39.09 698 TRP A CA 1
ATOM 5312 C C . TRP A 1 698 ? -9.453 69.938 44.312 1 39.09 698 TRP A C 1
ATOM 5314 O O . TRP A 1 698 ? -8.688 69.062 43.906 1 39.09 698 TRP A O 1
ATOM 5324 N N . SER A 1 699 ? -8.883 71 44.625 1 37.91 699 SER A N 1
ATOM 5325 C CA . SER A 1 699 ? -7.477 71.312 44.875 1 37.91 699 SER A CA 1
ATOM 5326 C C . SER A 1 699 ? -6.82 70.188 45.719 1 37.91 699 SER A C 1
ATOM 5328 O O . SER A 1 699 ? -5.598 70.062 45.688 1 37.91 699 SER A O 1
ATOM 5330 N N . GLY A 1 700 ? -7.438 69.625 46.719 1 34.75 700 GLY A N 1
ATOM 5331 C CA . GLY A 1 700 ? -6.812 68.625 47.562 1 34.75 700 GLY A CA 1
ATOM 5332 C C . GLY A 1 700 ? -6.699 67.25 46.906 1 34.75 700 GLY A C 1
ATOM 5333 O O . GLY A 1 700 ? -6.496 66.25 47.594 1 34.75 700 GLY A O 1
ATOM 5334 N N . ALA A 1 701 ? -7.141 66.938 45.75 1 39.69 701 ALA A N 1
ATOM 5335 C CA . ALA A 1 701 ? -7.137 65.562 45.188 1 39.69 701 ALA A CA 1
ATOM 5336 C C . ALA A 1 701 ? -5.723 65.125 44.812 1 39.69 701 ALA A C 1
ATOM 5338 O O . ALA A 1 701 ? -5.062 65.812 43.969 1 39.69 701 ALA A O 1
ATOM 5339 N N . GLN A 1 702 ? -4.992 64.5 45.656 1 37.12 702 GLN A N 1
ATOM 5340 C CA . GLN A 1 702 ? -3.637 64 45.562 1 37.12 702 GLN A CA 1
ATOM 5341 C C . GLN A 1 702 ? -3.467 63.188 44.281 1 37.12 702 GLN A C 1
ATOM 5343 O O . GLN A 1 702 ? -4.309 62.344 43.938 1 37.12 702 GLN A O 1
ATOM 5348 N N . LEU A 1 703 ? -2.75 63.531 43.406 1 39.72 703 LEU A N 1
ATOM 5349 C CA . LEU A 1 703 ? -2.176 62.875 42.219 1 39.72 703 LEU A CA 1
ATOM 5350 C C . LEU A 1 703 ? -1.584 61.5 42.594 1 39.72 703 LEU A C 1
ATOM 5352 O O . LEU A 1 703 ? -0.877 61.406 43.625 1 39.72 703 LEU A O 1
ATOM 5356 N N . GLY A 1 704 ? -2.016 60.344 42.156 1 42.06 704 GLY A N 1
ATOM 5357 C CA . GLY A 1 704 ? -1.527 59 42.312 1 42.06 704 GLY A CA 1
ATOM 5358 C C . GLY A 1 704 ? -2.488 58.094 43.094 1 42.06 704 GLY A C 1
ATOM 5359 O O . GLY A 1 704 ? -2.438 56.875 42.969 1 42.06 704 GLY A O 1
ATOM 5360 N N . ALA A 1 705 ? -2.779 58.375 44.562 1 37.84 705 ALA A N 1
ATOM 5361 C CA . ALA A 1 705 ? -3.463 57.469 45.438 1 37.84 705 ALA A CA 1
ATOM 5362 C C . ALA A 1 705 ? -4.961 57.406 45.156 1 37.84 705 ALA A C 1
ATOM 5364 O O . ALA A 1 705 ? -5.625 58.469 45.156 1 37.84 705 ALA A O 1
ATOM 5365 N N . ALA A 1 706 ? -5.512 56.469 44.438 1 40.03 706 ALA A N 1
ATOM 5366 C CA . ALA A 1 706 ? -6.91 56.062 44.344 1 40.03 706 ALA A CA 1
ATOM 5367 C C . ALA A 1 706 ? -7.625 56.219 45.688 1 40.03 706 ALA A C 1
ATOM 5369 O O . ALA A 1 706 ? -7.648 55.281 46.5 1 40.03 706 ALA A O 1
ATOM 5370 N N . GLY A 1 707 ? -7.484 57 46.531 1 38.53 707 GLY A N 1
ATOM 5371 C CA . GLY A 1 707 ? -8.336 56.906 47.688 1 38.53 707 GLY A CA 1
ATOM 5372 C C . GLY A 1 707 ? -9.812 56.969 47.375 1 38.53 707 GLY A C 1
ATOM 5373 O O . GLY A 1 707 ? -10.203 57.469 46.312 1 38.53 707 GLY A O 1
ATOM 5374 N N . THR A 1 708 ? -10.711 56.031 47.969 1 43.19 708 THR A N 1
ATOM 5375 C CA . THR A 1 708 ? -12.094 55.594 47.812 1 43.19 708 THR A CA 1
ATOM 5376 C C . THR A 1 708 ? -13.008 56.781 47.531 1 43.19 708 THR A C 1
ATOM 5378 O O . THR A 1 708 ? -13.906 56.719 46.688 1 43.19 708 THR A O 1
ATOM 5381 N N . PRO A 1 709 ? -13 57.75 48.344 1 40.84 709 PRO A N 1
ATOM 5382 C CA . PRO A 1 709 ? -14.148 58.656 48.281 1 40.84 709 PRO A CA 1
ATOM 5383 C C . PRO A 1 709 ? -14.156 59.5 47 1 40.84 709 PRO A C 1
ATOM 5385 O O . PRO A 1 709 ? -15.219 59.875 46.5 1 40.84 709 PRO A O 1
ATOM 5388 N N . ARG A 1 710 ? -13.125 59.844 46.375 1 47.22 710 ARG A N 1
ATOM 5389 C CA . ARG A 1 710 ? -13.023 60.906 45.375 1 47.22 710 ARG A CA 1
ATOM 5390 C C . ARG A 1 710 ? -13.102 60.312 43.969 1 47.22 710 ARG A C 1
ATOM 5392 O O . ARG A 1 710 ? -13.312 61.062 43 1 47.22 710 ARG A O 1
ATOM 5399 N N . LEU A 1 711 ? -12.898 59.094 43.75 1 45.44 711 LEU A N 1
ATOM 5400 C CA . LEU A 1 711 ? -13.086 58.406 42.469 1 45.44 711 LEU A CA 1
ATOM 5401 C C . LEU A 1 711 ? -14.531 58.5 42.031 1 45.44 711 LEU A C 1
ATOM 5403 O O . LEU A 1 711 ? -14.828 58.281 40.844 1 45.44 711 LEU A O 1
ATOM 5407 N N . ARG A 1 712 ? -15.344 58.969 43 1 48.38 712 ARG A N 1
ATOM 5408 C CA . ARG A 1 712 ? -16.781 59.062 42.719 1 48.38 712 ARG A CA 1
ATOM 5409 C C . ARG A 1 712 ? -17.172 60.469 42.344 1 48.38 712 ARG A C 1
ATOM 5411 O O . ARG A 1 712 ? -18.344 60.75 42.031 1 48.38 712 ARG A O 1
ATOM 5418 N N . ASP A 1 713 ? -16.25 61.438 42.375 1 53.34 713 ASP A N 1
ATOM 5419 C CA . ASP A 1 713 ? -16.672 62.812 42.125 1 53.34 713 ASP A CA 1
ATOM 5420 C C . ASP A 1 713 ? -16.984 63.031 40.656 1 53.34 713 ASP A C 1
ATOM 5422 O O . ASP A 1 713 ? -16.172 62.656 39.781 1 53.34 713 ASP A O 1
ATOM 5426 N N . ARG A 1 714 ? -18.188 63.344 40.281 1 56.94 714 ARG A N 1
ATOM 5427 C CA . ARG A 1 714 ? -18.719 63.5 38.938 1 56.94 714 ARG A CA 1
ATOM 5428 C C . ARG A 1 714 ? -18.594 64.938 38.469 1 56.94 714 ARG A C 1
ATOM 5430 O O . ARG A 1 714 ? -18.734 65.875 39.281 1 56.94 714 ARG A O 1
ATOM 5437 N N . TRP A 1 715 ? -17.969 65.125 37.406 1 61.22 715 TRP A N 1
ATOM 5438 C CA . TRP A 1 715 ? -17.859 66.5 36.875 1 61.22 715 TRP A CA 1
ATOM 5439 C C . TRP A 1 715 ? -18.625 66.625 35.562 1 61.22 715 TRP A C 1
ATOM 5441 O O . TRP A 1 715 ? -18.891 65.625 34.875 1 61.22 715 TRP A O 1
ATOM 5451 N N . HIS A 1 716 ? -19.203 67.75 35.312 1 60.53 716 HIS A N 1
ATOM 5452 C CA . HIS A 1 716 ? -19.906 68.125 34.094 1 60.53 716 HIS A CA 1
ATOM 5453 C C . HIS A 1 716 ? -19.109 69.125 33.281 1 60.53 716 HIS A C 1
ATOM 5455 O O . HIS A 1 716 ? -18.328 69.938 33.844 1 60.53 716 HIS A O 1
ATOM 5461 N N . VAL A 1 717 ? -19.062 68.938 31.953 1 58.41 717 VAL A N 1
ATOM 5462 C CA . VAL A 1 717 ? -18.438 69.938 31.078 1 58.41 717 VAL A CA 1
ATOM 5463 C C . VAL A 1 717 ? -19.484 70.938 30.531 1 58.41 717 VAL A C 1
ATOM 5465 O O . VAL A 1 717 ? -20.547 70.5 30.078 1 58.41 717 VAL A O 1
ATOM 5468 N N . ASP A 1 718 ? -19.484 72.125 30.938 1 55.38 718 ASP A N 1
ATOM 5469 C CA . ASP A 1 718 ? -20.438 73.125 30.422 1 55.38 718 ASP A CA 1
ATOM 5470 C C . ASP A 1 718 ? -19.766 74.062 29.422 1 55.38 718 ASP A C 1
ATOM 5472 O O . ASP A 1 718 ? -18.531 74.125 29.359 1 55.38 718 ASP A O 1
ATOM 5476 N N . MET A 1 719 ? -20.359 74.438 28.359 1 52.66 719 MET A N 1
ATOM 5477 C CA . MET A 1 719 ? -19.859 75.312 27.328 1 52.66 719 MET A CA 1
ATOM 5478 C C . MET A 1 719 ? -20.328 76.75 27.609 1 52.66 719 MET A C 1
ATOM 5480 O O . MET A 1 719 ? -21.484 77 27.938 1 52.66 719 MET A O 1
ATOM 5484 N N . ARG A 1 720 ? -19.344 77.625 27.781 1 46.84 720 ARG A N 1
ATOM 5485 C CA . ARG A 1 720 ? -19.75 79 27.859 1 46.84 720 ARG A CA 1
ATOM 5486 C C . ARG A 1 720 ? -20.219 79.5 26.484 1 46.84 720 ARG A C 1
ATOM 5488 O O . ARG A 1 720 ? -19.5 79.438 25.5 1 46.84 720 ARG A O 1
ATOM 5495 N N . GLU A 1 721 ? -21.531 79.625 26.297 1 44.72 721 GLU A N 1
ATOM 5496 C CA . GLU A 1 721 ? -22.188 80 25.062 1 44.72 721 GLU A CA 1
ATOM 5497 C C . GLU A 1 721 ? -21.438 81.188 24.391 1 44.72 721 GLU A C 1
ATOM 5499 O O . GLU A 1 721 ? -21.344 81.25 23.172 1 44.72 721 GLU A O 1
ATOM 5504 N N . GLU A 1 722 ? -21.031 82.188 25.125 1 40.59 722 GLU A N 1
ATOM 5505 C CA . GLU A 1 722 ? -20.484 83.375 24.516 1 40.59 722 GLU A CA 1
ATOM 5506 C C . GLU A 1 722 ? -19.094 83.125 23.938 1 40.59 722 GLU A C 1
ATOM 5508 O O . GLU A 1 722 ? -18.734 83.625 22.891 1 40.59 722 GLU A O 1
ATOM 5513 N N . SER A 1 723 ? -18.297 82.375 24.641 1 43.12 723 SER A N 1
ATOM 5514 C CA . SER A 1 723 ? -16.906 82.25 24.219 1 43.12 723 SER A CA 1
ATOM 5515 C C . SER A 1 723 ? -16.625 80.812 23.656 1 43.12 723 SER A C 1
ATOM 5517 O O . SER A 1 723 ? -15.609 80.625 22.984 1 43.12 723 SER A O 1
ATOM 5519 N N . GLY A 1 724 ? -17.609 80 23.453 1 42.47 724 GLY A N 1
ATOM 5520 C CA . GLY A 1 724 ? -17.453 78.625 22.891 1 42.47 724 GLY A CA 1
ATOM 5521 C C . GLY A 1 724 ? -16.484 77.75 23.656 1 42.47 724 GLY A C 1
ATOM 5522 O O . GLY A 1 724 ? -15.961 76.812 23.125 1 42.47 724 GLY A O 1
ATOM 5523 N N . HIS A 1 725 ? -15.977 78.188 24.75 1 47.84 725 HIS A N 1
ATOM 5524 C CA . HIS A 1 725 ? -14.961 77.438 25.5 1 47.84 725 HIS A CA 1
ATOM 5525 C C . HIS A 1 725 ? -15.602 76.5 26.469 1 47.84 725 HIS A C 1
ATOM 5527 O O . HIS A 1 725 ? -16.594 76.812 27.125 1 47.84 725 HIS A O 1
ATOM 5533 N N . TYR A 1 726 ? -15.164 75.188 26.438 1 52.03 726 TYR A N 1
ATOM 5534 C CA . TYR A 1 726 ? -15.672 74.125 27.328 1 52.03 726 TYR A CA 1
ATOM 5535 C C . TYR A 1 726 ? -14.992 74.188 28.688 1 52.03 726 TYR A C 1
ATOM 5537 O O . TYR A 1 726 ? -13.797 74.5 28.781 1 52.03 726 TYR A O 1
ATOM 5545 N N . TYR A 1 727 ? -15.648 74.375 29.812 1 54.69 727 TYR A N 1
ATOM 5546 C CA . TYR A 1 727 ? -15.047 74.375 31.141 1 54.69 727 TYR A CA 1
ATOM 5547 C C . TYR A 1 727 ? -15.68 73.312 32.031 1 54.69 727 TYR A C 1
ATOM 5549 O O . TYR A 1 727 ? -16.781 72.812 31.734 1 54.69 727 TYR A O 1
ATOM 5557 N N . ILE A 1 728 ? -15.008 72.75 33.062 1 60 728 ILE A N 1
ATOM 5558 C CA . ILE A 1 728 ? -15.453 71.688 33.969 1 60 728 ILE A CA 1
ATOM 5559 C C . ILE A 1 728 ? -16.25 72.312 35.125 1 60 728 ILE A C 1
ATOM 5561 O O . ILE A 1 728 ? -15.859 73.312 35.688 1 60 728 ILE A O 1
ATOM 5565 N N . ARG A 1 729 ? -17.516 71.938 35.375 1 53.78 729 ARG A N 1
ATOM 5566 C CA . ARG A 1 729 ? -18.328 72.438 36.469 1 53.78 729 ARG A CA 1
ATOM 5567 C C . ARG A 1 729 ? -18.531 71.312 37.5 1 53.78 729 ARG A C 1
ATOM 5569 O O . ARG A 1 729 ? -18.844 70.188 37.125 1 53.78 729 ARG A O 1
ATOM 5576 N N . THR A 1 730 ? -18.016 71.438 38.781 1 51.5 730 THR A N 1
ATOM 5577 C CA . THR A 1 730 ? -18.25 70.438 39.844 1 51.5 730 THR A CA 1
ATOM 5578 C C . THR A 1 730 ? -19.609 70.688 40.469 1 51.5 730 THR A C 1
ATOM 5580 O O . THR A 1 730 ? -20.219 71.75 40.344 1 51.5 730 THR A O 1
ATOM 5583 N N . ARG A 1 731 ? -20.25 69.75 41.094 1 48.69 731 ARG A N 1
ATOM 5584 C CA . ARG A 1 731 ? -21.578 69.812 41.719 1 48.69 731 ARG A CA 1
ATOM 5585 C C . ARG A 1 731 ? -21.656 70.938 42.719 1 48.69 731 ARG A C 1
ATOM 5587 O O . ARG A 1 731 ? -22.734 71.5 42.906 1 48.69 731 ARG A O 1
ATOM 5594 N N . GLY A 1 732 ? -20.672 71.312 43.469 1 43.91 732 GLY A N 1
ATOM 5595 C CA . GLY A 1 732 ? -20.828 72.312 44.469 1 43.91 732 GLY A CA 1
ATOM 5596 C C . GLY A 1 732 ? -21.141 73.688 43.844 1 43.91 732 GLY A C 1
ATOM 5597 O O . GLY A 1 732 ? -21.828 74.5 44.469 1 43.91 732 GLY A O 1
ATOM 5598 N N . GLN A 1 733 ? -20.641 73.875 42.75 1 43.06 733 GLN A N 1
ATOM 5599 C CA . GLN A 1 733 ? -20.906 75.125 42.156 1 43.06 733 GLN A CA 1
ATOM 5600 C C . GLN A 1 733 ? -22.297 75.188 41.531 1 43.06 733 GLN A C 1
ATOM 5602 O O . GLN A 1 733 ? -22.859 76.25 41.312 1 43.06 733 GLN A O 1
ATOM 5607 N N . LEU A 1 734 ? -22.703 74.062 41.188 1 43.16 734 LEU A N 1
ATOM 5608 C CA . LEU A 1 734 ? -24.062 74.062 40.688 1 43.16 734 LEU A CA 1
ATOM 5609 C C . LEU A 1 734 ? -25.047 74.438 41.781 1 43.16 734 LEU A C 1
ATOM 5611 O O . LEU A 1 734 ? -26.047 75.125 41.562 1 43.16 734 LEU A O 1
ATOM 5615 N N . GLN A 1 735 ? -24.797 73.938 43 1 41.03 735 GLN A N 1
ATOM 5616 C CA . GLN A 1 735 ? -25.688 74.312 44.094 1 41.03 735 GLN A CA 1
ATOM 5617 C C . GLN A 1 735 ? -25.578 75.75 44.438 1 41.03 735 GLN A C 1
ATOM 5619 O O . GLN A 1 735 ? -26.562 76.375 44.812 1 41.03 735 GLN A O 1
ATOM 5624 N N . ASP A 1 736 ? -24.453 76.25 44.344 1 42.59 736 ASP A N 1
ATOM 5625 C CA . ASP A 1 736 ? -24.328 77.688 44.688 1 42.59 736 ASP A CA 1
ATOM 5626 C C . ASP A 1 736 ? -24.984 78.562 43.594 1 42.59 736 ASP A C 1
ATOM 5628 O O . ASP A 1 736 ? -25.562 79.625 43.906 1 42.59 736 ASP A O 1
ATOM 5632 N N . LEU A 1 737 ? -24.906 78.125 42.438 1 42.25 737 LEU A N 1
ATOM 5633 C CA . LEU A 1 737 ? -25.594 78.875 41.375 1 42.25 737 LEU A CA 1
ATOM 5634 C C . LEU A 1 737 ? -27.094 78.625 41.438 1 42.25 737 LEU A C 1
ATOM 5636 O O . LEU A 1 737 ? -27.875 79.562 41.25 1 42.25 737 LEU A O 1
ATOM 5640 N N . GLU A 1 738 ? -27.453 77.438 41.688 1 42.88 738 GLU A N 1
ATOM 5641 C CA . GLU A 1 738 ? -28.891 77.25 41.875 1 42.88 738 GLU A CA 1
ATOM 5642 C C . GLU A 1 738 ? -29.391 77.938 43.125 1 42.88 738 GLU A C 1
ATOM 5644 O O . GLU A 1 738 ? -30.5 78.438 43.156 1 42.88 738 GLU A O 1
ATOM 5649 N N . ASP A 1 739 ? -28.562 77.938 44.125 1 43.25 739 ASP A N 1
ATOM 5650 C CA . ASP A 1 739 ? -28.969 78.625 45.312 1 43.25 739 ASP A CA 1
ATOM 5651 C C . ASP A 1 739 ? -28.938 80.125 45.062 1 43.25 739 ASP A C 1
ATOM 5653 O O . ASP A 1 739 ? -29.688 80.875 45.719 1 43.25 739 ASP A O 1
ATOM 5657 N N . ARG A 1 740 ? -28.094 80.562 44.188 1 45.38 740 ARG A N 1
ATOM 5658 C CA . ARG A 1 740 ? -28.094 82 43.906 1 45.38 740 ARG A CA 1
ATOM 5659 C C . ARG A 1 740 ? -29.234 82.375 42.969 1 45.38 740 ARG A C 1
ATOM 5661 O O . ARG A 1 740 ? -29.781 83.5 43.031 1 45.38 740 ARG A O 1
ATOM 5668 N N . GLU A 1 741 ? -29.484 81.5 42.094 1 42.41 741 GLU A N 1
ATOM 5669 C CA . GLU A 1 741 ? -30.641 81.812 41.25 1 42.41 741 GLU A CA 1
ATOM 5670 C C . GLU A 1 741 ? -31.953 81.625 42 1 42.41 741 GLU A C 1
ATOM 5672 O O . GLU A 1 741 ? -32.969 82.188 41.625 1 42.41 741 GLU A O 1
ATOM 5677 N N . ALA A 1 742 ? -31.969 80.75 42.969 1 43.97 742 ALA A N 1
ATOM 5678 C CA . ALA A 1 742 ? -33.156 80.625 43.781 1 43.97 742 ALA A CA 1
ATOM 5679 C C . ALA A 1 742 ? -33.25 81.75 44.812 1 43.97 742 ALA A C 1
ATOM 5681 O O . ALA A 1 742 ? -34.344 82 45.344 1 43.97 742 ALA A O 1
ATOM 5682 N N . ASN A 1 743 ? -32.25 82.312 45.281 1 35.41 743 ASN A N 1
ATOM 5683 C CA . ASN A 1 743 ? -32.438 83.438 46.188 1 35.41 743 ASN A CA 1
ATOM 5684 C C . ASN A 1 743 ? -32.531 84.75 45.406 1 35.41 743 ASN A C 1
ATOM 5686 O O . ASN A 1 743 ? -31.672 85.062 44.594 1 35.41 743 ASN A O 1
ATOM 5690 N N . MET B 1 1 ? 35.781 -36.406 15.578 1 14.08 1 MET B N 1
ATOM 5691 C CA . MET B 1 1 ? 37.156 -36.656 16.062 1 14.08 1 MET B CA 1
ATOM 5692 C C . MET B 1 1 ? 37.562 -35.625 17.109 1 14.08 1 MET B C 1
ATOM 5694 O O . MET B 1 1 ? 37 -34.531 17.156 1 14.08 1 MET B O 1
ATOM 5698 N N . ALA B 1 2 ? 38.875 -35.906 17.719 1 13.51 2 ALA B N 1
ATOM 5699 C CA . ALA B 1 2 ? 39.688 -35.5 18.859 1 13.51 2 ALA B CA 1
ATOM 5700 C C . ALA B 1 2 ? 39.812 -33.969 18.938 1 13.51 2 ALA B C 1
ATOM 5702 O O . ALA B 1 2 ? 39.5 -33.375 19.984 1 13.51 2 ALA B O 1
ATOM 5703 N N . ALA B 1 3 ? 41.188 -33.531 18.781 1 12.88 3 ALA B N 1
ATOM 5704 C CA . ALA B 1 3 ? 42.312 -33.094 19.609 1 12.88 3 ALA B CA 1
ATOM 5705 C C . ALA B 1 3 ? 42.344 -31.562 19.703 1 12.88 3 ALA B C 1
ATOM 5707 O O . ALA B 1 3 ? 41.719 -30.875 18.922 1 12.88 3 ALA B O 1
ATOM 5708 N N . ARG B 1 4 ? 43.719 -30.906 19.359 1 14.18 4 ARG B N 1
ATOM 5709 C CA . ARG B 1 4 ? 44.906 -30.516 20.125 1 14.18 4 ARG B CA 1
ATOM 5710 C C . ARG B 1 4 ? 44.875 -29.016 20.391 1 14.18 4 ARG B C 1
ATOM 5712 O O . ARG B 1 4 ? 44 -28.297 19.922 1 14.18 4 ARG B O 1
ATOM 5719 N N . SER B 1 5 ? 46.156 -28.203 19.984 1 14.48 5 SER B N 1
ATOM 5720 C CA . SER B 1 5 ? 47.406 -27.922 20.688 1 14.48 5 SER B CA 1
ATOM 5721 C C . SER B 1 5 ? 47.406 -26.5 21.234 1 14.48 5 SER B C 1
ATOM 5723 O O . SER B 1 5 ? 46.625 -25.656 20.797 1 14.48 5 SER B O 1
ATOM 5725 N N . SER B 1 6 ? 48.75 -25.891 21.406 1 14.24 6 SER B N 1
ATOM 5726 C CA . SER B 1 6 ? 49.812 -25.391 22.297 1 14.24 6 SER B CA 1
ATOM 5727 C C . SER B 1 6 ? 49.781 -23.859 22.375 1 14.24 6 SER B C 1
ATOM 5729 O O . SER B 1 6 ? 49.688 -23.297 23.469 1 14.24 6 SER B O 1
ATOM 5731 N N . ASP B 1 7 ? 51 -23.141 21.953 1 14.33 7 ASP B N 1
ATOM 5732 C CA . ASP B 1 7 ? 52.219 -22.609 22.609 1 14.33 7 ASP B CA 1
ATOM 5733 C C . ASP B 1 7 ? 52.094 -21.094 22.812 1 14.33 7 ASP B C 1
ATOM 5735 O O . ASP B 1 7 ? 51.156 -20.469 22.344 1 14.33 7 ASP B O 1
ATOM 5739 N N . GLY B 1 8 ? 53.281 -20.281 22.266 1 14.59 8 GLY B N 1
ATOM 5740 C CA . GLY B 1 8 ? 54.438 -19.625 22.828 1 14.59 8 GLY B CA 1
ATOM 5741 C C . GLY B 1 8 ? 54.219 -18.156 23.156 1 14.59 8 GLY B C 1
ATOM 5742 O O . GLY B 1 8 ? 53.188 -17.578 22.75 1 14.59 8 GLY B O 1
ATOM 5743 N N . LEU B 1 9 ? 55.375 -17.188 22.969 1 14.27 9 LEU B N 1
ATOM 5744 C CA . LEU B 1 9 ? 56.406 -16.422 23.656 1 14.27 9 LEU B CA 1
ATOM 5745 C C . LEU B 1 9 ? 56.094 -14.93 23.656 1 14.27 9 LEU B C 1
ATOM 5747 O O . LEU B 1 9 ? 56.094 -14.281 24.703 1 14.27 9 LEU B O 1
ATOM 5751 N N . ARG B 1 10 ? 56.938 -13.977 22.781 1 15.28 10 ARG B N 1
ATOM 5752 C CA . ARG B 1 10 ? 58.031 -13.086 23.156 1 15.28 10 ARG B CA 1
ATOM 5753 C C . ARG B 1 10 ? 57.531 -11.695 23.516 1 15.28 10 ARG B C 1
ATOM 5755 O O . ARG B 1 10 ? 56.438 -11.312 23.094 1 15.28 10 ARG B O 1
ATOM 5762 N N . LEU B 1 11 ? 58.594 -10.43 23.281 1 14.13 11 LEU B N 1
ATOM 5763 C CA . LEU B 1 11 ? 59.594 -9.617 23.938 1 14.13 11 LEU B CA 1
ATOM 5764 C C . LEU B 1 11 ? 59.125 -8.172 24.062 1 14.13 11 LEU B C 1
ATOM 5766 O O . LEU B 1 11 ? 59.125 -7.605 25.172 1 14.13 11 LEU B O 1
ATOM 5770 N N . LEU B 1 12 ? 59.938 -7.07 23.266 1 14.75 12 LEU B N 1
ATOM 5771 C CA . LEU B 1 12 ? 60.938 -6.125 23.703 1 14.75 12 LEU B CA 1
ATOM 5772 C C . LEU B 1 12 ? 60.312 -4.773 24.047 1 14.75 12 LEU B C 1
ATOM 5774 O O . LEU B 1 12 ? 59.188 -4.492 23.656 1 14.75 12 LEU B O 1
ATOM 5778 N N . SER B 1 13 ? 61.188 -3.467 23.75 1 15.2 13 SER B N 1
ATOM 5779 C CA . SER B 1 13 ? 62.062 -2.48 24.375 1 15.2 13 SER B CA 1
ATOM 5780 C C . SER B 1 13 ? 61.344 -1.145 24.547 1 15.2 13 SER B C 1
ATOM 5782 O O . SER B 1 13 ? 60.312 -0.911 23.938 1 15.2 13 SER B O 1
ATOM 5784 N N . ASP B 1 14 ? 62.219 0.204 24.562 1 14.7 14 ASP B N 1
ATOM 5785 C CA . ASP B 1 14 ? 62.875 1.257 25.328 1 14.7 14 ASP B CA 1
ATOM 5786 C C . ASP B 1 14 ? 62.25 2.615 25.062 1 14.7 14 ASP B C 1
ATOM 5788 O O . ASP B 1 14 ? 61.938 3.363 26 1 14.7 14 ASP B O 1
ATOM 5792 N N . VAL B 1 15 ? 62.406 3.389 23.766 1 15.47 15 VAL B N 1
ATOM 5793 C CA . VAL B 1 15 ? 63.25 4.57 23.641 1 15.47 15 VAL B CA 1
ATOM 5794 C C . VAL B 1 15 ? 62.5 5.801 24.156 1 15.47 15 VAL B C 1
ATOM 5796 O O . VAL B 1 15 ? 61.25 5.84 24.125 1 15.47 15 VAL B O 1
ATOM 5799 N N . ASN B 1 16 ? 63.312 7.098 24.438 1 15.15 16 ASN B N 1
ATOM 5800 C CA . ASN B 1 16 ? 63.75 8.25 25.203 1 15.15 16 ASN B CA 1
ATOM 5801 C C . ASN B 1 16 ? 63 9.516 24.812 1 15.15 16 ASN B C 1
ATOM 5803 O O . ASN B 1 16 ? 63 10.508 25.547 1 15.15 16 ASN B O 1
ATOM 5807 N N . ILE B 1 17 ? 62.5 9.883 23.625 1 16.59 17 ILE B N 1
ATOM 5808 C CA . ILE B 1 17 ? 63.062 11.078 23.031 1 16.59 17 ILE B CA 1
ATOM 5809 C C . ILE B 1 17 ? 62.656 12.312 23.828 1 16.59 17 ILE B C 1
ATOM 5811 O O . ILE B 1 17 ? 61.5 12.469 24.188 1 16.59 17 ILE B O 1
ATOM 5815 N N . PRO B 1 18 ? 63.625 13.398 24.016 1 15.67 18 PRO B N 1
ATOM 5816 C CA . PRO B 1 18 ? 64.25 14.391 24.906 1 15.67 18 PRO B CA 1
ATOM 5817 C C . PRO B 1 18 ? 63.312 15.586 25.156 1 15.67 18 PRO B C 1
ATOM 5819 O O . PRO B 1 18 ? 62.219 15.68 24.578 1 15.67 18 PRO B O 1
ATOM 5822 N N . ASP B 1 19 ? 63.969 17.031 25.031 1 14.53 19 ASP B N 1
ATOM 5823 C CA . ASP B 1 19 ? 64.625 18.062 25.828 1 14.53 19 ASP B CA 1
ATOM 5824 C C . ASP B 1 19 ? 63.812 19.359 25.797 1 14.53 19 ASP B C 1
ATOM 5826 O O . ASP B 1 19 ? 63.594 19.984 26.844 1 14.53 19 ASP B O 1
ATOM 5830 N N . ALA B 1 20 ? 63.719 20.203 24.516 1 15.73 20 ALA B N 1
ATOM 5831 C CA . ALA B 1 20 ? 64.312 21.531 24.406 1 15.73 20 ALA B CA 1
ATOM 5832 C C . ALA B 1 20 ? 63.469 22.562 25.141 1 15.73 20 ALA B C 1
ATOM 5834 O O . ALA B 1 20 ? 62.25 22.578 25 1 15.73 20 ALA B O 1
ATOM 5835 N N . ARG B 1 21 ? 64.125 23.531 26.031 1 16.05 21 ARG B N 1
ATOM 5836 C CA . ARG B 1 21 ? 64.188 24.547 27.078 1 16.05 21 ARG B CA 1
ATOM 5837 C C . ARG B 1 21 ? 63.781 25.906 26.562 1 16.05 21 ARG B C 1
ATOM 5839 O O . ARG B 1 21 ? 63.688 26.875 27.328 1 16.05 21 ARG B O 1
ATOM 5846 N N . LEU B 1 22 ? 63.844 26.219 25.203 1 15.32 22 LEU B N 1
ATOM 5847 C CA . LEU B 1 22 ? 64.5 27.5 24.953 1 15.32 22 LEU B CA 1
ATOM 5848 C C . LEU B 1 22 ? 63.844 28.609 25.781 1 15.32 22 LEU B C 1
ATOM 5850 O O . LEU B 1 22 ? 62.625 28.641 25.953 1 15.32 22 LEU B O 1
ATOM 5854 N N . ASN B 1 23 ? 64.75 29.641 26.406 1 15.15 23 ASN B N 1
ATOM 5855 C CA . ASN B 1 23 ? 65.125 30.672 27.359 1 15.15 23 ASN B CA 1
ATOM 5856 C C . ASN B 1 23 ? 64.375 31.969 27.141 1 15.15 23 ASN B C 1
ATOM 5858 O O . ASN B 1 23 ? 63.812 32.531 28.094 1 15.15 23 ASN B O 1
ATOM 5862 N N . ASP B 1 24 ? 64.75 32.812 26.109 1 15.06 24 ASP B N 1
ATOM 5863 C CA . ASP B 1 24 ? 65.438 34.062 26.344 1 15.06 24 ASP B CA 1
ATOM 5864 C C . ASP B 1 24 ? 64.5 35.156 26.797 1 15.06 24 ASP B C 1
ATOM 5866 O O . ASP B 1 24 ? 63.281 35.062 26.578 1 15.06 24 ASP B O 1
ATOM 5870 N N . ASP B 1 25 ? 65 36.656 26.688 1 15.23 25 ASP B N 1
ATOM 5871 C CA . ASP B 1 25 ? 65.438 37.844 27.391 1 15.23 25 ASP B CA 1
ATOM 5872 C C . ASP B 1 25 ? 64.438 38.938 27.391 1 15.23 25 ASP B C 1
ATOM 5874 O O . ASP B 1 25 ? 64.125 39.5 28.438 1 15.23 25 ASP B O 1
ATOM 5878 N N . SER B 1 26 ? 64.312 39.906 26.266 1 15.27 26 SER B N 1
ATOM 5879 C CA . SER B 1 26 ? 64.812 41.25 26.406 1 15.27 26 SER B CA 1
ATOM 5880 C C . SER B 1 26 ? 63.812 42.188 27.047 1 15.27 26 SER B C 1
ATOM 5882 O O . SER B 1 26 ? 62.625 41.844 27.094 1 15.27 26 SER B O 1
ATOM 5884 N N . SER B 1 27 ? 63.875 43.688 26.734 1 15.62 27 SER B N 1
ATOM 5885 C CA . SER B 1 27 ? 64.25 44.969 27.312 1 15.62 27 SER B CA 1
ATOM 5886 C C . SER B 1 27 ? 63.062 45.812 27.734 1 15.62 27 SER B C 1
ATOM 5888 O O . SER B 1 27 ? 61.938 45.5 27.359 1 15.62 27 SER B O 1
ATOM 5890 N N . GLY B 1 28 ? 63.062 47.312 27.531 1 15.2 28 GLY B N 1
ATOM 5891 C CA . GLY B 1 28 ? 63.25 48.469 28.359 1 15.2 28 GLY B CA 1
ATOM 5892 C C . GLY B 1 28 ? 61.969 49.219 28.625 1 15.2 28 GLY B C 1
ATOM 5893 O O . GLY B 1 28 ? 61.625 49.5 29.781 1 15.2 28 GLY B O 1
ATOM 5894 N N . ASP B 1 29 ? 61.344 50.094 27.594 1 16.03 29 ASP B N 1
ATOM 5895 C CA . ASP B 1 29 ? 61.344 51.531 27.766 1 16.03 29 ASP B CA 1
ATOM 5896 C C . ASP B 1 29 ? 60.156 52 28.609 1 16.03 29 ASP B C 1
ATOM 5898 O O . ASP B 1 29 ? 59.156 51.312 28.688 1 16.03 29 ASP B O 1
ATOM 5902 N N . ASP B 1 30 ? 60.094 53.438 29.109 1 15.96 30 ASP B N 1
ATOM 5903 C CA . ASP B 1 30 ? 59.938 54.375 30.203 1 15.96 30 ASP B CA 1
ATOM 5904 C C . ASP B 1 30 ? 58.531 54.938 30.266 1 15.96 30 ASP B C 1
ATOM 5906 O O . ASP B 1 30 ? 57.938 55.062 31.344 1 15.96 30 ASP B O 1
ATOM 5910 N N . LYS B 1 31 ? 57.719 55.5 29.172 1 19.27 31 LYS B N 1
ATOM 5911 C CA . LYS B 1 31 ? 57.406 56.938 29.25 1 19.27 31 LYS B CA 1
ATOM 5912 C C . LYS B 1 31 ? 56.188 57.188 30.156 1 19.27 31 LYS B C 1
ATOM 5914 O O . LYS B 1 31 ? 55.125 56.562 29.969 1 19.27 31 LYS B O 1
ATOM 5919 N N . SER B 1 32 ? 56.344 57.812 31.5 1 17.73 32 SER B N 1
ATOM 5920 C CA . SER B 1 32 ? 55.656 58.219 32.719 1 17.73 32 SER B CA 1
ATOM 5921 C C . SER B 1 32 ? 54.688 59.344 32.438 1 17.73 32 SER B C 1
ATOM 5923 O O . SER B 1 32 ? 54.031 59.844 33.344 1 17.73 32 SER B O 1
ATOM 5925 N N . VAL B 1 33 ? 54.125 59.594 31.25 1 17.36 33 VAL B N 1
ATOM 5926 C CA . VAL B 1 33 ? 53.719 61 31.125 1 17.36 33 VAL B CA 1
ATOM 5927 C C . VAL B 1 33 ? 52.812 61.375 32.281 1 17.36 33 VAL B C 1
ATOM 5929 O O . VAL B 1 33 ? 52.031 60.531 32.812 1 17.36 33 VAL B O 1
ATOM 5932 N N . ILE B 1 34 ? 52.875 62.812 32.75 1 15.94 34 ILE B N 1
ATOM 5933 C CA . ILE B 1 34 ? 52.812 63.844 33.781 1 15.94 34 ILE B CA 1
ATOM 5934 C C . ILE B 1 34 ? 51.344 64.125 34.156 1 15.94 34 ILE B C 1
ATOM 5936 O O . ILE B 1 34 ? 50.438 63.812 33.375 1 15.94 34 ILE B O 1
ATOM 5940 N N . ASP B 1 35 ? 51.125 65.188 35.156 1 17.17 35 ASP B N 1
ATOM 5941 C CA . ASP B 1 35 ? 50.719 65.75 36.406 1 17.17 35 ASP B CA 1
ATOM 5942 C C . ASP B 1 35 ? 49.562 66.688 36.25 1 17.17 35 ASP B C 1
ATOM 5944 O O . ASP B 1 35 ? 49 67.25 37.219 1 17.17 35 ASP B O 1
ATOM 5948 N N . LEU B 1 36 ? 48.719 66.875 35.156 1 16.17 36 LEU B N 1
ATOM 5949 C CA . LEU B 1 36 ? 48.281 68.25 34.969 1 16.17 36 LEU B CA 1
ATOM 5950 C C . LEU B 1 36 ? 47.312 68.688 36.062 1 16.17 36 LEU B C 1
ATOM 5952 O O . LEU B 1 36 ? 46.156 68.312 36.031 1 16.17 36 LEU B O 1
ATOM 5956 N N . ARG B 1 37 ? 47.625 68.875 37.438 1 19.36 37 ARG B N 1
ATOM 5957 C CA . ARG B 1 37 ? 46.938 69.25 38.688 1 19.36 37 ARG B CA 1
ATOM 5958 C C . ARG B 1 37 ? 46.438 70.688 38.594 1 19.36 37 ARG B C 1
ATOM 5960 O O . ARG B 1 37 ? 45.406 71.062 39.219 1 19.36 37 ARG B O 1
ATOM 5967 N N . ASP B 1 38 ? 47.219 71.75 38.219 1 16.64 38 ASP B N 1
ATOM 5968 C CA . ASP B 1 38 ? 47.344 72.938 39.031 1 16.64 38 ASP B CA 1
ATOM 5969 C C . ASP B 1 38 ? 46.094 73.812 38.875 1 16.64 38 ASP B C 1
ATOM 5971 O O . ASP B 1 38 ? 45.969 74.812 39.562 1 16.64 38 ASP B O 1
ATOM 5975 N N . LEU B 1 39 ? 45.312 73.875 37.875 1 17.14 39 LEU B N 1
ATOM 5976 C CA . LEU B 1 39 ? 45.031 75.312 37.562 1 17.14 39 LEU B CA 1
ATOM 5977 C C . LEU B 1 39 ? 44.219 75.938 38.656 1 17.14 39 LEU B C 1
ATOM 5979 O O . LEU B 1 39 ? 43.469 75.312 39.375 1 17.14 39 LEU B O 1
ATOM 5983 N N . GLY B 1 40 ? 44.312 77.375 38.875 1 16.39 40 GLY B N 1
ATOM 5984 C CA . GLY B 1 40 ? 44.344 78.562 39.719 1 16.39 40 GLY B CA 1
ATOM 5985 C C . GLY B 1 40 ? 42.969 78.938 40.25 1 16.39 40 GLY B C 1
ATOM 5986 O O . GLY B 1 40 ? 41.938 78.438 39.75 1 16.39 40 GLY B O 1
ATOM 5987 N N . GLY B 1 41 ? 42.906 79.875 41.375 1 17.28 41 GLY B N 1
ATOM 5988 C CA . GLY B 1 41 ? 42.312 80.375 42.594 1 17.28 41 GLY B CA 1
ATOM 5989 C C . GLY B 1 41 ? 41.219 81.375 42.375 1 17.28 41 GLY B C 1
ATOM 5990 O O . GLY B 1 41 ? 40.625 81.875 43.344 1 17.28 41 GLY B O 1
ATOM 5991 N N . GLY B 1 42 ? 40.844 81.875 41.188 1 17.81 42 GLY B N 1
ATOM 5992 C CA . GLY B 1 42 ? 40.594 83.312 41.344 1 17.81 42 GLY B CA 1
ATOM 5993 C C . GLY B 1 42 ? 39.406 83.625 42.25 1 17.81 42 GLY B C 1
ATOM 5994 O O . GLY B 1 42 ? 38.594 82.688 42.531 1 17.81 42 GLY B O 1
ATOM 5995 N N . PRO B 1 43 ? 39.375 84.812 42.906 1 18.31 43 PRO B N 1
ATOM 5996 C CA . PRO B 1 43 ? 38.781 85.5 44.062 1 18.31 43 PRO B CA 1
ATOM 5997 C C . PRO B 1 43 ? 37.312 85.812 43.844 1 18.31 43 PRO B C 1
ATOM 5999 O O . PRO B 1 43 ? 36.656 86.375 44.719 1 18.31 43 PRO B O 1
ATOM 6002 N N . ARG B 1 44 ? 36.438 85.125 43.219 1 19.75 44 ARG B N 1
ATOM 6003 C CA . ARG B 1 44 ? 35.312 86 42.812 1 19.75 44 ARG B CA 1
ATOM 6004 C C . ARG B 1 44 ? 34.625 86.562 44 1 19.75 44 ARG B C 1
ATOM 6006 O O . ARG B 1 44 ? 34.406 85.938 45.031 1 19.75 44 ARG B O 1
ATOM 6013 N N . ASP B 1 45 ? 34.719 87.938 44.125 1 17.23 45 ASP B N 1
ATOM 6014 C CA . ASP B 1 45 ? 34.25 89 45 1 17.23 45 ASP B CA 1
ATOM 6015 C C . ASP B 1 45 ? 32.75 88.875 45.281 1 17.23 45 ASP B C 1
ATOM 6017 O O . ASP B 1 45 ? 32 88.375 44.469 1 17.23 45 ASP B O 1
ATOM 6021 N N . SER B 1 46 ? 32.312 89.125 46.625 1 17.08 46 SER B N 1
ATOM 6022 C CA . SER B 1 46 ? 31.328 89.062 47.719 1 17.08 46 SER B CA 1
ATOM 6023 C C . SER B 1 46 ? 30.156 90 47.438 1 17.08 46 SER B C 1
ATOM 6025 O O . SER B 1 46 ? 29.266 90.125 48.281 1 17.08 46 SER B O 1
ATOM 6027 N N . PHE B 1 47 ? 29.875 90.625 46.25 1 17.48 47 PHE B N 1
ATOM 6028 C CA . PHE B 1 47 ? 29.094 91.812 46.531 1 17.48 47 PHE B CA 1
ATOM 6029 C C . PHE B 1 47 ? 27.75 91.375 47.156 1 17.48 47 PHE B C 1
ATOM 6031 O O . PHE B 1 47 ? 27.016 90.562 46.562 1 17.48 47 PHE B O 1
ATOM 6038 N N . ARG B 1 48 ? 27.594 91.5 48.531 1 17.77 48 ARG B N 1
ATOM 6039 C CA . ARG B 1 48 ? 26.594 91.312 49.594 1 17.77 48 ARG B CA 1
ATOM 6040 C C . ARG B 1 48 ? 25.422 92.312 49.375 1 17.77 48 ARG B C 1
ATOM 6042 O O . ARG B 1 48 ? 25.25 93.25 50.156 1 17.77 48 ARG B O 1
ATOM 6049 N N . SER B 1 49 ? 24.922 92.562 48.125 1 17.5 49 SER B N 1
ATOM 6050 C CA . SER B 1 49 ? 24.047 93.688 48.219 1 17.5 49 SER B CA 1
ATOM 6051 C C . SER B 1 49 ? 22.938 93.5 49.25 1 17.5 49 SER B C 1
ATOM 6053 O O . SER B 1 49 ? 22.375 92.375 49.312 1 17.5 49 SER B O 1
ATOM 6055 N N . ASP B 1 50 ? 22.875 94.25 50.344 1 17.47 50 ASP B N 1
ATOM 6056 C CA . ASP B 1 50 ? 22.172 94.5 51.594 1 17.47 50 ASP B CA 1
ATOM 6057 C C . ASP B 1 50 ? 20.703 94.875 51.344 1 17.47 50 ASP B C 1
ATOM 6059 O O . ASP B 1 50 ? 20.016 95.375 52.219 1 17.47 50 ASP B O 1
ATOM 6063 N N . LEU B 1 51 ? 20.125 94.688 50.188 1 18.03 51 LEU B N 1
ATOM 6064 C CA . LEU B 1 51 ? 18.922 95.5 50.094 1 18.03 51 LEU B CA 1
ATOM 6065 C C . LEU B 1 51 ? 17.922 95.125 51.188 1 18.03 51 LEU B C 1
ATOM 6067 O O . LEU B 1 51 ? 17.422 94 51.219 1 18.03 51 LEU B O 1
ATOM 6071 N N . THR B 1 52 ? 17.984 95.75 52.438 1 17.58 52 THR B N 1
ATOM 6072 C CA . THR B 1 52 ? 17.406 95.625 53.781 1 17.58 52 THR B CA 1
ATOM 6073 C C . THR B 1 52 ? 15.898 95.875 53.719 1 17.58 52 THR B C 1
ATOM 6075 O O . THR B 1 52 ? 15.18 95.625 54.688 1 17.58 52 THR B O 1
ATOM 6078 N N . ASP B 1 53 ? 15.398 96.75 52.781 1 19.14 53 ASP B N 1
ATOM 6079 C CA . ASP B 1 53 ? 14.484 97.688 53.375 1 19.14 53 ASP B CA 1
ATOM 6080 C C . ASP B 1 53 ? 13.312 97 54.062 1 19.14 53 ASP B C 1
ATOM 6082 O O . ASP B 1 53 ? 13.031 95.812 53.75 1 19.14 53 ASP B O 1
ATOM 6086 N N . THR B 1 54 ? 12.25 97.875 54.5 1 19.91 54 THR B N 1
ATOM 6087 C CA . THR B 1 54 ? 11.32 98.125 55.594 1 19.91 54 THR B CA 1
ATOM 6088 C C . THR B 1 54 ? 10.062 97.312 55.469 1 19.91 54 THR B C 1
ATOM 6090 O O . THR B 1 54 ? 9.633 97 54.344 1 19.91 54 THR B O 1
ATOM 6093 N N . PRO B 1 55 ? 9.531 96.875 56.594 1 22.5 55 PRO B N 1
ATOM 6094 C CA . PRO B 1 55 ? 8.586 95.875 57.094 1 22.5 55 PRO B CA 1
ATOM 6095 C C . PRO B 1 55 ? 7.133 96.188 56.781 1 22.5 55 PRO B C 1
ATOM 6097 O O . PRO B 1 55 ? 6.223 95.5 57.219 1 22.5 55 PRO B O 1
ATOM 6100 N N . PRO B 1 56 ? 6.68 96.75 55.531 1 21.55 56 PRO B N 1
ATOM 6101 C CA . PRO B 1 56 ? 5.332 97.312 55.75 1 21.55 56 PRO B CA 1
ATOM 6102 C C . PRO B 1 56 ? 4.375 96.25 56.344 1 21.55 56 PRO B C 1
ATOM 6104 O O . PRO B 1 56 ? 4.449 95.125 56 1 21.55 56 PRO B O 1
ATOM 6107 N N . LYS B 1 57 ? 3.91 96.562 57.531 1 23.98 57 LYS B N 1
ATOM 6108 C CA . LYS B 1 57 ? 3.104 95.75 58.438 1 23.98 57 LYS B CA 1
ATOM 6109 C C . LYS B 1 57 ? 1.763 95.375 57.812 1 23.98 57 LYS B C 1
ATOM 6111 O O . LYS B 1 57 ? 0.879 96.188 57.688 1 23.98 57 LYS B O 1
ATOM 6116 N N . GLY B 1 58 ? 1.703 94.812 56.594 1 20.11 58 GLY B N 1
ATOM 6117 C CA . GLY B 1 58 ? 0.428 94.375 56.031 1 20.11 58 GLY B CA 1
ATOM 6118 C C . GLY B 1 58 ? -0.416 93.562 57 1 20.11 58 GLY B C 1
ATOM 6119 O O . GLY B 1 58 ? 0.093 92.688 57.688 1 20.11 58 GLY B O 1
ATOM 6120 N N . VAL B 1 59 ? -1.389 94.188 57.75 1 23.73 59 VAL B N 1
ATOM 6121 C CA . VAL B 1 59 ? -2.402 93.75 58.719 1 23.73 59 VAL B CA 1
ATOM 6122 C C . VAL B 1 59 ? -2.951 92.375 58.344 1 23.73 59 VAL B C 1
ATOM 6124 O O . VAL B 1 59 ? -3.094 92.062 57.156 1 23.73 59 VAL B O 1
ATOM 6127 N N . ASP B 1 60 ? -3.127 91.438 59.375 1 22.38 60 ASP B N 1
ATOM 6128 C CA . ASP B 1 60 ? -3.135 90.062 59.938 1 22.38 60 ASP B CA 1
ATOM 6129 C C . ASP B 1 60 ? -4.516 89.438 59.812 1 22.38 60 ASP B C 1
ATOM 6131 O O . ASP B 1 60 ? -5.379 89.625 60.656 1 22.38 60 ASP B O 1
ATOM 6135 N N . HIS B 1 61 ? -5.484 89.875 58.969 1 23.33 61 HIS B N 1
ATOM 6136 C CA . HIS B 1 61 ? -6.773 89.188 59 1 23.33 61 HIS B CA 1
ATOM 6137 C C . HIS B 1 61 ? -6.598 87.688 59.125 1 23.33 61 HIS B C 1
ATOM 6139 O O . HIS B 1 61 ? -6 87.062 58.25 1 23.33 61 HIS B O 1
ATOM 6145 N N . GLY B 1 62 ? -6.457 87.125 60.375 1 23.42 62 GLY B N 1
ATOM 6146 C CA . GLY B 1 62 ? -6.059 85.875 61 1 23.42 62 GLY B CA 1
ATOM 6147 C C . GLY B 1 62 ? -6.891 84.688 60.562 1 23.42 62 GLY B C 1
ATOM 6148 O O . GLY B 1 62 ? -6.785 83.562 61.125 1 23.42 62 GLY B O 1
ATOM 6149 N N . ASP B 1 63 ? -8.188 84.938 60.281 1 25.92 63 ASP B N 1
ATOM 6150 C CA . ASP B 1 63 ? -8.93 83.625 60.219 1 25.92 63 ASP B CA 1
ATOM 6151 C C . ASP B 1 63 ? -8.289 82.688 59.25 1 25.92 63 ASP B C 1
ATOM 6153 O O . ASP B 1 63 ? -8.266 82.938 58.031 1 25.92 63 ASP B O 1
ATOM 6157 N N . GLN B 1 64 ? -7.207 82.188 59.656 1 23.81 64 GLN B N 1
ATOM 6158 C CA . GLN B 1 64 ? -6.387 81.25 58.906 1 23.81 64 GLN B CA 1
ATOM 6159 C C . GLN B 1 64 ? -7.223 80.125 58.375 1 23.81 64 GLN B C 1
ATOM 6161 O O . GLN B 1 64 ? -7.941 79.438 59.156 1 23.81 64 GLN B O 1
ATOM 6166 N N . PRO B 1 65 ? -7.844 80.312 57.281 1 26.94 65 PRO B N 1
ATOM 6167 C CA . PRO B 1 65 ? -8.617 79.125 56.875 1 26.94 65 PRO B CA 1
ATOM 6168 C C . PRO B 1 65 ? -8 77.812 57.344 1 26.94 65 PRO B C 1
ATOM 6170 O O . PRO B 1 65 ? -6.781 77.75 57.531 1 26.94 65 PRO B O 1
ATOM 6173 N N . HIS B 1 66 ? -8.688 77.188 58.406 1 28 66 HIS B N 1
ATOM 6174 C CA . HIS B 1 66 ? -8.266 75.875 58.938 1 28 66 HIS B CA 1
ATOM 6175 C C . HIS B 1 66 ? -7.539 75.062 57.875 1 28 66 HIS B C 1
ATOM 6177 O O . HIS B 1 66 ? -8 74.938 56.75 1 28 66 HIS B O 1
ATOM 6183 N N . ALA B 1 67 ? -6.32 75.062 57.969 1 28.34 67 ALA B N 1
ATOM 6184 C CA . ALA B 1 67 ? -5.371 74.312 57.188 1 28.34 67 ALA B CA 1
ATOM 6185 C C . ALA B 1 67 ? -5.855 72.875 57.062 1 28.34 67 ALA B C 1
ATOM 6187 O O . ALA B 1 67 ? -6.059 72.188 58.062 1 28.34 67 ALA B O 1
ATOM 6188 N N . LEU B 1 68 ? -6.867 72.688 56.25 1 29.77 68 LEU B N 1
ATOM 6189 C CA . LEU B 1 68 ? -7.219 71.25 56 1 29.77 68 LEU B CA 1
ATOM 6190 C C . LEU B 1 68 ? -5.988 70.375 56.125 1 29.77 68 LEU B C 1
ATOM 6192 O O . LEU B 1 68 ? -4.918 70.688 55.594 1 29.77 68 LEU B O 1
ATOM 6196 N N . PRO B 1 69 ? -5.855 69.688 57.375 1 30 69 PRO B N 1
ATOM 6197 C CA . PRO B 1 69 ? -4.684 68.875 57.625 1 30 69 PRO B CA 1
ATOM 6198 C C . PRO B 1 69 ? -4.145 68.188 56.344 1 30 69 PRO B C 1
ATOM 6200 O O . PRO B 1 69 ? -4.922 67.688 55.531 1 30 69 PRO B O 1
ATOM 6203 N N . VAL B 1 70 ? -3.197 68.812 55.844 1 32.69 70 VAL B N 1
ATOM 6204 C CA . VAL B 1 70 ? -2.416 68.188 54.781 1 32.69 70 VAL B CA 1
ATOM 6205 C C . VAL B 1 70 ? -2.104 66.75 55.156 1 32.69 70 VAL B C 1
ATOM 6207 O O . VAL B 1 70 ? -1.496 66.5 56.188 1 32.69 70 VAL B O 1
ATOM 6210 N N . PRO B 1 71 ? -3.068 65.812 55.031 1 31.75 71 PRO B N 1
ATOM 6211 C CA . PRO B 1 71 ? -2.562 64.5 55.469 1 31.75 71 PRO B CA 1
ATOM 6212 C C . PRO B 1 71 ? -1.066 64.375 55.219 1 31.75 71 PRO B C 1
ATOM 6214 O O . PRO B 1 71 ? -0.532 64.938 54.281 1 31.75 71 PRO B O 1
ATOM 6217 N N . THR B 1 72 ? -0.24 64.375 56.312 1 31.11 72 THR B N 1
ATOM 6218 C CA . THR B 1 72 ? 1.188 64.125 56.344 1 31.11 72 THR B CA 1
ATOM 6219 C C . THR B 1 72 ? 1.584 63.219 55.188 1 31.11 72 THR B C 1
ATOM 6221 O O . THR B 1 72 ? 0.835 62.312 54.812 1 31.11 72 THR B O 1
ATOM 6224 N N . ASN B 1 73 ? 2.328 63.781 54.312 1 33.03 73 ASN B N 1
ATOM 6225 C CA . ASN B 1 73 ? 3.031 63.094 53.219 1 33.03 73 ASN B CA 1
ATOM 6226 C C . ASN B 1 73 ? 3.607 61.75 53.719 1 33.03 73 ASN B C 1
ATOM 6228 O O . ASN B 1 73 ? 4.703 61.719 54.281 1 33.03 73 ASN B O 1
ATOM 6232 N N . LYS B 1 74 ? 2.863 61 54.531 1 36 74 LYS B N 1
ATOM 6233 C CA . LYS B 1 74 ? 3.527 59.719 54.781 1 36 74 LYS B CA 1
ATOM 6234 C C . LYS B 1 74 ? 4.27 59.25 53.531 1 36 74 LYS B C 1
ATOM 6236 O O . LYS B 1 74 ? 3.74 59.312 52.438 1 36 74 LYS B O 1
ATOM 6241 N N . PRO B 1 75 ? 5.57 59.281 53.75 1 37.44 75 PRO B N 1
ATOM 6242 C CA . PRO B 1 75 ? 6.355 58.812 52.594 1 37.44 75 PRO B CA 1
ATOM 6243 C C . PRO B 1 75 ? 5.645 57.719 51.781 1 37.44 75 PRO B C 1
ATOM 6245 O O . PRO B 1 75 ? 5.184 56.719 52.375 1 37.44 75 PRO B O 1
ATOM 6248 N N . ARG B 1 76 ? 4.949 58.156 50.875 1 43.31 76 ARG B N 1
ATOM 6249 C CA . ARG B 1 76 ? 4.293 57.188 50 1 43.31 76 ARG B CA 1
ATOM 6250 C C . ARG B 1 76 ? 5.137 55.938 49.844 1 43.31 76 ARG B C 1
ATOM 6252 O O . ARG B 1 76 ? 6.324 56.031 49.531 1 43.31 76 ARG B O 1
ATOM 6259 N N . ARG B 1 77 ? 4.961 55 50.594 1 44.91 77 ARG B N 1
ATOM 6260 C CA . ARG B 1 77 ? 5.582 53.656 50.531 1 44.91 77 ARG B CA 1
ATOM 6261 C C . ARG B 1 77 ? 5.992 53.312 49.125 1 44.91 77 ARG B C 1
ATOM 6263 O O . ARG B 1 77 ? 5.223 53.5 48.156 1 44.91 77 ARG B O 1
ATOM 6270 N N . ARG B 1 78 ? 7.262 53.25 48.781 1 44.44 78 ARG B N 1
ATOM 6271 C CA . ARG B 1 78 ? 8.117 53.031 47.625 1 44.44 78 ARG B CA 1
ATOM 6272 C C . ARG B 1 78 ? 7.465 52.062 46.625 1 44.44 78 ARG B C 1
ATOM 6274 O O . ARG B 1 78 ? 7.566 52.25 45.406 1 44.44 78 ARG B O 1
ATOM 6281 N N . CYS B 1 79 ? 7.266 50.719 47 1 50.59 79 CYS B N 1
ATOM 6282 C CA . CYS B 1 79 ? 6.875 49.656 46.094 1 50.59 79 CYS B CA 1
ATOM 6283 C C . CYS B 1 79 ? 5.379 49.719 45.812 1 50.59 79 CYS B C 1
ATOM 6285 O O . CYS B 1 79 ? 4.586 49.094 46.5 1 50.59 79 CYS B O 1
ATOM 6287 N N . SER B 1 80 ? 4.797 50.688 45.25 1 61.25 80 SER B N 1
ATOM 6288 C CA . SER B 1 80 ? 3.375 50.812 44.938 1 61.25 80 SER B CA 1
ATOM 6289 C C . SER B 1 80 ? 2.889 49.625 44.125 1 61.25 80 SER B C 1
ATOM 6291 O O . SER B 1 80 ? 3.68 48.969 43.469 1 61.25 80 SER B O 1
ATOM 6293 N N . GLY B 1 81 ? 1.801 48.844 44.531 1 69.12 81 GLY B N 1
ATOM 6294 C CA . GLY B 1 81 ? 1.167 47.719 43.844 1 69.12 81 GLY B CA 1
ATOM 6295 C C . GLY B 1 81 ? 1.233 47.844 42.344 1 69.12 81 GLY B C 1
ATOM 6296 O O . GLY B 1 81 ? 1.418 46.844 41.625 1 69.12 81 GLY B O 1
ATOM 6297 N N . LEU B 1 82 ? 1.281 49.125 41.906 1 75.44 82 LEU B N 1
ATOM 6298 C CA . LEU B 1 82 ? 1.349 49.375 40.469 1 75.44 82 LEU B CA 1
ATOM 6299 C C . LEU B 1 82 ? 2.75 49.094 39.938 1 75.44 82 LEU B C 1
ATOM 6301 O O . LEU B 1 82 ? 2.906 48.531 38.844 1 75.44 82 LEU B O 1
ATOM 6305 N N . PHE B 1 83 ? 3.658 49.5 40.719 1 78.25 83 PHE B N 1
ATOM 6306 C CA . PHE B 1 83 ? 5.039 49.281 40.312 1 78.25 83 PHE B CA 1
ATOM 6307 C C . PHE B 1 83 ? 5.367 47.781 40.281 1 78.25 83 PHE B C 1
ATOM 6309 O O . PHE B 1 83 ? 6 47.312 39.344 1 78.25 83 PHE B O 1
ATOM 6316 N N . VAL B 1 84 ? 4.828 47.094 41.156 1 82.12 84 VAL B N 1
ATOM 6317 C CA . VAL B 1 84 ? 5.109 45.656 41.219 1 82.12 84 VAL B CA 1
ATOM 6318 C C . VAL B 1 84 ? 4.43 44.938 40.062 1 82.12 84 VAL B C 1
ATOM 6320 O O . VAL B 1 84 ? 5.02 44.031 39.469 1 82.12 84 VAL B O 1
ATOM 6323 N N . THR B 1 85 ? 3.266 45.25 39.75 1 83.62 85 THR B N 1
ATOM 6324 C CA . THR B 1 85 ? 2.551 44.625 38.625 1 83.62 85 THR B CA 1
ATOM 6325 C C . THR B 1 85 ? 3.248 44.906 37.312 1 83.62 85 THR B C 1
ATOM 6327 O O . THR B 1 85 ? 3.311 44.031 36.438 1 83.62 85 THR B O 1
ATOM 6330 N N . LEU B 1 86 ? 3.732 46.031 37.188 1 83.88 86 LEU B N 1
ATOM 6331 C CA . LEU B 1 86 ? 4.414 46.406 35.969 1 83.88 86 LEU B CA 1
ATOM 6332 C C . LEU B 1 86 ? 5.723 45.625 35.812 1 83.88 86 LEU B C 1
ATOM 6334 O O . LEU B 1 86 ? 6.086 45.219 34.719 1 83.88 86 LEU B O 1
ATOM 6338 N N . ILE B 1 87 ? 6.344 45.5 36.938 1 87.5 87 ILE B N 1
ATOM 6339 C CA . ILE B 1 87 ? 7.602 44.781 36.906 1 87.5 87 ILE B CA 1
ATOM 6340 C C . ILE B 1 87 ? 7.328 43.281 36.594 1 87.5 87 ILE B C 1
ATOM 6342 O O . ILE B 1 87 ? 8.062 42.656 35.844 1 87.5 87 ILE B O 1
ATOM 6346 N N . VAL B 1 88 ? 6.277 42.812 37.156 1 89.38 88 VAL B N 1
ATOM 6347 C CA . VAL B 1 88 ? 5.934 41.406 36.938 1 89.38 88 VAL B CA 1
ATOM 6348 C C . VAL B 1 88 ? 5.551 41.219 35.469 1 89.38 88 VAL B C 1
ATOM 6350 O O . VAL B 1 88 ? 5.961 40.219 34.844 1 89.38 88 VAL B O 1
ATOM 6353 N N . LEU B 1 89 ? 4.812 42.031 34.906 1 90.25 89 LEU B N 1
ATOM 6354 C CA . LEU B 1 89 ? 4.41 41.938 33.5 1 90.25 89 LEU B CA 1
ATOM 6355 C C . LEU B 1 89 ? 5.609 42.125 32.562 1 90.25 89 LEU B C 1
ATOM 6357 O O . LEU B 1 89 ? 5.703 41.5 31.516 1 90.25 89 LEU B O 1
ATOM 6361 N N . GLY B 1 90 ? 6.434 43.094 33 1 90.31 90 GLY B N 1
ATOM 6362 C CA . GLY B 1 90 ? 7.637 43.312 32.219 1 90.31 90 GLY B CA 1
ATOM 6363 C C . GLY B 1 90 ? 8.562 42.094 32.219 1 90.31 90 GLY B C 1
ATOM 6364 O O . GLY B 1 90 ? 9.102 41.75 31.156 1 90.31 90 GLY B O 1
ATOM 6365 N N . VAL B 1 91 ? 8.664 41.531 33.281 1 93.94 91 VAL B N 1
ATOM 6366 C CA . VAL B 1 91 ? 9.508 40.344 33.344 1 93.94 91 VAL B CA 1
ATOM 6367 C C . VAL B 1 91 ? 8.844 39.219 32.594 1 93.94 91 VAL B C 1
ATOM 6369 O O . VAL B 1 91 ? 9.523 38.469 31.875 1 93.94 91 VAL B O 1
ATOM 6372 N N . TYR B 1 92 ? 7.613 39.031 32.688 1 93.94 92 TYR B N 1
ATOM 6373 C CA . TYR B 1 92 ? 6.863 37.969 31.984 1 93.94 92 TYR B CA 1
ATOM 6374 C C . TYR B 1 92 ? 7.027 38.094 30.469 1 93.94 92 TYR B C 1
ATOM 6376 O O . TYR B 1 92 ? 7.379 37.125 29.797 1 93.94 92 TYR B O 1
ATOM 6384 N N . THR B 1 93 ? 6.77 39.219 29.938 1 93.75 93 THR B N 1
ATOM 6385 C CA . THR B 1 93 ? 6.82 39.375 28.5 1 93.75 93 THR B CA 1
ATOM 6386 C C . THR B 1 93 ? 8.258 39.281 27.984 1 93.75 93 THR B C 1
ATOM 6388 O O . THR B 1 93 ? 8.5 38.781 26.891 1 93.75 93 THR B O 1
ATOM 6391 N N . THR B 1 94 ? 9.188 39.75 28.734 1 95.12 94 THR B N 1
ATOM 6392 C CA . THR B 1 94 ? 10.578 39.625 28.312 1 95.12 94 THR B CA 1
ATOM 6393 C C . THR B 1 94 ? 11.031 38.188 28.297 1 95.12 94 THR B C 1
ATOM 6395 O O . THR B 1 94 ? 11.641 37.719 27.328 1 95.12 94 THR B O 1
ATOM 6398 N N . LEU B 1 95 ? 10.625 37.562 29.328 1 96 95 LEU B N 1
ATOM 6399 C CA . LEU B 1 95 ? 11.031 36.156 29.406 1 96 95 LEU B CA 1
ATOM 6400 C C . LEU B 1 95 ? 10.344 35.312 28.344 1 96 95 LEU B C 1
ATOM 6402 O O . LEU B 1 95 ? 10.992 34.531 27.656 1 96 95 LEU B O 1
ATOM 6406 N N . LEU B 1 96 ? 9.094 35.406 28.203 1 96.38 96 LEU B N 1
ATOM 6407 C CA . LEU B 1 96 ? 8.336 34.562 27.281 1 96.38 96 LEU B CA 1
ATOM 6408 C C . LEU B 1 96 ? 8.625 34.969 25.828 1 96.38 96 LEU B C 1
ATOM 6410 O O . LEU B 1 96 ? 8.625 34.125 24.938 1 96.38 96 LEU B O 1
ATOM 6414 N N . SER B 1 97 ? 8.766 36.219 25.578 1 95.5 97 SER B N 1
ATOM 6415 C CA . SER B 1 97 ? 9.164 36.625 24.234 1 95.5 97 SER B CA 1
ATOM 6416 C C . SER B 1 97 ? 10.562 36.125 23.891 1 95.5 97 SER B C 1
ATOM 6418 O O . SER B 1 97 ? 10.836 35.781 22.734 1 95.5 97 SER B O 1
ATOM 6420 N N . GLY B 1 98 ? 11.398 36.188 24.891 1 95.31 98 GLY B N 1
ATOM 6421 C CA . GLY B 1 98 ? 12.711 35.594 24.688 1 95.31 98 GLY B CA 1
ATOM 6422 C C . GLY B 1 98 ? 12.672 34.094 24.406 1 95.31 98 GLY B C 1
ATOM 6423 O O . GLY B 1 98 ? 13.383 33.625 23.516 1 95.31 98 GLY B O 1
ATOM 6424 N N . VAL B 1 99 ? 11.828 33.438 25.109 1 95.19 99 VAL B N 1
ATOM 6425 C CA . VAL B 1 99 ? 11.68 32 24.875 1 95.19 99 VAL B CA 1
ATOM 6426 C C . VAL B 1 99 ? 11.133 31.766 23.484 1 95.19 99 VAL B C 1
ATOM 6428 O O . VAL B 1 99 ? 11.609 30.875 22.766 1 95.19 99 VAL B O 1
ATOM 6431 N N . PHE B 1 100 ? 10.148 32.5 23.031 1 95.56 100 PHE B N 1
ATOM 6432 C CA . PHE B 1 100 ? 9.562 32.344 21.703 1 95.56 100 PHE B CA 1
ATOM 6433 C C . PHE B 1 100 ? 10.594 32.625 20.625 1 95.56 100 PHE B C 1
ATOM 6435 O O . PHE B 1 100 ? 10.625 31.953 19.594 1 95.56 100 PHE B O 1
ATOM 6442 N N . PHE B 1 101 ? 11.445 33.594 20.891 1 94.94 101 PHE B N 1
ATOM 6443 C CA . PHE B 1 101 ? 12.492 33.906 19.922 1 94.94 101 PHE B CA 1
ATOM 6444 C C . PHE B 1 101 ? 13.523 32.781 19.844 1 94.94 101 PHE B C 1
ATOM 6446 O O . PHE B 1 101 ? 13.938 32.406 18.766 1 94.94 101 PHE B O 1
ATOM 6453 N N . VAL B 1 102 ? 13.836 32.312 20.969 1 94.31 102 VAL B N 1
ATOM 6454 C CA . VAL B 1 102 ? 14.82 31.234 21.016 1 94.31 102 VAL B CA 1
ATOM 6455 C C . VAL B 1 102 ? 14.234 29.984 20.359 1 94.31 102 VAL B C 1
ATOM 6457 O O . VAL B 1 102 ? 14.93 29.281 19.625 1 94.31 102 VAL B O 1
ATOM 6460 N N . VAL B 1 103 ? 13.031 29.625 20.578 1 93.25 103 VAL B N 1
ATOM 6461 C CA . VAL B 1 103 ? 12.367 28.469 19.984 1 93.25 103 VAL B CA 1
ATOM 6462 C C . VAL B 1 103 ? 12.305 28.625 18.469 1 93.25 103 VAL B C 1
ATOM 6464 O O . VAL B 1 103 ? 12.484 27.656 17.734 1 93.25 103 VAL B O 1
ATOM 6467 N N . ALA B 1 104 ? 12.016 29.812 18.031 1 92.56 104 ALA B N 1
ATOM 6468 C CA . ALA B 1 104 ? 11.953 30.078 16.594 1 92.56 104 ALA B CA 1
ATOM 6469 C C . ALA B 1 104 ? 13.328 29.891 15.945 1 92.56 104 ALA B C 1
ATOM 6471 O O . ALA B 1 104 ? 13.43 29.469 14.789 1 92.56 104 ALA B O 1
ATOM 6472 N N . CYS B 1 105 ? 14.367 30.203 16.688 1 91.25 105 CYS B N 1
ATOM 6473 C CA . CYS B 1 105 ? 15.719 30.141 16.156 1 91.25 105 CYS B CA 1
ATOM 6474 C C . CYS B 1 105 ? 16.266 28.719 16.219 1 91.25 105 CYS B C 1
ATOM 6476 O O . CYS B 1 105 ? 16.906 28.25 15.281 1 91.25 105 CYS B O 1
ATOM 6478 N N . ILE B 1 106 ? 16.062 28.094 17.359 1 89.94 106 ILE B N 1
ATOM 6479 C CA . ILE B 1 106 ? 16.625 26.766 17.562 1 89.94 106 ILE B CA 1
ATOM 6480 C C . ILE B 1 106 ? 15.773 25.719 16.844 1 89.94 106 ILE B C 1
ATOM 6482 O O . ILE B 1 106 ? 16.281 24.688 16.422 1 89.94 106 ILE B O 1
ATOM 6486 N N . LYS B 1 107 ? 14.555 26 16.641 1 87.88 107 LYS B N 1
ATOM 6487 C CA . LYS B 1 107 ? 13.633 25.094 15.969 1 87.88 107 LYS B CA 1
ATOM 6488 C C . LYS B 1 107 ? 13.648 23.719 16.625 1 87.88 107 LYS B C 1
ATOM 6490 O O . LYS B 1 107 ? 13.969 22.719 15.977 1 87.88 107 LYS B O 1
ATOM 6495 N N . PRO B 1 108 ? 13.227 23.625 17.797 1 86.56 108 PRO B N 1
ATOM 6496 C CA . PRO B 1 108 ? 13.281 22.359 18.516 1 86.56 108 PRO B CA 1
ATOM 6497 C C . PRO B 1 108 ? 12.328 21.312 17.938 1 86.56 108 PRO B C 1
ATOM 6499 O O . PRO B 1 108 ? 11.258 21.656 17.422 1 86.56 108 PRO B O 1
ATOM 6502 N N . PHE B 1 109 ? 12.797 20.125 18.078 1 87.25 109 PHE B N 1
ATOM 6503 C CA . PHE B 1 109 ? 11.992 18.969 17.719 1 87.25 109 PHE B CA 1
ATOM 6504 C C . PHE B 1 109 ? 11.289 18.391 18.938 1 87.25 109 PHE B C 1
ATOM 6506 O O . PHE B 1 109 ? 11.945 18.016 19.922 1 87.25 109 PHE B O 1
ATOM 6513 N N . TYR B 1 110 ? 9.969 18.359 19.016 1 85.06 110 TYR B N 1
ATOM 6514 C CA . TYR B 1 110 ? 9.195 18.016 20.203 1 85.06 110 TYR B CA 1
ATOM 6515 C C . TYR B 1 110 ? 9.023 16.5 20.312 1 85.06 110 TYR B C 1
ATOM 6517 O O . TYR B 1 110 ? 8.648 16 21.375 1 85.06 110 TYR B O 1
ATOM 6525 N N . GLY B 1 111 ? 9.344 15.703 19.375 1 73.88 111 GLY B N 1
ATOM 6526 C CA . GLY B 1 111 ? 9.336 14.25 19.422 1 73.88 111 GLY B CA 1
ATOM 6527 C C . GLY B 1 111 ? 7.984 13.664 19.797 1 73.88 111 GLY B C 1
ATOM 6528 O O . GLY B 1 111 ? 6.98 13.945 19.141 1 73.88 111 GLY B O 1
ATOM 6529 N N . SER B 1 112 ? 7.836 13 21.047 1 76 112 SER B N 1
ATOM 6530 C CA . SER B 1 112 ? 6.641 12.281 21.469 1 76 112 SER B CA 1
ATOM 6531 C C . SER B 1 112 ? 5.719 13.172 22.297 1 76 112 SER B C 1
ATOM 6533 O O . SER B 1 112 ? 4.664 12.734 22.75 1 76 112 SER B O 1
ATOM 6535 N N . LEU B 1 113 ? 6.031 14.375 22.391 1 79.12 113 LEU B N 1
ATOM 6536 C CA . LEU B 1 113 ? 5.199 15.266 23.188 1 79.12 113 LEU B CA 1
ATOM 6537 C C . LEU B 1 113 ? 3.932 15.648 22.438 1 79.12 113 LEU B C 1
ATOM 6539 O O . LEU B 1 113 ? 2.883 15.867 23.047 1 79.12 113 LEU B O 1
ATOM 6543 N N . ILE B 1 114 ? 4.109 15.789 21.203 1 78.75 114 ILE B N 1
ATOM 6544 C CA . ILE B 1 114 ? 2.971 16.141 20.359 1 78.75 114 ILE B CA 1
ATOM 6545 C C . ILE B 1 114 ? 2.592 14.969 19.469 1 78.75 114 ILE B C 1
ATOM 6547 O O . ILE B 1 114 ? 3.451 14.383 18.797 1 78.75 114 ILE B O 1
ATOM 6551 N N . GLY B 1 115 ? 1.496 14.367 19.625 1 72.56 115 GLY B N 1
ATOM 6552 C CA . GLY B 1 115 ? 0.99 13.25 18.828 1 72.56 115 GLY B CA 1
ATOM 6553 C C . GLY B 1 115 ? -0.417 12.836 19.219 1 72.56 115 GLY B C 1
ATOM 6554 O O . GLY B 1 115 ? -0.978 13.359 20.188 1 72.56 115 GLY B O 1
ATOM 6555 N N . ASN B 1 116 ? -1.014 12 18.453 1 69.44 116 ASN B N 1
ATOM 6556 C CA . ASN B 1 116 ? -2.371 11.555 18.75 1 69.44 116 ASN B CA 1
ATOM 6557 C C . ASN B 1 116 ? -2.432 10.789 20.078 1 69.44 116 ASN B C 1
ATOM 6559 O O . ASN B 1 116 ? -3.41 10.891 20.812 1 69.44 116 ASN B O 1
ATOM 6563 N N . ASN B 1 117 ? -1.372 10.086 20.266 1 66.5 117 ASN B N 1
ATOM 6564 C CA . ASN B 1 117 ? -1.356 9.328 21.516 1 66.5 117 ASN B CA 1
ATOM 6565 C C . ASN B 1 117 ? -0.46 9.984 22.562 1 66.5 117 ASN B C 1
ATOM 6567 O O . ASN B 1 117 ? -0.147 9.375 23.578 1 66.5 117 ASN B O 1
ATOM 6571 N N . ALA B 1 118 ? -0.188 11.195 22.125 1 71.69 118 ALA B N 1
ATOM 6572 C CA . ALA B 1 118 ? 0.697 11.891 23.062 1 71.69 118 ALA B CA 1
ATOM 6573 C C . ALA B 1 118 ? -0.093 12.805 24 1 71.69 118 ALA B C 1
ATOM 6575 O O . ALA B 1 118 ? -1.326 12.789 23.984 1 71.69 118 ALA B O 1
ATOM 6576 N N . GLY B 1 119 ? 0.612 13.453 24.859 1 71.19 119 GLY B N 1
ATOM 6577 C CA . GLY B 1 119 ? -0.013 14.344 25.828 1 71.19 119 GLY B CA 1
ATOM 6578 C C . GLY B 1 119 ? -0.757 15.5 25.172 1 71.19 119 GLY B C 1
ATOM 6579 O O . GLY B 1 119 ? -1.788 15.945 25.688 1 71.19 119 GLY B O 1
ATOM 6580 N N . LEU B 1 120 ? -0.194 15.969 23.969 1 78.88 120 LEU B N 1
ATOM 6581 C CA . LEU B 1 120 ? -0.827 17.094 23.266 1 78.88 120 LEU B CA 1
ATOM 6582 C C . LEU B 1 120 ? -1.076 16.75 21.812 1 78.88 120 LEU B C 1
ATOM 6584 O O . LEU B 1 120 ? -0.196 16.219 21.125 1 78.88 120 LEU B O 1
ATOM 6588 N N . THR B 1 121 ? -2.264 17.016 21.391 1 78.88 121 THR B N 1
ATOM 6589 C CA . THR B 1 121 ? -2.562 16.859 19.969 1 78.88 121 THR B CA 1
ATOM 6590 C C . THR B 1 121 ? -1.993 18.031 19.172 1 78.88 121 THR B C 1
ATOM 6592 O O . THR B 1 121 ? -1.688 19.094 19.75 1 78.88 121 THR B O 1
ATOM 6595 N N . ALA B 1 122 ? -1.817 17.891 17.953 1 78.81 122 ALA B N 1
ATOM 6596 C CA . ALA B 1 122 ? -1.267 18.938 17.094 1 78.81 122 ALA B CA 1
ATOM 6597 C C . ALA B 1 122 ? -2.137 20.188 17.125 1 78.81 122 ALA B C 1
ATOM 6599 O O . ALA B 1 122 ? -1.62 21.312 17.156 1 78.81 122 ALA B O 1
ATOM 6600 N N . SER B 1 123 ? -3.455 20.062 17.078 1 77.19 123 SER B N 1
ATOM 6601 C CA . SER B 1 123 ? -4.371 21.188 17.094 1 77.19 123 SER B CA 1
ATOM 6602 C C . SER B 1 123 ? -4.336 21.906 18.453 1 77.19 123 SER B C 1
ATOM 6604 O O . SER B 1 123 ? -4.387 23.141 18.516 1 77.19 123 SER B O 1
ATOM 6606 N N . SER B 1 124 ? -4.164 21.109 19.453 1 81 124 SER B N 1
ATOM 6607 C CA . SER B 1 124 ? -4.082 21.703 20.781 1 81 124 SER B CA 1
ATOM 6608 C C . SER B 1 124 ? -2.752 22.422 20.984 1 81 124 SER B C 1
ATOM 6610 O O . SER B 1 124 ? -2.689 23.422 21.688 1 81 124 SER B O 1
ATOM 6612 N N . ALA B 1 125 ? -1.796 21.828 20.438 1 85 125 ALA B N 1
ATOM 6613 C CA . ALA B 1 125 ? -0.491 22.484 20.547 1 85 125 ALA B CA 1
ATOM 6614 C C . ALA B 1 125 ? -0.468 23.812 19.797 1 85 125 ALA B C 1
ATOM 6616 O O . ALA B 1 125 ? 0.103 24.781 20.281 1 85 125 ALA B O 1
ATOM 6617 N N . SER B 1 126 ? -1.035 23.875 18.672 1 84 126 SER B N 1
ATOM 6618 C CA . SER B 1 126 ? -1.115 25.109 17.922 1 84 126 SER B CA 1
ATOM 6619 C C . SER B 1 126 ? -1.983 26.141 18.641 1 84 126 SER B C 1
ATOM 6621 O O . SER B 1 126 ? -1.677 27.344 18.625 1 84 126 SER B O 1
ATOM 6623 N N . LEU B 1 127 ? -3.076 25.688 19.234 1 84.88 127 LEU B N 1
ATOM 6624 C CA . LEU B 1 127 ? -3.951 26.578 20 1 84.88 127 LEU B CA 1
ATOM 6625 C C . LEU B 1 127 ? -3.232 27.125 21.219 1 84.88 127 LEU B C 1
ATOM 6627 O O . LEU B 1 127 ? -3.396 28.297 21.578 1 84.88 127 LEU B O 1
ATOM 6631 N N . LEU B 1 128 ? -2.535 26.312 21.828 1 87.62 128 LEU B N 1
ATOM 6632 C CA . LEU B 1 128 ? -1.782 26.75 23 1 87.62 128 LEU B CA 1
ATOM 6633 C C . LEU B 1 128 ? -0.721 27.766 22.609 1 87.62 128 LEU B C 1
ATOM 6635 O O . LEU B 1 128 ? -0.502 28.75 23.328 1 87.62 128 LEU B O 1
ATOM 6639 N N . SER B 1 129 ? -0.031 27.531 21.562 1 89.94 129 SER B N 1
ATOM 6640 C CA . SER B 1 129 ? 0.953 28.484 21.078 1 89.94 129 SER B CA 1
ATOM 6641 C C . SER B 1 129 ? 0.297 29.812 20.719 1 89.94 129 SER B C 1
ATOM 6643 O O . SER B 1 129 ? 0.847 30.891 21 1 89.94 129 SER B O 1
ATOM 6645 N N . ALA B 1 130 ? -0.864 29.766 20.156 1 87.56 130 ALA B N 1
ATOM 6646 C CA . ALA B 1 130 ? -1.582 30.984 19.781 1 87.56 130 ALA B CA 1
ATOM 6647 C C . ALA B 1 130 ? -2.029 31.75 21.031 1 87.56 130 ALA B C 1
ATOM 6649 O O . ALA B 1 130 ? -1.986 32.969 21.062 1 87.56 130 ALA B O 1
ATOM 6650 N N . LEU B 1 131 ? -2.488 31.047 22.031 1 89.25 131 LEU B N 1
ATOM 6651 C CA . LEU B 1 131 ? -2.904 31.672 23.281 1 89.25 131 LEU B CA 1
ATOM 6652 C C . LEU B 1 131 ? -1.723 32.344 23.984 1 89.25 131 LEU B C 1
ATOM 6654 O O . LEU B 1 131 ? -1.836 33.469 24.469 1 89.25 131 LEU B O 1
ATOM 6658 N N . LEU B 1 132 ? -0.63 31.688 24.016 1 92.81 132 LEU B N 1
ATOM 6659 C CA . LEU B 1 132 ? 0.558 32.25 24.641 1 92.81 132 LEU B CA 1
ATOM 6660 C C . LEU B 1 132 ? 1.07 33.438 23.859 1 92.81 132 LEU B C 1
ATOM 6662 O O . LEU B 1 132 ? 1.545 34.438 24.453 1 92.81 132 LEU B O 1
ATOM 6666 N N . ALA B 1 133 ? 1.027 33.312 22.578 1 92.12 133 ALA B N 1
ATOM 6667 C CA . ALA B 1 133 ? 1.44 34.469 21.766 1 92.12 133 ALA B CA 1
ATOM 6668 C C . ALA B 1 133 ? 0.564 35.688 22.031 1 92.12 133 ALA B C 1
ATOM 6670 O O . ALA B 1 133 ? 1.062 36.812 22.109 1 92.12 133 ALA B O 1
ATOM 6671 N N . LYS B 1 134 ? -0.656 35.469 22.188 1 89.81 134 LYS B N 1
ATOM 6672 C CA . LYS B 1 134 ? -1.568 36.562 22.484 1 89.81 134 LYS B CA 1
ATOM 6673 C C . LYS B 1 134 ? -1.285 37.156 23.859 1 89.81 134 LYS B C 1
ATOM 6675 O O . LYS B 1 134 ? -1.371 38.375 24.031 1 89.81 134 LYS B O 1
ATOM 6680 N N . THR B 1 135 ? -1 36.375 24.812 1 90.94 135 THR B N 1
ATOM 6681 C CA . THR B 1 135 ? -0.679 36.875 26.141 1 90.94 135 THR B CA 1
ATOM 6682 C C . THR B 1 135 ? 0.624 37.688 26.109 1 90.94 135 THR B C 1
ATOM 6684 O O . THR B 1 135 ? 0.768 38.688 26.812 1 90.94 135 THR B O 1
ATOM 6687 N N . ILE B 1 136 ? 1.519 37.312 25.359 1 92.69 136 ILE B N 1
ATOM 6688 C CA . ILE B 1 136 ? 2.771 38.031 25.219 1 92.69 136 ILE B CA 1
ATOM 6689 C C . ILE B 1 136 ? 2.508 39.375 24.547 1 92.69 136 ILE B C 1
ATOM 6691 O O . ILE B 1 136 ? 3.016 40.406 25 1 92.69 136 ILE B O 1
ATOM 6695 N N . GLU B 1 137 ? 1.76 39.312 23.531 1 90.69 137 GLU B N 1
ATOM 6696 C CA . GLU B 1 137 ? 1.442 40.531 22.828 1 90.69 137 GLU B CA 1
ATOM 6697 C C . GLU B 1 137 ? 0.743 41.531 23.734 1 90.69 137 GLU B C 1
ATOM 6699 O O . GLU B 1 137 ? 1.094 42.719 23.75 1 90.69 137 GLU B O 1
ATOM 6704 N N . LEU B 1 138 ? -0.218 41.094 24.484 1 88.19 138 LEU B N 1
ATOM 6705 C CA . LEU B 1 138 ? -0.974 41.969 25.359 1 88.19 138 LEU B CA 1
ATOM 6706 C C . LEU B 1 138 ? -0.082 42.531 26.469 1 88.19 138 LEU B C 1
ATOM 6708 O O . LEU B 1 138 ? -0.189 43.719 26.812 1 88.19 138 LEU B O 1
ATOM 6712 N N . SER B 1 139 ? 0.765 41.781 26.984 1 89.69 139 SER B N 1
ATOM 6713 C CA . SER B 1 139 ? 1.689 42.25 28 1 89.69 139 SER B CA 1
ATOM 6714 C C . SER B 1 139 ? 2.732 43.188 27.422 1 89.69 139 SER B C 1
ATOM 6716 O O . SER B 1 139 ? 3.133 44.156 28.062 1 89.69 139 SER B O 1
ATOM 6718 N N . TYR B 1 140 ? 3.162 42.906 26.266 1 92.06 140 TYR B N 1
ATOM 6719 C CA . TYR B 1 140 ? 4.129 43.75 25.578 1 92.06 140 TYR B CA 1
ATOM 6720 C C . TYR B 1 140 ? 3.562 45.156 25.344 1 92.06 140 TYR B C 1
ATOM 6722 O O . TYR B 1 140 ? 4.238 46.156 25.609 1 92.06 140 TYR B O 1
ATOM 6730 N N . VAL B 1 141 ? 2.375 45.156 24.906 1 88.31 141 VAL B N 1
ATOM 6731 C CA . VAL B 1 141 ? 1.735 46.438 24.656 1 88.31 141 VAL B CA 1
ATOM 6732 C C . VAL B 1 141 ? 1.563 47.188 25.969 1 88.31 141 VAL B C 1
ATOM 6734 O O . VAL B 1 141 ? 1.816 48.406 26.016 1 88.31 141 VAL B O 1
ATOM 6737 N N . THR B 1 142 ? 1.223 46.594 26.984 1 86.62 142 THR B N 1
ATOM 6738 C CA . THR B 1 142 ? 1.02 47.25 28.281 1 86.62 142 THR B CA 1
ATOM 6739 C C . THR B 1 142 ? 2.332 47.812 28.812 1 86.62 142 THR B C 1
ATOM 6741 O O . THR B 1 142 ? 2.371 48.938 29.328 1 86.62 142 THR B O 1
ATOM 6744 N N . VAL B 1 143 ? 3.324 47.062 28.672 1 88.62 143 VAL B N 1
ATOM 6745 C CA . VAL B 1 143 ? 4.621 47.5 29.188 1 88.62 143 VAL B CA 1
ATOM 6746 C C . VAL B 1 143 ? 5.164 48.656 28.344 1 88.62 143 VAL B C 1
ATOM 6748 O O . VAL B 1 143 ? 5.738 49.594 28.875 1 88.62 143 VAL B O 1
ATOM 6751 N N . CYS B 1 144 ? 4.996 48.594 27.109 1 89.06 144 CYS B N 1
ATOM 6752 C CA . CYS B 1 144 ? 5.492 49.656 26.234 1 89.06 144 CYS B CA 1
ATOM 6753 C C . CYS B 1 144 ? 4.738 50.938 26.469 1 89.06 144 CYS B C 1
ATOM 6755 O O . CYS B 1 144 ? 5.328 52.031 26.438 1 89.06 144 CYS B O 1
ATOM 6757 N N . VAL B 1 145 ? 3.482 50.844 26.703 1 85.25 145 VAL B N 1
ATOM 6758 C CA . VAL B 1 145 ? 2.691 52.031 26.969 1 85.25 145 VAL B CA 1
ATOM 6759 C C . VAL B 1 145 ? 3.088 52.625 28.328 1 85.25 145 VAL B C 1
ATOM 6761 O O . VAL B 1 145 ? 3.156 53.844 28.484 1 85.25 145 VAL B O 1
ATOM 6764 N N . ALA B 1 146 ? 3.314 51.812 29.25 1 83.62 146 ALA B N 1
ATOM 6765 C CA . ALA B 1 146 ? 3.762 52.281 30.547 1 83.62 146 ALA B CA 1
ATOM 6766 C C . ALA B 1 146 ? 5.145 52.938 30.453 1 83.62 146 ALA B C 1
ATOM 6768 O O . ALA B 1 146 ? 5.418 53.938 31.125 1 83.62 146 ALA B O 1
ATOM 6769 N N . PHE B 1 147 ? 5.949 52.406 29.656 1 84.75 147 PHE B N 1
ATOM 6770 C CA . PHE B 1 147 ? 7.277 52.969 29.438 1 84.75 147 PHE B CA 1
ATOM 6771 C C . PHE B 1 147 ? 7.184 54.344 28.781 1 84.75 147 PHE B C 1
ATOM 6773 O O . PHE B 1 147 ? 7.863 55.281 29.188 1 84.75 147 PHE B O 1
ATOM 6780 N N . LEU B 1 148 ? 6.473 54.406 27.75 1 83.88 148 LEU B N 1
ATOM 6781 C CA . LEU B 1 148 ? 6.297 55.656 27.062 1 83.88 148 LEU B CA 1
ATOM 6782 C C . LEU B 1 148 ? 5.699 56.719 28 1 83.88 148 LEU B C 1
ATOM 6784 O O . LEU B 1 148 ? 6.086 57.875 27.953 1 83.88 148 LEU B O 1
ATOM 6788 N N . GLY B 1 149 ? 4.766 56.344 28.859 1 81.19 149 GLY B N 1
ATOM 6789 C CA . GLY B 1 149 ? 4.191 57.25 29.844 1 81.19 149 GLY B CA 1
ATOM 6790 C C . GLY B 1 149 ? 5.199 57.75 30.859 1 81.19 149 GLY B C 1
ATOM 6791 O O . GLY B 1 149 ? 5.191 58.938 31.219 1 81.19 149 GLY B O 1
ATOM 6792 N N . GLN B 1 150 ? 6.02 56.906 31.234 1 80.19 150 GLN B N 1
ATOM 6793 C CA . GLN B 1 150 ? 7.043 57.312 32.188 1 80.19 150 GLN B CA 1
ATOM 6794 C C . GLN B 1 150 ? 8.078 58.219 31.562 1 80.19 150 GLN B C 1
ATOM 6796 O O . GLN B 1 150 ? 8.562 59.156 32.188 1 80.19 150 GLN B O 1
ATOM 6801 N N . LEU B 1 151 ? 8.453 57.938 30.359 1 80.44 151 LEU B N 1
ATOM 6802 C CA . LEU B 1 151 ? 9.422 58.781 29.656 1 80.44 151 LEU B CA 1
ATOM 6803 C C . LEU B 1 151 ? 8.875 60.188 29.438 1 80.44 151 LEU B C 1
ATOM 6805 O O . LEU B 1 151 ? 9.578 61.188 29.641 1 80.44 151 LEU B O 1
ATOM 6809 N N . LEU B 1 152 ? 7.656 60.281 29.062 1 79 152 LEU B N 1
ATOM 6810 C CA . LEU B 1 152 ? 7.051 61.562 28.797 1 79 152 LEU B CA 1
ATOM 6811 C C . LEU B 1 152 ? 6.785 62.312 30.094 1 79 152 LEU B C 1
ATOM 6813 O O . LEU B 1 152 ? 6.922 63.531 30.141 1 79 152 LEU B O 1
ATOM 6817 N N . SER B 1 153 ? 6.414 61.562 31.141 1 77.25 153 SER B N 1
ATOM 6818 C CA . SER B 1 153 ? 6.172 62.219 32.438 1 77.25 153 SER B CA 1
ATOM 6819 C C . SER B 1 153 ? 7.465 62.75 33.031 1 77.25 153 SER B C 1
ATOM 6821 O O . SER B 1 153 ? 7.48 63.844 33.625 1 77.25 153 SER B O 1
ATOM 6823 N N . ARG B 1 154 ? 8.461 62.156 32.906 1 76 154 ARG B N 1
ATOM 6824 C CA . ARG B 1 154 ? 9.742 62.625 33.406 1 76 154 ARG B CA 1
ATOM 6825 C C . ARG B 1 154 ? 10.258 63.812 32.594 1 76 154 ARG B C 1
ATOM 6827 O O . ARG B 1 154 ? 10.852 64.75 33.156 1 76 154 ARG B O 1
ATOM 6834 N N . ARG B 1 155 ? 10.07 63.719 31.344 1 75.5 155 ARG B N 1
ATOM 6835 C CA . ARG B 1 155 ? 10.453 64.875 30.516 1 75.5 155 ARG B CA 1
ATOM 6836 C C . ARG B 1 155 ? 9.648 66.062 30.859 1 75.5 155 ARG B C 1
ATOM 6838 O O . ARG B 1 155 ? 10.141 67.188 30.75 1 75.5 155 ARG B O 1
ATOM 6845 N N . ALA B 1 156 ? 8.445 65.875 31.281 1 73 156 ALA B N 1
ATOM 6846 C CA . ALA B 1 156 ? 7.586 67 31.672 1 73 156 ALA B CA 1
ATOM 6847 C C . ALA B 1 156 ? 8 67.562 33.031 1 73 156 ALA B C 1
ATOM 6849 O O . ALA B 1 156 ? 7.805 68.75 33.281 1 73 156 ALA B O 1
ATOM 6850 N N . LEU B 1 157 ? 8.562 66.688 33.875 1 66.5 157 LEU B N 1
ATOM 6851 C CA . LEU B 1 157 ? 8.898 67.125 35.25 1 66.5 157 LEU B CA 1
ATOM 6852 C C . LEU B 1 157 ? 10.305 67.75 35.281 1 66.5 157 LEU B C 1
ATOM 6854 O O . LEU B 1 157 ? 10.594 68.562 36.125 1 66.5 157 LEU B O 1
ATOM 6858 N N . THR B 1 158 ? 11.141 67.188 34.5 1 60.78 158 THR B N 1
ATOM 6859 C CA . THR B 1 158 ? 12.531 67.625 34.594 1 60.78 158 THR B CA 1
ATOM 6860 C C . THR B 1 158 ? 12.688 69.062 34.094 1 60.78 158 THR B C 1
ATOM 6862 O O . THR B 1 158 ? 12.164 69.375 33.031 1 60.78 158 THR B O 1
ATOM 6865 N N . HIS B 1 159 ? 13.297 69.875 35.031 1 55.06 159 HIS B N 1
ATOM 6866 C CA . HIS B 1 159 ? 13.586 71.25 34.812 1 55.06 159 HIS B CA 1
ATOM 6867 C C . HIS B 1 159 ? 14.656 71.438 33.719 1 55.06 159 HIS B C 1
ATOM 6869 O O . HIS B 1 159 ? 15.727 70.812 33.812 1 55.06 159 HIS B O 1
ATOM 6875 N N . GLY B 1 160 ? 14.367 71.812 32.406 1 51.28 160 GLY B N 1
ATOM 6876 C CA . GLY B 1 160 ? 15.281 72.062 31.297 1 51.28 160 GLY B CA 1
ATOM 6877 C C . GLY B 1 160 ? 14.961 71.25 30.047 1 51.28 160 GLY B C 1
ATOM 6878 O O . GLY B 1 160 ? 15.625 71.438 29.016 1 51.28 160 GLY B O 1
ATOM 6879 N N . SER B 1 161 ? 14.102 70.375 30.312 1 59.25 161 SER B N 1
ATOM 6880 C CA . SER B 1 161 ? 13.812 69.562 29.156 1 59.25 161 SER B CA 1
ATOM 6881 C C . SER B 1 161 ? 12.812 70.25 28.219 1 59.25 161 SER B C 1
ATOM 6883 O O . SER B 1 161 ? 12.211 71.25 28.562 1 59.25 161 SER B O 1
ATOM 6885 N N . GLU B 1 162 ? 12.914 70.062 26.922 1 59.59 162 GLU B N 1
ATOM 6886 C CA . GLU B 1 162 ? 12.109 70.625 25.875 1 59.59 162 GLU B CA 1
ATOM 6887 C C . GLU B 1 162 ? 10.625 70.5 26.156 1 59.59 162 GLU B C 1
ATOM 6889 O O . GLU B 1 162 ? 9.805 71.25 25.594 1 59.59 162 GLU B O 1
ATOM 6894 N N . GLY B 1 163 ? 10.195 70.062 27.344 1 62.66 163 GLY B N 1
ATOM 6895 C CA . GLY B 1 163 ? 8.789 69.938 27.688 1 62.66 163 GLY B CA 1
ATOM 6896 C C . GLY B 1 163 ? 8.062 68.875 26.844 1 62.66 163 GLY B C 1
ATOM 6897 O O . GLY B 1 163 ? 8.688 68.125 26.078 1 62.66 163 GLY B O 1
ATOM 6898 N N . VAL B 1 164 ? 6.77 68.5 27.125 1 70.56 164 VAL B N 1
ATOM 6899 C CA . VAL B 1 164 ? 5.949 67.562 26.406 1 70.56 164 VAL B CA 1
ATOM 6900 C C . VAL B 1 164 ? 4.898 68.25 25.562 1 70.56 164 VAL B C 1
ATOM 6902 O O . VAL B 1 164 ? 4.355 69.312 26 1 70.56 164 VAL B O 1
ATOM 6905 N N . SER B 1 165 ? 4.953 67.938 24.281 1 69 165 SER B N 1
ATOM 6906 C CA . SER B 1 165 ? 3.945 68.5 23.406 1 69 165 SER B CA 1
ATOM 6907 C C . SER B 1 165 ? 2.664 67.688 23.406 1 69 165 SER B C 1
ATOM 6909 O O . SER B 1 165 ? 2.654 66.5 23.891 1 69 165 SER B O 1
ATOM 6911 N N . ILE B 1 166 ? 1.542 68.25 23.062 1 67.06 166 ILE B N 1
ATOM 6912 C CA . ILE B 1 166 ? 0.261 67.562 22.953 1 67.06 166 ILE B CA 1
ATOM 6913 C C . ILE B 1 166 ? 0.387 66.375 21.984 1 67.06 166 ILE B C 1
ATOM 6915 O O . ILE B 1 166 ? -0.272 65.312 22.156 1 67.06 166 ILE B O 1
ATOM 6919 N N . ALA B 1 167 ? 1.271 66.562 21.047 1 68.25 167 ALA B N 1
ATOM 6920 C CA . ALA B 1 167 ? 1.482 65.5 20.062 1 68.25 167 ALA B CA 1
ATOM 6921 C C . ALA B 1 167 ? 2.172 64.312 20.688 1 68.25 167 ALA B C 1
ATOM 6923 O O . ALA B 1 167 ? 1.933 63.156 20.281 1 68.25 167 ALA B O 1
ATOM 6924 N N . ASP B 1 168 ? 2.904 64.5 21.719 1 73 168 ASP B N 1
ATOM 6925 C CA . ASP B 1 168 ? 3.598 63.406 22.391 1 73 168 ASP B CA 1
ATOM 6926 C C . ASP B 1 168 ? 2.623 62.562 23.203 1 73 168 ASP B C 1
ATOM 6928 O O . ASP B 1 168 ? 2.844 61.375 23.391 1 73 168 ASP B O 1
ATOM 6932 N N . MET B 1 169 ? 1.551 63.156 23.531 1 74.69 169 MET B N 1
ATOM 6933 C CA . MET B 1 169 ? 0.569 62.406 24.328 1 74.69 169 MET B CA 1
ATOM 6934 C C . MET B 1 169 ? -0.229 61.469 23.453 1 74.69 169 MET B C 1
ATOM 6936 O O . MET B 1 169 ? -0.776 60.469 23.953 1 74.69 169 MET B O 1
ATOM 6940 N N . THR B 1 170 ? -0.183 61.625 22.156 1 75.25 170 THR B N 1
ATOM 6941 C CA . THR B 1 170 ? -0.924 60.75 21.234 1 75.25 170 THR B CA 1
ATOM 6942 C C . THR B 1 170 ? -0.115 59.5 20.891 1 75.25 170 THR B C 1
ATOM 6944 O O . THR B 1 170 ? -0.647 58.562 20.312 1 75.25 170 THR B O 1
ATOM 6947 N N . LEU B 1 171 ? 1.141 59.531 21.25 1 80 171 LEU B N 1
ATOM 6948 C CA . LEU B 1 171 ? 1.988 58.375 20.938 1 80 171 LEU B CA 1
ATOM 6949 C C . LEU B 1 171 ? 1.462 57.125 21.609 1 80 171 LEU B C 1
ATOM 6951 O O . LEU B 1 171 ? 1.562 56.031 21.062 1 80 171 LEU B O 1
ATOM 6955 N N . ARG B 1 172 ? 0.822 57.281 22.734 1 78.88 172 ARG B N 1
ATOM 6956 C CA . ARG B 1 172 ? 0.253 56.125 23.453 1 78.88 172 ARG B CA 1
ATOM 6957 C C . ARG B 1 172 ? -0.896 55.5 22.672 1 78.88 172 ARG B C 1
ATOM 6959 O O . ARG B 1 172 ? -1.052 54.281 22.672 1 78.88 172 ARG B O 1
ATOM 6966 N N . THR B 1 173 ? -1.624 56.25 22 1 79 173 THR B N 1
ATOM 6967 C CA . THR B 1 173 ? -2.789 55.781 21.281 1 79 173 THR B CA 1
ATOM 6968 C C . THR B 1 173 ? -2.363 55 20.031 1 79 173 THR B C 1
ATOM 6970 O O . THR B 1 173 ? -3.082 54.125 19.562 1 79 173 THR B O 1
ATOM 6973 N N . TRP B 1 174 ? -1.149 55.344 19.578 1 80.5 174 TRP B N 1
ATOM 6974 C CA . TRP B 1 174 ? -0.66 54.625 18.406 1 80.5 174 TRP B CA 1
ATOM 6975 C C . TRP B 1 174 ? -0.385 53.156 18.734 1 80.5 174 TRP B C 1
ATOM 6977 O O . TRP B 1 174 ? -0.581 52.281 17.891 1 80.5 174 TRP B O 1
ATOM 6987 N N . ILE B 1 175 ? -0.005 52.844 19.906 1 81.38 175 ILE B N 1
ATOM 6988 C CA . ILE B 1 175 ? 0.345 51.5 20.297 1 81.38 175 ILE B CA 1
ATOM 6989 C C . ILE B 1 175 ? -0.917 50.719 20.688 1 81.38 175 ILE B C 1
ATOM 6991 O O . ILE B 1 175 ? -1.071 49.562 20.328 1 81.38 175 ILE B O 1
ATOM 6995 N N . THR B 1 176 ? -1.774 51.375 21.359 1 79.69 176 THR B N 1
ATOM 6996 C CA . THR B 1 176 ? -2.947 50.688 21.891 1 79.69 176 THR B CA 1
ATOM 6997 C C . THR B 1 176 ? -4.035 50.594 20.828 1 79.69 176 THR B C 1
ATOM 6999 O O . THR B 1 176 ? -4.805 49.625 20.828 1 79.69 176 THR B O 1
ATOM 7002 N N . GLN B 1 177 ? -4.102 51.656 20 1 79.06 177 GLN B N 1
ATOM 7003 C CA . GLN B 1 177 ? -5.086 51.625 18.922 1 79.06 177 GLN B CA 1
ATOM 7004 C C . GLN B 1 177 ? -4.441 52 17.594 1 79.06 177 GLN B C 1
ATOM 7006 O O . GLN B 1 177 ? -4.633 53.094 17.078 1 79.06 177 GLN B O 1
ATOM 7011 N N . PRO B 1 178 ? -3.941 51 17.031 1 76.44 178 PRO B N 1
ATOM 7012 C CA . PRO B 1 178 ? -3.27 51.312 15.773 1 76.44 178 PRO B CA 1
ATOM 7013 C C . PRO B 1 178 ? -4.238 51.781 14.688 1 76.44 178 PRO B C 1
ATOM 7015 O O . PRO B 1 178 ? -3.83 52.438 13.734 1 76.44 178 PRO B O 1
ATOM 7018 N N . GLY B 1 179 ? -5.465 51.469 14.805 1 73.81 179 GLY B N 1
ATOM 7019 C CA . GLY B 1 179 ? -6.441 52 13.852 1 73.81 179 GLY B CA 1
ATOM 7020 C C . GLY B 1 179 ? -6.574 53.5 13.883 1 73.81 179 GLY B C 1
ATOM 7021 O O . GLY B 1 179 ? -6.992 54.125 12.898 1 73.81 179 GLY B O 1
ATOM 7022 N N . SER B 1 180 ? -6.117 54.125 15.031 1 73.06 180 SER B N 1
ATOM 7023 C CA . SER B 1 180 ? -6.23 55.562 15.18 1 73.06 180 SER B CA 1
ATOM 7024 C C . SER B 1 180 ? -5.184 56.312 14.336 1 73.06 180 SER B C 1
ATOM 7026 O O . SER B 1 180 ? -5.328 57.5 14.047 1 73.06 180 SER B O 1
ATOM 7028 N N . LEU B 1 181 ? -4.188 55.469 13.945 1 75.75 181 LEU B N 1
ATOM 7029 C CA . LEU B 1 181 ? -3.164 56.062 13.094 1 75.75 181 LEU B CA 1
ATOM 7030 C C . LEU B 1 181 ? -3.75 56.5 11.75 1 75.75 181 LEU B C 1
ATOM 7032 O O . LEU B 1 181 ? -3.275 57.438 11.133 1 75.75 181 LEU B O 1
ATOM 7036 N N . LEU B 1 182 ? -4.809 55.781 11.469 1 73 182 LEU B N 1
ATOM 7037 C CA . LEU B 1 182 ? -5.441 56.125 10.203 1 73 182 LEU B CA 1
ATOM 7038 C C . LEU B 1 182 ? -6.332 57.344 10.344 1 73 182 LEU B C 1
ATOM 7040 O O . LEU B 1 182 ? -6.621 58.031 9.359 1 73 182 LEU B O 1
ATOM 7044 N N . MET B 1 183 ? -6.668 57.688 11.617 1 70.56 183 MET B N 1
ATOM 7045 C CA . MET B 1 183 ? -7.574 58.781 11.875 1 70.56 183 MET B CA 1
ATOM 7046 C C . MET B 1 183 ? -6.793 60.094 12.102 1 70.56 183 MET B C 1
ATOM 7048 O O . MET B 1 183 ? -7.297 61.156 11.828 1 70.56 183 MET B O 1
ATOM 7052 N N . GLN B 1 184 ? -5.562 59.906 12.664 1 68.69 184 GLN B N 1
ATOM 7053 C CA . GLN B 1 184 ? -4.793 61.094 13.031 1 68.69 184 GLN B CA 1
ATOM 7054 C C . GLN B 1 184 ? -3.594 61.281 12.102 1 68.69 184 GLN B C 1
ATOM 7056 O O . GLN B 1 184 ? -2.445 61.281 12.555 1 68.69 184 GLN B O 1
ATOM 7061 N N . TRP B 1 185 ? -3.854 61.531 10.844 1 68.44 185 TRP B N 1
ATOM 7062 C CA . TRP B 1 185 ? -2.793 61.688 9.852 1 68.44 185 TRP B CA 1
ATOM 7063 C C . TRP B 1 185 ? -1.973 62.938 10.102 1 68.44 185 TRP B C 1
ATOM 7065 O O . TRP B 1 185 ? -0.761 62.969 9.875 1 68.44 185 TRP B O 1
ATOM 7075 N N . ASP B 1 186 ? -2.576 63.906 10.656 1 66.12 186 ASP B N 1
ATOM 7076 C CA . ASP B 1 186 ? -1.895 65.188 10.875 1 66.12 186 ASP B CA 1
ATOM 7077 C C . ASP B 1 186 ? -0.856 65.062 11.992 1 66.12 186 ASP B C 1
ATOM 7079 O O . ASP B 1 186 ? 0.249 65.625 11.875 1 66.12 186 ASP B O 1
ATOM 7083 N N . VAL B 1 187 ? -1.257 64.375 13.008 1 70.5 187 VAL B N 1
ATOM 7084 C CA . VAL B 1 187 ? -0.33 64.188 14.125 1 70.5 187 VAL B CA 1
ATOM 7085 C C . VAL B 1 187 ? 0.844 63.312 13.695 1 70.5 187 VAL B C 1
ATOM 7087 O O . VAL B 1 187 ? 1.982 63.531 14.117 1 70.5 187 VAL B O 1
ATOM 7090 N N . LEU B 1 188 ? 0.594 62.438 12.734 1 74.56 188 LEU B N 1
ATOM 7091 C CA . LEU B 1 188 ? 1.624 61.5 12.273 1 74.56 188 LEU B CA 1
ATOM 7092 C C . LEU B 1 188 ? 2.699 62.25 11.477 1 74.56 188 LEU B C 1
ATOM 7094 O O . LEU B 1 188 ? 3.883 61.906 11.578 1 74.56 188 LEU B O 1
ATOM 7098 N N . ARG B 1 189 ? 2.283 63.188 10.758 1 72.81 189 ARG B N 1
ATOM 7099 C CA . ARG B 1 189 ? 3.219 63.938 9.938 1 72.81 189 ARG B CA 1
ATOM 7100 C C . ARG B 1 189 ? 4.141 64.812 10.797 1 72.81 189 ARG B C 1
ATOM 7102 O O . ARG B 1 189 ? 5.289 65.062 10.422 1 72.81 189 ARG B O 1
ATOM 7109 N N . TYR B 1 190 ? 3.635 65.188 11.984 1 70.25 190 TYR B N 1
ATOM 7110 C CA . TYR B 1 190 ? 4.418 66.062 12.812 1 70.25 190 TYR B CA 1
ATOM 7111 C C . TYR B 1 190 ? 5.336 65.312 13.75 1 70.25 190 TYR B C 1
ATOM 7113 O O . TYR B 1 190 ? 6.516 65.625 13.891 1 70.25 190 TYR B O 1
ATOM 7121 N N . VAL B 1 191 ? 4.789 64.25 14.359 1 73.56 191 VAL B N 1
ATOM 7122 C CA . VAL B 1 191 ? 5.555 63.594 15.398 1 73.56 191 VAL B CA 1
ATOM 7123 C C . VAL B 1 191 ? 6.164 62.312 14.844 1 73.56 191 VAL B C 1
ATOM 7125 O O . VAL B 1 191 ? 7.113 61.75 15.414 1 73.56 191 VAL B O 1
ATOM 7128 N N . GLY B 1 192 ? 5.773 61.938 13.68 1 73.94 192 GLY B N 1
ATOM 7129 C CA . GLY B 1 192 ? 6.238 60.688 13.125 1 73.94 192 GLY B CA 1
ATOM 7130 C C . GLY B 1 192 ? 7.707 60.688 12.75 1 73.94 192 GLY B C 1
ATOM 7131 O O . GLY B 1 192 ? 8.375 59.656 12.773 1 73.94 192 GLY B O 1
ATOM 7132 N N . TRP B 1 193 ? 8.211 61.906 12.539 1 76.94 193 TRP B N 1
ATOM 7133 C CA . TRP B 1 193 ? 9.594 62 12.078 1 76.94 193 TRP B CA 1
ATOM 7134 C C . TRP B 1 193 ? 10.539 62.25 13.25 1 76.94 193 TRP B C 1
ATOM 7136 O O . TRP B 1 193 ? 11.758 62.312 13.07 1 76.94 193 TRP B O 1
ATOM 7146 N N . THR B 1 194 ? 10.008 62.281 14.445 1 78.25 194 THR B N 1
ATOM 7147 C CA . THR B 1 194 ? 10.852 62.406 15.633 1 78.25 194 THR B CA 1
ATOM 7148 C C . THR B 1 194 ? 11.367 61.031 16.078 1 78.25 194 THR B C 1
ATOM 7150 O O . THR B 1 194 ? 10.883 60 15.609 1 78.25 194 THR B O 1
ATOM 7153 N N . THR B 1 195 ? 12.375 60.969 16.812 1 82 195 THR B N 1
ATOM 7154 C CA . THR B 1 195 ? 12.961 59.719 17.281 1 82 195 THR B CA 1
ATOM 7155 C C . THR B 1 195 ? 11.953 58.906 18.109 1 82 195 THR B C 1
ATOM 7157 O O . THR B 1 195 ? 11.82 57.719 17.953 1 82 195 THR B O 1
ATOM 7160 N N . LEU B 1 196 ? 11.258 59.688 18.953 1 81.25 196 LEU B N 1
ATOM 7161 C CA . LEU B 1 196 ? 10.273 59 19.781 1 81.25 196 LEU B CA 1
ATOM 7162 C C . LEU B 1 196 ? 9.086 58.531 18.953 1 81.25 196 LEU B C 1
ATOM 7164 O O . LEU B 1 196 ? 8.539 57.469 19.188 1 81.25 196 LEU B O 1
ATOM 7168 N N . GLY B 1 197 ? 8.727 59.312 18.016 1 82.62 197 GLY B N 1
ATOM 7169 C CA . GLY B 1 197 ? 7.656 58.938 17.109 1 82.62 197 GLY B CA 1
ATOM 7170 C C . GLY B 1 197 ? 8.008 57.75 16.234 1 82.62 197 GLY B C 1
ATOM 7171 O O . GLY B 1 197 ? 7.188 56.844 16.047 1 82.62 197 GLY B O 1
ATOM 7172 N N . GLY B 1 198 ? 9.203 57.688 15.766 1 85.19 198 GLY B N 1
ATOM 7173 C CA . GLY B 1 198 ? 9.656 56.562 14.969 1 85.19 198 GLY B CA 1
ATOM 7174 C C . GLY B 1 198 ? 9.711 55.281 15.758 1 85.19 198 GLY B C 1
ATOM 7175 O O . GLY B 1 198 ? 9.297 54.219 15.258 1 85.19 198 GLY B O 1
ATOM 7176 N N . LEU B 1 199 ? 10.148 55.344 16.922 1 85.56 199 LEU B N 1
ATOM 7177 C CA . LEU B 1 199 ? 10.234 54.156 17.781 1 85.56 199 LEU B CA 1
ATOM 7178 C C . LEU B 1 199 ? 8.836 53.625 18.125 1 85.56 199 LEU B C 1
ATOM 7180 O O . LEU B 1 199 ? 8.617 52.438 18.188 1 85.56 199 LEU B O 1
ATOM 7184 N N . THR B 1 200 ? 7.957 54.562 18.375 1 88.06 200 THR B N 1
ATOM 7185 C CA . THR B 1 200 ? 6.594 54.156 18.703 1 88.06 200 THR B CA 1
ATOM 7186 C C . THR B 1 200 ? 5.918 53.531 17.5 1 88.06 200 THR B C 1
ATOM 7188 O O . THR B 1 200 ? 5.113 52.594 17.641 1 88.06 200 THR B O 1
ATOM 7191 N N . LEU B 1 201 ? 6.219 53.969 16.344 1 88.19 201 LEU B N 1
ATOM 7192 C CA . LEU B 1 201 ? 5.66 53.375 15.133 1 88.19 201 LEU B CA 1
ATOM 7193 C C . LEU B 1 201 ? 6.176 51.969 14.938 1 88.19 201 LEU B C 1
ATOM 7195 O O . LEU B 1 201 ? 5.434 51.062 14.5 1 88.19 201 LEU B O 1
ATOM 7199 N N . ILE B 1 202 ? 7.359 51.75 15.273 1 89.31 202 ILE B N 1
ATOM 7200 C CA . ILE B 1 202 ? 7.945 50.438 15.164 1 89.31 202 ILE B CA 1
ATOM 7201 C C . ILE B 1 202 ? 7.305 49.5 16.188 1 89.31 202 ILE B C 1
ATOM 7203 O O . ILE B 1 202 ? 6.98 48.344 15.883 1 89.31 202 ILE B O 1
ATOM 7207 N N . VAL B 1 203 ? 7.113 49.938 17.328 1 89.94 203 VAL B N 1
ATOM 7208 C CA . VAL B 1 203 ? 6.512 49.156 18.375 1 89.94 203 VAL B CA 1
ATOM 7209 C C . VAL B 1 203 ? 5.074 48.781 18 1 89.94 203 VAL B C 1
ATOM 7211 O O . VAL B 1 203 ? 4.625 47.656 18.234 1 89.94 203 VAL B O 1
ATOM 7214 N N . ALA B 1 204 ? 4.406 49.719 17.453 1 88.94 204 ALA B N 1
ATOM 7215 C CA . ALA B 1 204 ? 3.035 49.469 17.031 1 88.94 204 ALA B CA 1
ATOM 7216 C C . ALA B 1 204 ? 2.996 48.406 15.914 1 88.94 204 ALA B C 1
ATOM 7218 O O . ALA B 1 204 ? 2.141 47.531 15.922 1 88.94 204 ALA B O 1
ATOM 7219 N N . LEU B 1 205 ? 3.867 48.5 15.078 1 89.88 205 LEU B N 1
ATOM 7220 C CA . LEU B 1 205 ? 3.916 47.562 13.953 1 89.88 205 LEU B CA 1
ATOM 7221 C C . LEU B 1 205 ? 4.262 46.156 14.438 1 89.88 205 LEU B C 1
ATOM 7223 O O . LEU B 1 205 ? 3.639 45.188 14.016 1 89.88 205 LEU B O 1
ATOM 7227 N N . VAL B 1 206 ? 5.223 46.031 15.242 1 91.75 206 VAL B N 1
ATOM 7228 C CA . VAL B 1 206 ? 5.668 44.719 15.695 1 91.75 206 VAL B CA 1
ATOM 7229 C C . VAL B 1 206 ? 4.602 44.094 16.594 1 91.75 206 VAL B C 1
ATOM 7231 O O . VAL B 1 206 ? 4.406 42.875 16.578 1 91.75 206 VAL B O 1
ATOM 7234 N N . ALA B 1 207 ? 3.934 44.906 17.312 1 88.88 207 ALA B N 1
ATOM 7235 C CA . ALA B 1 207 ? 2.857 44.375 18.156 1 88.88 207 ALA B CA 1
ATOM 7236 C C . ALA B 1 207 ? 1.714 43.812 17.297 1 88.88 207 ALA B C 1
ATOM 7238 O O . ALA B 1 207 ? 1.093 42.812 17.656 1 88.88 207 ALA B O 1
ATOM 7239 N N . MET B 1 208 ? 1.502 44.438 16.219 1 88.94 208 MET B N 1
ATOM 7240 C CA . MET B 1 208 ? 0.416 44.031 15.336 1 88.94 208 MET B CA 1
ATOM 7241 C C . MET B 1 208 ? 0.75 42.719 14.633 1 88.94 208 MET B C 1
ATOM 7243 O O . MET B 1 208 ? -0.144 41.938 14.336 1 88.94 208 MET B O 1
ATOM 7247 N N . LEU B 1 209 ? 1.932 42.469 14.43 1 91.56 209 LEU B N 1
ATOM 7248 C CA . LEU B 1 209 ? 2.322 41.344 13.625 1 91.56 209 LEU B CA 1
ATOM 7249 C C . LEU B 1 209 ? 2.875 40.219 14.508 1 91.56 209 LEU B C 1
ATOM 7251 O O . LEU B 1 209 ? 3.291 39.156 14 1 91.56 209 LEU B O 1
ATOM 7255 N N . TYR B 1 210 ? 2.828 40.375 15.75 1 91.88 210 TYR B N 1
ATOM 7256 C CA . TYR B 1 210 ? 3.494 39.438 16.641 1 91.88 210 TYR B CA 1
ATOM 7257 C C . TYR B 1 210 ? 2.789 38.094 16.609 1 91.88 210 TYR B C 1
ATOM 7259 O O . TYR B 1 210 ? 3.438 37.031 16.5 1 91.88 210 TYR B O 1
ATOM 7267 N N . THR B 1 211 ? 1.501 38 16.703 1 89.94 211 THR B N 1
ATOM 7268 C CA . THR B 1 211 ? 0.776 36.719 16.719 1 89.94 211 THR B CA 1
ATOM 7269 C C . THR B 1 211 ? 0.895 36 15.375 1 89.94 211 THR B C 1
ATOM 7271 O O . THR B 1 211 ? 0.972 34.781 15.32 1 89.94 211 THR B O 1
ATOM 7274 N N . THR B 1 212 ? 0.894 36.75 14.352 1 88.25 212 THR B N 1
ATOM 7275 C CA . THR B 1 212 ? 1.089 36.156 13.031 1 88.25 212 THR B CA 1
ATOM 7276 C C . THR B 1 212 ? 2.496 35.594 12.898 1 88.25 212 THR B C 1
ATOM 7278 O O . THR B 1 212 ? 2.686 34.531 12.305 1 88.25 212 THR B O 1
ATOM 7281 N N . ALA B 1 213 ? 3.404 36.344 13.375 1 91.06 213 ALA B N 1
ATOM 7282 C CA . ALA B 1 213 ? 4.785 35.875 13.344 1 91.06 213 ALA B CA 1
ATOM 7283 C C . ALA B 1 213 ? 4.961 34.625 14.203 1 91.06 213 ALA B C 1
ATOM 7285 O O . ALA B 1 213 ? 5.695 33.688 13.828 1 91.06 213 ALA B O 1
ATOM 7286 N N . ALA B 1 214 ? 4.32 34.625 15.297 1 90.81 214 ALA B N 1
ATOM 7287 C CA . ALA B 1 214 ? 4.395 33.469 16.172 1 90.81 214 ALA B CA 1
ATOM 7288 C C . ALA B 1 214 ? 3.748 32.25 15.523 1 90.81 214 ALA B C 1
ATOM 7290 O O . ALA B 1 214 ? 4.223 31.125 15.688 1 90.81 214 ALA B O 1
ATOM 7291 N N . GLU B 1 215 ? 2.725 32.469 14.852 1 87.31 215 GLU B N 1
ATOM 7292 C CA . GLU B 1 215 ? 2.07 31.359 14.156 1 87.31 215 GLU B CA 1
ATOM 7293 C C . GLU B 1 215 ? 2.961 30.797 13.047 1 87.31 215 GLU B C 1
ATOM 7295 O O . GLU B 1 215 ? 2.977 29.594 12.812 1 87.31 215 GLU B O 1
ATOM 7300 N N . ALA B 1 216 ? 3.672 31.578 12.445 1 87.25 216 ALA B N 1
ATOM 7301 C CA . ALA B 1 216 ? 4.496 31.156 11.312 1 87.25 216 ALA B CA 1
ATOM 7302 C C . ALA B 1 216 ? 5.758 30.453 11.781 1 87.25 216 ALA B C 1
ATOM 7304 O O . ALA B 1 216 ? 6.227 29.5 11.133 1 87.25 216 ALA B O 1
ATOM 7305 N N . LEU B 1 217 ? 6.281 30.875 12.938 1 91.19 217 LEU B N 1
ATOM 7306 C CA . LEU B 1 217 ? 7.621 30.406 13.258 1 91.19 217 LEU B CA 1
ATOM 7307 C C . LEU B 1 217 ? 7.602 29.516 14.492 1 91.19 217 LEU B C 1
ATOM 7309 O O . LEU B 1 217 ? 8.5 28.688 14.688 1 91.19 217 LEU B O 1
ATOM 7313 N N . VAL B 1 218 ? 6.656 29.672 15.352 1 90.38 218 VAL B N 1
ATOM 7314 C CA . VAL B 1 218 ? 6.703 28.969 16.641 1 90.38 218 VAL B CA 1
ATOM 7315 C C . VAL B 1 218 ? 5.68 27.844 16.641 1 90.38 218 VAL B C 1
ATOM 7317 O O . VAL B 1 218 ? 5.887 26.812 17.297 1 90.38 218 VAL B O 1
ATOM 7320 N N . SER B 1 219 ? 4.656 28 15.945 1 88.44 219 SER B N 1
ATOM 7321 C CA . SER B 1 219 ? 3.654 26.938 15.914 1 88.44 219 SER B CA 1
ATOM 7322 C C . SER B 1 219 ? 4.238 25.641 15.352 1 88.44 219 SER B C 1
ATOM 7324 O O . SER B 1 219 ? 5 25.672 14.383 1 88.44 219 SER B O 1
ATOM 7326 N N . PRO B 1 220 ? 3.896 24.547 16.016 1 86.62 220 PRO B N 1
ATOM 7327 C CA . PRO B 1 220 ? 4.484 23.281 15.586 1 86.62 220 PRO B CA 1
ATOM 7328 C C . PRO B 1 220 ? 3.934 22.797 14.242 1 86.62 220 PRO B C 1
ATOM 7330 O O . PRO B 1 220 ? 2.73 22.922 13.984 1 86.62 220 PRO B O 1
ATOM 7333 N N . SER B 1 221 ? 4.855 22.422 13.391 1 80.94 221 SER B N 1
ATOM 7334 C CA . SER B 1 221 ? 4.508 21.812 12.109 1 80.94 221 SER B CA 1
ATOM 7335 C C . SER B 1 221 ? 5.242 20.5 11.898 1 80.94 221 SER B C 1
ATOM 7337 O O . SER B 1 221 ? 6.254 20.234 12.555 1 80.94 221 SER B O 1
ATOM 7339 N N . LEU B 1 222 ? 4.676 19.688 11.031 1 79.19 222 LEU B N 1
ATOM 7340 C CA . LEU B 1 222 ? 5.242 18.359 10.797 1 79.19 222 LEU B CA 1
ATOM 7341 C C . LEU B 1 222 ? 6.43 18.438 9.844 1 79.19 222 LEU B C 1
ATOM 7343 O O . LEU B 1 222 ? 6.301 18.953 8.727 1 79.19 222 LEU B O 1
ATOM 7347 N N . VAL B 1 223 ? 7.566 18.047 10.312 1 81.19 223 VAL B N 1
ATOM 7348 C CA . VAL B 1 223 ? 8.781 18.047 9.5 1 81.19 223 VAL B CA 1
ATOM 7349 C C . VAL B 1 223 ? 9.57 16.781 9.758 1 81.19 223 VAL B C 1
ATOM 7351 O O . VAL B 1 223 ? 9.344 16.078 10.75 1 81.19 223 VAL B O 1
ATOM 7354 N N . LEU B 1 224 ? 10.438 16.5 8.758 1 84.62 224 LEU B N 1
ATOM 7355 C CA . LEU B 1 224 ? 11.32 15.344 8.93 1 84.62 224 LEU B CA 1
ATOM 7356 C C . LEU B 1 224 ? 12.469 15.688 9.875 1 84.62 224 LEU B C 1
ATOM 7358 O O . LEU B 1 224 ? 13.133 16.719 9.711 1 84.62 224 LEU B O 1
ATOM 7362 N N . GLY B 1 225 ? 12.688 14.961 10.867 1 83.06 225 GLY B N 1
ATOM 7363 C CA . GLY B 1 225 ? 13.734 15.164 11.844 1 83.06 225 GLY B CA 1
ATOM 7364 C C . GLY B 1 225 ? 15.125 14.883 11.305 1 83.06 225 GLY B C 1
ATOM 7365 O O . GLY B 1 225 ? 15.273 14.492 10.141 1 83.06 225 GLY B O 1
ATOM 7366 N N . PRO B 1 226 ? 16.078 15.203 12.078 1 86.75 226 PRO B N 1
ATOM 7367 C CA . PRO B 1 226 ? 17.453 14.922 11.664 1 86.75 226 PRO B CA 1
ATOM 7368 C C . PRO B 1 226 ? 17.797 13.438 11.711 1 86.75 226 PRO B C 1
ATOM 7370 O O . PRO B 1 226 ? 17.109 12.664 12.383 1 86.75 226 PRO B O 1
ATOM 7373 N N . VAL B 1 227 ? 18.859 13.047 10.945 1 92 227 VAL B N 1
ATOM 7374 C CA . VAL B 1 227 ? 19.328 11.672 10.93 1 92 227 VAL B CA 1
ATOM 7375 C C . VAL B 1 227 ? 20.078 11.359 12.219 1 92 227 VAL B C 1
ATOM 7377 O O . VAL B 1 227 ? 21.016 12.07 12.578 1 92 227 VAL B O 1
ATOM 7380 N N . GLN B 1 228 ? 19.688 10.461 12.992 1 91.31 228 GLN B N 1
ATOM 7381 C CA . GLN B 1 228 ? 20.312 10.062 14.25 1 91.31 228 GLN B CA 1
ATOM 7382 C C . GLN B 1 228 ? 20.859 8.641 14.164 1 91.31 228 GLN B C 1
ATOM 7384 O O . GLN B 1 228 ? 20.141 7.719 13.773 1 91.31 228 GLN B O 1
ATOM 7389 N N . PRO B 1 229 ? 22.141 8.477 14.406 1 94.25 229 PRO B N 1
ATOM 7390 C CA . PRO B 1 229 ? 22.641 7.105 14.516 1 94.25 229 PRO B CA 1
ATOM 7391 C C . PRO B 1 229 ? 22.094 6.367 15.734 1 94.25 229 PRO B C 1
ATOM 7393 O O . PRO B 1 229 ? 22.062 6.922 16.828 1 94.25 229 PRO B O 1
ATOM 7396 N N . ARG B 1 230 ? 21.562 5.258 15.602 1 93.81 230 ARG B N 1
ATOM 7397 C CA . ARG B 1 230 ? 20.953 4.469 16.672 1 93.81 230 ARG B CA 1
ATOM 7398 C C . ARG B 1 230 ? 21.266 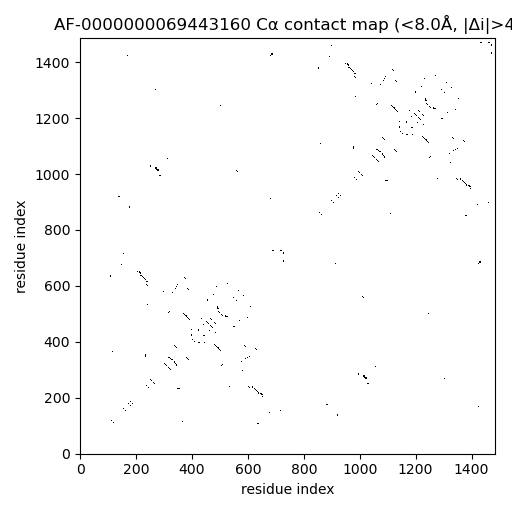2.986 16.5 1 93.81 230 ARG B C 1
ATOM 7400 O O . ARG B 1 230 ? 21.484 2.518 15.375 1 93.81 230 ARG B O 1
ATOM 7407 N N . LEU B 1 231 ? 21.328 2.355 17.656 1 95.94 231 LEU B N 1
ATOM 7408 C CA . LEU B 1 231 ? 21.359 0.896 17.641 1 95.94 231 LEU B CA 1
ATOM 7409 C C . LEU B 1 231 ? 19.953 0.322 17.734 1 95.94 231 LEU B C 1
ATOM 7411 O O . LEU B 1 231 ? 19.203 0.608 18.672 1 95.94 231 LEU B O 1
ATOM 7415 N N . LEU B 1 232 ? 19.641 -0.381 16.734 1 97.38 232 LEU B N 1
ATOM 7416 C CA . LEU B 1 232 ? 18.328 -1.015 16.703 1 97.38 232 LEU B CA 1
ATOM 7417 C C . LEU B 1 232 ? 18.438 -2.5 17.047 1 97.38 232 LEU B C 1
ATOM 7419 O O . LEU B 1 232 ? 19.516 -3.08 16.969 1 97.38 232 LEU B O 1
ATOM 7423 N N . GLN B 1 233 ? 17.359 -3.006 17.484 1 97 233 GLN B N 1
ATOM 7424 C CA . GLN B 1 233 ? 17.359 -4.418 17.859 1 97 233 GLN B CA 1
ATOM 7425 C C . GLN B 1 233 ? 16.25 -5.176 17.125 1 97 233 GLN B C 1
ATOM 7427 O O . GLN B 1 233 ? 15.219 -4.594 16.781 1 97 233 GLN B O 1
ATOM 7432 N N . GLY B 1 234 ? 16.484 -6.422 16.844 1 96.25 234 GLY B N 1
ATOM 7433 C CA . GLY B 1 234 ? 15.531 -7.332 16.219 1 96.25 234 GLY B CA 1
ATOM 7434 C C . GLY B 1 234 ? 15.578 -8.734 16.812 1 96.25 234 GLY B C 1
ATOM 7435 O O . GLY B 1 234 ? 16.547 -9.102 17.469 1 96.25 234 GLY B O 1
ATOM 7436 N N . ASN B 1 235 ? 14.578 -9.477 16.656 1 96.12 235 ASN B N 1
ATOM 7437 C CA . ASN B 1 235 ? 14.484 -10.852 17.141 1 96.12 235 ASN B CA 1
ATOM 7438 C C . ASN B 1 235 ? 14.984 -11.844 16.109 1 96.12 235 ASN B C 1
ATOM 7440 O O . ASN B 1 235 ? 14.68 -11.711 14.914 1 96.12 235 ASN B O 1
ATOM 7444 N N . VAL B 1 236 ? 15.766 -12.781 16.578 1 96.69 236 VAL B N 1
ATOM 7445 C CA . VAL B 1 236 ? 16.328 -13.812 15.711 1 96.69 236 VAL B CA 1
ATOM 7446 C C . VAL B 1 236 ? 15.883 -15.195 16.188 1 96.69 236 VAL B C 1
ATOM 7448 O O . VAL B 1 236 ? 16.031 -15.531 17.375 1 96.69 236 VAL B O 1
ATOM 7451 N N . SER B 1 237 ? 15.391 -16.047 15.305 1 96.56 237 SER B N 1
ATOM 7452 C CA . SER B 1 237 ? 14.852 -17.344 15.719 1 96.56 237 SER B CA 1
ATOM 7453 C C . SER B 1 237 ? 15.547 -18.484 14.992 1 96.56 237 SER B C 1
ATOM 7455 O O . SER B 1 237 ? 15.531 -19.625 15.461 1 96.56 237 SER B O 1
ATOM 7457 N N . THR B 1 238 ? 16.141 -18.219 13.812 1 96.75 238 THR B N 1
ATOM 7458 C CA . THR B 1 238 ? 16.703 -19.312 13.039 1 96.75 238 THR B CA 1
ATOM 7459 C C . THR B 1 238 ? 17.828 -18.828 12.125 1 96.75 238 THR B C 1
ATOM 7461 O O . THR B 1 238 ? 18.094 -17.625 12.062 1 96.75 238 THR B O 1
ATOM 7464 N N . GLN B 1 239 ? 18.547 -19.812 11.492 1 95.5 239 GLN B N 1
ATOM 7465 C CA . GLN B 1 239 ? 19.594 -19.484 10.539 1 95.5 239 GLN B CA 1
ATOM 7466 C C . GLN B 1 239 ? 19 -19.016 9.211 1 95.5 239 GLN B C 1
ATOM 7468 O O . GLN B 1 239 ? 17.828 -19.266 8.922 1 95.5 239 GLN B O 1
ATOM 7473 N N . TYR B 1 240 ? 19.891 -18.328 8.43 1 95.69 240 TYR B N 1
ATOM 7474 C CA . TYR B 1 240 ? 19.453 -17.844 7.125 1 95.69 240 TYR B CA 1
ATOM 7475 C C . TYR B 1 240 ? 19 -19 6.234 1 95.69 240 TYR B C 1
ATOM 7477 O O . TYR B 1 240 ? 19.703 -20 6.098 1 95.69 240 TYR B O 1
ATOM 7485 N N . SER B 1 241 ? 17.781 -18.906 5.719 1 96.5 241 SER B N 1
ATOM 7486 C CA . SER B 1 241 ? 17.219 -19.812 4.727 1 96.5 241 SER B CA 1
ATOM 7487 C C . SER B 1 241 ? 17.094 -21.219 5.273 1 96.5 241 SER B C 1
ATOM 7489 O O . SER B 1 241 ? 17.438 -22.188 4.594 1 96.5 241 SER B O 1
ATOM 7491 N N . ASN B 1 242 ? 16.719 -21.344 6.543 1 96.06 242 ASN B N 1
ATOM 7492 C CA . ASN B 1 242 ? 16.391 -22.656 7.098 1 96.06 242 ASN B CA 1
ATOM 7493 C C . ASN B 1 242 ? 15.086 -23.188 6.535 1 96.06 242 ASN B C 1
ATOM 7495 O O . ASN B 1 242 ? 14.008 -22.688 6.867 1 96.06 242 ASN B O 1
ATOM 7499 N N . PRO B 1 243 ? 15.164 -24.281 5.719 1 94.88 243 PRO B N 1
ATOM 7500 C CA . PRO B 1 243 ? 13.945 -24.75 5.043 1 94.88 243 PRO B CA 1
ATOM 7501 C C . PRO B 1 243 ? 12.883 -25.25 6.016 1 94.88 243 PRO B C 1
ATOM 7503 O O . PRO B 1 243 ? 11.688 -25.016 5.812 1 94.88 243 PRO B O 1
ATOM 7506 N N . TYR B 1 244 ? 13.273 -25.891 7.125 1 94.62 244 TYR B N 1
ATOM 7507 C CA . TYR B 1 244 ? 12.328 -26.469 8.078 1 94.62 244 TYR B CA 1
ATOM 7508 C C . TYR B 1 244 ? 11.625 -25.359 8.867 1 94.62 244 TYR B C 1
ATOM 7510 O O . TYR B 1 244 ? 10.43 -25.469 9.148 1 94.62 244 TYR B O 1
ATOM 7518 N N . TYR B 1 245 ? 12.367 -24.375 9.195 1 95.62 245 TYR B N 1
ATOM 7519 C CA . TYR B 1 245 ? 11.742 -23.25 9.898 1 95.62 245 TYR B CA 1
ATOM 7520 C C . TYR B 1 245 ? 10.758 -22.516 8.992 1 95.62 245 TYR B C 1
ATOM 7522 O O . TYR B 1 245 ? 9.68 -22.125 9.438 1 95.62 245 TYR B O 1
ATOM 7530 N N . LEU B 1 246 ? 11.164 -22.297 7.734 1 95.75 246 LEU B N 1
ATOM 7531 C CA . LEU B 1 246 ? 10.289 -21.609 6.793 1 95.75 246 LEU B CA 1
ATOM 7532 C C . LEU B 1 246 ? 8.977 -22.359 6.621 1 95.75 246 LEU B C 1
ATOM 7534 O O . LEU B 1 246 ? 7.91 -21.75 6.551 1 95.75 246 LEU B O 1
ATOM 7538 N N . GLU B 1 247 ? 9.047 -23.672 6.535 1 95.38 247 GLU B N 1
ATOM 7539 C CA . GLU B 1 247 ? 7.855 -24.5 6.395 1 95.38 247 GLU B CA 1
ATOM 7540 C C . GLU B 1 247 ? 6.973 -24.406 7.633 1 95.38 247 GLU B C 1
ATOM 7542 O O . GLU B 1 247 ? 5.754 -24.281 7.523 1 95.38 247 GLU B O 1
ATOM 7547 N N . ASP B 1 248 ? 7.57 -24.406 8.75 1 92.5 248 ASP B N 1
ATOM 7548 C CA . ASP B 1 248 ? 6.824 -24.406 10.008 1 92.5 248 ASP B CA 1
ATOM 7549 C C . ASP B 1 248 ? 6.223 -23.031 10.289 1 92.5 248 ASP B C 1
ATOM 7551 O O . ASP B 1 248 ? 5.172 -22.922 10.93 1 92.5 248 ASP B O 1
ATOM 7555 N N . ALA B 1 249 ? 6.922 -22.031 9.797 1 91.56 249 ALA B N 1
ATOM 7556 C CA . ALA B 1 249 ? 6.508 -20.656 10.094 1 91.56 249 ALA B CA 1
ATOM 7557 C C . ALA B 1 249 ? 5.402 -20.203 9.141 1 91.56 249 ALA B C 1
ATOM 7559 O O . ALA B 1 249 ? 4.719 -19.203 9.398 1 91.56 249 ALA B O 1
ATOM 7560 N N . CYS B 1 250 ? 5.16 -20.953 8.125 1 94.06 250 CYS B N 1
ATOM 7561 C CA . CYS B 1 250 ? 4.129 -20.609 7.148 1 94.06 250 CYS B CA 1
ATOM 7562 C C . CYS B 1 250 ? 2.744 -20.641 7.781 1 94.06 250 CYS B C 1
ATOM 7564 O O . CYS B 1 250 ? 2.422 -21.562 8.539 1 94.06 250 CYS B O 1
ATOM 7566 N N . GLN B 1 251 ? 1.94 -19.688 7.512 1 92.25 251 GLN B N 1
ATOM 7567 C CA . GLN B 1 251 ? 0.635 -19.562 8.148 1 92.25 251 GLN B CA 1
ATOM 7568 C C . GLN B 1 251 ? -0.468 -20.125 7.266 1 92.25 251 GLN B C 1
ATOM 7570 O O . GLN B 1 251 ? -0.773 -19.578 6.203 1 92.25 251 GLN B O 1
ATOM 7575 N N . SER B 1 252 ? -1.109 -21.125 7.688 1 94.06 252 SER B N 1
ATOM 7576 C CA . SER B 1 252 ? -2.225 -21.781 7.016 1 94.06 252 SER B CA 1
ATOM 7577 C C . SER B 1 252 ? -3.195 -22.391 8.016 1 94.06 252 SER B C 1
ATOM 7579 O O . SER B 1 252 ? -2.799 -22.781 9.125 1 94.06 252 SER B O 1
ATOM 7581 N N . PRO B 1 253 ? -4.473 -22.453 7.664 1 94.31 253 PRO B N 1
ATOM 7582 C CA . PRO B 1 253 ? -5.43 -23.125 8.555 1 94.31 253 PRO B CA 1
ATOM 7583 C C . PRO B 1 253 ? -5.285 -24.641 8.547 1 94.31 253 PRO B C 1
ATOM 7585 O O . PRO B 1 253 ? -5.832 -25.328 9.414 1 94.31 253 PRO B O 1
ATOM 7588 N N . ILE B 1 254 ? -4.641 -25.219 7.523 1 95.19 254 ILE B N 1
ATOM 7589 C CA . ILE B 1 254 ? -4.379 -26.656 7.453 1 95.19 254 ILE B CA 1
ATOM 7590 C C . ILE B 1 254 ? -3.215 -27.016 8.375 1 95.19 254 ILE B C 1
ATOM 7592 O O . ILE B 1 254 ? -2.051 -26.891 7.98 1 95.19 254 ILE B O 1
ATOM 7596 N N . THR B 1 255 ? -3.539 -27.5 9.477 1 92.56 255 THR B N 1
ATOM 7597 C CA . THR B 1 255 ? -2.535 -27.812 10.484 1 92.56 255 THR B CA 1
ATOM 7598 C C . THR B 1 255 ? -2.092 -29.281 10.367 1 92.56 255 THR B C 1
ATOM 7600 O O . THR B 1 255 ? -2.562 -30 9.484 1 92.56 255 THR B O 1
ATOM 7603 N N . ALA B 1 256 ? -1.194 -29.672 11.25 1 92.69 256 ALA B N 1
ATOM 7604 C CA . ALA B 1 256 ? -0.685 -31.047 11.289 1 92.69 256 ALA B CA 1
ATOM 7605 C C . ALA B 1 256 ? -1.797 -32.031 11.617 1 92.69 256 ALA B C 1
ATOM 7607 O O . ALA B 1 256 ? -1.718 -33.219 11.258 1 92.69 256 ALA B O 1
ATOM 7608 N N . ALA B 1 257 ? -2.836 -31.531 12.219 1 90.19 257 ALA B N 1
ATOM 7609 C CA . ALA B 1 257 ? -3.973 -32.375 12.555 1 90.19 257 ALA B CA 1
ATOM 7610 C C . ALA B 1 257 ? -4.758 -32.781 11.305 1 90.19 257 ALA B C 1
ATOM 7612 O O . ALA B 1 257 ? -5.312 -33.875 11.219 1 90.19 257 ALA B O 1
ATOM 7613 N N . VAL B 1 258 ? -4.805 -31.922 10.305 1 90.81 258 VAL B N 1
ATOM 7614 C CA . VAL B 1 258 ? -5.543 -32.156 9.062 1 90.81 258 VAL B CA 1
ATOM 7615 C C . VAL B 1 258 ? -4.684 -32.938 8.086 1 90.81 258 VAL B C 1
ATOM 7617 O O . VAL B 1 258 ? -5.148 -33.906 7.488 1 90.81 258 VAL B O 1
ATOM 7620 N N . ASP B 1 259 ? -3.428 -32.5 7.969 1 94.19 259 ASP B N 1
ATOM 7621 C CA . ASP B 1 259 ? -2.469 -33.156 7.094 1 94.19 259 ASP B CA 1
ATOM 7622 C C . ASP B 1 259 ? -1.136 -33.375 7.809 1 94.19 259 ASP B C 1
ATOM 7624 O O . ASP B 1 259 ? -0.209 -32.562 7.66 1 94.19 259 ASP B O 1
ATOM 7628 N N . PRO B 1 260 ? -0.988 -34.406 8.383 1 91.81 260 PRO B N 1
ATOM 7629 C CA . PRO B 1 260 ? 0.23 -34.656 9.164 1 91.81 260 PRO B CA 1
ATOM 7630 C C . PRO B 1 260 ? 1.466 -34.844 8.281 1 91.81 260 PRO B C 1
ATOM 7632 O O . PRO B 1 260 ? 2.594 -34.656 8.75 1 91.81 260 PRO B O 1
ATOM 7635 N N . THR B 1 261 ? 1.355 -35.094 7.039 1 91.62 261 THR B N 1
ATOM 7636 C CA . THR B 1 261 ? 2.486 -35.469 6.191 1 91.62 261 THR B CA 1
ATOM 7637 C C . THR B 1 261 ? 3.047 -34.219 5.484 1 91.62 261 THR B C 1
ATOM 7639 O O . THR B 1 261 ? 4.266 -34.062 5.387 1 91.62 261 THR B O 1
ATOM 7642 N N . SER B 1 262 ? 2.176 -33.344 4.945 1 93.62 262 SER B N 1
ATOM 7643 C CA . SER B 1 262 ? 2.691 -32.312 4.043 1 93.62 262 SER B CA 1
ATOM 7644 C C . SER B 1 262 ? 2.049 -30.953 4.328 1 93.62 262 SER B C 1
ATOM 7646 O O . SER B 1 262 ? 2.006 -30.078 3.451 1 93.62 262 SER B O 1
ATOM 7648 N N . TRP B 1 263 ? 1.562 -30.734 5.559 1 92.12 263 TRP B N 1
ATOM 7649 C CA . TRP B 1 263 ? 0.83 -29.5 5.867 1 92.12 263 TRP B CA 1
ATOM 7650 C C . TRP B 1 263 ? 1.728 -28.281 5.715 1 92.12 263 TRP B C 1
ATOM 7652 O O . TRP B 1 263 ? 1.288 -27.234 5.227 1 92.12 263 TRP B O 1
ATOM 7662 N N . ASN B 1 264 ? 2.967 -28.375 6.062 1 93.75 264 ASN B N 1
ATOM 7663 C CA . ASN B 1 264 ? 3.869 -27.219 6.082 1 93.75 264 ASN B CA 1
ATOM 7664 C C . ASN B 1 264 ? 4.531 -27 4.723 1 93.75 264 ASN B C 1
ATOM 7666 O O . ASN B 1 264 ? 4.695 -25.875 4.281 1 93.75 264 ASN B O 1
ATOM 7670 N N . GLU B 1 265 ? 4.844 -28.094 4.004 1 94.31 265 GLU B N 1
ATOM 7671 C CA . GLU B 1 265 ? 5.477 -27.984 2.693 1 94.31 265 GLU B CA 1
ATOM 7672 C C . GLU B 1 265 ? 4.531 -27.375 1.669 1 94.31 265 GLU B C 1
ATOM 7674 O O . GLU B 1 265 ? 4.945 -26.547 0.845 1 94.31 265 GLU B O 1
ATOM 7679 N N . THR B 1 266 ? 3.301 -27.781 1.745 1 95.38 266 THR B N 1
ATOM 7680 C CA . THR B 1 266 ? 2.316 -27.266 0.804 1 95.38 266 THR B CA 1
ATOM 7681 C C . THR B 1 266 ? 2.047 -25.781 1.064 1 95.38 266 THR B C 1
ATOM 7683 O O . THR B 1 266 ? 1.851 -25.016 0.125 1 95.38 266 THR B O 1
ATOM 7686 N N . CYS B 1 267 ? 2.035 -25.438 2.33 1 96.19 267 CYS B N 1
ATOM 7687 C CA . CYS B 1 267 ? 1.835 -24.047 2.686 1 96.19 267 CYS B CA 1
ATOM 7688 C C . CYS B 1 267 ? 2.961 -23.172 2.139 1 96.19 267 CYS B C 1
ATOM 7690 O O . CYS B 1 267 ? 2.709 -22.125 1.544 1 96.19 267 CYS B O 1
ATOM 7692 N N . LEU B 1 268 ? 4.168 -23.578 2.338 1 96.31 268 LEU B N 1
ATOM 7693 C CA . LEU B 1 268 ? 5.32 -22.828 1.849 1 96.31 268 LEU B CA 1
ATOM 7694 C C . LEU B 1 268 ? 5.285 -22.719 0.328 1 96.31 268 LEU B C 1
ATOM 7696 O O . LEU B 1 268 ? 5.625 -21.672 -0.227 1 96.31 268 LEU B O 1
ATOM 7700 N N . ALA B 1 269 ? 4.887 -23.781 -0.324 1 96.31 269 ALA B N 1
ATOM 7701 C CA . ALA B 1 269 ? 4.785 -23.766 -1.781 1 96.31 269 ALA B CA 1
ATOM 7702 C C . ALA B 1 269 ? 3.801 -22.703 -2.25 1 96.31 269 ALA B C 1
ATOM 7704 O O . ALA B 1 269 ? 4.059 -22 -3.234 1 96.31 269 ALA B O 1
ATOM 7705 N N . MET B 1 270 ? 2.699 -22.562 -1.547 1 95.94 270 MET B N 1
ATOM 7706 C CA . MET B 1 270 ? 1.711 -21.562 -1.917 1 95.94 270 MET B CA 1
ATOM 7707 C C . MET B 1 270 ? 2.262 -20.156 -1.709 1 95.94 270 MET B C 1
ATOM 7709 O O . MET B 1 270 ? 2.031 -19.266 -2.529 1 95.94 270 MET B O 1
ATOM 7713 N N . GLU B 1 271 ? 2.967 -19.984 -0.667 1 95.44 271 GLU B N 1
ATOM 7714 C CA . GLU B 1 271 ? 3.545 -18.688 -0.376 1 95.44 271 GLU B CA 1
ATOM 7715 C C . GLU B 1 271 ? 4.59 -18.297 -1.42 1 95.44 271 GLU B C 1
ATOM 7717 O O . GLU B 1 271 ? 4.586 -17.172 -1.917 1 95.44 271 GLU B O 1
ATOM 7722 N N . ILE B 1 272 ? 5.426 -19.25 -1.752 1 96.38 272 ILE B N 1
ATOM 7723 C CA . ILE B 1 272 ? 6.488 -19 -2.723 1 96.38 272 ILE B CA 1
ATOM 7724 C C . ILE B 1 272 ? 5.875 -18.734 -4.098 1 96.38 272 ILE B C 1
ATOM 7726 O O . ILE B 1 272 ? 6.289 -17.797 -4.797 1 96.38 272 ILE B O 1
ATOM 7730 N N . ALA B 1 273 ? 4.926 -19.516 -4.469 1 96.56 273 ALA B N 1
ATOM 7731 C CA . ALA B 1 273 ? 4.293 -19.328 -5.77 1 96.56 273 ALA B CA 1
ATOM 7732 C C . ALA B 1 273 ? 3.641 -17.953 -5.875 1 96.56 273 ALA B C 1
ATOM 7734 O O . ALA B 1 273 ? 3.826 -17.25 -6.867 1 96.56 273 ALA B O 1
ATOM 7735 N N . GLY B 1 274 ? 2.914 -17.609 -4.875 1 94.62 274 GLY B N 1
ATOM 7736 C CA . GLY B 1 274 ? 2.238 -16.328 -4.879 1 94.62 274 GLY B CA 1
ATOM 7737 C C . GLY B 1 274 ? 3.195 -15.148 -4.957 1 94.62 274 GLY B C 1
ATOM 7738 O O . GLY B 1 274 ? 2.959 -14.203 -5.707 1 94.62 274 GLY B O 1
ATOM 7739 N N . ARG B 1 275 ? 4.258 -15.234 -4.344 1 95.12 275 ARG B N 1
ATOM 7740 C CA . ARG B 1 275 ? 5.203 -14.125 -4.301 1 95.12 275 ARG B CA 1
ATOM 7741 C C . ARG B 1 275 ? 6.086 -14.109 -5.547 1 95.12 275 ARG B C 1
ATOM 7743 O O . ARG B 1 275 ? 6.297 -13.055 -6.148 1 95.12 275 ARG B O 1
ATOM 7750 N N . SER B 1 276 ? 6.562 -15.227 -5.934 1 97.38 276 SER B N 1
ATOM 7751 C CA . SER B 1 276 ? 7.531 -15.305 -7.023 1 97.38 276 SER B CA 1
ATOM 7752 C C . SER B 1 276 ? 6.891 -14.938 -8.359 1 97.38 276 SER B C 1
ATOM 7754 O O . SER B 1 276 ? 7.449 -14.141 -9.117 1 97.38 276 SER B O 1
ATOM 7756 N N . TYR B 1 277 ? 5.715 -15.492 -8.656 1 96.88 277 TYR B N 1
ATOM 7757 C CA . TYR B 1 277 ? 5.059 -15.18 -9.914 1 96.88 277 TYR B CA 1
ATOM 7758 C C . TYR B 1 277 ? 4.633 -13.711 -9.953 1 96.88 277 TYR B C 1
ATOM 7760 O O . TYR B 1 277 ? 4.715 -13.062 -11 1 96.88 277 TYR B O 1
ATOM 7768 N N . HIS B 1 278 ? 4.215 -13.273 -8.859 1 94.62 278 HIS B N 1
ATOM 7769 C CA . HIS B 1 278 ? 3.807 -11.875 -8.797 1 94.62 278 HIS B CA 1
ATOM 7770 C C . HIS B 1 278 ? 4.992 -10.945 -9.039 1 94.62 278 HIS B C 1
ATOM 7772 O O . HIS B 1 278 ? 4.895 -10 -9.828 1 94.62 278 HIS B O 1
ATOM 7778 N N . ASP B 1 279 ? 6.059 -11.172 -8.352 1 95.88 279 ASP B N 1
ATOM 7779 C CA . ASP B 1 279 ? 7.25 -10.336 -8.492 1 95.88 279 ASP B CA 1
ATOM 7780 C C . ASP B 1 279 ? 7.805 -10.398 -9.914 1 95.88 279 ASP B C 1
ATOM 7782 O O . ASP B 1 279 ? 8.227 -9.383 -10.461 1 95.88 279 ASP B O 1
ATOM 7786 N N . TYR B 1 280 ? 7.832 -11.523 -10.445 1 96.69 280 TYR B N 1
ATOM 7787 C CA . TYR B 1 280 ? 8.336 -11.703 -11.805 1 96.69 280 TYR B CA 1
ATOM 7788 C C . TYR B 1 280 ? 7.477 -10.938 -12.805 1 96.69 280 TYR B C 1
ATOM 7790 O O . TYR B 1 280 ? 8.008 -10.234 -13.672 1 96.69 280 TYR B O 1
ATOM 7798 N N . TYR B 1 281 ? 6.195 -11.07 -12.68 1 95.62 281 TYR B N 1
ATOM 7799 C CA . TYR B 1 281 ? 5.312 -10.359 -13.594 1 95.62 281 TYR B CA 1
ATOM 7800 C C . TYR B 1 281 ? 5.469 -8.852 -13.445 1 95.62 281 TYR B C 1
ATOM 7802 O O . TYR B 1 281 ? 5.469 -8.125 -14.438 1 95.62 281 TYR B O 1
ATOM 7810 N N . GLN B 1 282 ? 5.527 -8.414 -12.242 1 94.12 282 GLN B N 1
ATOM 7811 C CA . GLN B 1 282 ? 5.727 -6.984 -12.031 1 94.12 282 GLN B CA 1
ATOM 7812 C C . GLN B 1 282 ? 7.02 -6.504 -12.68 1 94.12 282 GLN B C 1
ATOM 7814 O O . GLN B 1 282 ? 7.082 -5.383 -13.195 1 94.12 282 GLN B O 1
ATOM 7819 N N . TYR B 1 283 ? 8.031 -7.293 -12.57 1 96.12 283 TYR B N 1
ATOM 7820 C CA . TYR B 1 283 ? 9.305 -6.969 -13.211 1 96.12 283 TYR B CA 1
ATOM 7821 C C . TYR B 1 283 ? 9.148 -6.863 -14.719 1 96.12 283 TYR B C 1
ATOM 7823 O O . TYR B 1 283 ? 9.648 -5.922 -15.336 1 96.12 283 TYR B O 1
ATOM 7831 N N . LEU B 1 284 ? 8.445 -7.801 -15.336 1 95.81 284 LEU B N 1
ATOM 7832 C CA . LEU B 1 284 ? 8.195 -7.773 -16.766 1 95.81 284 LEU B CA 1
ATOM 7833 C C . LEU B 1 284 ? 7.34 -6.566 -17.156 1 95.81 284 LEU B C 1
ATOM 7835 O O . LEU B 1 284 ? 7.574 -5.938 -18.188 1 95.81 284 LEU B O 1
ATOM 7839 N N . GLN B 1 285 ? 6.383 -6.324 -16.359 1 93.19 285 GLN B N 1
ATOM 7840 C CA . GLN B 1 285 ? 5.531 -5.168 -16.594 1 93.19 285 GLN B CA 1
ATOM 7841 C C . GLN B 1 285 ? 6.336 -3.873 -16.562 1 93.19 285 GLN B C 1
ATOM 7843 O O . GLN B 1 285 ? 6.098 -2.965 -17.375 1 93.19 285 GLN B O 1
ATOM 7848 N N . GLY B 1 286 ? 7.238 -3.77 -15.594 1 92.12 286 GLY B N 1
ATOM 7849 C CA . GLY B 1 286 ? 8.117 -2.609 -15.531 1 92.12 286 GLY B CA 1
ATOM 7850 C C . GLY B 1 286 ? 8.922 -2.41 -16.797 1 92.12 286 GLY B C 1
ATOM 7851 O O . GLY B 1 286 ? 9.07 -1.282 -17.281 1 92.12 286 GLY B O 1
ATOM 7852 N N . TRP B 1 287 ? 9.477 -3.451 -17.328 1 94.94 287 TRP B N 1
ATOM 7853 C CA . TRP B 1 287 ? 10.203 -3.4 -18.594 1 94.94 287 TRP B CA 1
ATOM 7854 C C . TRP B 1 287 ? 9.297 -2.918 -19.734 1 94.94 287 TRP B C 1
ATOM 7856 O O . TRP B 1 287 ? 9.711 -2.088 -20.547 1 94.94 287 TRP B O 1
ATOM 7866 N N . ALA B 1 288 ? 8.086 -3.467 -19.766 1 93.69 288 ALA B N 1
ATOM 7867 C CA . ALA B 1 288 ? 7.148 -3.107 -20.828 1 93.69 288 ALA B CA 1
ATOM 7868 C C . ALA B 1 288 ? 6.812 -1.62 -20.781 1 93.69 288 ALA B C 1
ATOM 7870 O O . ALA B 1 288 ? 6.738 -0.961 -21.812 1 93.69 288 ALA B O 1
ATOM 7871 N N . GLU B 1 289 ? 6.551 -1.132 -19.656 1 90.94 289 GLU B N 1
ATOM 7872 C CA . GLU B 1 289 ? 6.215 0.279 -19.5 1 90.94 289 GLU B CA 1
ATOM 7873 C C . GLU B 1 289 ? 7.371 1.177 -19.922 1 90.94 289 GLU B C 1
ATOM 7875 O O . GLU B 1 289 ? 7.152 2.227 -20.531 1 90.94 289 GLU B O 1
ATOM 7880 N N . MET B 1 290 ? 8.5 0.756 -19.531 1 90.56 290 MET B N 1
ATOM 7881 C CA . MET B 1 290 ? 9.68 1.523 -19.922 1 90.56 290 MET B CA 1
ATOM 7882 C C . MET B 1 290 ? 9.836 1.557 -21.438 1 90.56 290 MET B C 1
ATOM 7884 O O . MET B 1 290 ? 10.164 2.598 -22.016 1 90.56 290 MET B O 1
ATOM 7888 N N . LEU B 1 291 ? 9.625 0.493 -22.094 1 90.12 291 LEU B N 1
ATOM 7889 C CA . LEU B 1 291 ? 9.75 0.41 -23.547 1 90.12 291 LEU B CA 1
ATOM 7890 C C . LEU B 1 291 ? 8.656 1.227 -24.234 1 90.12 291 LEU B C 1
ATOM 7892 O O . LEU B 1 291 ? 8.906 1.876 -25.25 1 90.12 291 LEU B O 1
ATOM 7896 N N . LYS B 1 292 ? 7.492 1.116 -23.703 1 86.69 292 LYS B N 1
ATOM 7897 C CA . LYS B 1 292 ? 6.379 1.882 -24.25 1 86.69 292 LYS B CA 1
ATOM 7898 C C . LYS B 1 292 ? 6.637 3.383 -24.156 1 86.69 292 LYS B C 1
ATOM 7900 O O . LYS B 1 292 ? 6.207 4.152 -25.016 1 86.69 292 LYS B O 1
ATOM 7905 N N . ALA B 1 293 ? 7.324 3.758 -23.156 1 85.5 293 ALA B N 1
ATOM 7906 C CA . ALA B 1 293 ? 7.664 5.164 -22.969 1 85.5 293 ALA B CA 1
ATOM 7907 C C . ALA B 1 293 ? 8.789 5.59 -23.906 1 85.5 293 ALA B C 1
ATOM 7909 O O . ALA B 1 293 ? 9.148 6.77 -23.969 1 85.5 293 ALA B O 1
ATOM 7910 N N . GLY B 1 294 ? 9.258 4.797 -24.688 1 80.19 294 GLY B N 1
ATOM 7911 C CA . GLY B 1 294 ? 10.289 5.094 -25.672 1 80.19 294 GLY B CA 1
ATOM 7912 C C . GLY B 1 294 ? 11.695 5.035 -25.094 1 80.19 294 GLY B C 1
ATOM 7913 O O . GLY B 1 294 ? 12.648 5.5 -25.719 1 80.19 294 GLY B O 1
ATOM 7914 N N . ASN B 1 295 ? 11.688 4.586 -23.906 1 72.69 295 ASN B N 1
ATOM 7915 C CA . ASN B 1 295 ? 12.992 4.5 -23.266 1 72.69 295 ASN B CA 1
ATOM 7916 C C . ASN B 1 295 ? 13.648 3.139 -23.484 1 72.69 295 ASN B C 1
ATOM 7918 O O . ASN B 1 295 ? 12.953 2.135 -23.656 1 72.69 295 ASN B O 1
ATOM 7922 N N . ASN B 1 296 ? 14.828 3.152 -24 1 70.69 296 ASN B N 1
ATOM 7923 C CA . ASN B 1 296 ? 15.609 1.922 -24.016 1 70.69 296 ASN B CA 1
ATOM 7924 C C . ASN B 1 296 ? 16.562 1.839 -22.828 1 70.69 296 ASN B C 1
ATOM 7926 O O . ASN B 1 296 ? 17 2.865 -22.312 1 70.69 296 ASN B O 1
ATOM 7930 N N . THR B 1 297 ? 16.5 0.507 -22.438 1 74.31 297 THR B N 1
ATOM 7931 C CA . THR B 1 297 ? 17.453 0.344 -21.359 1 74.31 297 THR B CA 1
ATOM 7932 C C . THR B 1 297 ? 18.875 0.191 -21.906 1 74.31 297 THR B C 1
ATOM 7934 O O . THR B 1 297 ? 19.078 0.267 -23.109 1 74.31 297 THR B O 1
ATOM 7937 N N . SER B 1 298 ? 19.828 -0.025 -21 1 82.12 298 SER B N 1
ATOM 7938 C CA . SER B 1 298 ? 21.266 -0.109 -21.281 1 82.12 298 SER B CA 1
ATOM 7939 C C . SER B 1 298 ? 21.703 -1.558 -21.453 1 82.12 298 SER B C 1
ATOM 7941 O O . SER B 1 298 ? 20.969 -2.484 -21.109 1 82.12 298 SER B O 1
ATOM 7943 N N . THR B 1 299 ? 22.812 -1.677 -22.172 1 87.81 299 THR B N 1
ATOM 7944 C CA . THR B 1 299 ? 23.469 -2.979 -22.25 1 87.81 299 THR B CA 1
ATOM 7945 C C . THR B 1 299 ? 24.328 -3.227 -21.016 1 87.81 299 THR B C 1
ATOM 7947 O O . THR B 1 299 ? 24.812 -4.34 -20.797 1 87.81 299 THR B O 1
ATOM 7950 N N . ALA B 1 300 ? 24.328 -2.18 -20.234 1 89.31 300 ALA B N 1
ATOM 7951 C CA . ALA B 1 300 ? 25.047 -2.318 -18.969 1 89.31 300 ALA B CA 1
ATOM 7952 C C . ALA B 1 300 ? 24.094 -2.66 -17.828 1 89.31 300 ALA B C 1
ATOM 7954 O O . ALA B 1 300 ? 23.125 -1.94 -17.578 1 89.31 300 ALA B O 1
ATOM 7955 N N . LEU B 1 301 ? 24.453 -3.68 -17.141 1 93.38 301 LEU B N 1
ATOM 7956 C CA . LEU B 1 301 ? 23.594 -4.227 -16.094 1 93.38 301 LEU B CA 1
ATOM 7957 C C . LEU B 1 301 ? 23.312 -3.18 -15.023 1 93.38 301 LEU B C 1
ATOM 7959 O O . LEU B 1 301 ? 22.203 -3.145 -14.461 1 93.38 301 LEU B O 1
ATOM 7963 N N . ALA B 1 302 ? 24.234 -2.281 -14.75 1 89.81 302 ALA B N 1
ATOM 7964 C CA . ALA B 1 302 ? 24.141 -1.306 -13.672 1 89.81 302 ALA B CA 1
ATOM 7965 C C . ALA B 1 302 ? 23 -0.324 -13.914 1 89.81 302 ALA B C 1
ATOM 7967 O O . ALA B 1 302 ? 22.406 0.199 -12.969 1 89.81 302 ALA B O 1
ATOM 7968 N N . TYR B 1 303 ? 22.703 -0.121 -15.156 1 90.31 303 TYR B N 1
ATOM 7969 C CA . TYR B 1 303 ? 21.719 0.904 -15.492 1 90.31 303 TYR B CA 1
ATOM 7970 C C . TYR B 1 303 ? 20.406 0.273 -15.945 1 90.31 303 TYR B C 1
ATOM 7972 O O . TYR B 1 303 ? 19.5 0.97 -16.422 1 90.31 303 TYR B O 1
ATOM 7980 N N . ARG B 1 304 ? 20.328 -1.002 -15.812 1 94.25 304 ARG B N 1
ATOM 7981 C CA . ARG B 1 304 ? 19.094 -1.716 -16.172 1 94.25 304 ARG B CA 1
ATOM 7982 C C . ARG B 1 304 ? 18.125 -1.745 -15 1 94.25 304 ARG B C 1
ATOM 7984 O O . ARG B 1 304 ? 18.484 -1.403 -13.867 1 94.25 304 ARG B O 1
ATOM 7991 N N . PRO B 1 305 ? 16.844 -2.051 -15.242 1 94 305 PRO B N 1
ATOM 7992 C CA . PRO B 1 305 ? 15.891 -2.135 -14.133 1 94 305 PRO B CA 1
ATOM 7993 C C . PRO B 1 305 ? 16.375 -3.033 -13 1 94 305 PRO B C 1
ATOM 7995 O O . PRO B 1 305 ? 16.938 -4.102 -13.25 1 94 305 PRO B O 1
ATOM 7998 N N . GLN B 1 306 ? 16.203 -2.543 -11.797 1 96.38 306 GLN B N 1
ATOM 7999 C CA . GLN B 1 306 ? 16.688 -3.25 -10.617 1 96.38 306 GLN B CA 1
ATOM 8000 C C . GLN B 1 306 ? 15.727 -4.352 -10.203 1 96.38 306 GLN B C 1
ATOM 8002 O O . GLN B 1 306 ? 14.547 -4.316 -10.547 1 96.38 306 GLN B O 1
ATOM 8007 N N . PRO B 1 307 ? 16.281 -5.348 -9.477 1 96.75 307 PRO B N 1
ATOM 8008 C CA . PRO B 1 307 ? 15.383 -6.402 -8.992 1 96.75 307 PRO B CA 1
ATOM 8009 C C . PRO B 1 307 ? 14.273 -5.867 -8.086 1 96.75 307 PRO B C 1
ATOM 8011 O O . PRO B 1 307 ? 14.523 -4.98 -7.262 1 96.75 307 PRO B O 1
ATOM 8014 N N . HIS B 1 308 ? 13.133 -6.414 -8.305 1 91.62 308 HIS B N 1
ATOM 8015 C CA . HIS B 1 308 ? 11.945 -5.914 -7.633 1 91.62 308 HIS B CA 1
ATOM 8016 C C . HIS B 1 308 ? 11.234 -7.027 -6.871 1 91.62 308 HIS B C 1
ATOM 8018 O O . HIS B 1 308 ? 11.328 -8.203 -7.242 1 91.62 308 HIS B O 1
ATOM 8024 N N . ALA B 1 309 ? 10.625 -6.703 -5.734 1 94.44 309 ALA B N 1
ATOM 8025 C CA . ALA B 1 309 ? 9.773 -7.625 -4.984 1 94.44 309 ALA B CA 1
ATOM 8026 C C . ALA B 1 309 ? 8.75 -6.871 -4.141 1 94.44 309 ALA B C 1
ATOM 8028 O O . ALA B 1 309 ? 8.766 -5.637 -4.098 1 94.44 309 ALA B O 1
ATOM 8029 N N . LEU B 1 310 ? 7.809 -7.586 -3.693 1 90.94 310 LEU B N 1
ATOM 8030 C CA . LEU B 1 310 ? 6.789 -7.035 -2.805 1 90.94 310 LEU B CA 1
ATOM 8031 C C . LEU B 1 310 ? 6.766 -7.785 -1.478 1 90.94 310 LEU B C 1
ATOM 8033 O O . LEU B 1 310 ? 6.859 -9.016 -1.452 1 90.94 310 LEU B O 1
ATOM 8037 N N . LEU B 1 311 ? 6.777 -6.98 -0.425 1 88.5 311 LEU B N 1
ATOM 8038 C CA . LEU B 1 311 ? 6.703 -7.562 0.91 1 88.5 311 LEU B CA 1
ATOM 8039 C C . LEU B 1 311 ? 5.453 -7.086 1.644 1 88.5 311 LEU B C 1
ATOM 8041 O O . LEU B 1 311 ? 5.188 -5.883 1.708 1 88.5 311 LEU B O 1
ATOM 8045 N N . TYR B 1 312 ? 4.652 -7.984 2.193 1 81.31 312 TYR B N 1
ATOM 8046 C CA . TYR B 1 312 ? 3.451 -7.742 2.988 1 81.31 312 TYR B CA 1
ATOM 8047 C C . TYR B 1 312 ? 2.488 -6.816 2.254 1 81.31 312 TYR B C 1
ATOM 8049 O O . TYR B 1 312 ? 1.934 -5.891 2.85 1 81.31 312 TYR B O 1
ATOM 8057 N N . ASP B 1 313 ? 2.42 -6.758 1.051 1 77.69 313 ASP B N 1
ATOM 8058 C CA . ASP B 1 313 ? 1.432 -6.18 0.147 1 77.69 313 ASP B CA 1
ATOM 8059 C C . ASP B 1 313 ? 1.477 -4.652 0.193 1 77.69 313 ASP B C 1
ATOM 8061 O O . ASP B 1 313 ? 0.673 -3.982 -0.459 1 77.69 313 ASP B O 1
ATOM 8065 N N . ASN B 1 314 ? 2.285 -4.078 0.999 1 82.06 314 ASN B N 1
ATOM 8066 C CA . ASN B 1 314 ? 2.311 -2.621 1.046 1 82.06 314 ASN B CA 1
ATOM 8067 C C . ASN B 1 314 ? 3.738 -2.084 1.064 1 82.06 314 ASN B C 1
ATOM 8069 O O . ASN B 1 314 ? 3.955 -0.892 1.286 1 82.06 314 ASN B O 1
ATOM 8073 N N . THR B 1 315 ? 4.656 -3.021 0.958 1 90.38 315 THR B N 1
ATOM 8074 C CA . THR B 1 315 ? 6.051 -2.592 0.942 1 90.38 315 THR B CA 1
ATOM 8075 C C . THR B 1 315 ? 6.727 -3.006 -0.36 1 90.38 315 THR B C 1
ATOM 8077 O O . THR B 1 315 ? 6.855 -4.199 -0.649 1 90.38 315 THR B O 1
ATOM 8080 N N . THR B 1 316 ? 7.082 -2.033 -1.139 1 92 316 THR B N 1
ATOM 8081 C CA . THR B 1 316 ? 7.836 -2.299 -2.359 1 92 316 THR B CA 1
ATOM 8082 C C . THR B 1 316 ? 9.305 -2.537 -2.043 1 92 316 THR B C 1
ATOM 8084 O O . THR B 1 316 ? 9.922 -1.768 -1.301 1 92 316 THR B O 1
ATOM 8087 N N . VAL B 1 317 ? 9.828 -3.584 -2.539 1 96.5 317 VAL B N 1
ATOM 8088 C CA . VAL B 1 317 ? 11.227 -3.934 -2.305 1 96.5 317 VAL B CA 1
ATOM 8089 C C . VAL B 1 317 ? 12.031 -3.744 -3.59 1 96.5 317 VAL B C 1
ATOM 8091 O O . VAL B 1 317 ? 11.625 -4.215 -4.656 1 96.5 317 VAL B O 1
ATOM 8094 N N . THR B 1 318 ? 13.125 -3.039 -3.488 1 96.94 318 THR B N 1
ATOM 8095 C CA . THR B 1 318 ? 14.023 -2.844 -4.621 1 96.94 318 THR B CA 1
ATOM 8096 C C . THR B 1 318 ? 15.422 -3.352 -4.297 1 96.94 318 THR B C 1
ATOM 8098 O O . THR B 1 318 ? 16.094 -2.814 -3.41 1 96.94 318 THR B O 1
ATOM 8101 N N . GLY B 1 319 ? 15.82 -4.383 -4.965 1 97.56 319 GLY B N 1
ATOM 8102 C CA . GLY B 1 319 ? 17.188 -4.875 -4.852 1 97.56 319 GLY B CA 1
ATOM 8103 C C . GLY B 1 319 ? 18.156 -4.145 -5.754 1 97.56 319 GLY B C 1
ATOM 8104 O O . GLY B 1 319 ? 17.797 -3.164 -6.406 1 97.56 319 GLY B O 1
ATOM 8105 N N . ARG B 1 320 ? 19.469 -4.648 -5.699 1 97.81 320 ARG B N 1
ATOM 8106 C CA . ARG B 1 320 ? 20.5 -4.066 -6.539 1 97.81 320 ARG B CA 1
ATOM 8107 C C . ARG B 1 320 ? 21.375 -5.152 -7.156 1 97.81 320 ARG B C 1
ATOM 8109 O O . ARG B 1 320 ? 21.625 -6.191 -6.535 1 97.81 320 ARG B O 1
ATOM 8116 N N . TRP B 1 321 ? 21.75 -4.883 -8.422 1 97.94 321 TRP B N 1
ATOM 8117 C CA . TRP B 1 321 ? 22.75 -5.742 -9.031 1 97.94 321 TRP B CA 1
ATOM 8118 C C . TRP B 1 321 ? 24.125 -5.484 -8.422 1 97.94 321 TRP B C 1
ATOM 8120 O O . TRP B 1 321 ? 24.562 -4.332 -8.305 1 97.94 321 TRP B O 1
ATOM 8130 N N . ILE B 1 322 ? 24.75 -6.559 -7.965 1 97.31 322 ILE B N 1
ATOM 8131 C CA . ILE B 1 322 ? 26.078 -6.406 -7.387 1 97.31 322 ILE B CA 1
ATOM 8132 C C . ILE B 1 322 ? 27.078 -7.285 -8.141 1 97.31 322 ILE B C 1
ATOM 8134 O O . ILE B 1 322 ? 26.688 -8.109 -8.969 1 97.31 322 ILE B O 1
ATOM 8138 N N . GLU B 1 323 ? 28.391 -7.082 -7.934 1 95.31 323 GLU B N 1
ATOM 8139 C CA . GLU B 1 323 ? 29.422 -7.859 -8.594 1 95.31 323 GLU B CA 1
ATOM 8140 C C . GLU B 1 323 ? 29.203 -7.922 -10.102 1 95.31 323 GLU B C 1
ATOM 8142 O O . GLU B 1 323 ? 29.172 -9.008 -10.688 1 95.31 323 GLU B O 1
ATOM 8147 N N . ILE B 1 324 ? 29.031 -6.824 -10.633 1 94.38 324 ILE B N 1
ATOM 8148 C CA . ILE B 1 324 ? 28.625 -6.73 -12.031 1 94.38 324 ILE B CA 1
ATOM 8149 C C . ILE B 1 324 ? 29.766 -7.199 -12.938 1 94.38 324 ILE B C 1
ATOM 8151 O O . ILE B 1 324 ? 30.891 -6.73 -12.812 1 94.38 324 ILE B O 1
ATOM 8155 N N . VAL B 1 325 ? 29.438 -8.156 -13.688 1 92.31 325 VAL B N 1
ATOM 8156 C CA . VAL B 1 325 ? 30.359 -8.688 -14.695 1 92.31 325 VAL B CA 1
ATOM 8157 C C . VAL B 1 325 ? 29.906 -8.25 -16.094 1 92.31 325 VAL B C 1
ATOM 8159 O O . VAL B 1 325 ? 28.719 -8.305 -16.406 1 92.31 325 VAL B O 1
ATOM 8162 N N . ASN B 1 326 ? 30.859 -7.773 -16.875 1 92.88 326 ASN B N 1
ATOM 8163 C CA . ASN B 1 326 ? 30.531 -7.406 -18.25 1 92.88 326 ASN B CA 1
ATOM 8164 C C . ASN B 1 326 ? 30.25 -8.633 -19.109 1 92.88 326 ASN B C 1
ATOM 8166 O O . ASN B 1 326 ? 31.172 -9.383 -19.438 1 92.88 326 ASN B O 1
ATOM 8170 N N . THR B 1 327 ? 29.109 -8.812 -19.547 1 94.44 327 THR B N 1
ATOM 8171 C CA . THR B 1 327 ? 28.672 -9.992 -20.297 1 94.44 327 THR B CA 1
ATOM 8172 C C . THR B 1 327 ? 29.406 -10.086 -21.625 1 94.44 327 THR B C 1
ATOM 8174 O O . THR B 1 327 ? 29.781 -11.18 -22.062 1 94.44 327 THR B O 1
ATOM 8177 N N . THR B 1 328 ? 29.625 -8.969 -22.266 1 94.38 328 THR B N 1
ATOM 8178 C CA . THR B 1 328 ? 30.312 -8.953 -23.562 1 94.38 328 THR B CA 1
ATOM 8179 C C . THR B 1 328 ? 31.75 -9.438 -23.406 1 94.38 328 THR B C 1
ATOM 8181 O O . THR B 1 328 ? 32.219 -10.273 -24.188 1 94.38 328 THR B O 1
ATOM 8184 N N . ALA B 1 329 ? 32.406 -8.977 -22.438 1 94.56 329 ALA B N 1
ATOM 8185 C CA . ALA B 1 329 ? 33.812 -9.312 -22.219 1 94.56 329 ALA B CA 1
ATOM 8186 C C . ALA B 1 329 ? 33.969 -10.781 -21.844 1 94.56 329 ALA B C 1
ATOM 8188 O O . ALA B 1 329 ? 34.875 -11.461 -22.344 1 94.56 329 ALA B O 1
ATOM 8189 N N . VAL B 1 330 ? 33.156 -11.234 -20.953 1 95.19 330 VAL B N 1
ATOM 8190 C CA . VAL B 1 330 ? 33.281 -12.609 -20.484 1 95.19 330 VAL B CA 1
ATOM 8191 C C . VAL B 1 330 ? 32.875 -13.57 -21.594 1 95.19 330 VAL B C 1
ATOM 8193 O O . VAL B 1 330 ? 33.469 -14.648 -21.734 1 95.19 330 VAL B O 1
ATOM 8196 N N . SER B 1 331 ? 31.906 -13.25 -22.359 1 95.5 331 SER B N 1
ATOM 8197 C CA . SER B 1 331 ? 31.484 -14.094 -23.469 1 95.5 331 SER B CA 1
ATOM 8198 C C . SER B 1 331 ? 32.562 -14.172 -24.562 1 95.5 331 SER B C 1
ATOM 8200 O O . SER B 1 331 ? 32.719 -15.203 -25.203 1 95.5 331 SER B O 1
ATOM 8202 N N . GLU B 1 332 ? 33.25 -13.047 -24.766 1 95.25 332 GLU B N 1
ATOM 8203 C CA . GLU B 1 332 ? 34.344 -13.039 -25.719 1 95.25 332 GLU B CA 1
ATOM 8204 C C . GLU B 1 332 ? 35.5 -13.922 -25.234 1 95.25 332 GLU B C 1
ATOM 8206 O O . GLU B 1 332 ? 36.062 -14.68 -26.031 1 95.25 332 GLU B O 1
ATOM 8211 N N . GLN B 1 333 ? 35.75 -13.867 -24.031 1 94.56 333 GLN B N 1
ATOM 8212 C CA . GLN B 1 333 ? 36.844 -14.625 -23.438 1 94.56 333 GLN B CA 1
ATOM 8213 C C . GLN B 1 333 ? 36.625 -16.125 -23.562 1 94.56 333 GLN B C 1
ATOM 8215 O O . GLN B 1 333 ? 37.562 -16.891 -23.844 1 94.56 333 GLN B O 1
ATOM 8220 N N . HIS B 1 334 ? 35.438 -16.562 -23.391 1 94.94 334 HIS B N 1
ATOM 8221 C CA . HIS B 1 334 ? 35.156 -18 -23.359 1 94.94 334 HIS B CA 1
ATOM 8222 C C . HIS B 1 334 ? 34.562 -18.469 -24.688 1 94.94 334 HIS B C 1
ATOM 8224 O O . HIS B 1 334 ? 34.406 -19.672 -24.906 1 94.94 334 HIS B O 1
ATOM 8230 N N . GLY B 1 335 ? 34.156 -17.578 -25.594 1 94.25 335 GLY B N 1
ATOM 8231 C CA . GLY B 1 335 ? 33.625 -17.906 -26.922 1 94.25 335 GLY B CA 1
ATOM 8232 C C . GLY B 1 335 ? 32.219 -18.5 -26.875 1 94.25 335 GLY B C 1
ATOM 8233 O O . GLY B 1 335 ? 31.922 -19.438 -27.609 1 94.25 335 GLY B O 1
ATOM 8234 N N . ARG B 1 336 ? 31.516 -18.125 -25.938 1 96.5 336 ARG B N 1
ATOM 8235 C CA . ARG B 1 336 ? 30.141 -18.562 -25.75 1 96.5 336 ARG B CA 1
ATOM 8236 C C . ARG B 1 336 ? 29.359 -17.562 -24.891 1 96.5 336 ARG B C 1
ATOM 8238 O O . ARG B 1 336 ? 29.938 -16.672 -24.281 1 96.5 336 ARG B O 1
ATOM 8245 N N . VAL B 1 337 ? 28.094 -17.688 -24.938 1 97.31 337 VAL B N 1
ATOM 8246 C CA . VAL B 1 337 ? 27.266 -16.828 -24.109 1 97.31 337 VAL B CA 1
ATOM 8247 C C . VAL B 1 337 ? 27.516 -17.125 -22.641 1 97.31 337 VAL B C 1
ATOM 8249 O O . VAL B 1 337 ? 27.406 -18.266 -22.203 1 97.31 337 VAL B O 1
ATOM 8252 N N . VAL B 1 338 ? 27.938 -16.219 -21.891 1 97.75 338 VAL B N 1
ATOM 8253 C CA . VAL B 1 338 ? 28.078 -16.297 -20.438 1 97.75 338 VAL B CA 1
ATOM 8254 C C . VAL B 1 338 ? 27.328 -15.133 -19.781 1 97.75 338 VAL B C 1
ATOM 8256 O O . VAL B 1 338 ? 27.75 -13.977 -19.891 1 97.75 338 VAL B O 1
ATOM 8259 N N . ASN B 1 339 ? 26.203 -15.422 -19.203 1 97.31 339 ASN B N 1
ATOM 8260 C CA . ASN B 1 339 ? 25.391 -14.445 -18.484 1 97.31 339 ASN B CA 1
ATOM 8261 C C . ASN B 1 339 ? 25.438 -14.68 -16.984 1 97.31 339 ASN B C 1
ATOM 8263 O O . ASN B 1 339 ? 24.766 -15.57 -16.469 1 97.31 339 ASN B O 1
ATOM 8267 N N . ASN B 1 340 ? 26.219 -13.906 -16.266 1 97.56 340 ASN B N 1
ATOM 8268 C CA . ASN B 1 340 ? 26.422 -14.023 -14.828 1 97.56 340 ASN B CA 1
ATOM 8269 C C . ASN B 1 340 ? 25.922 -12.781 -14.086 1 97.56 340 ASN B C 1
ATOM 8271 O O . ASN B 1 340 ? 26.5 -11.703 -14.227 1 97.56 340 ASN B O 1
ATOM 8275 N N . VAL B 1 341 ? 24.922 -12.938 -13.328 1 97.88 341 VAL B N 1
ATOM 8276 C CA . VAL B 1 341 ? 24.375 -11.797 -12.602 1 97.88 341 VAL B CA 1
ATOM 8277 C C . VAL B 1 341 ? 24.172 -12.172 -11.133 1 97.88 341 VAL B C 1
ATOM 8279 O O . VAL B 1 341 ? 23.969 -13.344 -10.805 1 97.88 341 VAL B O 1
ATOM 8282 N N . THR B 1 342 ? 24.281 -11.195 -10.266 1 98.12 342 THR B N 1
ATOM 8283 C CA . THR B 1 342 ? 24.016 -11.352 -8.844 1 98.12 342 THR B CA 1
ATOM 8284 C C . THR B 1 342 ? 23.094 -10.25 -8.336 1 98.12 342 THR B C 1
ATOM 8286 O O . THR B 1 342 ? 23.375 -9.062 -8.508 1 98.12 342 THR B O 1
ATOM 8289 N N . ALA B 1 343 ? 22 -10.633 -7.789 1 98.25 343 ALA B N 1
ATOM 8290 C CA . ALA B 1 343 ? 21.031 -9.695 -7.234 1 98.25 343 ALA B CA 1
ATOM 8291 C C . ALA B 1 343 ? 21.078 -9.695 -5.711 1 98.25 343 ALA B C 1
ATOM 8293 O O . ALA B 1 343 ? 20.984 -10.75 -5.082 1 98.25 343 ALA B O 1
ATOM 8294 N N . ALA B 1 344 ? 21.203 -8.508 -5.133 1 98.44 344 ALA B N 1
ATOM 8295 C CA . ALA B 1 344 ? 21.188 -8.359 -3.68 1 98.44 344 ALA B CA 1
ATOM 8296 C C . ALA B 1 344 ? 19.875 -7.719 -3.215 1 98.44 344 ALA B C 1
ATOM 8298 O O . ALA B 1 344 ? 19.469 -6.688 -3.75 1 98.44 344 ALA B O 1
ATOM 8299 N N . TYR B 1 345 ? 19.25 -8.367 -2.271 1 98.25 345 TYR B N 1
ATOM 8300 C CA . TYR B 1 345 ? 18.031 -7.867 -1.673 1 98.25 345 TYR B CA 1
ATOM 8301 C C . TYR B 1 345 ? 18.266 -7.387 -0.247 1 98.25 345 TYR B C 1
ATOM 8303 O O . TYR B 1 345 ? 19.219 -7.82 0.407 1 98.25 345 TYR B O 1
ATOM 8311 N N . PRO B 1 346 ? 17.453 -6.41 0.232 1 97.75 346 PRO B N 1
ATOM 8312 C CA . PRO B 1 346 ? 17.594 -6.004 1.633 1 97.75 346 PRO B CA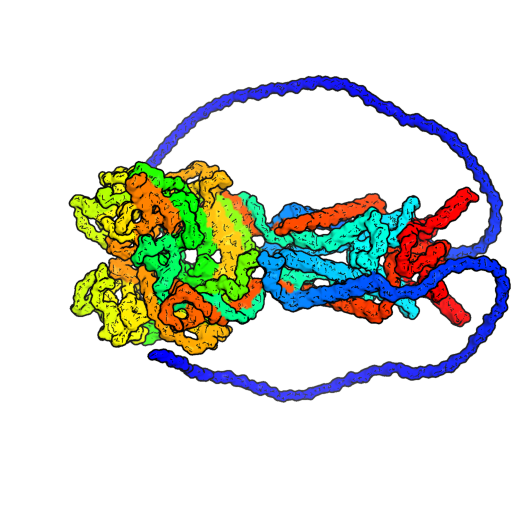 1
ATOM 8313 C C . PRO B 1 346 ? 17.203 -7.113 2.609 1 97.75 346 PRO B C 1
ATOM 8315 O O . PRO B 1 346 ? 16.469 -8.031 2.248 1 97.75 346 PRO B O 1
ATOM 8318 N N . HIS B 1 347 ? 17.734 -7.016 3.76 1 97.56 347 HIS B N 1
ATOM 8319 C CA . HIS B 1 347 ? 17.438 -8.008 4.785 1 97.56 347 HIS B CA 1
ATOM 8320 C C . HIS B 1 347 ? 15.961 -7.949 5.191 1 97.56 347 HIS B C 1
ATOM 8322 O O . HIS B 1 347 ? 15.477 -6.902 5.621 1 97.56 347 HIS B O 1
ATOM 8328 N N . GLY B 1 348 ? 15.289 -9.062 5.105 1 94.69 348 GLY B N 1
ATOM 8329 C CA . GLY B 1 348 ? 13.859 -9.117 5.379 1 94.69 348 GLY B CA 1
ATOM 8330 C C . GLY B 1 348 ? 13.523 -8.875 6.84 1 94.69 348 GLY B C 1
ATOM 8331 O O . GLY B 1 348 ? 12.398 -8.492 7.168 1 94.69 348 GLY B O 1
ATOM 8332 N N . GLY B 1 349 ? 14.438 -8.992 7.703 1 95.81 349 GLY B N 1
ATOM 8333 C CA . GLY B 1 349 ? 14.219 -8.812 9.125 1 95.81 349 GLY B CA 1
ATOM 8334 C C . GLY B 1 349 ? 14.055 -7.359 9.523 1 95.81 349 GLY B C 1
ATOM 8335 O O . GLY B 1 349 ? 13.586 -7.062 10.633 1 95.81 349 GLY B O 1
ATOM 8336 N N . LEU B 1 350 ? 14.422 -6.477 8.656 1 96.38 350 LEU B N 1
ATOM 8337 C CA . LEU B 1 350 ? 14.336 -5.055 8.961 1 96.38 350 LEU B CA 1
ATOM 8338 C C . LEU B 1 350 ? 12.883 -4.621 9.133 1 96.38 350 LEU B C 1
ATOM 8340 O O . LEU B 1 350 ? 12.586 -3.713 9.906 1 96.38 350 LEU B O 1
ATOM 8344 N N . PHE B 1 351 ? 11.992 -5.23 8.453 1 94.19 351 PHE B N 1
ATOM 8345 C CA . PHE B 1 351 ? 10.57 -4.926 8.57 1 94.19 351 PHE B CA 1
ATOM 8346 C C . PHE B 1 351 ? 10.078 -5.176 9.992 1 94.19 351 PHE B C 1
ATOM 8348 O O . PHE B 1 351 ? 9.422 -4.32 10.586 1 94.19 351 PHE B O 1
ATOM 8355 N N . ALA B 1 352 ? 10.422 -6.316 10.469 1 94.12 352 ALA B N 1
ATOM 8356 C CA . ALA B 1 352 ? 10 -6.668 11.828 1 94.12 352 ALA B CA 1
ATOM 8357 C C . ALA B 1 352 ? 10.727 -5.82 12.867 1 94.12 352 ALA B C 1
ATOM 8359 O O . ALA B 1 352 ? 10.148 -5.449 13.891 1 94.12 352 ALA B O 1
ATOM 8360 N N . ALA B 1 353 ? 11.922 -5.508 12.617 1 96.56 353 ALA B N 1
ATOM 8361 C CA . ALA B 1 353 ? 12.703 -4.691 13.547 1 96.56 353 ALA B CA 1
ATOM 8362 C C . ALA B 1 353 ? 12.133 -3.277 13.648 1 96.56 353 ALA B C 1
ATOM 8364 O O . ALA B 1 353 ? 12.148 -2.666 14.719 1 96.56 353 ALA B O 1
ATOM 8365 N N . ALA B 1 354 ? 11.695 -2.736 12.547 1 94.75 354 ALA B N 1
ATOM 8366 C CA . ALA B 1 354 ? 11.133 -1.391 12.516 1 94.75 354 ALA B CA 1
ATOM 8367 C C . ALA B 1 354 ? 9.867 -1.309 13.359 1 94.75 354 ALA B C 1
ATOM 8369 O O . ALA B 1 354 ? 9.508 -0.234 13.852 1 94.75 354 ALA B O 1
ATOM 8370 N N . ARG B 1 355 ? 9.219 -2.367 13.594 1 92.38 355 ARG B N 1
ATOM 8371 C CA . ARG B 1 355 ? 7.953 -2.383 14.328 1 92.38 355 ARG B CA 1
ATOM 8372 C C . ARG B 1 355 ? 8.133 -2.963 15.727 1 92.38 355 ARG B C 1
ATOM 8374 O O . ARG B 1 355 ? 7.168 -3.078 16.484 1 92.38 355 ARG B O 1
ATOM 8381 N N . ASN B 1 356 ? 9.32 -3.375 16 1 94.88 356 ASN B N 1
ATOM 8382 C CA . ASN B 1 356 ? 9.625 -3.865 17.344 1 94.88 356 ASN B CA 1
ATOM 8383 C C . ASN B 1 356 ? 9.469 -2.768 18.391 1 94.88 356 ASN B C 1
ATOM 8385 O O . ASN B 1 356 ? 10.125 -1.729 18.312 1 94.88 356 ASN B O 1
ATOM 8389 N N . PRO B 1 357 ? 8.68 -2.971 19.406 1 92.38 357 PRO B N 1
ATOM 8390 C CA . PRO B 1 357 ? 8.438 -1.938 20.422 1 92.38 357 PRO B CA 1
ATOM 8391 C C . PRO B 1 357 ? 9.695 -1.553 21.188 1 92.38 357 PRO B C 1
ATOM 8393 O O . PRO B 1 357 ? 9.805 -0.427 21.688 1 92.38 357 PRO B O 1
ATOM 8396 N N . ALA B 1 358 ? 10.594 -2.416 21.25 1 94.31 358 ALA B N 1
ATOM 8397 C CA . ALA B 1 358 ? 11.836 -2.143 21.969 1 94.31 358 ALA B CA 1
ATOM 8398 C C . ALA B 1 358 ? 12.617 -1.015 21.297 1 94.31 358 ALA B C 1
ATOM 8400 O O . ALA B 1 358 ? 13.398 -0.318 21.953 1 94.31 358 ALA B O 1
ATOM 8401 N N . ASN B 1 359 ? 12.453 -0.791 20.031 1 95.12 359 ASN B N 1
ATOM 8402 C CA . ASN B 1 359 ? 13.188 0.231 19.281 1 95.12 359 ASN B CA 1
ATOM 8403 C C . ASN B 1 359 ? 12.5 1.592 19.391 1 95.12 359 ASN B C 1
ATOM 8405 O O . ASN B 1 359 ? 13.094 2.613 19.031 1 95.12 359 ASN B O 1
ATOM 8409 N N . LYS B 1 360 ? 11.328 1.698 19.906 1 88.06 360 LYS B N 1
ATOM 8410 C CA . LYS B 1 360 ? 10.602 2.93 20.203 1 88.06 360 LYS B CA 1
ATOM 8411 C C . LYS B 1 360 ? 10.523 3.83 18.969 1 88.06 360 LYS B C 1
ATOM 8413 O O . LYS B 1 360 ? 10.828 5.023 19.047 1 88.06 360 LYS B O 1
ATOM 8418 N N . ILE B 1 361 ? 10.289 3.277 17.844 1 89.19 361 ILE B N 1
ATOM 8419 C CA . ILE B 1 361 ? 10.062 4.043 16.625 1 89.19 361 ILE B CA 1
ATOM 8420 C C . ILE B 1 361 ? 8.578 4.352 16.469 1 89.19 361 ILE B C 1
ATOM 8422 O O . ILE B 1 361 ? 7.738 3.449 16.531 1 89.19 361 ILE B O 1
ATOM 8426 N N . GLN B 1 362 ? 8.328 5.566 16.281 1 83.31 362 GLN B N 1
ATOM 8427 C CA . GLN B 1 362 ? 6.938 5.961 16.125 1 83.31 362 GLN B CA 1
ATOM 8428 C C . GLN B 1 362 ? 6.387 5.508 14.766 1 83.31 362 GLN B C 1
ATOM 8430 O O . GLN B 1 362 ? 6.988 5.781 13.727 1 83.31 362 GLN B O 1
ATOM 8435 N N . GLN B 1 363 ? 5.273 4.867 14.836 1 83.5 363 GLN B N 1
ATOM 8436 C CA . GLN B 1 363 ? 4.633 4.371 13.625 1 83.5 363 GLN B CA 1
ATOM 8437 C C . GLN B 1 363 ? 3.668 5.406 13.047 1 83.5 363 GLN B C 1
ATOM 8439 O O . GLN B 1 363 ? 3.191 6.285 13.773 1 83.5 363 GLN B O 1
ATOM 8444 N N . PRO B 1 364 ? 3.359 5.34 11.734 1 77.62 364 PRO B N 1
ATOM 8445 C CA . PRO B 1 364 ? 2.461 6.312 11.117 1 77.62 364 PRO B CA 1
ATOM 8446 C C . PRO B 1 364 ? 1.096 6.375 11.797 1 77.62 364 PRO B C 1
ATOM 8448 O O . PRO B 1 364 ? 0.502 7.453 11.898 1 77.62 364 PRO B O 1
ATOM 8451 N N . VAL B 1 365 ? 0.612 5.359 12.305 1 72.62 365 VAL B N 1
ATOM 8452 C CA . VAL B 1 365 ? -0.694 5.336 12.953 1 72.62 365 VAL B CA 1
ATOM 8453 C C . VAL B 1 365 ? -0.643 6.152 14.242 1 72.62 365 VAL B C 1
ATOM 8455 O O . VAL B 1 365 ? -1.662 6.691 14.688 1 72.62 365 VAL B O 1
ATOM 8458 N N . ASP B 1 366 ? 0.504 6.34 14.789 1 67.44 366 ASP B N 1
ATOM 8459 C CA . ASP B 1 366 ? 0.69 7.07 16.047 1 67.44 366 ASP B CA 1
ATOM 8460 C C . ASP B 1 366 ? 0.621 8.578 15.812 1 67.44 366 ASP B C 1
ATOM 8462 O O . ASP B 1 366 ? 0.376 9.344 16.75 1 67.44 366 ASP B O 1
ATOM 8466 N N . MET B 1 367 ? 0.822 9.008 14.625 1 71.31 367 MET B N 1
ATOM 8467 C CA . MET B 1 367 ? 0.817 10.438 14.305 1 71.31 367 MET B CA 1
ATOM 8468 C C . MET B 1 367 ? -0.362 10.789 13.406 1 71.31 367 MET B C 1
ATOM 8470 O O . MET B 1 367 ? -0.186 11.43 12.367 1 71.31 367 MET B O 1
ATOM 8474 N N . SER B 1 368 ? -1.479 10.305 13.805 1 63.78 368 SER B N 1
ATOM 8475 C CA . SER B 1 368 ? -2.73 10.586 13.109 1 63.78 368 SER B CA 1
ATOM 8476 C C . SER B 1 368 ? -2.641 10.195 11.641 1 63.78 368 SER B C 1
ATOM 8478 O O . SER B 1 368 ? -3.166 10.906 10.773 1 63.78 368 SER B O 1
ATOM 8480 N N . GLY B 1 369 ? -1.743 9.312 11.375 1 67.44 369 GLY B N 1
ATOM 8481 C CA . GLY B 1 369 ? -1.669 8.789 10.023 1 67.44 369 GLY B CA 1
ATOM 8482 C C . GLY B 1 369 ? -0.671 9.531 9.148 1 67.44 369 GLY B C 1
ATOM 8483 O O . GLY B 1 369 ? -0.51 9.211 7.973 1 67.44 369 GLY B O 1
ATOM 8484 N N . GLU B 1 370 ? 0.028 10.5 9.711 1 71.38 370 GLU B N 1
ATOM 8485 C CA . GLU B 1 370 ? 0.97 11.289 8.922 1 71.38 370 GLU B CA 1
ATOM 8486 C C . GLU B 1 370 ? 2.412 10.961 9.289 1 71.38 370 GLU B C 1
ATOM 8488 O O . GLU B 1 370 ? 3.342 11.641 8.859 1 71.38 370 GLU B O 1
ATOM 8493 N N . GLY B 1 371 ? 2.547 9.945 9.969 1 76.75 371 GLY B N 1
ATOM 8494 C CA . GLY B 1 371 ? 3.889 9.602 10.422 1 76.75 371 GLY B CA 1
ATOM 8495 C C . GLY B 1 371 ? 4.762 9.031 9.32 1 76.75 371 GLY B C 1
ATOM 8496 O O . GLY B 1 371 ? 4.266 8.344 8.422 1 76.75 371 GLY B O 1
ATOM 8497 N N . LYS B 1 372 ? 6.074 9.516 9.352 1 87.31 372 LYS B N 1
ATOM 8498 C CA . LYS B 1 372 ? 7.07 9.031 8.406 1 87.31 372 LYS B CA 1
ATOM 8499 C C . LYS B 1 372 ? 8.398 8.758 9.094 1 87.31 372 LYS B C 1
ATOM 8501 O O . LYS B 1 372 ? 8.758 9.438 10.062 1 87.31 372 LYS B O 1
ATOM 8506 N N . TYR B 1 373 ? 9.008 7.719 8.703 1 92.31 373 TYR B N 1
ATOM 8507 C CA . TYR B 1 373 ? 10.367 7.496 9.195 1 92.31 373 TYR B CA 1
ATOM 8508 C C . TYR B 1 373 ? 11.227 6.82 8.133 1 92.31 373 TYR B C 1
ATOM 8510 O O . TYR B 1 373 ? 10.703 6.195 7.203 1 92.31 373 TYR B O 1
ATOM 8518 N N . ILE B 1 374 ? 12.5 7.02 8.211 1 95.88 374 ILE B N 1
ATOM 8519 C CA . ILE B 1 374 ? 13.492 6.422 7.328 1 95.88 374 ILE B CA 1
ATOM 8520 C C . ILE B 1 374 ? 14.578 5.746 8.164 1 95.88 374 ILE B C 1
ATOM 8522 O O . ILE B 1 374 ? 15.188 6.375 9.031 1 95.88 374 ILE B O 1
ATOM 8526 N N . ILE B 1 375 ? 14.758 4.512 7.91 1 97.19 375 ILE B N 1
ATOM 8527 C CA . ILE B 1 375 ? 15.805 3.742 8.578 1 97.19 375 ILE B CA 1
ATOM 8528 C C . ILE B 1 375 ? 16.859 3.316 7.562 1 97.19 375 ILE B C 1
ATOM 8530 O O . ILE B 1 375 ? 16.531 2.822 6.484 1 97.19 375 ILE B O 1
ATOM 8534 N N . GLN B 1 376 ? 18.047 3.543 7.848 1 97.75 376 GLN B N 1
ATOM 8535 C CA . GLN B 1 376 ? 19.172 2.953 7.133 1 97.75 376 GLN B CA 1
ATOM 8536 C C . GLN B 1 376 ? 19.984 2.035 8.047 1 97.75 376 GLN B C 1
ATOM 8538 O O . GLN B 1 376 ? 20.453 2.461 9.109 1 97.75 376 GLN B O 1
ATOM 8543 N N . ALA B 1 377 ? 20.141 0.845 7.641 1 98 377 ALA B N 1
ATOM 8544 C CA . ALA B 1 377 ? 20.719 -0.15 8.531 1 98 377 ALA B CA 1
ATOM 8545 C C . ALA B 1 377 ? 21.891 -0.873 7.855 1 98 377 ALA B C 1
ATOM 8547 O O . ALA B 1 377 ? 21.859 -1.11 6.645 1 98 377 ALA B O 1
ATOM 8548 N N . SER B 1 378 ? 22.859 -1.139 8.688 1 97.88 378 SER B N 1
ATOM 8549 C CA . SER B 1 378 ? 23.969 -1.959 8.234 1 97.88 378 SER B CA 1
ATOM 8550 C C . SER B 1 378 ? 23.719 -3.439 8.492 1 97.88 378 SER B C 1
ATOM 8552 O O . SER B 1 378 ? 24.031 -3.953 9.562 1 97.88 378 SER B O 1
ATOM 8554 N N . LEU B 1 379 ? 23.266 -4.102 7.496 1 97.69 379 LEU B N 1
ATOM 8555 C CA . LEU B 1 379 ? 22.875 -5.504 7.582 1 97.69 379 LEU B CA 1
ATOM 8556 C C . LEU B 1 379 ? 23.406 -6.293 6.391 1 97.69 379 LEU B C 1
ATOM 8558 O O . LEU B 1 379 ? 23.594 -5.73 5.305 1 97.69 379 LEU B O 1
ATOM 8562 N N . PRO B 1 380 ? 23.719 -7.59 6.676 1 97 380 PRO B N 1
ATOM 8563 C CA . PRO B 1 380 ? 24.031 -8.422 5.512 1 97 380 PRO B CA 1
ATOM 8564 C C . PRO B 1 380 ? 22.859 -8.578 4.559 1 97 380 PRO B C 1
ATOM 8566 O O . PRO B 1 380 ? 21.719 -8.75 5.004 1 97 380 PRO B O 1
ATOM 8569 N N . SER B 1 381 ? 23.125 -8.5 3.289 1 97.69 381 SER B N 1
ATOM 8570 C CA . SER B 1 381 ? 22.078 -8.578 2.281 1 97.69 381 SER B CA 1
ATOM 8571 C C . SER B 1 381 ? 22.031 -9.953 1.622 1 97.69 381 SER B C 1
ATOM 8573 O O . SER B 1 381 ? 23.062 -10.445 1.138 1 97.69 381 SER B O 1
ATOM 8575 N N . PRO B 1 382 ? 20.891 -10.641 1.685 1 98 382 PRO B N 1
ATOM 8576 C CA . PRO B 1 382 ? 20.781 -11.859 0.884 1 98 382 PRO B CA 1
ATOM 8577 C C . PRO B 1 382 ? 20.984 -11.609 -0.608 1 98 382 PRO B C 1
ATOM 8579 O O . PRO B 1 382 ? 20.422 -10.656 -1.158 1 98 382 PRO B O 1
ATOM 8582 N N . ALA B 1 383 ? 21.828 -12.398 -1.188 1 98.12 383 ALA B N 1
ATOM 8583 C CA . ALA B 1 383 ? 22.141 -12.234 -2.605 1 98.12 383 ALA B CA 1
ATOM 8584 C C . ALA B 1 383 ? 21.953 -13.555 -3.357 1 98.12 383 ALA B C 1
ATOM 8586 O O . ALA B 1 383 ? 22.281 -14.625 -2.836 1 98.12 383 ALA B O 1
ATOM 8587 N N . ILE B 1 384 ? 21.422 -13.492 -4.555 1 98.25 384 ILE B N 1
ATOM 8588 C CA . ILE B 1 384 ? 21.234 -14.641 -5.434 1 98.25 384 ILE B CA 1
ATOM 8589 C C . ILE B 1 384 ? 22.094 -14.484 -6.688 1 98.25 384 ILE B C 1
ATOM 8591 O O . ILE B 1 384 ? 21.984 -13.484 -7.398 1 98.25 384 ILE B O 1
ATOM 8595 N N . ASN B 1 385 ? 22.891 -15.43 -6.914 1 98.38 385 ASN B N 1
ATOM 8596 C CA . ASN B 1 385 ? 23.719 -15.453 -8.109 1 98.38 385 ASN B CA 1
ATOM 8597 C C . ASN B 1 385 ? 23.172 -16.422 -9.156 1 98.38 385 ASN B C 1
ATOM 8599 O O . ASN B 1 385 ? 22.766 -17.531 -8.82 1 98.38 385 ASN B O 1
ATOM 8603 N N . VAL B 1 386 ? 23.062 -16 -10.344 1 98.62 386 VAL B N 1
ATOM 8604 C CA . VAL B 1 386 ? 22.609 -16.828 -11.461 1 98.62 386 VAL B CA 1
ATOM 8605 C C . VAL B 1 386 ? 23.609 -16.75 -12.602 1 98.62 386 VAL B C 1
ATOM 8607 O O . VAL B 1 386 ? 23.906 -15.672 -13.109 1 98.62 386 VAL B O 1
ATOM 8610 N N . MET B 1 387 ? 24.141 -17.875 -12.938 1 98.31 387 MET B N 1
ATOM 8611 C CA . MET B 1 387 ? 25.047 -17.984 -14.07 1 98.31 387 MET B CA 1
ATOM 8612 C C . MET B 1 387 ? 24.469 -18.891 -15.148 1 98.31 387 MET B C 1
ATOM 8614 O O . MET B 1 387 ? 24.172 -20.062 -14.875 1 98.31 387 MET B O 1
ATOM 8618 N N . CYS B 1 388 ? 24.281 -18.406 -16.312 1 98.62 388 CYS B N 1
ATOM 8619 C CA . CYS B 1 388 ? 23.766 -19.172 -17.438 1 98.62 388 CYS B CA 1
ATOM 8620 C C . CYS B 1 388 ? 24.781 -19.188 -18.594 1 98.62 388 CYS B C 1
ATOM 8622 O O . CYS B 1 388 ? 25.297 -18.125 -18.969 1 98.62 388 CYS B O 1
ATOM 8624 N N . VAL B 1 389 ? 25.031 -20.375 -19.125 1 98.44 389 VAL B N 1
ATOM 8625 C CA . VAL B 1 389 ? 26.047 -20.531 -20.156 1 98.44 389 VAL B CA 1
ATOM 8626 C C . VAL B 1 389 ? 25.469 -21.266 -21.359 1 98.44 389 VAL B C 1
ATOM 8628 O O . VAL B 1 389 ? 24.734 -22.25 -21.203 1 98.44 389 VAL B O 1
ATOM 8631 N N . GLY B 1 390 ? 25.766 -20.672 -22.531 1 98.06 390 GLY B N 1
ATOM 8632 C CA . GLY B 1 390 ? 25.297 -21.312 -23.75 1 98.06 390 GLY B CA 1
ATOM 8633 C C . GLY B 1 390 ? 26.125 -22.531 -24.141 1 98.06 390 GLY B C 1
ATOM 8634 O O . GLY B 1 390 ? 27.344 -22.516 -24.047 1 98.06 390 GLY B O 1
ATOM 8635 N N . MET B 1 391 ? 25.406 -23.609 -24.547 1 97.25 391 MET B N 1
ATOM 8636 C CA . MET B 1 391 ? 26.078 -24.844 -24.938 1 97.25 391 MET B CA 1
ATOM 8637 C C . MET B 1 391 ? 25.453 -25.422 -26.203 1 97.25 391 MET B C 1
ATOM 8639 O O . MET B 1 391 ? 24.266 -25.188 -26.469 1 97.25 391 MET B O 1
ATOM 8643 N N . SER B 1 392 ? 26.266 -26.125 -26.953 1 95.56 392 SER B N 1
ATOM 8644 C CA . SER B 1 392 ? 25.766 -26.828 -28.141 1 95.56 392 SER B CA 1
ATOM 8645 C C . SER B 1 392 ? 25.328 -28.25 -27.797 1 95.56 392 SER B C 1
ATOM 8647 O O . SER B 1 392 ? 25.625 -28.75 -26.719 1 95.56 392 SER B O 1
ATOM 8649 N N . HIS B 1 393 ? 24.656 -28.844 -28.75 1 96.38 393 HIS B N 1
ATOM 8650 C CA . HIS B 1 393 ? 24.188 -30.203 -28.594 1 96.38 393 HIS B CA 1
ATOM 8651 C C . HIS B 1 393 ? 25.344 -31.172 -28.297 1 96.38 393 HIS B C 1
ATOM 8653 O O . HIS B 1 393 ? 25.25 -32 -27.406 1 96.38 393 HIS B O 1
ATOM 8659 N N . ASP B 1 394 ? 26.453 -31.031 -28.969 1 95.62 394 ASP B N 1
ATOM 8660 C CA . ASP B 1 394 ? 27.609 -31.922 -28.844 1 95.62 394 ASP B CA 1
ATOM 8661 C C . ASP B 1 394 ? 28.328 -31.703 -27.531 1 95.62 394 ASP B C 1
ATOM 8663 O O . ASP B 1 394 ? 28.844 -32.656 -26.922 1 95.62 394 ASP B O 1
ATOM 8667 N N . GLU B 1 395 ? 28.359 -30.5 -27.172 1 96 395 GLU B N 1
ATOM 8668 C CA . GLU B 1 395 ? 29.047 -30.156 -25.938 1 96 395 GLU B CA 1
ATOM 8669 C C . GLU B 1 395 ? 28.312 -30.688 -24.719 1 96 395 GLU B C 1
ATOM 8671 O O . GLU B 1 395 ? 28.906 -30.906 -23.656 1 96 395 GLU B O 1
ATOM 8676 N N . LEU B 1 396 ? 27 -30.922 -24.844 1 97.06 396 LEU B N 1
ATOM 8677 C CA . LEU B 1 396 ? 26.156 -31.312 -23.719 1 97.06 396 LEU B CA 1
ATOM 8678 C C . LEU B 1 396 ? 26.141 -32.844 -23.562 1 97.06 396 LEU B C 1
ATOM 8680 O O . LEU B 1 396 ? 25.703 -33.344 -22.516 1 97.06 396 LEU B O 1
ATOM 8684 N N . LYS B 1 397 ? 26.688 -33.625 -24.438 1 95.44 397 LYS B N 1
ATOM 8685 C CA . LYS B 1 397 ? 26.609 -35.062 -24.484 1 95.44 397 LYS B CA 1
ATOM 8686 C C . LYS B 1 397 ? 27.078 -35.688 -23.156 1 95.44 397 LYS B C 1
ATOM 8688 O O . LYS B 1 397 ? 26.438 -36.594 -22.641 1 95.44 397 LYS B O 1
ATOM 8693 N N . PRO B 1 398 ? 28.141 -35.156 -22.594 1 94.56 398 PRO B N 1
ATOM 8694 C CA . PRO B 1 398 ? 28.594 -35.781 -21.359 1 94.56 398 PRO B CA 1
ATOM 8695 C C . PRO B 1 398 ? 27.625 -35.594 -20.203 1 94.56 398 PRO B C 1
ATOM 8697 O O . PRO B 1 398 ? 27.656 -36.344 -19.234 1 94.56 398 PRO B O 1
ATOM 8700 N N . LEU B 1 399 ? 26.75 -34.625 -20.25 1 95.62 399 LEU B N 1
ATOM 8701 C CA . LEU B 1 399 ? 25.859 -34.312 -19.156 1 95.62 399 LEU B CA 1
ATOM 8702 C C . LEU B 1 399 ? 24.484 -34.906 -19.375 1 95.62 399 LEU B C 1
ATOM 8704 O O . LEU B 1 399 ? 23.609 -34.812 -18.516 1 95.62 399 LEU B O 1
ATOM 8708 N N . ILE B 1 400 ? 24.281 -35.562 -20.484 1 95.75 400 ILE B N 1
ATOM 8709 C CA . ILE B 1 400 ? 23 -36.156 -20.812 1 95.75 400 ILE B CA 1
ATOM 8710 C C . ILE B 1 400 ? 23.062 -37.688 -20.672 1 95.75 400 ILE B C 1
ATOM 8712 O O . ILE B 1 400 ? 23.797 -38.344 -21.391 1 95.75 400 ILE B O 1
ATOM 8716 N N . TYR B 1 401 ? 22.234 -38.188 -19.859 1 93.56 401 TYR B N 1
ATOM 8717 C CA . TYR B 1 401 ? 22.266 -39.594 -19.484 1 93.56 401 TYR B CA 1
ATOM 8718 C C . TYR B 1 401 ? 21.984 -40.5 -20.688 1 93.56 401 TYR B C 1
ATOM 8720 O O . TYR B 1 401 ? 22.688 -41.5 -20.906 1 93.56 401 TYR B O 1
ATOM 8728 N N . THR B 1 402 ? 21.016 -40.188 -21.531 1 93.25 402 THR B N 1
ATOM 8729 C CA . THR B 1 402 ? 20.609 -41.031 -22.656 1 93.25 402 THR B CA 1
ATOM 8730 C C . THR B 1 402 ? 21.688 -41.062 -23.734 1 93.25 402 THR B C 1
ATOM 8732 O O . THR B 1 402 ? 21.641 -41.875 -24.641 1 93.25 402 THR B O 1
ATOM 8735 N N . GLU B 1 403 ? 22.625 -40.156 -23.703 1 93.44 403 GLU B N 1
ATOM 8736 C CA . GLU B 1 403 ? 23.703 -40.125 -24.672 1 93.44 403 GLU B CA 1
ATOM 8737 C C . GLU B 1 403 ? 24.859 -41 -24.25 1 93.44 403 GLU B C 1
ATOM 8739 O O . GLU B 1 403 ? 25.781 -41.281 -25.031 1 93.44 403 GLU B O 1
ATOM 8744 N N . TRP B 1 404 ? 24.703 -41.531 -23.062 1 90.56 404 TRP B N 1
ATOM 8745 C CA . TRP B 1 404 ? 25.781 -42.406 -22.578 1 90.56 404 TRP B CA 1
ATOM 8746 C C . TRP B 1 404 ? 25.703 -43.781 -23.234 1 90.56 404 TRP B C 1
ATOM 8748 O O . TRP B 1 404 ? 24.609 -44.281 -23.531 1 90.56 404 TRP B O 1
ATOM 8758 N N . PRO B 1 405 ? 26.844 -44.406 -23.516 1 88.44 405 PRO B N 1
ATOM 8759 C CA . PRO B 1 405 ? 26.844 -45.688 -24.219 1 88.44 405 PRO B CA 1
ATOM 8760 C C . PRO B 1 405 ? 26.109 -46.781 -23.438 1 88.44 405 PRO B C 1
ATOM 8762 O O . PRO B 1 405 ? 25.391 -47.594 -24.031 1 88.44 405 PRO B O 1
ATOM 8765 N N . ASN B 1 406 ? 26.156 -46.906 -22.109 1 84.19 406 ASN B N 1
ATOM 8766 C CA . ASN B 1 406 ? 25.516 -47.969 -21.312 1 84.19 406 ASN B CA 1
ATOM 8767 C C . ASN B 1 406 ? 24.328 -47.438 -20.531 1 84.19 406 ASN B C 1
ATOM 8769 O O . ASN B 1 406 ? 24.062 -47.906 -19.422 1 84.19 406 ASN B O 1
ATOM 8773 N N . HIS B 1 407 ? 23.562 -46.562 -21.156 1 85.75 407 HIS B N 1
ATOM 8774 C CA . HIS B 1 407 ? 22.438 -46 -20.406 1 85.75 407 HIS B CA 1
ATOM 8775 C C . HIS B 1 407 ? 21.25 -46.938 -20.422 1 85.75 407 HIS B C 1
ATOM 8777 O O . HIS B 1 407 ? 21.047 -47.688 -21.391 1 85.75 407 HIS B O 1
ATOM 8783 N N . LYS B 1 408 ? 20.516 -47.031 -19.422 1 85.94 408 LYS B N 1
ATOM 8784 C CA . LYS B 1 408 ? 19.234 -47.75 -19.375 1 85.94 408 LYS B CA 1
ATOM 8785 C C . LYS B 1 408 ? 18.109 -46.875 -19.953 1 85.94 408 LYS B C 1
ATOM 8787 O O . LYS B 1 408 ? 18.25 -45.656 -20.078 1 85.94 408 LYS B O 1
ATOM 8792 N N . PRO B 1 409 ? 17.062 -47.594 -20.375 1 86.75 409 PRO B N 1
ATOM 8793 C CA . PRO B 1 409 ? 15.945 -46.812 -20.922 1 86.75 409 PRO B CA 1
ATOM 8794 C C . PRO B 1 409 ? 15.414 -45.781 -19.953 1 86.75 409 PRO B C 1
ATOM 8796 O O . PRO B 1 409 ? 15.242 -46.062 -18.766 1 86.75 409 PRO B O 1
ATOM 8799 N N . PHE B 1 410 ? 15.195 -44.625 -20.469 1 87.12 410 PHE B N 1
ATOM 8800 C CA . PHE B 1 410 ? 14.742 -43.469 -19.688 1 87.12 410 PHE B CA 1
ATOM 8801 C C . PHE B 1 410 ? 13.242 -43.562 -19.422 1 87.12 410 PHE B C 1
ATOM 8803 O O . PHE B 1 410 ? 12.469 -43.875 -20.328 1 87.12 410 PHE B O 1
ATOM 8810 N N . ASN B 1 411 ? 12.867 -43.406 -18.156 1 80.94 411 ASN B N 1
ATOM 8811 C CA . ASN B 1 411 ? 11.484 -43.25 -17.719 1 80.94 411 ASN B CA 1
ATOM 8812 C C . ASN B 1 411 ? 11.281 -42 -16.891 1 80.94 411 ASN B C 1
ATOM 8814 O O . ASN B 1 411 ? 11.805 -41.875 -15.781 1 80.94 411 ASN B O 1
ATOM 8818 N N . ALA B 1 412 ? 10.477 -41.062 -17.422 1 79.88 412 ALA B N 1
ATOM 8819 C CA . ALA B 1 412 ? 10.289 -39.75 -16.812 1 79.88 412 ALA B CA 1
ATOM 8820 C C . ALA B 1 412 ? 9.633 -39.875 -15.438 1 79.88 412 ALA B C 1
ATOM 8822 O O . ALA B 1 412 ? 9.953 -39.125 -14.523 1 79.88 412 ALA B O 1
ATOM 8823 N N . SER B 1 413 ? 8.727 -40.781 -15.25 1 72.62 413 SER B N 1
ATOM 8824 C CA . SER B 1 413 ? 7.949 -40.906 -14.023 1 72.62 413 SER B CA 1
ATOM 8825 C C . SER B 1 413 ? 8.805 -41.469 -12.891 1 72.62 413 SER B C 1
ATOM 8827 O O . SER B 1 413 ? 8.523 -41.219 -11.711 1 72.62 413 SER B O 1
ATOM 8829 N N . THR B 1 414 ? 9.898 -42.125 -13.195 1 77.75 414 THR B N 1
ATOM 8830 C CA . THR B 1 414 ? 10.688 -42.75 -12.148 1 77.75 414 THR B CA 1
ATOM 8831 C C . THR B 1 414 ? 12.039 -42.062 -11.984 1 77.75 414 THR B C 1
ATOM 8833 O O . THR B 1 414 ? 12.797 -42.375 -11.07 1 77.75 414 THR B O 1
ATOM 8836 N N . TRP B 1 415 ? 12.336 -41.156 -12.797 1 84.5 415 TRP B N 1
ATOM 8837 C CA . TRP B 1 415 ? 13.633 -40.5 -12.781 1 84.5 415 TRP B CA 1
ATOM 8838 C C . TRP B 1 415 ? 13.906 -39.875 -11.43 1 84.5 415 TRP B C 1
ATOM 8840 O O . TRP B 1 415 ? 15.031 -39.938 -10.914 1 84.5 415 TRP B O 1
ATOM 8850 N N . ALA B 1 416 ? 12.906 -39.312 -10.875 1 76.5 416 ALA B N 1
ATOM 8851 C CA . ALA B 1 416 ? 13.102 -38.594 -9.625 1 76.5 416 ALA B CA 1
ATOM 8852 C C . ALA B 1 416 ? 13.492 -39.531 -8.492 1 76.5 416 ALA B C 1
ATOM 8854 O O . ALA B 1 416 ? 14.211 -39.156 -7.574 1 76.5 416 ALA B O 1
ATOM 8855 N N . THR B 1 417 ? 13.109 -40.75 -8.586 1 74.12 417 THR B N 1
ATOM 8856 C CA . THR B 1 417 ? 13.32 -41.656 -7.477 1 74.12 417 THR B CA 1
ATOM 8857 C C . THR B 1 417 ? 14.359 -42.719 -7.844 1 74.12 417 THR B C 1
ATOM 8859 O O . THR B 1 417 ? 15.047 -43.25 -6.973 1 74.12 417 THR B O 1
ATOM 8862 N N . ALA B 1 418 ? 14.492 -42.938 -9.133 1 67.88 418 ALA B N 1
ATOM 8863 C CA . ALA B 1 418 ? 15.289 -44.125 -9.492 1 67.88 418 ALA B CA 1
ATOM 8864 C C . ALA B 1 418 ? 16.453 -43.719 -10.391 1 67.88 418 ALA B C 1
ATOM 8866 O O . ALA B 1 418 ? 17.156 -44.594 -10.93 1 67.88 418 ALA B O 1
ATOM 8867 N N . ALA B 1 419 ? 16.594 -42.5 -10.422 1 66.5 419 ALA B N 1
ATOM 8868 C CA . ALA B 1 419 ? 17.641 -42.094 -11.367 1 66.5 419 ALA B CA 1
ATOM 8869 C C . ALA B 1 419 ? 19 -42.594 -10.938 1 66.5 419 ALA B C 1
ATOM 8871 O O . ALA B 1 419 ? 19.344 -42.562 -9.75 1 66.5 419 ALA B O 1
ATOM 8872 N N . PRO B 1 420 ? 19.672 -43.219 -11.82 1 67.62 420 PRO B N 1
ATOM 8873 C CA . PRO B 1 420 ? 20.969 -43.781 -11.422 1 67.62 420 PRO B CA 1
ATOM 8874 C C . PRO B 1 420 ? 21.922 -42.75 -10.836 1 67.62 420 PRO B C 1
ATOM 8876 O O . PRO B 1 420 ? 22.578 -43 -9.836 1 67.62 420 PRO B O 1
ATOM 8879 N N . THR B 1 421 ? 22.125 -41.656 -11.578 1 76.5 421 THR B N 1
ATOM 8880 C CA . THR B 1 421 ? 23.031 -40.656 -11.023 1 76.5 421 THR B CA 1
ATOM 8881 C C . THR B 1 421 ? 22.594 -39.25 -11.391 1 76.5 421 THR B C 1
ATOM 8883 O O . THR B 1 421 ? 22.234 -38.969 -12.539 1 76.5 421 THR B O 1
ATOM 8886 N N . TYR B 1 422 ? 22.578 -38.469 -10.266 1 82.94 422 TYR B N 1
ATOM 8887 C CA . TYR B 1 422 ? 22.234 -37.062 -10.469 1 82.94 422 TYR B CA 1
ATOM 8888 C C . TYR B 1 422 ? 23.484 -36.219 -10.719 1 82.94 422 TYR B C 1
ATOM 8890 O O . TYR B 1 422 ? 23.391 -35.062 -11.102 1 82.94 422 TYR B O 1
ATOM 8898 N N . SER B 1 423 ? 24.594 -36.812 -10.523 1 85.69 423 SER B N 1
ATOM 8899 C CA . SER B 1 423 ? 25.859 -36.125 -10.766 1 85.69 423 SER B CA 1
ATOM 8900 C C . SER B 1 423 ? 26.906 -37.094 -11.305 1 85.69 423 SER B C 1
ATOM 8902 O O . SER B 1 423 ? 26.766 -38.312 -11.156 1 85.69 423 SER B O 1
ATOM 8904 N N . ILE B 1 424 ? 27.891 -36.531 -12.016 1 83.69 424 ILE B N 1
ATOM 8905 C CA . ILE B 1 424 ? 29 -37.312 -12.562 1 83.69 424 ILE B CA 1
ATOM 8906 C C . ILE B 1 424 ? 30.312 -36.562 -12.359 1 83.69 424 ILE B C 1
ATOM 8908 O O . ILE B 1 424 ? 30.359 -35.344 -12.492 1 83.69 424 ILE B O 1
ATOM 8912 N N . ASN B 1 425 ? 31.281 -37.25 -11.922 1 84.56 425 ASN B N 1
ATOM 8913 C CA . ASN B 1 425 ? 32.562 -36.625 -11.688 1 84.56 425 ASN B CA 1
ATOM 8914 C C . ASN B 1 425 ? 33.625 -37.094 -12.695 1 84.56 425 ASN B C 1
ATOM 8916 O O . ASN B 1 425 ? 34.75 -36.625 -12.703 1 84.56 425 ASN B O 1
ATOM 8920 N N . THR B 1 426 ? 33.188 -37.906 -13.57 1 81.31 426 THR B N 1
ATOM 8921 C CA . THR B 1 426 ? 34.188 -38.5 -14.469 1 81.31 426 THR B CA 1
ATOM 8922 C C . THR B 1 426 ? 34.125 -37.812 -15.844 1 81.31 426 THR B C 1
ATOM 8924 O O . THR B 1 426 ? 35.125 -37.781 -16.562 1 81.31 426 THR B O 1
ATOM 8927 N N . ASN B 1 427 ? 32.969 -37.375 -16.156 1 87.44 427 ASN B N 1
ATOM 8928 C CA . ASN B 1 427 ? 32.844 -36.75 -17.469 1 87.44 427 ASN B CA 1
ATOM 8929 C C . ASN B 1 427 ? 33.375 -35.312 -17.453 1 87.44 427 ASN B C 1
ATOM 8931 O O . ASN B 1 427 ? 33.188 -34.562 -16.484 1 87.44 427 ASN B O 1
ATOM 8935 N N . ARG B 1 428 ? 34.156 -35.031 -18.469 1 90 428 ARG B N 1
ATOM 8936 C CA . ARG B 1 428 ? 34.656 -33.656 -18.609 1 90 428 ARG B CA 1
ATOM 8937 C C . ARG B 1 428 ? 33.844 -32.875 -19.641 1 90 428 ARG B C 1
ATOM 8939 O O . ARG B 1 428 ? 33.406 -33.438 -20.656 1 90 428 ARG B O 1
ATOM 8946 N N . THR B 1 429 ? 33.656 -31.625 -19.297 1 93.12 429 THR B N 1
ATOM 8947 C CA . THR B 1 429 ? 32.906 -30.766 -20.203 1 93.12 429 THR B CA 1
ATOM 8948 C C . THR B 1 429 ? 33.719 -29.5 -20.531 1 93.12 429 THR B C 1
ATOM 8950 O O . THR B 1 429 ? 34.688 -29.203 -19.875 1 93.12 429 THR B O 1
ATOM 8953 N N . VAL B 1 430 ? 33.312 -28.75 -21.547 1 93.94 430 VAL B N 1
ATOM 8954 C CA . VAL B 1 430 ? 33.969 -27.516 -21.984 1 93.94 430 VAL B CA 1
ATOM 8955 C C . VAL B 1 430 ? 33.688 -26.406 -20.984 1 93.94 430 VAL B C 1
ATOM 8957 O O . VAL B 1 430 ? 34.375 -25.375 -20.984 1 93.94 430 VAL B O 1
ATOM 8960 N N . VAL B 1 431 ? 32.75 -26.594 -20.094 1 95.69 431 VAL B N 1
ATOM 8961 C CA . VAL B 1 431 ? 32.375 -25.5 -19.188 1 95.69 431 VAL B CA 1
ATOM 8962 C C . VAL B 1 431 ? 32.812 -25.844 -17.766 1 95.69 431 VAL B C 1
ATOM 8964 O O . VAL B 1 431 ? 32.312 -25.25 -16.797 1 95.69 431 VAL B O 1
ATOM 8967 N N . ASP B 1 432 ? 33.656 -26.734 -17.516 1 95.19 432 ASP B N 1
ATOM 8968 C CA . ASP B 1 432 ? 34.125 -27.141 -16.188 1 95.19 432 ASP B CA 1
ATOM 8969 C C . ASP B 1 432 ? 34.75 -25.938 -15.445 1 95.19 432 ASP B C 1
ATOM 8971 O O . ASP B 1 432 ? 34.5 -25.781 -14.242 1 95.19 432 ASP B O 1
ATOM 8975 N N . ASP B 1 433 ? 35.438 -25.109 -16.125 1 92.5 433 ASP B N 1
ATOM 8976 C CA . ASP B 1 433 ? 36.125 -23.969 -15.492 1 92.5 433 ASP B CA 1
ATOM 8977 C C . ASP B 1 433 ? 35.094 -22.906 -15.078 1 92.5 433 ASP B C 1
ATOM 8979 O O . ASP B 1 433 ? 35.344 -22.172 -14.117 1 92.5 433 ASP B O 1
ATOM 8983 N N . LEU B 1 434 ? 34.094 -22.828 -15.828 1 94.75 434 LEU B N 1
ATOM 8984 C CA . LEU B 1 434 ? 33.062 -21.812 -15.547 1 94.75 434 LEU B CA 1
ATOM 8985 C C . LEU B 1 434 ? 32.25 -22.188 -14.312 1 94.75 434 LEU B C 1
ATOM 8987 O O . LEU B 1 434 ? 32 -21.344 -13.453 1 94.75 434 LEU B O 1
ATOM 8991 N N . PHE B 1 435 ? 31.859 -23.469 -14.203 1 95.44 435 PHE B N 1
ATOM 8992 C CA . PHE B 1 435 ? 30.984 -23.906 -13.125 1 95.44 435 PHE B CA 1
ATOM 8993 C C . PHE B 1 435 ? 31.781 -24.531 -11.984 1 95.44 435 PHE B C 1
ATOM 8995 O O . PHE B 1 435 ? 31.25 -24.781 -10.906 1 95.44 435 PHE B O 1
ATOM 9002 N N . GLY B 1 436 ? 33.062 -24.812 -12.211 1 91.56 436 GLY B N 1
ATOM 9003 C CA . GLY B 1 436 ? 33.906 -25.406 -11.188 1 91.56 436 GLY B CA 1
ATOM 9004 C C . GLY B 1 436 ? 33.75 -26.906 -11.055 1 91.56 436 GLY B C 1
ATOM 9005 O O . GLY B 1 436 ? 33.906 -27.469 -9.969 1 91.56 436 GLY B O 1
ATOM 9006 N N . PHE B 1 437 ? 33.344 -27.547 -12.109 1 93.94 437 PHE B N 1
ATOM 9007 C CA . PHE B 1 437 ? 33.188 -29 -12.07 1 93.94 437 PHE B CA 1
ATOM 9008 C C . PHE B 1 437 ? 34.562 -29.688 -11.938 1 93.94 437 PHE B C 1
ATOM 9010 O O . PHE B 1 437 ? 35.531 -29.266 -12.578 1 93.94 437 PHE B O 1
ATOM 9017 N N . SER B 1 438 ? 34.656 -30.531 -10.953 1 91.06 438 SER B N 1
ATOM 9018 C CA . SER B 1 438 ? 35.875 -31.266 -10.68 1 91.06 438 SER B CA 1
ATOM 9019 C C . SER B 1 438 ? 35.562 -32.656 -10.109 1 91.06 438 SER B C 1
ATOM 9021 O O . SER B 1 438 ? 34.406 -33.094 -10.102 1 91.06 438 SER B O 1
ATOM 9023 N N . GLU B 1 439 ? 36.562 -33.344 -9.727 1 88.31 439 GLU B N 1
ATOM 9024 C CA . GLU B 1 439 ? 36.375 -34.656 -9.109 1 88.31 439 GLU B CA 1
ATOM 9025 C C . GLU B 1 439 ? 35.719 -34.531 -7.75 1 88.31 439 GLU B C 1
ATOM 9027 O O . GLU B 1 439 ? 34.969 -35.438 -7.34 1 88.31 439 GLU B O 1
ATOM 9032 N N . ASP B 1 440 ? 35.906 -33.375 -7.219 1 86.81 440 ASP B N 1
ATOM 9033 C CA . ASP B 1 440 ? 35.312 -33.156 -5.906 1 86.81 440 ASP B CA 1
ATOM 9034 C C . ASP B 1 440 ? 33.875 -32.594 -6.035 1 86.81 440 ASP B C 1
ATOM 9036 O O . ASP B 1 440 ? 33.062 -32.75 -5.133 1 86.81 440 ASP B O 1
ATOM 9040 N N . GLN B 1 441 ? 33.688 -31.859 -7.133 1 89.12 441 GLN B N 1
ATOM 9041 C CA . GLN B 1 441 ? 32.375 -31.281 -7.418 1 89.12 441 GLN B CA 1
ATOM 9042 C C . GLN B 1 441 ? 31.828 -31.766 -8.758 1 89.12 441 GLN B C 1
ATOM 9044 O O . GLN B 1 441 ? 32.156 -31.203 -9.805 1 89.12 441 GLN B O 1
ATOM 9049 N N . GLY B 1 442 ? 30.938 -32.656 -8.617 1 88.75 442 GLY B N 1
ATOM 9050 C CA . GLY B 1 442 ? 30.422 -33.281 -9.82 1 88.75 442 GLY B CA 1
ATOM 9051 C C . GLY B 1 442 ? 29.578 -32.344 -10.672 1 88.75 442 GLY B C 1
ATOM 9052 O O . GLY B 1 442 ? 29.109 -31.312 -10.188 1 88.75 442 GLY B O 1
ATOM 9053 N N . ALA B 1 443 ? 29.531 -32.719 -11.938 1 93.81 443 ALA B N 1
ATOM 9054 C CA . ALA B 1 443 ? 28.672 -32.031 -12.883 1 93.81 443 ALA B CA 1
ATOM 9055 C C . ALA B 1 443 ? 27.25 -32.594 -12.859 1 93.81 443 ALA B C 1
ATOM 9057 O O . ALA B 1 443 ? 27.062 -33.781 -12.562 1 93.81 443 ALA B O 1
ATOM 9058 N N . PRO B 1 444 ? 26.266 -31.75 -13.086 1 95.5 444 PRO B N 1
ATOM 9059 C CA . PRO B 1 444 ? 24.891 -32.25 -13.086 1 95.5 444 PRO B CA 1
ATOM 9060 C C . PRO B 1 444 ? 24.594 -33.188 -14.258 1 95.5 444 PRO B C 1
ATOM 9062 O O . PRO B 1 444 ? 25.125 -32.969 -15.359 1 95.5 444 PRO B O 1
ATOM 9065 N N . VAL B 1 445 ? 23.766 -34.156 -14.031 1 94.56 445 VAL B N 1
ATOM 9066 C CA . VAL B 1 445 ? 23.344 -35.094 -15.07 1 94.56 445 VAL B CA 1
ATOM 9067 C C . VAL B 1 445 ? 21.859 -34.875 -15.359 1 94.56 445 VAL B C 1
ATOM 9069 O O . VAL B 1 445 ? 21.031 -34.812 -14.445 1 94.56 445 VAL B O 1
ATOM 9072 N N . PHE B 1 446 ? 21.578 -34.719 -16.609 1 95.44 446 PHE B N 1
ATOM 9073 C CA . PHE B 1 446 ? 20.188 -34.594 -17.062 1 95.44 446 PHE B CA 1
ATOM 9074 C C . PHE B 1 446 ? 19.766 -35.812 -17.859 1 95.44 446 PHE B C 1
ATOM 9076 O O . PHE B 1 446 ? 20.594 -36.406 -18.562 1 95.44 446 PHE B O 1
ATOM 9083 N N . PRO B 1 447 ? 18.562 -36.219 -17.766 1 94.12 447 PRO B N 1
ATOM 9084 C CA . PRO B 1 447 ? 18.141 -37.438 -18.422 1 94.12 447 PRO B CA 1
ATOM 9085 C C . PRO B 1 447 ? 18.094 -37.344 -19.938 1 94.12 447 PRO B C 1
ATOM 9087 O O . PRO B 1 447 ? 18.562 -38.219 -20.641 1 94.12 447 PRO B O 1
ATOM 9090 N N . ILE B 1 448 ? 17.469 -36.219 -20.422 1 94.62 448 ILE B N 1
ATOM 9091 C CA . ILE B 1 448 ? 17.266 -36 -21.859 1 94.62 448 ILE B CA 1
ATOM 9092 C C . ILE B 1 448 ? 17.5 -34.531 -22.203 1 94.62 448 ILE B C 1
ATOM 9094 O O . ILE B 1 448 ? 17.688 -33.719 -21.328 1 94.62 448 ILE B O 1
ATOM 9098 N N . TYR B 1 449 ? 17.531 -34.344 -23.531 1 95.69 449 TYR B N 1
ATOM 9099 C CA . TYR B 1 449 ? 17.5 -32.969 -23.984 1 95.69 449 TYR B CA 1
ATOM 9100 C C . TYR B 1 449 ? 16.094 -32.375 -23.875 1 95.69 449 TYR B C 1
ATOM 9102 O O . TYR B 1 449 ? 15.117 -33 -24.281 1 95.69 449 TYR B O 1
ATOM 9110 N N . PRO B 1 450 ? 15.969 -31.266 -23.266 1 96.06 450 PRO B N 1
ATOM 9111 C CA . PRO B 1 450 ? 14.641 -30.656 -23.25 1 96.06 450 PRO B CA 1
ATOM 9112 C C . PRO B 1 450 ? 14.156 -30.25 -24.641 1 96.06 450 PRO B C 1
ATOM 9114 O O . PRO B 1 450 ? 14.969 -29.859 -25.484 1 96.06 450 PRO B O 1
ATOM 9117 N N . LYS B 1 451 ? 12.852 -30.297 -24.828 1 95.38 451 LYS B N 1
ATOM 9118 C CA . LYS B 1 451 ? 12.266 -29.781 -26.062 1 95.38 451 LYS B CA 1
ATOM 9119 C C . LYS B 1 451 ? 12.375 -28.266 -26.125 1 95.38 451 LYS B C 1
ATOM 9121 O O . LYS B 1 451 ? 12.719 -27.625 -25.125 1 95.38 451 LYS B O 1
ATOM 9126 N N . ASP B 1 452 ? 12.055 -27.75 -27.281 1 95.62 452 ASP B N 1
ATOM 9127 C CA . ASP B 1 452 ? 12.102 -26.297 -27.438 1 95.62 452 ASP B CA 1
ATOM 9128 C C . ASP B 1 452 ? 11.273 -25.609 -26.359 1 95.62 452 ASP B C 1
ATOM 9130 O O . ASP B 1 452 ? 10.172 -26.062 -26.031 1 95.62 452 ASP B O 1
ATOM 9134 N N . TYR B 1 453 ? 11.82 -24.578 -25.781 1 96.5 453 TYR B N 1
ATOM 9135 C CA . TYR B 1 453 ? 11.148 -23.703 -24.828 1 96.5 453 TYR B CA 1
ATOM 9136 C C . TYR B 1 453 ? 11.023 -24.375 -23.469 1 96.5 453 TYR B C 1
ATOM 9138 O O . TYR B 1 453 ? 10.422 -23.812 -22.547 1 96.5 453 TYR B O 1
ATOM 9146 N N . ASN B 1 454 ? 11.562 -25.594 -23.266 1 96.75 454 ASN B N 1
ATOM 9147 C CA . ASN B 1 454 ? 11.398 -26.328 -22.016 1 96.75 454 ASN B CA 1
ATOM 9148 C C . ASN B 1 454 ? 12.68 -26.312 -21.188 1 96.75 454 ASN B C 1
ATOM 9150 O O . ASN B 1 454 ? 13.758 -26.031 -21.719 1 96.75 454 ASN B O 1
ATOM 9154 N N . THR B 1 455 ? 12.516 -26.562 -19.906 1 98 455 THR B N 1
ATOM 9155 C CA . THR B 1 455 ? 13.648 -26.672 -19 1 98 455 THR B CA 1
ATOM 9156 C C . THR B 1 455 ? 13.555 -27.953 -18.172 1 98 455 THR B C 1
ATOM 9158 O O . THR B 1 455 ? 12.469 -28.484 -17.953 1 98 455 THR B O 1
ATOM 9161 N N . ILE B 1 456 ? 14.672 -28.453 -17.781 1 96.56 456 ILE B N 1
ATOM 9162 C CA . ILE B 1 456 ? 14.781 -29.578 -16.875 1 96.56 456 ILE B CA 1
ATOM 9163 C C . ILE B 1 456 ? 15.641 -29.188 -15.664 1 96.56 456 ILE B C 1
ATOM 9165 O O . ILE B 1 456 ? 16.641 -28.484 -15.82 1 96.56 456 ILE B O 1
ATOM 9169 N N . LEU B 1 457 ? 15.188 -29.578 -14.523 1 95.75 457 LEU B N 1
ATOM 9170 C CA . LEU B 1 457 ? 15.82 -29.172 -13.266 1 95.75 457 LEU B CA 1
ATOM 9171 C C . LEU B 1 457 ? 16.609 -30.328 -12.664 1 95.75 457 LEU B C 1
ATOM 9173 O O . LEU B 1 457 ? 16.172 -31.484 -12.711 1 95.75 457 LEU B O 1
ATOM 9177 N N . ASN B 1 458 ? 17.781 -30.062 -12.203 1 94.5 458 ASN B N 1
ATOM 9178 C CA . ASN B 1 458 ? 18.562 -30.984 -11.375 1 94.5 458 ASN B CA 1
ATOM 9179 C C . ASN B 1 458 ? 19.062 -30.312 -10.102 1 94.5 458 ASN B C 1
ATOM 9181 O O . ASN B 1 458 ? 20.141 -29.719 -10.102 1 94.5 458 ASN B O 1
ATOM 9185 N N . PRO B 1 459 ? 18.344 -30.516 -9.078 1 90.31 459 PRO B N 1
ATOM 9186 C CA . PRO B 1 459 ? 18.766 -29.906 -7.809 1 90.31 459 PRO B CA 1
ATOM 9187 C C . PRO B 1 459 ? 19.562 -30.875 -6.938 1 90.31 459 PRO B C 1
ATOM 9189 O O . PRO B 1 459 ? 20 -30.5 -5.844 1 90.31 459 PRO B O 1
ATOM 9192 N N . LYS B 1 460 ? 19.859 -32.125 -7.355 1 90.25 460 LYS B N 1
ATOM 9193 C CA . LYS B 1 460 ? 20.359 -33.188 -6.477 1 90.25 460 LYS B CA 1
ATOM 9194 C C . LYS B 1 460 ? 21.844 -33.438 -6.715 1 90.25 460 LYS B C 1
ATOM 9196 O O . LYS B 1 460 ? 22.359 -34.531 -6.426 1 90.25 460 LYS B O 1
ATOM 9201 N N . VAL B 1 461 ? 22.484 -32.438 -7.176 1 91.5 461 VAL B N 1
ATOM 9202 C CA . VAL B 1 461 ? 23.906 -32.625 -7.355 1 91.5 461 VAL B CA 1
ATOM 9203 C C . VAL B 1 461 ? 24.609 -32.594 -6 1 91.5 461 VAL B C 1
ATOM 9205 O O . VAL B 1 461 ? 24.422 -31.656 -5.223 1 91.5 461 VAL B O 1
ATOM 9208 N N . ASP B 1 462 ? 25.406 -33.5 -5.742 1 85.31 462 ASP B N 1
ATOM 9209 C CA . ASP B 1 462 ? 26.047 -33.656 -4.438 1 85.31 462 ASP B CA 1
ATOM 9210 C C . ASP B 1 462 ? 27.203 -32.656 -4.289 1 85.31 462 ASP B C 1
ATOM 9212 O O . ASP B 1 462 ? 27.875 -32.312 -5.273 1 85.31 462 ASP B O 1
ATOM 9216 N N . ASN B 1 463 ? 27.422 -32.25 -3.135 1 86.81 463 ASN B N 1
ATOM 9217 C CA . ASN B 1 463 ? 28.578 -31.453 -2.725 1 86.81 463 ASN B CA 1
ATOM 9218 C C . ASN B 1 463 ? 28.641 -30.109 -3.465 1 86.81 463 ASN B C 1
ATOM 9220 O O . ASN B 1 463 ? 29.719 -29.672 -3.883 1 86.81 463 ASN B O 1
ATOM 9224 N N . THR B 1 464 ? 27.594 -29.641 -3.844 1 91.81 464 THR B N 1
ATOM 9225 C CA . THR B 1 464 ? 27.5 -28.312 -4.453 1 91.81 464 THR B CA 1
ATOM 9226 C C . THR B 1 464 ? 26.438 -27.469 -3.754 1 91.81 464 THR B C 1
ATOM 9228 O O . THR B 1 464 ? 25.562 -28 -3.07 1 91.81 464 THR B O 1
ATOM 9231 N N . THR B 1 465 ? 26.609 -26.172 -3.812 1 94.81 465 THR B N 1
ATOM 9232 C CA . THR B 1 465 ? 25.641 -25.266 -3.219 1 94.81 465 THR B CA 1
ATOM 9233 C C . THR B 1 465 ? 24.703 -24.703 -4.281 1 94.81 465 THR B C 1
ATOM 9235 O O . THR B 1 465 ? 23.922 -23.797 -4.004 1 94.81 465 THR B O 1
ATOM 9238 N N . SER B 1 466 ? 24.781 -25.328 -5.473 1 96.19 466 SER B N 1
ATOM 9239 C CA . SER B 1 466 ? 24.016 -24.781 -6.586 1 96.19 466 SER B CA 1
ATOM 9240 C C . SER B 1 466 ? 22.922 -25.75 -7.023 1 96.19 466 SER B C 1
ATOM 9242 O O . SER B 1 466 ? 23.016 -26.953 -6.801 1 96.19 466 SER B O 1
ATOM 9244 N N . ILE B 1 467 ? 21.891 -25.188 -7.555 1 97.56 467 ILE B N 1
ATOM 9245 C CA . ILE B 1 467 ? 20.938 -25.969 -8.336 1 97.56 467 ILE B CA 1
ATOM 9246 C C . ILE B 1 467 ? 21.125 -25.688 -9.82 1 97.56 467 ILE B C 1
ATOM 9248 O O . ILE B 1 467 ? 21.578 -24.594 -10.195 1 97.56 467 ILE B O 1
ATOM 9252 N N . TYR B 1 468 ? 20.828 -26.672 -10.625 1 97.75 468 TYR B N 1
ATOM 9253 C CA . TYR B 1 468 ? 21.125 -26.516 -12.047 1 97.75 468 TYR B CA 1
ATOM 9254 C C . TYR B 1 468 ? 19.859 -26.672 -12.883 1 97.75 468 TYR B C 1
ATOM 9256 O O . TYR B 1 468 ? 19 -27.5 -12.578 1 97.75 468 TYR B O 1
ATOM 9264 N N . ILE B 1 469 ? 19.734 -25.875 -13.898 1 98.38 469 ILE B N 1
ATOM 9265 C CA . ILE B 1 469 ? 18.625 -25.891 -14.844 1 98.38 469 ILE B CA 1
ATOM 9266 C C . ILE B 1 469 ? 19.156 -25.984 -16.266 1 98.38 469 ILE B C 1
ATOM 9268 O O . ILE B 1 469 ? 20.062 -25.234 -16.641 1 98.38 469 ILE B O 1
ATOM 9272 N N . LEU B 1 470 ? 18.703 -26.922 -16.969 1 98.5 470 LEU B N 1
ATOM 9273 C CA . LEU B 1 470 ? 19.016 -27.031 -18.391 1 98.5 470 LEU B CA 1
ATOM 9274 C C . LEU B 1 470 ? 17.828 -26.609 -19.25 1 98.5 470 LEU B C 1
ATOM 9276 O O . LEU B 1 470 ? 16.719 -27.125 -19.062 1 98.5 470 LEU B O 1
ATOM 9280 N N . GLY B 1 471 ? 18.016 -25.641 -20.109 1 98.44 471 GLY B N 1
ATOM 9281 C CA . GLY B 1 471 ? 16.938 -25.156 -20.953 1 98.44 471 GLY B CA 1
ATOM 9282 C C . GLY B 1 471 ? 17.266 -25.219 -22.438 1 98.44 471 GLY B C 1
ATOM 9283 O O . GLY B 1 471 ? 18.438 -25.328 -22.812 1 98.44 471 GLY B O 1
ATOM 9284 N N . SER B 1 472 ? 16.266 -25.266 -23.25 1 98.19 472 SER B N 1
ATOM 9285 C CA . SER B 1 472 ? 16.406 -25.219 -24.703 1 98.19 472 SER B CA 1
ATOM 9286 C C . SER B 1 472 ? 15.805 -23.938 -25.266 1 98.19 472 SER B C 1
ATOM 9288 O O . SER B 1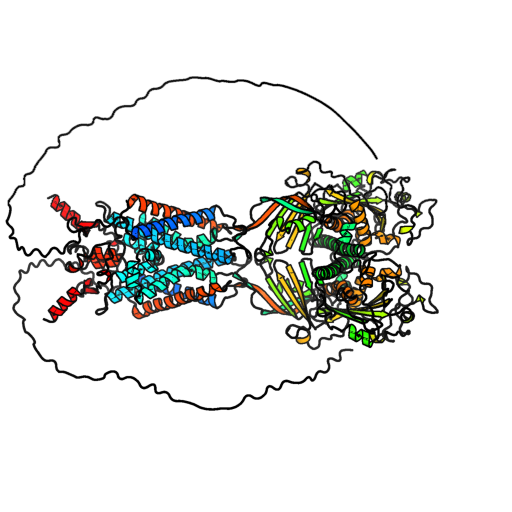 472 ? 14.664 -23.578 -24.953 1 98.19 472 SER B O 1
ATOM 9290 N N . ALA B 1 473 ? 16.562 -23.25 -26.109 1 97.56 473 ALA B N 1
ATOM 9291 C CA . ALA B 1 473 ? 16.156 -21.984 -26.703 1 97.56 473 ALA B CA 1
ATOM 9292 C C . ALA B 1 473 ? 15.117 -22.203 -27.797 1 97.56 473 ALA B C 1
ATOM 9294 O O . ALA B 1 473 ? 14.844 -23.344 -28.188 1 97.56 473 ALA B O 1
ATOM 9295 N N . PRO B 1 474 ? 14.461 -21.125 -28.219 1 95.75 474 PRO B N 1
ATOM 9296 C CA . PRO B 1 474 ? 13.57 -21.234 -29.375 1 95.75 474 PRO B CA 1
ATOM 9297 C C . PRO B 1 474 ? 14.281 -21.719 -30.625 1 95.75 474 PRO B C 1
ATOM 9299 O O . PRO B 1 474 ? 15.508 -21.578 -30.734 1 95.75 474 PRO B O 1
ATOM 9302 N N . PRO B 1 475 ? 13.516 -22.25 -31.531 1 94.69 475 PRO B N 1
ATOM 9303 C CA . PRO B 1 475 ? 14.141 -22.734 -32.781 1 94.69 475 PRO B CA 1
ATOM 9304 C C . PRO B 1 475 ? 14.914 -21.641 -33.5 1 94.69 475 PRO B C 1
ATOM 9306 O O . PRO B 1 475 ? 14.414 -20.516 -33.656 1 94.69 475 PRO B O 1
ATOM 9309 N N . GLY B 1 476 ? 16.109 -21.906 -33.938 1 91.5 476 GLY B N 1
ATOM 9310 C CA . GLY B 1 476 ? 16.922 -20.984 -34.719 1 91.5 476 GLY B CA 1
ATOM 9311 C C . GLY B 1 476 ? 17.766 -20.062 -33.844 1 91.5 476 GLY B C 1
ATOM 9312 O O . GLY B 1 476 ? 18.578 -19.297 -34.375 1 91.5 476 GLY B O 1
ATOM 9313 N N . HIS B 1 477 ? 17.562 -20.172 -32.594 1 94.38 477 HIS B N 1
ATOM 9314 C CA . HIS B 1 477 ? 18.312 -19.328 -31.688 1 94.38 477 HIS B CA 1
ATOM 9315 C C . HIS B 1 477 ? 19.688 -19.922 -31.406 1 94.38 477 HIS B C 1
ATOM 9317 O O . HIS B 1 477 ? 19.844 -21.141 -31.297 1 94.38 477 HIS B O 1
ATOM 9323 N N . ASP B 1 478 ? 20.719 -19.094 -31.328 1 94.44 478 ASP B N 1
ATOM 9324 C CA . ASP B 1 478 ? 22.062 -19.484 -30.922 1 94.44 478 ASP B CA 1
ATOM 9325 C C . ASP B 1 478 ? 22.484 -18.797 -29.625 1 94.44 478 ASP B C 1
ATOM 9327 O O . ASP B 1 478 ? 22.578 -17.578 -29.562 1 94.44 478 ASP B O 1
ATOM 9331 N N . PRO B 1 479 ? 22.703 -19.562 -28.641 1 96.56 479 PRO B N 1
ATOM 9332 C CA . PRO B 1 479 ? 22.906 -21 -28.484 1 96.56 479 PRO B CA 1
ATOM 9333 C C . PRO B 1 479 ? 21.594 -21.781 -28.375 1 96.56 479 PRO B C 1
ATOM 9335 O O . PRO B 1 479 ? 20.594 -21.25 -27.906 1 96.56 479 PRO B O 1
ATOM 9338 N N . LYS B 1 480 ? 21.672 -23.047 -28.734 1 97.38 480 LYS B N 1
ATOM 9339 C CA . LYS B 1 480 ? 20.484 -23.891 -28.719 1 97.38 480 LYS B CA 1
ATOM 9340 C C . LYS B 1 480 ? 20.109 -24.297 -27.297 1 97.38 480 LYS B C 1
ATOM 9342 O O . LYS B 1 480 ? 18.938 -24.391 -26.953 1 97.38 480 LYS B O 1
ATOM 9347 N N . TYR B 1 481 ? 21.172 -24.609 -26.547 1 98.38 481 TYR B N 1
ATOM 9348 C CA . TYR B 1 481 ? 20.938 -25.016 -25.156 1 98.38 481 TYR B CA 1
ATOM 9349 C C . TYR B 1 481 ? 21.641 -24.062 -24.188 1 98.38 481 TYR B C 1
ATOM 9351 O O . TYR B 1 481 ? 22.625 -23.422 -24.547 1 98.38 481 TYR B O 1
ATOM 9359 N N . ILE B 1 482 ? 21.047 -23.922 -23.031 1 98.56 482 ILE B N 1
ATOM 9360 C CA . ILE B 1 482 ? 21.609 -23.062 -21.984 1 98.56 482 ILE B CA 1
ATOM 9361 C C . ILE B 1 482 ? 21.625 -23.812 -20.656 1 98.56 482 ILE B C 1
ATOM 9363 O O . ILE B 1 482 ? 20.688 -24.531 -20.328 1 98.56 482 ILE B O 1
ATOM 9367 N N . LEU B 1 483 ? 22.734 -23.859 -19.984 1 98.56 483 LEU B N 1
ATOM 9368 C CA . LEU B 1 483 ? 22.906 -24.422 -18.641 1 98.56 483 LEU B CA 1
ATOM 9369 C C . LEU B 1 483 ? 23.047 -23.328 -17.594 1 98.56 483 LEU B C 1
ATOM 9371 O O . LEU B 1 483 ? 23.938 -22.484 -17.703 1 98.56 483 LEU B O 1
ATOM 9375 N N . CYS B 1 484 ? 22.172 -23.344 -16.641 1 98.69 484 CYS B N 1
ATOM 9376 C CA . CYS B 1 484 ? 22.188 -22.297 -15.625 1 98.69 484 CYS B CA 1
ATOM 9377 C C . CYS B 1 484 ? 22.422 -22.891 -14.242 1 98.69 484 CYS B C 1
ATOM 9379 O O . CYS B 1 484 ? 22.016 -24.016 -13.961 1 98.69 484 CYS B O 1
ATOM 9381 N N . SER B 1 485 ? 23.109 -22.203 -13.43 1 98.31 485 SER B N 1
ATOM 9382 C CA . SER B 1 485 ? 23.297 -22.516 -12.023 1 98.31 485 SER B CA 1
ATOM 9383 C C . SER B 1 485 ? 22.828 -21.375 -11.133 1 98.31 485 SER B C 1
ATOM 9385 O O . SER B 1 485 ? 23.016 -20.203 -11.469 1 98.31 485 SER B O 1
ATOM 9387 N N . LEU B 1 486 ? 22.109 -21.672 -10.102 1 98.5 486 LEU B N 1
ATOM 9388 C CA . LEU B 1 486 ? 21.656 -20.703 -9.117 1 98.5 486 LEU B CA 1
ATOM 9389 C C . LEU B 1 486 ? 22.219 -21.016 -7.734 1 98.5 486 LEU B C 1
ATOM 9391 O O . LEU B 1 486 ? 22.219 -22.188 -7.312 1 98.5 486 LEU B O 1
ATOM 9395 N N . ARG B 1 487 ? 22.656 -20.047 -7.07 1 97.94 487 ARG B N 1
ATOM 9396 C CA . ARG B 1 487 ? 23.172 -20.188 -5.707 1 97.94 487 ARG B CA 1
ATOM 9397 C C . ARG B 1 487 ? 22.906 -18.922 -4.898 1 97.94 487 ARG B C 1
ATOM 9399 O O . ARG B 1 487 ? 22.641 -17.859 -5.465 1 97.94 487 ARG B O 1
ATOM 9406 N N . GLY B 1 488 ? 22.844 -19.047 -3.553 1 97.56 488 GLY B N 1
ATOM 9407 C CA . GLY B 1 488 ? 22.547 -17.938 -2.672 1 97.56 488 GLY B CA 1
ATOM 9408 C C . GLY B 1 488 ? 23.594 -17.719 -1.597 1 97.56 488 GLY B C 1
ATOM 9409 O O . GLY B 1 488 ? 24.234 -18.672 -1.149 1 97.56 488 GLY B O 1
ATOM 9410 N N . LYS B 1 489 ? 23.781 -16.469 -1.225 1 97.12 489 LYS B N 1
ATOM 9411 C CA . LYS B 1 489 ? 24.719 -16.094 -0.174 1 97.12 489 LYS B CA 1
ATOM 9412 C C . LYS B 1 489 ? 24.25 -14.844 0.574 1 97.12 489 LYS B C 1
ATOM 9414 O O . LYS B 1 489 ? 23.188 -14.297 0.263 1 97.12 489 LYS B O 1
ATOM 9419 N N . LEU B 1 490 ? 24.969 -14.508 1.626 1 97.12 490 LEU B N 1
ATOM 9420 C CA . LEU B 1 490 ? 24.828 -13.234 2.318 1 97.12 490 LEU B CA 1
ATOM 9421 C C . LEU B 1 490 ? 25.984 -12.305 1.994 1 97.12 490 LEU B C 1
ATOM 9423 O O . LEU B 1 490 ? 27.141 -12.641 2.23 1 97.12 490 LEU B O 1
ATOM 9427 N N . SER B 1 491 ? 25.625 -11.172 1.411 1 97.5 491 SER B N 1
ATOM 9428 C CA . SER B 1 491 ? 26.672 -10.242 0.973 1 97.5 491 SER B CA 1
ATOM 9429 C C . SER B 1 491 ? 26.797 -9.062 1.932 1 97.5 491 SER B C 1
ATOM 9431 O O . SER B 1 491 ? 25.797 -8.594 2.48 1 97.5 491 SER B O 1
ATOM 9433 N N . GLY B 1 492 ? 28.016 -8.609 2.123 1 97 492 GLY B N 1
ATOM 9434 C CA . GLY B 1 492 ? 28.266 -7.438 2.945 1 97 492 GLY B CA 1
ATOM 9435 C C . GLY B 1 492 ? 28.484 -6.176 2.131 1 97 492 GLY B C 1
ATOM 9436 O O . GLY B 1 492 ? 28.828 -5.129 2.682 1 97 492 GLY B O 1
ATOM 9437 N N . ARG B 1 493 ? 28.109 -6.203 0.884 1 97 493 ARG B N 1
ATOM 9438 C CA . ARG B 1 493 ? 28.438 -5.102 -0.016 1 97 493 ARG B CA 1
ATOM 9439 C C . ARG B 1 493 ? 27.297 -4.078 -0.053 1 97 493 ARG B C 1
ATOM 9441 O O . ARG B 1 493 ? 27.297 -3.174 -0.889 1 97 493 ARG B O 1
ATOM 9448 N N . CYS B 1 494 ? 26.328 -4.285 0.786 1 97.88 494 CYS B N 1
ATOM 9449 C CA . CYS B 1 494 ? 25.156 -3.424 0.723 1 97.88 494 CYS B CA 1
ATOM 9450 C C . CYS B 1 494 ? 24.766 -2.938 2.113 1 97.88 494 CYS B C 1
ATOM 9452 O O . CYS B 1 494 ? 25.312 -3.391 3.115 1 97.88 494 CYS B O 1
ATOM 9454 N N . SER B 1 495 ? 23.953 -1.938 2.199 1 98.06 495 SER B N 1
ATOM 9455 C CA . SER B 1 495 ? 23.156 -1.519 3.338 1 98.06 495 SER B CA 1
ATOM 9456 C C . SER B 1 495 ? 21.672 -1.532 2.994 1 98.06 495 SER B C 1
ATOM 9458 O O . SER B 1 495 ? 21.297 -1.655 1.825 1 98.06 495 SER B O 1
ATOM 9460 N N . ALA B 1 496 ? 20.844 -1.577 3.982 1 98.19 496 ALA B N 1
ATOM 9461 C CA . ALA B 1 496 ? 19.391 -1.612 3.764 1 98.19 496 ALA B CA 1
ATOM 9462 C C . ALA B 1 496 ? 18.75 -0.29 4.164 1 98.19 496 ALA B C 1
ATOM 9464 O O . ALA B 1 496 ? 19.141 0.317 5.168 1 98.19 496 ALA B O 1
ATOM 9465 N N . ARG B 1 497 ? 17.859 0.191 3.361 1 97.5 497 ARG B N 1
ATOM 9466 C CA . ARG B 1 497 ? 17.125 1.416 3.629 1 97.5 497 ARG B CA 1
ATOM 9467 C C . ARG B 1 497 ? 15.617 1.149 3.654 1 97.5 497 ARG B C 1
ATOM 9469 O O . ARG B 1 497 ? 15.062 0.592 2.705 1 97.5 497 ARG B O 1
ATOM 9476 N N . TYR B 1 498 ? 14.945 1.482 4.75 1 97.06 498 TYR B N 1
ATOM 9477 C CA . TYR B 1 498 ? 13.508 1.307 4.895 1 97.06 498 TYR B CA 1
ATOM 9478 C C . TYR B 1 498 ? 12.812 2.643 5.141 1 97.06 498 TYR B C 1
ATOM 9480 O O . TYR B 1 498 ? 13.039 3.287 6.168 1 97.06 498 TYR B O 1
ATOM 9488 N N . GLN B 1 499 ? 12.008 3.049 4.137 1 95.44 499 GLN B N 1
ATOM 9489 C CA . GLN B 1 499 ? 11.242 4.285 4.23 1 95.44 499 GLN B CA 1
ATOM 9490 C C . GLN B 1 499 ? 9.742 3.994 4.352 1 95.44 499 GLN B C 1
ATOM 9492 O O . GLN B 1 499 ? 9.188 3.258 3.535 1 95.44 499 GLN B O 1
ATOM 9497 N N . VAL B 1 500 ? 9.18 4.473 5.348 1 91.56 500 VAL B N 1
ATOM 9498 C CA . VAL B 1 500 ? 7.75 4.277 5.57 1 91.56 500 VAL B CA 1
ATOM 9499 C C . VAL B 1 500 ? 7.031 5.625 5.547 1 91.56 500 VAL B C 1
ATOM 9501 O O . VAL B 1 500 ? 7.43 6.559 6.246 1 91.56 500 VAL B O 1
ATOM 9504 N N . ASP B 1 501 ? 6.105 5.797 4.645 1 83.12 501 ASP B N 1
ATOM 9505 C CA . ASP B 1 501 ? 5.215 6.949 4.516 1 83.12 501 ASP B CA 1
ATOM 9506 C C . ASP B 1 501 ? 3.75 6.52 4.605 1 83.12 501 ASP B C 1
ATOM 9508 O O . ASP B 1 501 ? 3.443 5.328 4.559 1 83.12 501 ASP B O 1
ATOM 9512 N N . PRO B 1 502 ? 2.898 7.457 4.832 1 75.5 502 PRO B N 1
ATOM 9513 C CA . PRO B 1 502 ? 1.487 7.074 4.898 1 75.5 502 PRO B CA 1
ATOM 9514 C C . PRO B 1 502 ? 1.011 6.352 3.643 1 75.5 502 PRO B C 1
ATOM 9516 O O . PRO B 1 502 ? 0.055 5.574 3.699 1 75.5 502 PRO B O 1
ATOM 9519 N N . SER B 1 503 ? 1.614 6.535 2.559 1 72.81 503 SER B N 1
ATOM 9520 C CA . SER B 1 503 ? 1.218 5.914 1.299 1 72.81 503 SER B CA 1
ATOM 9521 C C . SER B 1 503 ? 1.73 4.48 1.202 1 72.81 503 SER B C 1
ATOM 9523 O O . SER B 1 503 ? 1.248 3.699 0.382 1 72.81 503 SER B O 1
ATOM 9525 N N . GLY B 1 504 ? 2.725 4.164 2.068 1 80.75 504 GLY B N 1
ATOM 9526 C CA . GLY B 1 504 ? 3.289 2.822 2.035 1 80.75 504 GLY B CA 1
ATOM 9527 C C . GLY B 1 504 ? 4.766 2.789 2.375 1 80.75 504 GLY B C 1
ATOM 9528 O O . GLY B 1 504 ? 5.336 3.801 2.793 1 80.75 504 GLY B O 1
ATOM 9529 N N . GLY B 1 505 ? 5.316 1.507 2.307 1 88.69 505 GLY B N 1
ATOM 9530 C CA . GLY B 1 505 ? 6.723 1.335 2.635 1 88.69 505 GLY B CA 1
ATOM 9531 C C . GLY B 1 505 ? 7.59 1.056 1.42 1 88.69 505 GLY B C 1
ATOM 9532 O O . GLY B 1 505 ? 7.094 0.583 0.394 1 88.69 505 GLY B O 1
ATOM 9533 N N . ASP B 1 506 ? 8.789 1.492 1.492 1 93.75 506 ASP B N 1
ATOM 9534 C CA . ASP B 1 506 ? 9.812 1.213 0.489 1 93.75 506 ASP B CA 1
ATOM 9535 C C . ASP B 1 506 ? 11.07 0.645 1.135 1 93.75 506 ASP B C 1
ATOM 9537 O O . ASP B 1 506 ? 11.711 1.311 1.95 1 93.75 506 ASP B O 1
ATOM 9541 N N . LEU B 1 507 ? 11.352 -0.553 0.864 1 96.62 507 LEU B N 1
ATOM 9542 C CA . LEU B 1 507 ? 12.547 -1.233 1.353 1 96.62 507 LEU B CA 1
ATOM 9543 C C . LEU B 1 507 ? 13.555 -1.438 0.227 1 96.62 507 LEU B C 1
ATOM 9545 O O . LEU B 1 507 ? 13.273 -2.143 -0.746 1 96.62 507 LEU B O 1
ATOM 9549 N N . SER B 1 508 ? 14.75 -0.831 0.338 1 97.38 508 SER B N 1
ATOM 9550 C CA . SER B 1 508 ? 15.719 -0.896 -0.752 1 97.38 508 SER B CA 1
ATOM 9551 C C . SER B 1 508 ? 17.109 -1.226 -0.234 1 97.38 508 SER B C 1
ATOM 9553 O O . SER B 1 508 ? 17.406 -1.038 0.95 1 97.38 508 SER B O 1
ATOM 9555 N N . SER B 1 509 ? 17.906 -1.739 -1.124 1 97.38 509 SER B N 1
ATOM 9556 C CA . SER B 1 509 ? 19.328 -1.972 -0.851 1 97.38 509 SER B CA 1
ATOM 9557 C C . SER B 1 509 ? 20.203 -0.911 -1.513 1 97.38 509 SER B C 1
ATOM 9559 O O . SER B 1 509 ? 19.906 -0.466 -2.625 1 97.38 509 SER B O 1
ATOM 9561 N N . ARG B 1 510 ? 21.125 -0.437 -0.784 1 97 510 ARG B N 1
ATOM 9562 C CA . ARG B 1 510 ? 22.172 0.428 -1.306 1 97 510 ARG B CA 1
ATOM 9563 C C . ARG B 1 510 ? 23.516 -0.294 -1.323 1 97 510 ARG B C 1
ATOM 9565 O O . ARG B 1 510 ? 24.062 -0.619 -0.269 1 97 510 ARG B O 1
ATOM 9572 N N . CYS B 1 511 ? 23.953 -0.511 -2.57 1 97.69 511 CYS B N 1
ATOM 9573 C CA . CYS B 1 511 ? 25.109 -1.396 -2.674 1 97.69 511 CYS B CA 1
ATOM 9574 C C . CYS B 1 511 ? 26.266 -0.708 -3.398 1 97.69 511 CYS B C 1
ATOM 9576 O O . CYS B 1 511 ? 26.031 0.097 -4.305 1 97.69 511 CYS B O 1
ATOM 9578 N N . GLU B 1 512 ? 27.484 -1.006 -2.984 1 96.31 512 GLU B N 1
ATOM 9579 C CA . GLU B 1 512 ? 28.734 -0.633 -3.645 1 96.31 512 GLU B CA 1
ATOM 9580 C C . GLU B 1 512 ? 28.797 0.869 -3.908 1 96.31 512 GLU B C 1
ATOM 9582 O O . GLU B 1 512 ? 29.188 1.299 -4.996 1 96.31 512 GLU B O 1
ATOM 9587 N N . ASP B 1 513 ? 28.281 1.601 -3.031 1 94.25 513 ASP B N 1
ATOM 9588 C CA . ASP B 1 513 ? 28.344 3.059 -3.049 1 94.25 513 ASP B CA 1
ATOM 9589 C C . ASP B 1 513 ? 29.438 3.572 -2.113 1 94.25 513 ASP B C 1
ATOM 9591 O O . ASP B 1 513 ? 29.359 3.383 -0.897 1 94.25 513 ASP B O 1
ATOM 9595 N N . ALA B 1 514 ? 30.312 4.25 -2.697 1 93.75 514 ALA B N 1
ATOM 9596 C CA . ALA B 1 514 ? 31.453 4.727 -1.929 1 93.75 514 ALA B CA 1
ATOM 9597 C C . ALA B 1 514 ? 31.031 5.727 -0.86 1 93.75 514 ALA B C 1
ATOM 9599 O O . ALA B 1 514 ? 31.672 5.855 0.178 1 93.75 514 ALA B O 1
ATOM 9600 N N . ALA B 1 515 ? 29.875 6.289 -0.997 1 93.44 515 ALA B N 1
ATOM 9601 C CA . ALA B 1 515 ? 29.406 7.32 -0.071 1 93.44 515 ALA B CA 1
ATOM 9602 C C . ALA B 1 515 ? 28.594 6.707 1.067 1 93.44 515 ALA B C 1
ATOM 9604 O O . ALA B 1 515 ? 28.281 7.391 2.045 1 93.44 515 ALA B O 1
ATOM 9605 N N . ASP B 1 516 ? 28.344 5.473 1 1 95.12 516 ASP B N 1
ATOM 9606 C CA . ASP B 1 516 ? 27.531 4.816 2.012 1 95.12 516 ASP B CA 1
ATOM 9607 C C . ASP B 1 516 ? 28.375 4.336 3.184 1 95.12 516 ASP B C 1
ATOM 9609 O O . ASP B 1 516 ? 28.984 3.271 3.115 1 95.12 516 ASP B O 1
ATOM 9613 N N . GLY B 1 517 ? 28.297 5.043 4.242 1 93.94 517 GLY B N 1
ATOM 9614 C CA . GLY B 1 517 ? 29.078 4.688 5.418 1 93.94 517 GLY B CA 1
ATOM 9615 C C . GLY B 1 517 ? 28.5 3.504 6.176 1 93.94 517 GLY B C 1
ATOM 9616 O O . GLY B 1 517 ? 29.188 2.908 7.016 1 93.94 517 GLY B O 1
ATOM 9617 N N . LEU B 1 518 ? 27.312 3.082 5.828 1 96.12 518 LEU B N 1
ATOM 9618 C CA . LEU B 1 518 ? 26.656 2.01 6.57 1 96.12 518 LEU B CA 1
ATOM 9619 C C . LEU B 1 518 ? 26.734 0.692 5.809 1 96.12 518 LEU B C 1
ATOM 9621 O O . LEU B 1 518 ? 26.172 -0.315 6.242 1 96.12 518 LEU B O 1
ATOM 9625 N N . GLN B 1 519 ? 27.406 0.664 4.703 1 97.31 519 GLN B N 1
ATOM 9626 C CA . GLN B 1 519 ? 27.641 -0.599 4.008 1 97.31 519 GLN B CA 1
ATOM 9627 C C . GLN B 1 519 ? 28.234 -1.646 4.941 1 97.31 519 GLN B C 1
ATOM 9629 O O . GLN B 1 519 ? 29.172 -1.358 5.676 1 97.31 519 GLN B O 1
ATOM 9634 N N . TYR B 1 520 ? 27.766 -2.799 4.926 1 97.38 520 TYR B N 1
ATOM 9635 C CA . TYR B 1 520 ? 28.062 -3.787 5.961 1 97.38 520 TYR B CA 1
ATOM 9636 C C . TYR B 1 520 ? 29.547 -4.117 5.992 1 97.38 520 TYR B C 1
ATOM 9638 O O . TYR B 1 520 ? 30.156 -4.191 7.066 1 97.38 520 TYR B O 1
ATOM 9646 N N . ASN B 1 521 ? 30.219 -4.383 4.863 1 95.44 521 ASN B N 1
ATOM 9647 C CA . ASN B 1 521 ? 31.625 -4.793 4.828 1 95.44 521 ASN B CA 1
ATOM 9648 C C . ASN B 1 521 ? 32.562 -3.641 5.176 1 95.44 521 ASN B C 1
ATOM 9650 O O . ASN B 1 521 ? 33.75 -3.846 5.398 1 95.44 521 ASN B O 1
ATOM 9654 N N . ARG B 1 522 ? 32.125 -2.457 5.203 1 94.81 522 ARG B N 1
ATOM 9655 C CA . ARG B 1 522 ? 32.938 -1.33 5.664 1 94.81 522 ARG B CA 1
ATOM 9656 C C . ARG B 1 522 ? 33 -1.298 7.188 1 94.81 522 ARG B C 1
ATOM 9658 O O . ARG B 1 522 ? 34.062 -0.94 7.754 1 94.81 522 ARG B O 1
ATOM 9665 N N . ILE B 1 523 ? 31.906 -1.625 7.797 1 93.5 523 ILE B N 1
ATOM 9666 C CA . ILE B 1 523 ? 31.859 -1.704 9.25 1 93.5 523 ILE B CA 1
ATOM 9667 C C . ILE B 1 523 ? 32.469 -3.023 9.719 1 93.5 523 ILE B C 1
ATOM 9669 O O . ILE B 1 523 ? 33.156 -3.076 10.75 1 93.5 523 ILE B O 1
ATOM 9673 N N . HIS B 1 524 ? 32.25 -4.062 8.906 1 94.25 524 HIS B N 1
ATOM 9674 C CA . HIS B 1 524 ? 32.781 -5.387 9.18 1 94.25 524 HIS B CA 1
ATOM 9675 C C . HIS B 1 524 ? 33.688 -5.863 8.023 1 94.25 524 HIS B C 1
ATOM 9677 O O . HIS B 1 524 ? 33.25 -6.703 7.227 1 94.25 524 HIS B O 1
ATOM 9683 N N . PRO B 1 525 ? 34.875 -5.598 7.973 1 92 525 PRO B N 1
ATOM 9684 C CA . PRO B 1 525 ? 35.75 -5.855 6.828 1 92 525 PRO B CA 1
ATOM 9685 C C . PRO B 1 525 ? 36.031 -7.344 6.629 1 92 525 PRO B C 1
ATOM 9687 O O . PRO B 1 525 ? 36.375 -7.766 5.531 1 92 525 PRO B O 1
ATOM 9690 N N . ASN B 1 526 ? 35.812 -8.195 7.633 1 89.69 526 ASN B N 1
ATOM 9691 C CA . ASN B 1 526 ? 36.125 -9.609 7.531 1 89.69 526 ASN B CA 1
ATOM 9692 C C . ASN B 1 526 ? 34.938 -10.414 6.98 1 89.69 526 ASN B C 1
ATOM 9694 O O . ASN B 1 526 ? 34.969 -11.648 7.027 1 89.69 526 ASN B O 1
ATOM 9698 N N . THR B 1 527 ? 34.062 -9.773 6.398 1 92.56 527 THR B N 1
ATOM 9699 C CA . THR B 1 527 ? 32.906 -10.477 5.852 1 92.56 527 THR B CA 1
ATOM 9700 C C . THR B 1 527 ? 33.25 -11.188 4.551 1 92.56 527 THR B C 1
ATOM 9702 O O . THR B 1 527 ? 33.812 -10.57 3.631 1 92.56 527 THR B O 1
ATOM 9705 N N . SER B 1 528 ? 33.031 -12.477 4.555 1 91.56 528 SER B N 1
ATOM 9706 C CA . SER B 1 528 ? 33.344 -13.266 3.363 1 91.56 528 SER B CA 1
ATOM 9707 C C . SER B 1 528 ? 32.281 -13.047 2.27 1 91.56 528 SER B C 1
ATOM 9709 O O . SER B 1 528 ? 31.094 -13.039 2.541 1 91.56 528 SER B O 1
ATOM 9711 N N . GLU B 1 529 ? 32.75 -12.852 1.042 1 92.5 529 GLU B N 1
ATOM 9712 C CA . GLU B 1 529 ? 31.844 -12.641 -0.092 1 92.5 529 GLU B CA 1
ATOM 9713 C C . GLU B 1 529 ? 31.766 -13.898 -0.963 1 92.5 529 GLU B C 1
ATOM 9715 O O . GLU B 1 529 ? 30.938 -13.977 -1.869 1 92.5 529 GLU B O 1
ATOM 9720 N N . ASP B 1 530 ? 32.469 -14.945 -0.633 1 88.88 530 ASP B N 1
ATOM 9721 C CA . ASP B 1 530 ? 32.562 -16.094 -1.524 1 88.88 530 ASP B CA 1
ATOM 9722 C C . ASP B 1 530 ? 31.891 -17.328 -0.915 1 88.88 530 ASP B C 1
ATOM 9724 O O . ASP B 1 530 ? 31.844 -18.391 -1.529 1 88.88 530 ASP B O 1
ATOM 9728 N N . GLN B 1 531 ? 31.281 -17.141 0.145 1 91.38 531 GLN B N 1
ATOM 9729 C CA . GLN B 1 531 ? 30.656 -18.281 0.798 1 91.38 531 GLN B CA 1
ATOM 9730 C C . GLN B 1 531 ? 29.188 -18.406 0.406 1 91.38 531 GLN B C 1
ATOM 9732 O O . GLN B 1 531 ? 28.344 -17.594 0.837 1 91.38 531 GLN B O 1
ATOM 9737 N N . TYR B 1 532 ? 28.906 -19.422 -0.403 1 95.38 532 TYR B N 1
ATOM 9738 C CA . TYR B 1 532 ? 27.531 -19.734 -0.736 1 95.38 532 TYR B CA 1
ATOM 9739 C C . TYR B 1 532 ? 26.969 -20.781 0.223 1 95.38 532 TYR B C 1
ATOM 9741 O O . TYR B 1 532 ? 27.719 -21.578 0.796 1 95.38 532 TYR B O 1
ATOM 9749 N N . LEU B 1 533 ? 25.672 -20.75 0.437 1 95.12 533 LEU B N 1
ATOM 9750 C CA . LEU B 1 533 ? 25.109 -21.469 1.575 1 95.12 533 LEU B CA 1
ATOM 9751 C C . LEU B 1 533 ? 24.281 -22.656 1.109 1 95.12 533 LEU B C 1
ATOM 9753 O O . LEU B 1 533 ? 23.484 -22.547 0.177 1 95.12 533 LEU B O 1
ATOM 9757 N N . MET B 1 534 ? 24.438 -23.828 1.852 1 94.12 534 MET B N 1
ATOM 9758 C CA . MET B 1 534 ? 23.719 -25.062 1.553 1 94.12 534 MET B CA 1
ATOM 9759 C C . MET B 1 534 ? 22.234 -24.922 1.879 1 94.12 534 MET B C 1
ATOM 9761 O O . MET B 1 534 ? 21.391 -25.516 1.194 1 94.12 534 MET B O 1
ATOM 9765 N N . ASN B 1 535 ? 21.938 -24.172 2.924 1 94.38 535 ASN B N 1
ATOM 9766 C CA . ASN B 1 535 ? 20.531 -24 3.299 1 94.38 535 ASN B CA 1
ATOM 9767 C C . ASN B 1 535 ? 19.734 -23.344 2.172 1 94.38 535 ASN B C 1
ATOM 9769 O O . ASN B 1 535 ? 18.578 -23.719 1.932 1 94.38 535 ASN B O 1
ATOM 9773 N N . TRP B 1 536 ? 20.375 -22.438 1.554 1 97.06 536 TRP B N 1
ATOM 9774 C CA . TRP B 1 536 ? 19.656 -21.797 0.459 1 97.06 536 TRP B CA 1
ATOM 9775 C C . TRP B 1 536 ? 19.391 -22.781 -0.67 1 97.06 536 TRP B C 1
ATOM 9777 O O . TRP B 1 536 ? 18.344 -22.734 -1.321 1 97.06 536 TRP B O 1
ATOM 9787 N N . LYS B 1 537 ? 20.359 -23.688 -0.985 1 97.25 537 LYS B N 1
ATOM 9788 C CA . LYS B 1 537 ? 20.188 -24.703 -2.02 1 97.25 537 LYS B CA 1
ATOM 9789 C C . LYS B 1 537 ? 18.891 -25.484 -1.807 1 97.25 537 LYS B C 1
ATOM 9791 O O . LYS B 1 537 ? 18.156 -25.734 -2.758 1 97.25 537 LYS B O 1
ATOM 9796 N N . SER B 1 538 ? 18.578 -25.812 -0.559 1 95.88 538 SER B N 1
ATOM 9797 C CA . SER B 1 538 ? 17.375 -26.562 -0.231 1 95.88 538 SER B CA 1
ATOM 9798 C C . SER B 1 538 ? 16.125 -25.719 -0.483 1 95.88 538 SER B C 1
ATOM 9800 O O . SER B 1 538 ? 15.133 -26.219 -1.02 1 95.88 538 SER B O 1
ATOM 9802 N N . VAL B 1 539 ? 16.188 -24.516 -0.079 1 96.69 539 VAL B N 1
ATOM 9803 C CA . VAL B 1 539 ? 15.055 -23.625 -0.307 1 96.69 539 VAL B CA 1
ATOM 9804 C C . VAL B 1 539 ? 14.914 -23.344 -1.801 1 96.69 539 VAL B C 1
ATOM 9806 O O . VAL B 1 539 ? 13.797 -23.266 -2.32 1 96.69 539 VAL B O 1
ATOM 9809 N N . GLY B 1 540 ? 16.062 -23.172 -2.447 1 97.25 540 GLY B N 1
ATOM 9810 C CA . GLY B 1 540 ? 16.062 -22.984 -3.889 1 97.25 540 GLY B CA 1
ATOM 9811 C C . GLY B 1 540 ? 15.445 -24.141 -4.645 1 97.25 540 GLY B C 1
ATOM 9812 O O . GLY B 1 540 ? 14.781 -23.938 -5.66 1 97.25 540 GLY B O 1
ATOM 9813 N N . TRP B 1 541 ? 15.727 -25.328 -4.156 1 95.44 541 TRP B N 1
ATOM 9814 C CA . TRP B 1 541 ? 15.141 -26.516 -4.75 1 95.44 541 TRP B CA 1
ATOM 9815 C C . TRP B 1 541 ? 13.617 -26.5 -4.625 1 95.44 541 TRP B C 1
ATOM 9817 O O . TRP B 1 541 ? 12.906 -26.688 -5.617 1 95.44 541 TRP B O 1
ATOM 9827 N N . GLU B 1 542 ? 13.133 -26.234 -3.445 1 94.81 542 GLU B N 1
ATOM 9828 C CA . GLU B 1 542 ? 11.695 -26.141 -3.223 1 94.81 542 GLU B CA 1
ATOM 9829 C C . GLU B 1 542 ? 11.078 -25.047 -4.105 1 94.81 542 GLU B C 1
ATOM 9831 O O . GLU B 1 542 ? 10 -25.25 -4.664 1 94.81 542 GLU B O 1
ATOM 9836 N N . TRP B 1 543 ? 11.75 -24.016 -4.172 1 97.12 543 TRP B N 1
ATOM 9837 C CA . TRP B 1 543 ? 11.305 -22.906 -5.004 1 97.12 543 TRP B CA 1
ATOM 9838 C C . TRP B 1 543 ? 11.203 -23.328 -6.469 1 97.12 543 TRP B C 1
ATOM 9840 O O . TRP B 1 543 ? 10.188 -23.078 -7.121 1 97.12 543 TRP B O 1
ATOM 9850 N N . ALA B 1 544 ? 12.234 -23.953 -7.031 1 97.31 544 ALA B N 1
ATOM 9851 C CA . ALA B 1 544 ? 12.281 -24.328 -8.445 1 97.31 544 ALA B CA 1
ATOM 9852 C C . ALA B 1 544 ? 11.172 -25.328 -8.781 1 97.31 544 ALA B C 1
ATOM 9854 O O . ALA B 1 544 ? 10.594 -25.266 -9.867 1 97.31 544 ALA B O 1
ATOM 9855 N N . ASP B 1 545 ? 10.883 -26.172 -7.848 1 92.88 545 ASP B N 1
ATOM 9856 C CA . ASP B 1 545 ? 9.797 -27.125 -8.031 1 92.88 545 ASP B CA 1
ATOM 9857 C C . ASP B 1 545 ? 8.445 -26.422 -8.016 1 92.88 545 ASP B C 1
ATOM 9859 O O . ASP B 1 545 ? 7.547 -26.766 -8.789 1 92.88 545 ASP B O 1
ATOM 9863 N N . THR B 1 546 ? 8.367 -25.531 -7.148 1 94.31 546 THR B N 1
ATOM 9864 C CA . THR B 1 546 ? 7.105 -24.828 -6.953 1 94.31 546 THR B CA 1
ATOM 9865 C C . THR B 1 546 ? 6.766 -23.969 -8.164 1 94.31 546 THR B C 1
ATOM 9867 O O . THR B 1 546 ? 5.605 -23.906 -8.578 1 94.31 546 THR B O 1
ATOM 9870 N N . VAL B 1 547 ? 7.797 -23.344 -8.773 1 94.69 547 VAL B N 1
ATOM 9871 C CA . VAL B 1 547 ? 7.535 -22.469 -9.898 1 94.69 547 VAL B CA 1
ATOM 9872 C C . VAL B 1 547 ? 7.641 -23.25 -11.203 1 94.69 547 VAL B C 1
ATOM 9874 O O . VAL B 1 547 ? 7.703 -22.672 -12.289 1 94.69 547 VAL B O 1
ATOM 9877 N N . THR B 1 548 ? 7.707 -24.5 -11.211 1 91.81 548 THR B N 1
ATOM 9878 C CA . THR B 1 548 ? 7.582 -25.422 -12.344 1 91.81 548 THR B CA 1
ATOM 9879 C C . THR B 1 548 ? 8.703 -25.188 -13.352 1 91.81 548 THR B C 1
ATOM 9881 O O . THR B 1 548 ? 8.438 -25.016 -14.547 1 91.81 548 THR B O 1
ATOM 9884 N N . LEU B 1 549 ? 9.891 -25.312 -12.891 1 95.12 549 LEU B N 1
ATOM 9885 C CA . LEU B 1 549 ? 11.031 -25.125 -13.781 1 95.12 549 LEU B CA 1
ATOM 9886 C C . LEU B 1 549 ? 11.555 -26.469 -14.281 1 95.12 549 LEU B C 1
ATOM 9888 O O . LEU B 1 549 ? 12.547 -26.516 -15.016 1 95.12 549 LEU B O 1
ATOM 9892 N N . GLY B 1 550 ? 10.93 -27.578 -13.969 1 91.44 550 GLY B N 1
ATOM 9893 C CA . GLY B 1 550 ? 11.406 -28.891 -14.359 1 91.44 550 GLY B CA 1
ATOM 9894 C C . GLY B 1 550 ? 10.383 -29.688 -15.148 1 91.44 550 GLY B C 1
ATOM 9895 O O . GLY B 1 550 ? 10.5 -30.906 -15.281 1 91.44 550 GLY B O 1
ATOM 9896 N N . SER B 1 551 ? 9.398 -29.062 -15.688 1 88.94 551 SER B N 1
ATOM 9897 C CA . SER B 1 551 ? 8.32 -29.766 -16.359 1 88.94 551 SER B CA 1
ATOM 9898 C C . SER B 1 551 ? 8.766 -30.266 -17.734 1 88.94 551 SER B C 1
ATOM 9900 O O . SER B 1 551 ? 8.109 -31.125 -18.328 1 88.94 551 SER B O 1
ATOM 9902 N N . GLY B 1 552 ? 9.922 -29.859 -18.172 1 90.62 552 GLY B N 1
ATOM 9903 C CA . GLY B 1 552 ? 10.43 -30.25 -19.469 1 90.62 552 GLY B CA 1
ATOM 9904 C C . GLY B 1 552 ? 10.773 -31.734 -19.562 1 90.62 552 GLY B C 1
ATOM 9905 O O . GLY B 1 552 ? 10.93 -32.281 -20.656 1 90.62 552 GLY B O 1
ATOM 9906 N N . ILE B 1 553 ? 10.867 -32.344 -18.406 1 88.62 553 ILE B N 1
ATOM 9907 C CA . ILE B 1 553 ? 11.164 -33.781 -18.406 1 88.62 553 ILE B CA 1
ATOM 9908 C C . ILE B 1 553 ? 10 -34.531 -19.031 1 88.62 553 ILE B C 1
ATOM 9910 O O . ILE B 1 553 ? 10.203 -35.562 -19.688 1 88.62 553 ILE B O 1
ATOM 9914 N N . MET B 1 554 ? 8.75 -33.969 -18.891 1 82.69 554 MET B N 1
ATOM 9915 C CA . MET B 1 554 ? 7.551 -34.562 -19.469 1 82.69 554 MET B CA 1
ATOM 9916 C C . MET B 1 554 ? 7.156 -33.906 -20.766 1 82.69 554 MET B C 1
ATOM 9918 O O . MET B 1 554 ? 6.211 -34.312 -21.438 1 82.69 554 MET B O 1
ATOM 9922 N N . GLY B 1 555 ? 7.84 -32.844 -21.062 1 80.75 555 GLY B N 1
ATOM 9923 C CA . GLY B 1 555 ? 7.492 -32.094 -22.266 1 80.75 555 GLY B CA 1
ATOM 9924 C C . GLY B 1 555 ? 6.211 -31.297 -22.125 1 80.75 555 GLY B C 1
ATOM 9925 O O . GLY B 1 555 ? 5.418 -31.203 -23.062 1 80.75 555 GLY B O 1
ATOM 9926 N N . ASP B 1 556 ? 5.785 -30.75 -21.016 1 77.31 556 ASP B N 1
ATOM 9927 C CA . ASP B 1 556 ? 4.504 -30.141 -20.656 1 77.31 556 ASP B CA 1
ATOM 9928 C C . ASP B 1 556 ? 4.414 -28.719 -21.188 1 77.31 556 ASP B C 1
ATOM 9930 O O . ASP B 1 556 ? 3.33 -28.125 -21.219 1 77.31 556 ASP B O 1
ATOM 9934 N N . ASN B 1 557 ? 5.402 -28.078 -21.766 1 84.12 557 ASN B N 1
ATOM 9935 C CA . ASN B 1 557 ? 5.395 -26.734 -22.312 1 84.12 557 ASN B CA 1
ATOM 9936 C C . ASN B 1 557 ? 4.828 -25.719 -21.328 1 84.12 557 ASN B C 1
ATOM 9938 O O . ASN B 1 557 ? 3.902 -24.969 -21.656 1 84.12 557 ASN B O 1
ATOM 9942 N N . ALA B 1 558 ? 5.34 -25.625 -20.188 1 90.81 558 ALA B N 1
ATOM 9943 C CA . ALA B 1 558 ? 4.906 -24.656 -19.172 1 90.81 558 ALA B CA 1
ATOM 9944 C C . ALA B 1 558 ? 5.148 -23.234 -19.656 1 90.81 558 ALA B C 1
ATOM 9946 O O . ALA B 1 558 ? 6.164 -22.938 -20.281 1 90.81 558 ALA B O 1
ATOM 9947 N N . SER B 1 559 ? 4.199 -22.344 -19.375 1 93.94 559 SER B N 1
ATOM 9948 C CA . SER B 1 559 ? 4.293 -20.953 -19.812 1 93.94 559 SER B CA 1
ATOM 9949 C C . SER B 1 559 ? 5.512 -20.266 -19.203 1 93.94 559 SER B C 1
ATOM 9951 O O . SER B 1 559 ? 6.168 -19.469 -19.859 1 93.94 559 SER B O 1
ATOM 9953 N N . ILE B 1 560 ? 5.824 -20.578 -17.938 1 96.06 560 ILE B N 1
ATOM 9954 C CA . ILE B 1 560 ? 6.961 -19.953 -17.266 1 96.06 560 ILE B CA 1
ATOM 9955 C C . ILE B 1 560 ? 8.258 -20.359 -17.969 1 96.06 560 ILE B C 1
ATOM 9957 O O . ILE B 1 560 ? 9.164 -19.531 -18.141 1 96.06 560 ILE B O 1
ATOM 9961 N N . GLU B 1 561 ? 8.367 -21.609 -18.375 1 97.06 561 GLU B N 1
ATOM 9962 C CA . GLU B 1 561 ? 9.562 -22.062 -19.078 1 97.06 561 GLU B CA 1
ATOM 9963 C C . GLU B 1 561 ? 9.703 -21.359 -20.438 1 97.06 561 GLU B C 1
ATOM 9965 O O . GLU B 1 561 ? 10.797 -20.922 -20.797 1 97.06 561 GLU B O 1
ATOM 9970 N N . ARG B 1 562 ? 8.633 -21.266 -21.109 1 96.5 562 ARG B N 1
ATOM 9971 C CA . ARG B 1 562 ? 8.664 -20.609 -22.406 1 96.5 562 ARG B CA 1
ATOM 9972 C C . ARG B 1 562 ? 9.109 -19.156 -22.281 1 96.5 562 ARG B C 1
ATOM 9974 O O . ARG B 1 562 ? 9.969 -18.703 -23.047 1 96.5 562 ARG B O 1
ATOM 9981 N N . THR B 1 563 ? 8.531 -18.453 -21.375 1 96.5 563 THR B N 1
ATOM 9982 C CA . THR B 1 563 ? 8.883 -17.047 -21.188 1 96.5 563 THR B CA 1
ATOM 9983 C C . THR B 1 563 ? 10.359 -16.891 -20.844 1 96.5 563 THR B C 1
ATOM 9985 O O . THR B 1 563 ? 11.031 -15.984 -21.328 1 96.5 563 THR B O 1
ATOM 9988 N N . LEU B 1 564 ? 10.883 -17.75 -20.047 1 98 564 LEU B N 1
ATOM 9989 C CA . LEU B 1 564 ? 12.273 -17.688 -19.625 1 98 564 LEU B CA 1
ATOM 9990 C C . LEU B 1 564 ? 13.211 -18.016 -20.797 1 98 564 LEU B C 1
ATOM 9992 O O . LEU B 1 564 ? 14.234 -17.344 -20.969 1 98 564 LEU B O 1
ATOM 9996 N N . MET B 1 565 ? 12.883 -19.016 -21.562 1 97.94 565 MET B N 1
ATOM 9997 C CA . MET B 1 565 ? 13.75 -19.469 -22.641 1 97.94 565 MET B CA 1
ATOM 9998 C C . MET B 1 565 ? 13.797 -18.438 -23.766 1 97.94 565 MET B C 1
ATOM 10000 O O . MET B 1 565 ? 14.742 -18.422 -24.562 1 97.94 565 MET B O 1
ATOM 10004 N N . GLU B 1 566 ? 12.852 -17.562 -23.812 1 96.94 566 GLU B N 1
ATOM 10005 C CA . GLU B 1 566 ? 12.828 -16.516 -24.812 1 96.94 566 GLU B CA 1
ATOM 10006 C C . GLU B 1 566 ? 13.742 -15.359 -24.422 1 96.94 566 GLU B C 1
ATOM 10008 O O . GLU B 1 566 ? 13.992 -14.453 -25.219 1 96.94 566 GLU B O 1
ATOM 10013 N N . LEU B 1 567 ? 14.305 -15.438 -23.203 1 97.75 567 LEU B N 1
ATOM 10014 C CA . LEU B 1 567 ? 15.125 -14.344 -22.703 1 97.75 567 LEU B CA 1
ATOM 10015 C C . LEU B 1 567 ? 16.609 -14.68 -22.812 1 97.75 567 LEU B C 1
ATOM 10017 O O . LEU B 1 567 ? 17.453 -13.953 -22.297 1 97.75 567 LEU B O 1
ATOM 10021 N N . ILE B 1 568 ? 16.969 -15.727 -23.453 1 97.94 568 ILE B N 1
ATOM 10022 C CA . ILE B 1 568 ? 18.359 -16.125 -23.625 1 97.94 568 ILE B CA 1
ATOM 10023 C C . ILE B 1 568 ? 19.062 -15.141 -24.547 1 97.94 568 ILE B C 1
ATOM 10025 O O . ILE B 1 568 ? 18.609 -14.875 -25.656 1 97.94 568 ILE B O 1
ATOM 10029 N N . PRO B 1 569 ? 20.188 -14.609 -24.047 1 96.75 569 PRO B N 1
ATOM 10030 C CA . PRO B 1 569 ? 20.953 -13.742 -24.938 1 96.75 569 PRO B CA 1
ATOM 10031 C C . PRO B 1 569 ? 21.484 -14.484 -26.172 1 96.75 569 PRO B C 1
ATOM 10033 O O . PRO B 1 569 ? 21.844 -15.664 -26.078 1 96.75 569 PRO B O 1
ATOM 10036 N N . SER B 1 570 ? 21.609 -13.758 -27.25 1 95.31 570 SER B N 1
ATOM 10037 C CA . SER B 1 570 ? 22.109 -14.352 -28.484 1 95.31 570 SER B CA 1
ATOM 10038 C C . SER B 1 570 ? 23.641 -14.227 -28.562 1 95.31 570 SER B C 1
ATOM 10040 O O . SER B 1 570 ? 24.219 -13.305 -28 1 95.31 570 SER B O 1
ATOM 10042 N N . PHE B 1 571 ? 24.125 -15.219 -29.234 1 96.31 571 PHE B N 1
ATOM 10043 C CA . PHE B 1 571 ? 25.562 -15.18 -29.5 1 96.31 571 PHE B CA 1
ATOM 10044 C C . PHE B 1 571 ? 25.828 -14.727 -30.938 1 96.31 571 PHE B C 1
ATOM 10046 O O . PHE B 1 571 ? 25.25 -15.258 -31.875 1 96.31 571 PHE B O 1
ATOM 10053 N N . ASP B 1 572 ? 26.641 -13.703 -31.094 1 93.06 572 ASP B N 1
ATOM 10054 C CA . ASP B 1 572 ? 27.047 -13.227 -32.406 1 93.06 572 ASP B CA 1
ATOM 10055 C C . ASP B 1 572 ? 28.312 -13.938 -32.875 1 93.06 572 ASP B C 1
ATOM 10057 O O . ASP B 1 572 ? 29.406 -13.617 -32.438 1 93.06 572 ASP B O 1
ATOM 10061 N N . ASN B 1 573 ? 28.188 -14.742 -33.844 1 90.44 573 ASN B N 1
ATOM 10062 C CA . ASN B 1 573 ? 29.312 -15.523 -34.344 1 90.44 573 ASN B CA 1
ATOM 10063 C C . ASN B 1 573 ? 30.312 -14.648 -35.125 1 90.44 573 ASN B C 1
ATOM 10065 O O . ASN B 1 573 ? 31.484 -15 -35.219 1 90.44 573 ASN B O 1
ATOM 10069 N N . THR B 1 574 ? 29.859 -13.492 -35.594 1 92.56 574 THR B N 1
ATOM 10070 C CA . THR B 1 574 ? 30.734 -12.594 -36.344 1 92.56 574 THR B CA 1
ATOM 10071 C C . THR B 1 574 ? 31.703 -11.883 -35.406 1 92.56 574 THR B C 1
ATOM 10073 O O . THR B 1 574 ? 32.906 -11.805 -35.688 1 92.56 574 THR B O 1
ATOM 10076 N N . THR B 1 575 ? 31.234 -11.43 -34.281 1 92.19 575 THR B N 1
ATOM 10077 C CA . THR B 1 575 ? 32.062 -10.711 -33.344 1 92.19 575 THR B CA 1
ATOM 10078 C C . THR B 1 575 ? 32.531 -11.633 -32.219 1 92.19 575 THR B C 1
ATOM 10080 O O . THR B 1 575 ? 33.406 -11.266 -31.422 1 92.19 575 THR B O 1
ATOM 10083 N N . ASN B 1 576 ? 32 -12.828 -32.156 1 93.56 576 ASN B N 1
ATOM 10084 C CA . ASN B 1 576 ? 32.312 -13.789 -31.094 1 93.56 576 ASN B CA 1
ATOM 10085 C C . ASN B 1 576 ? 32 -13.234 -29.703 1 93.56 576 ASN B C 1
ATOM 10087 O O . ASN B 1 576 ? 32.812 -13.328 -28.797 1 93.56 576 ASN B O 1
ATOM 10091 N N . THR B 1 577 ? 30.922 -12.5 -29.656 1 93.12 577 THR B N 1
ATOM 10092 C CA . THR B 1 577 ? 30.516 -11.883 -28.391 1 93.12 577 THR B CA 1
ATOM 10093 C C . THR B 1 577 ? 29.016 -12.016 -28.172 1 93.12 577 THR B C 1
ATOM 10095 O O . THR B 1 577 ? 28.281 -12.414 -29.094 1 93.12 577 THR B O 1
ATOM 10098 N N . SER B 1 578 ? 28.625 -11.875 -26.953 1 95.44 578 SER B N 1
ATOM 10099 C CA . SER B 1 578 ? 27.219 -11.781 -26.562 1 95.44 578 SER B CA 1
ATOM 10100 C C . SER B 1 578 ? 26.969 -10.547 -25.703 1 95.44 578 SER B C 1
ATOM 10102 O O . SER B 1 578 ? 27.766 -10.227 -24.812 1 95.44 578 SER B O 1
ATOM 10104 N N . SER B 1 579 ? 25.953 -9.82 -26.125 1 93.31 579 SER B N 1
ATOM 10105 C CA . SER B 1 579 ? 25.609 -8.633 -25.359 1 93.31 579 SER B CA 1
ATOM 10106 C C . SER B 1 579 ? 24.172 -8.695 -24.859 1 93.31 579 SER B C 1
ATOM 10108 O O . SER B 1 579 ? 23.344 -9.445 -25.391 1 93.31 579 SER B O 1
ATOM 10110 N N . LEU B 1 580 ? 23.953 -7.93 -23.828 1 95.12 580 LEU B N 1
ATOM 10111 C CA . LEU B 1 580 ? 22.594 -7.871 -23.281 1 95.12 580 LEU B CA 1
ATOM 10112 C C . LEU B 1 580 ? 21.672 -7.07 -24.188 1 95.12 580 LEU B C 1
ATOM 10114 O O . LEU B 1 580 ? 22.078 -6.047 -24.75 1 95.12 580 LEU B O 1
ATOM 10118 N N . ASP B 1 581 ? 20.531 -7.562 -24.406 1 93.06 581 ASP B N 1
ATOM 10119 C CA . ASP B 1 581 ? 19.531 -6.879 -25.203 1 93.06 581 ASP B CA 1
ATOM 10120 C C . ASP B 1 581 ? 18.906 -5.711 -24.438 1 93.06 581 ASP B C 1
ATOM 10122 O O . ASP B 1 581 ? 18.422 -5.891 -23.312 1 93.06 581 ASP B O 1
ATOM 10126 N N . PRO B 1 582 ? 18.953 -4.523 -24.953 1 92.81 582 PRO B N 1
ATOM 10127 C CA . PRO B 1 582 ? 18.391 -3.367 -24.25 1 92.81 582 PRO B CA 1
ATOM 10128 C C . PRO B 1 582 ? 16.875 -3.416 -24.141 1 92.81 582 PRO B C 1
ATOM 10130 O O . PRO B 1 582 ? 16.281 -2.68 -23.359 1 92.81 582 PRO B O 1
ATOM 10133 N N . ARG B 1 583 ? 16.281 -4.281 -24.953 1 92.62 583 ARG B N 1
ATOM 10134 C CA . ARG B 1 583 ? 14.828 -4.289 -25.016 1 92.62 583 ARG B CA 1
ATOM 10135 C C . ARG B 1 583 ? 14.25 -5.422 -24.172 1 92.62 583 ARG B C 1
ATOM 10137 O O . ARG B 1 583 ? 13.039 -5.48 -23.938 1 92.62 583 ARG B O 1
ATOM 10144 N N . LEU B 1 584 ? 15.078 -6.355 -23.656 1 94.81 584 LEU B N 1
ATOM 10145 C CA . LEU B 1 584 ? 14.633 -7.512 -22.891 1 94.81 584 LEU B CA 1
ATOM 10146 C C . LEU B 1 584 ? 15.547 -7.75 -21.688 1 94.81 584 LEU B C 1
ATOM 10148 O O . LEU B 1 584 ? 16.766 -7.539 -21.781 1 94.81 584 LEU B O 1
ATOM 10152 N N . PRO B 1 585 ? 14.867 -8.211 -20.594 1 96.19 585 PRO B N 1
ATOM 10153 C CA . PRO B 1 585 ? 15.758 -8.727 -19.562 1 96.19 585 PRO B CA 1
ATOM 10154 C C . PRO B 1 585 ? 16.469 -10.016 -19.984 1 96.19 585 PRO B C 1
ATOM 10156 O O . PRO B 1 585 ? 15.977 -10.75 -20.844 1 96.19 585 PRO B O 1
ATOM 10159 N N . SER B 1 586 ? 17.672 -10.203 -19.453 1 97.38 586 SER B N 1
ATOM 10160 C CA . SER B 1 586 ? 18.359 -11.461 -19.734 1 97.38 586 SER B CA 1
ATOM 10161 C C . SER B 1 586 ? 17.797 -12.594 -18.891 1 97.38 586 SER B C 1
ATOM 10163 O O . SER B 1 586 ? 17.109 -12.359 -17.891 1 97.38 586 SER B O 1
ATOM 10165 N N . LEU B 1 587 ? 18.094 -13.766 -19.297 1 98.31 587 LEU B N 1
ATOM 10166 C CA . LEU B 1 587 ? 17.625 -14.945 -18.594 1 98.31 587 LEU B CA 1
ATOM 10167 C C . LEU B 1 587 ? 18.094 -14.953 -17.141 1 98.31 587 LEU B C 1
ATOM 10169 O O . LEU B 1 587 ? 17.328 -15.242 -16.219 1 98.31 587 LEU B O 1
ATOM 10173 N N . SER B 1 588 ? 19.328 -14.625 -16.938 1 98.56 588 SER B N 1
ATOM 10174 C CA . SER B 1 588 ? 19.875 -14.609 -15.586 1 98.56 588 SER B CA 1
ATOM 10175 C C . SER B 1 588 ? 19.203 -13.555 -14.719 1 98.56 588 SER B C 1
ATOM 10177 O O . SER B 1 588 ? 18.969 -13.766 -13.531 1 98.56 588 SER B O 1
ATOM 10179 N N . GLU B 1 589 ? 18.938 -12.398 -15.305 1 98.12 589 GLU B N 1
ATOM 10180 C CA . GLU B 1 589 ? 18.219 -11.359 -14.578 1 98.12 589 GLU B CA 1
ATOM 10181 C C . GLU B 1 589 ? 16.812 -11.836 -14.18 1 98.12 589 GLU B C 1
ATOM 10183 O O . GLU B 1 589 ? 16.391 -11.641 -13.031 1 98.12 589 GLU B O 1
ATOM 10188 N N . ALA B 1 590 ? 16.172 -12.422 -15.141 1 98.25 590 ALA B N 1
ATOM 10189 C CA . ALA B 1 590 ? 14.812 -12.891 -14.914 1 98.25 590 ALA B CA 1
ATOM 10190 C C . ALA B 1 590 ? 14.773 -13.969 -13.836 1 98.25 590 ALA B C 1
ATOM 10192 O O . ALA B 1 590 ? 13.906 -13.953 -12.953 1 98.25 590 ALA B O 1
ATOM 10193 N N . LEU B 1 591 ? 15.68 -14.883 -13.891 1 98.69 591 LEU B N 1
ATOM 10194 C CA . LEU B 1 591 ? 15.742 -15.961 -12.906 1 98.69 591 LEU B CA 1
ATOM 10195 C C . LEU B 1 591 ? 16.078 -15.414 -11.523 1 98.69 591 LEU B C 1
ATOM 10197 O O . LEU B 1 591 ? 15.562 -15.906 -10.516 1 98.69 591 LEU B O 1
ATOM 10201 N N . ALA B 1 592 ? 16.938 -14.461 -11.477 1 98.5 592 ALA B N 1
ATOM 10202 C CA . ALA B 1 592 ? 17.297 -13.859 -10.195 1 98.5 592 ALA B CA 1
ATOM 10203 C C . ALA B 1 592 ? 16.078 -13.195 -9.547 1 98.5 592 ALA B C 1
ATOM 10205 O O . ALA B 1 592 ? 15.875 -13.32 -8.336 1 98.5 592 ALA B O 1
ATOM 10206 N N . VAL B 1 593 ? 15.297 -12.484 -10.328 1 98.19 593 VAL B N 1
ATOM 10207 C CA . VAL B 1 593 ? 14.109 -11.812 -9.812 1 98.19 593 VAL B CA 1
ATOM 10208 C C . VAL B 1 593 ? 13.07 -12.852 -9.398 1 98.19 593 VAL B C 1
ATOM 10210 O O . VAL B 1 593 ? 12.414 -12.703 -8.359 1 98.19 593 VAL B O 1
ATOM 10213 N N . LEU B 1 594 ? 12.922 -13.867 -10.219 1 98.19 594 LEU B N 1
ATOM 10214 C CA . LEU B 1 594 ? 11.977 -14.938 -9.898 1 98.19 594 LEU B CA 1
ATOM 10215 C C . LEU B 1 594 ? 12.344 -15.609 -8.586 1 98.19 594 LEU B C 1
ATOM 10217 O O . LEU B 1 594 ? 11.469 -16.031 -7.828 1 98.19 594 LEU B O 1
ATOM 10221 N N . ALA B 1 595 ? 13.617 -15.68 -8.297 1 98.25 595 ALA B N 1
ATOM 10222 C CA . ALA B 1 595 ? 14.094 -16.344 -7.094 1 98.25 595 ALA B CA 1
ATOM 10223 C C . ALA B 1 595 ? 14.227 -15.359 -5.934 1 98.25 595 ALA B C 1
ATOM 10225 O O . ALA B 1 595 ? 14.602 -15.75 -4.824 1 98.25 595 ALA B O 1
ATOM 10226 N N . GLY B 1 596 ? 13.938 -14.133 -6.121 1 97 596 GLY B N 1
ATOM 10227 C CA . GLY B 1 596 ? 14.117 -13.086 -5.121 1 97 596 GLY B CA 1
ATOM 10228 C C . GLY B 1 596 ? 13.305 -13.32 -3.863 1 97 596 GLY B C 1
ATOM 10229 O O . GLY B 1 596 ? 13.727 -12.961 -2.766 1 97 596 GLY B O 1
ATOM 10230 N N . SER B 1 597 ? 12.188 -14 -4.016 1 94.94 597 SER B N 1
ATOM 10231 C CA . SER B 1 597 ? 11.32 -14.289 -2.873 1 94.94 597 SER B CA 1
ATOM 10232 C C . SER B 1 597 ? 12.039 -15.164 -1.847 1 94.94 597 SER B C 1
ATOM 10234 O O . SER B 1 597 ? 11.82 -15.016 -0.643 1 94.94 597 SER B O 1
ATOM 10236 N N . THR B 1 598 ? 12.914 -16.016 -2.293 1 97.31 598 THR B N 1
ATOM 10237 C CA . THR B 1 598 ? 13.641 -16.906 -1.383 1 97.31 598 THR B CA 1
ATOM 10238 C C . THR B 1 598 ? 14.617 -16.094 -0.519 1 97.31 598 THR B C 1
ATOM 10240 O O . THR B 1 598 ? 14.828 -16.438 0.65 1 97.31 598 THR B O 1
ATOM 10243 N N . ALA B 1 599 ? 15.156 -15.039 -1.125 1 96.75 599 ALA B N 1
ATOM 10244 C CA . ALA B 1 599 ? 16.062 -14.18 -0.381 1 96.75 599 ALA B CA 1
ATOM 10245 C C . ALA B 1 599 ? 15.328 -13.438 0.732 1 96.75 599 ALA B C 1
ATOM 10247 O O . ALA B 1 599 ? 15.82 -13.359 1.862 1 96.75 599 ALA B O 1
ATOM 10248 N N . LEU B 1 600 ? 14.211 -12.977 0.477 1 96.12 600 LEU B N 1
ATOM 10249 C CA . LEU B 1 600 ? 13.438 -12.203 1.44 1 96.12 600 LEU B CA 1
ATOM 10250 C C . LEU B 1 600 ? 12.844 -13.109 2.518 1 96.12 600 LEU B C 1
ATOM 10252 O O . LEU B 1 600 ? 12.953 -12.812 3.709 1 96.12 600 LEU B O 1
ATOM 10256 N N . LEU B 1 601 ? 12.273 -14.203 2.1 1 95.5 601 LEU B N 1
ATOM 10257 C CA . LEU B 1 601 ? 11.68 -15.141 3.045 1 95.5 601 LEU B CA 1
ATOM 10258 C C . LEU B 1 601 ? 12.758 -15.766 3.932 1 95.5 601 LEU B C 1
ATOM 10260 O O . LEU B 1 601 ? 12.547 -15.953 5.129 1 95.5 601 LEU B O 1
ATOM 10264 N N . GLY B 1 602 ? 13.828 -16.047 3.348 1 96.25 602 GLY B N 1
ATOM 10265 C CA . GLY B 1 602 ? 14.906 -16.688 4.086 1 96.25 602 GLY B CA 1
ATOM 10266 C C . GLY B 1 602 ? 15.547 -15.773 5.117 1 96.25 602 GLY B C 1
ATOM 10267 O O . GLY B 1 602 ? 16.078 -16.234 6.129 1 96.25 602 GLY B O 1
ATOM 10268 N N . SER B 1 603 ? 15.461 -14.5 4.902 1 96.25 603 SER B N 1
ATOM 10269 C CA . SER B 1 603 ? 16.125 -13.562 5.801 1 96.25 603 SER B CA 1
ATOM 10270 C C . SER B 1 603 ? 15.203 -13.109 6.922 1 96.25 603 SER B C 1
ATOM 10272 O O . SER B 1 603 ? 15.648 -12.539 7.918 1 96.25 603 SER B O 1
ATOM 10274 N N . GLN B 1 604 ? 13.961 -13.5 6.812 1 93.62 604 GLN B N 1
ATOM 10275 C CA . GLN B 1 604 ? 13.039 -13.188 7.895 1 93.62 604 GLN B CA 1
ATOM 10276 C C . GLN B 1 604 ? 13.367 -13.992 9.148 1 93.62 604 GLN B C 1
ATOM 10278 O O . GLN B 1 604 ? 13.555 -15.211 9.086 1 93.62 604 GLN B O 1
ATOM 10283 N N . ASP B 1 605 ? 13.523 -13.414 10.305 1 95.12 605 ASP B N 1
ATOM 10284 C CA . ASP B 1 605 ? 13.812 -14.008 11.602 1 95.12 605 ASP B CA 1
ATOM 10285 C C . ASP B 1 605 ? 15.227 -14.594 11.641 1 95.12 605 ASP B C 1
ATOM 10287 O O . ASP B 1 605 ? 15.539 -15.414 12.508 1 95.12 605 ASP B O 1
ATOM 10291 N N . SER B 1 606 ? 16 -14.297 10.578 1 96.44 606 SER B N 1
ATOM 10292 C CA . SER B 1 606 ? 17.406 -14.719 10.547 1 96.44 606 SER B CA 1
ATOM 10293 C C . SER B 1 606 ? 18.312 -13.688 11.219 1 96.44 606 SER B C 1
ATOM 10295 O O . SER B 1 606 ? 17.875 -12.57 11.516 1 96.44 606 SER B O 1
ATOM 10297 N N . PRO B 1 607 ? 19.531 -14.062 11.508 1 96.19 607 PRO B N 1
ATOM 10298 C CA . PRO B 1 607 ? 20.422 -13.141 12.234 1 96.19 607 PRO B CA 1
ATOM 10299 C C . PRO B 1 607 ? 20.797 -11.914 11.406 1 96.19 607 PRO B C 1
ATOM 10301 O O . PRO B 1 607 ? 20.766 -11.969 10.172 1 96.19 607 PRO B O 1
ATOM 10304 N N . PHE B 1 608 ? 21.156 -10.867 12.141 1 96.5 608 PHE B N 1
ATOM 10305 C CA . PHE B 1 608 ? 21.625 -9.633 11.516 1 96.5 608 PHE B CA 1
ATOM 10306 C C . PHE B 1 608 ? 23.141 -9.664 11.312 1 96.5 608 PHE B C 1
ATOM 10308 O O . PHE B 1 608 ? 23.766 -8.617 11.117 1 96.5 608 PHE B O 1
ATOM 10315 N N . VAL B 1 609 ? 23.688 -10.898 11.438 1 94.5 609 VAL B N 1
ATOM 10316 C CA . VAL B 1 609 ? 25.062 -11.242 11.125 1 94.5 609 VAL B CA 1
ATOM 10317 C C . VAL B 1 609 ? 25.109 -12.438 10.188 1 94.5 609 VAL B C 1
ATOM 10319 O O . VAL B 1 609 ? 24.141 -13.211 10.109 1 94.5 609 VAL B O 1
ATOM 10322 N N . PRO B 1 610 ? 26.109 -12.539 9.383 1 92.06 610 PRO B N 1
ATOM 10323 C CA . PRO B 1 610 ? 26.125 -13.609 8.391 1 92.06 610 PRO B CA 1
ATOM 10324 C C . PRO B 1 610 ? 26.359 -14.984 9.016 1 92.06 610 PRO B C 1
ATOM 10326 O O . PRO B 1 610 ? 26.156 -16.016 8.359 1 92.06 610 PRO B O 1
ATOM 10329 N N . ASP B 1 611 ? 26.625 -15.094 10.297 1 89.25 611 ASP B N 1
ATOM 10330 C CA . ASP B 1 611 ? 26.953 -16.359 10.938 1 89.25 611 ASP B CA 1
ATOM 10331 C C . ASP B 1 611 ? 25.844 -16.812 11.875 1 89.25 611 ASP B C 1
ATOM 10333 O O . ASP B 1 611 ? 25.016 -16 12.312 1 89.25 611 ASP B O 1
ATOM 10337 N N . TRP B 1 612 ? 25.766 -18.141 11.984 1 91.25 612 TRP B N 1
ATOM 10338 C CA . TRP B 1 612 ? 24.875 -18.766 12.961 1 91.25 612 TRP B CA 1
ATOM 10339 C C . TRP B 1 612 ? 25.688 -19.469 14.055 1 91.25 612 TRP B C 1
ATOM 10341 O O . TRP B 1 612 ? 26.438 -20.406 13.773 1 91.25 612 TRP B O 1
ATOM 10351 N N . ASN B 1 613 ? 25.578 -19 15.266 1 87.81 613 ASN B N 1
ATOM 10352 C CA . ASN B 1 613 ? 26.453 -19.453 16.328 1 87.81 613 ASN B CA 1
ATOM 10353 C C . ASN B 1 613 ? 25.703 -20.297 17.359 1 87.81 613 ASN B C 1
ATOM 10355 O O . ASN B 1 613 ? 26.078 -20.312 18.547 1 87.81 613 ASN B O 1
ATOM 10359 N N . TYR B 1 614 ? 24.734 -20.922 16.969 1 92.38 614 TYR B N 1
ATOM 10360 C CA . TYR B 1 614 ? 23.969 -21.75 17.906 1 92.38 614 TYR B CA 1
ATOM 10361 C C . TYR B 1 614 ? 23.984 -23.203 17.469 1 92.38 614 TYR B C 1
ATOM 10363 O O . TYR B 1 614 ? 24.172 -23.5 16.281 1 92.38 614 TYR B O 1
ATOM 10371 N N . ALA B 1 615 ? 23.797 -24.047 18.344 1 90 615 ALA B N 1
ATOM 10372 C CA . ALA B 1 615 ? 23.812 -25.484 18.062 1 90 615 ALA B CA 1
ATOM 10373 C C . ALA B 1 615 ? 22.516 -25.938 17.406 1 90 615 ALA B C 1
ATOM 10375 O O . ALA B 1 615 ? 22.531 -26.781 16.5 1 90 615 ALA B O 1
ATOM 10376 N N . GLU B 1 616 ? 21.516 -25.312 17.906 1 92.56 616 GLU B N 1
ATOM 10377 C CA . GLU B 1 616 ? 20.219 -25.672 17.344 1 92.56 616 GLU B CA 1
ATOM 10378 C C . GLU B 1 616 ? 19.953 -24.859 16.062 1 92.56 616 GLU B C 1
ATOM 10380 O O . GLU B 1 616 ? 20.297 -23.688 15.984 1 92.56 616 GLU B O 1
ATOM 10385 N N . ALA B 1 617 ? 19.359 -25.531 15.094 1 91.75 617 ALA B N 1
ATOM 10386 C CA . ALA B 1 617 ? 19.047 -24.859 13.828 1 91.75 617 ALA B CA 1
ATOM 10387 C C . ALA B 1 617 ? 17.969 -23.797 14.016 1 91.75 617 ALA B C 1
ATOM 10389 O O . ALA B 1 617 ? 17.891 -22.844 13.227 1 91.75 617 ALA B O 1
ATOM 10390 N N . SER B 1 618 ? 17.109 -24 14.984 1 94.31 618 SER B N 1
ATOM 10391 C CA . SER B 1 618 ? 16.062 -23.031 15.328 1 94.31 618 SER B CA 1
ATOM 10392 C C . SER B 1 618 ? 15.93 -22.875 16.844 1 94.31 618 SER B C 1
ATOM 10394 O O . SER B 1 618 ? 16.078 -23.844 17.578 1 94.31 618 SER B O 1
ATOM 10396 N N . LEU B 1 619 ? 15.672 -21.688 17.234 1 95.19 619 LEU B N 1
ATOM 10397 C CA . LEU B 1 619 ? 15.539 -21.391 18.656 1 95.19 619 LEU B CA 1
ATOM 10398 C C . LEU B 1 619 ? 14.07 -21.312 19.062 1 95.19 619 LEU B C 1
ATOM 10400 O O . LEU B 1 619 ? 13.266 -20.688 18.359 1 95.19 619 LEU B O 1
ATOM 10404 N N . ALA B 1 620 ? 13.68 -21.922 20.125 1 91.69 620 ALA B N 1
ATOM 10405 C CA . ALA B 1 620 ? 12.305 -21.891 20.625 1 91.69 620 ALA B CA 1
ATOM 10406 C C . ALA B 1 620 ? 11.93 -20.484 21.078 1 91.69 620 ALA B C 1
ATOM 10408 O O . ALA B 1 620 ? 10.797 -20.047 20.875 1 91.69 620 ALA B O 1
ATOM 10409 N N . THR B 1 621 ? 12.914 -19.844 21.734 1 93.81 621 THR B N 1
ATOM 10410 C CA . THR B 1 621 ? 12.758 -18.453 22.109 1 93.81 621 THR B CA 1
ATOM 10411 C C . THR B 1 621 ? 13.711 -17.547 21.328 1 93.81 621 THR B C 1
ATOM 10413 O O . THR B 1 621 ? 14.922 -17.781 21.328 1 93.81 621 THR B O 1
ATOM 10416 N N . PRO B 1 622 ? 13.102 -16.625 20.656 1 95.75 622 PRO B N 1
ATOM 10417 C CA . PRO B 1 622 ? 13.961 -15.766 19.828 1 95.75 622 PRO B CA 1
ATOM 10418 C C . PRO B 1 622 ? 15.008 -15.023 20.656 1 95.75 622 PRO B C 1
ATOM 10420 O O . PRO B 1 622 ? 14.734 -14.625 21.797 1 95.75 622 PRO B O 1
ATOM 10423 N N . VAL B 1 623 ? 16.156 -14.875 20.172 1 96 623 VAL B N 1
ATOM 10424 C CA . VAL B 1 623 ? 17.219 -14.109 20.797 1 96 623 VAL B CA 1
ATOM 10425 C C . VAL B 1 623 ? 17.281 -12.711 20.188 1 96 623 VAL B C 1
ATOM 10427 O O . VAL B 1 623 ? 17.031 -12.531 19 1 96 623 VAL B O 1
ATOM 10430 N N . VAL B 1 624 ? 17.672 -11.766 21 1 96.38 624 VAL B N 1
ATOM 10431 C CA . VAL B 1 624 ? 17.734 -10.375 20.547 1 96.38 624 VAL B CA 1
ATOM 10432 C C . VAL B 1 624 ? 19.125 -10.062 20.016 1 96.38 624 VAL B C 1
ATOM 10434 O O . VAL B 1 624 ? 20.125 -10.398 20.656 1 96.38 624 VAL B O 1
ATOM 10437 N N . GLN B 1 625 ? 19.172 -9.477 18.859 1 96.5 625 GLN B N 1
ATOM 10438 C CA . GLN B 1 625 ? 20.422 -9.016 18.266 1 96.5 625 GLN B CA 1
ATOM 10439 C C . GLN B 1 625 ? 20.359 -7.527 17.922 1 96.5 625 GLN B C 1
ATOM 10441 O O . GLN B 1 625 ? 19.312 -7.043 17.469 1 96.5 625 GLN B O 1
ATOM 10446 N N . VAL B 1 626 ? 21.5 -6.875 18.141 1 96.5 626 VAL B N 1
ATOM 10447 C CA . VAL B 1 626 ? 21.562 -5.441 17.891 1 96.5 626 VAL B CA 1
ATOM 10448 C C . VAL B 1 626 ? 22.359 -5.176 16.609 1 96.5 626 VAL B C 1
ATOM 10450 O O . VAL B 1 626 ? 23.219 -5.98 16.234 1 96.5 626 VAL B O 1
ATOM 10453 N N . PHE B 1 627 ? 22.016 -4.121 15.914 1 96.75 627 PHE B N 1
ATOM 10454 C CA . PHE B 1 627 ? 22.75 -3.732 14.711 1 96.75 627 PHE B CA 1
ATOM 10455 C C . PHE B 1 627 ? 22.797 -2.215 14.578 1 96.75 627 PHE B C 1
ATOM 10457 O O . PHE B 1 627 ? 22 -1.505 15.195 1 96.75 627 PHE B O 1
ATOM 10464 N N . ASN B 1 628 ? 23.703 -1.722 13.75 1 95.94 628 ASN B N 1
ATOM 10465 C CA . ASN B 1 628 ? 23.891 -0.293 13.531 1 95.94 628 ASN B CA 1
ATOM 10466 C C . ASN B 1 628 ? 22.906 0.253 12.492 1 95.94 628 ASN B C 1
ATOM 10468 O O . ASN B 1 628 ? 22.703 -0.362 11.445 1 95.94 628 ASN B O 1
ATOM 10472 N N . ALA B 1 629 ? 22.281 1.351 12.82 1 97.75 629 ALA B N 1
ATOM 10473 C CA . ALA B 1 629 ? 21.344 1.976 11.898 1 97.75 629 ALA B CA 1
ATOM 10474 C C . ALA B 1 629 ? 21.25 3.48 12.141 1 97.75 629 ALA B C 1
ATOM 10476 O O . ALA B 1 629 ? 21.859 4 13.078 1 97.75 629 ALA B O 1
ATOM 10477 N N . THR B 1 630 ? 20.766 4.16 11.219 1 96.88 630 THR B N 1
ATOM 10478 C CA . THR B 1 630 ? 20.375 5.555 11.367 1 96.88 630 THR B CA 1
ATOM 10479 C C . THR B 1 630 ? 18.859 5.699 11.25 1 96.88 630 THR B C 1
ATOM 10481 O O . THR B 1 630 ? 18.219 4.953 10.508 1 96.88 630 THR B O 1
ATOM 10484 N N . LEU B 1 631 ? 18.312 6.496 12.023 1 95.12 631 LEU B N 1
ATOM 10485 C CA . LEU B 1 631 ? 16.875 6.695 12.047 1 95.12 631 LEU B CA 1
ATOM 10486 C C . LEU B 1 631 ? 16.516 8.172 11.852 1 95.12 631 LEU B C 1
ATOM 10488 O O . LEU B 1 631 ? 17.141 9.039 12.469 1 95.12 631 LEU B O 1
ATOM 10492 N N . GLN B 1 632 ? 15.68 8.414 10.891 1 92.75 632 GLN B N 1
ATOM 10493 C CA . GLN B 1 632 ? 15.07 9.719 10.672 1 92.75 632 GLN B CA 1
ATOM 10494 C C . GLN B 1 632 ? 13.555 9.656 10.805 1 92.75 632 GLN B C 1
ATOM 10496 O O . GLN B 1 632 ? 12.891 8.953 10.039 1 92.75 632 GLN B O 1
ATOM 10501 N N . SER B 1 633 ? 12.984 10.219 11.742 1 89.06 633 SER B N 1
ATOM 10502 C CA . SER B 1 633 ? 11.547 10.18 11.977 1 89.06 633 SER B CA 1
ATOM 10503 C C . SER B 1 633 ? 10.922 11.562 11.82 1 89.06 633 SER B C 1
ATOM 10505 O O . SER B 1 633 ? 11.562 12.57 12.102 1 89.06 633 SER B O 1
ATOM 10507 N N . ALA B 1 634 ? 9.719 11.5 11.289 1 84.94 634 ALA B N 1
ATOM 10508 C CA . ALA B 1 634 ? 8.977 12.75 11.203 1 84.94 634 ALA B CA 1
ATOM 10509 C C . ALA B 1 634 ? 8.383 13.133 12.555 1 84.94 634 ALA B C 1
ATOM 10511 O O . ALA B 1 634 ? 7.984 12.258 13.336 1 84.94 634 ALA B O 1
ATOM 10512 N N . GLY B 1 635 ? 8.469 14.383 12.867 1 80.12 635 GLY B N 1
ATOM 10513 C CA . GLY B 1 635 ? 7.906 14.922 14.102 1 80.12 635 GLY B CA 1
ATOM 10514 C C . GLY B 1 635 ? 7.539 16.391 13.992 1 80.12 635 GLY B C 1
ATOM 10515 O O . GLY B 1 635 ? 7.789 17.031 12.969 1 80.12 635 GLY B O 1
ATOM 10516 N N . TYR B 1 636 ? 6.879 16.797 15.078 1 82.81 636 TYR B N 1
ATOM 10517 C CA . TYR B 1 636 ? 6.469 18.203 15.109 1 82.81 636 TYR B CA 1
ATOM 10518 C C . TYR B 1 636 ? 7.602 19.078 15.617 1 82.81 636 TYR B C 1
ATOM 10520 O O . TYR B 1 636 ? 8.281 18.734 16.594 1 82.81 636 TYR B O 1
ATOM 10528 N N . ALA B 1 637 ? 7.887 20 14.805 1 85.94 637 ALA B N 1
ATOM 10529 C CA . ALA B 1 637 ? 8.93 20.953 15.164 1 85.94 637 ALA B CA 1
ATOM 10530 C C . ALA B 1 637 ? 8.484 22.391 14.875 1 85.94 637 ALA B C 1
ATOM 10532 O O . ALA B 1 637 ? 7.57 22.609 14.078 1 85.94 637 ALA B O 1
ATOM 10533 N N . SER B 1 638 ? 9.078 23.281 15.664 1 88.75 638 SER B N 1
ATOM 10534 C CA . SER B 1 638 ? 8.852 24.703 15.383 1 88.75 638 SER B CA 1
ATOM 10535 C C . SER B 1 638 ? 9.805 25.203 14.305 1 88.75 638 SER B C 1
ATOM 10537 O O . SER B 1 638 ? 10.883 24.641 14.102 1 88.75 638 SER B O 1
ATOM 10539 N N . GLY B 1 639 ? 9.367 26.031 13.445 1 80.31 639 GLY B N 1
ATOM 10540 C CA . GLY B 1 639 ? 10.211 26.594 12.406 1 80.31 639 GLY B CA 1
ATOM 10541 C C . GLY B 1 639 ? 9.43 27.016 11.18 1 80.31 639 GLY B C 1
ATOM 10542 O O . GLY B 1 639 ? 8.211 26.812 11.102 1 80.31 639 GLY B O 1
ATOM 10543 N N . ARG B 1 640 ? 10.156 27.578 10.25 1 77.69 640 ARG B N 1
ATOM 10544 C CA . ARG B 1 640 ? 9.531 28.094 9.039 1 77.69 640 ARG B CA 1
ATOM 10545 C C . ARG B 1 640 ? 9.195 26.969 8.07 1 77.69 640 ARG B C 1
ATOM 10547 O O . ARG B 1 640 ? 9.953 26 7.949 1 77.69 640 ARG B O 1
ATOM 10554 N N . THR B 1 641 ? 8.055 27.031 7.484 1 75.62 641 THR B N 1
ATOM 10555 C CA . THR B 1 641 ? 7.637 26.047 6.488 1 75.62 641 THR B CA 1
ATOM 10556 C C . THR B 1 641 ? 7.934 26.547 5.078 1 75.62 641 THR B C 1
ATOM 10558 O O . THR B 1 641 ? 8.094 25.75 4.152 1 75.62 641 THR B O 1
ATOM 10561 N N . SER B 1 642 ? 7.938 27.984 5 1 78.06 642 SER B N 1
ATOM 10562 C CA . SER B 1 642 ? 8.227 28.594 3.709 1 78.06 642 SER B CA 1
ATOM 10563 C C . SER B 1 642 ? 9.328 29.641 3.828 1 78.06 642 SER B C 1
ATOM 10565 O O . SER B 1 642 ? 9.531 30.219 4.898 1 78.06 642 SER B O 1
ATOM 10567 N N . ASP B 1 643 ? 10.023 30.016 2.777 1 82.12 643 ASP B N 1
ATOM 10568 C CA . ASP B 1 643 ? 11.188 30.891 2.781 1 82.12 643 ASP B CA 1
ATOM 10569 C C . ASP B 1 643 ? 10.781 32.344 3.023 1 82.12 643 ASP B C 1
ATOM 10571 O O . ASP B 1 643 ? 11.516 33.094 3.65 1 82.12 643 ASP B O 1
ATOM 10575 N N . TRP B 1 644 ? 9.656 32.719 2.594 1 81.62 644 TRP B N 1
ATOM 10576 C CA . TRP B 1 644 ? 9.25 34.125 2.734 1 81.62 644 TRP B CA 1
ATOM 10577 C C . TRP B 1 644 ? 8.93 34.438 4.188 1 81.62 644 TRP B C 1
ATOM 10579 O O . TRP B 1 644 ? 8.93 35.625 4.582 1 81.62 644 TRP B O 1
ATOM 10589 N N . GLN B 1 645 ? 8.773 33.406 5.047 1 84.75 645 GLN B N 1
ATOM 10590 C CA . GLN B 1 645 ? 8.438 33.625 6.445 1 84.75 645 GLN B CA 1
ATOM 10591 C C . GLN B 1 645 ? 9.664 34.031 7.254 1 84.75 645 GLN B C 1
ATOM 10593 O O . GLN B 1 645 ? 9.562 34.281 8.453 1 84.75 645 GLN B O 1
ATOM 10598 N N . GLN B 1 646 ? 10.734 34.188 6.637 1 87.5 646 GLN B N 1
ATOM 10599 C CA . GLN B 1 646 ? 11.961 34.594 7.305 1 87.5 646 GLN B CA 1
ATOM 10600 C C . GLN B 1 646 ? 11.859 36.031 7.812 1 87.5 646 GLN B C 1
ATOM 10602 O O . GLN B 1 646 ? 12.539 36.406 8.766 1 87.5 646 GLN B O 1
ATOM 10607 N N . VAL B 1 647 ? 10.984 36.781 7.238 1 87.06 647 VAL B N 1
ATOM 10608 C CA . VAL B 1 647 ? 10.805 38.188 7.617 1 87.06 647 VAL B CA 1
ATOM 10609 C C . VAL B 1 647 ? 10.25 38.281 9.039 1 87.06 647 VAL B C 1
ATOM 10611 O O . VAL B 1 647 ? 10.508 39.25 9.75 1 87.06 647 VAL B O 1
ATOM 10614 N N . PHE B 1 648 ? 9.688 37.219 9.477 1 91 648 PHE B N 1
ATOM 10615 C CA . PHE B 1 648 ? 9.023 37.25 10.773 1 91 648 PHE B CA 1
ATOM 10616 C C . PHE B 1 648 ? 10.031 37.062 11.898 1 91 648 PHE B C 1
ATOM 10618 O O . PHE B 1 648 ? 9.727 37.312 13.07 1 91 648 PHE B O 1
ATOM 10625 N N . TYR B 1 649 ? 11.266 36.719 11.586 1 93.56 649 TYR B N 1
ATOM 10626 C CA . TYR B 1 649 ? 12.312 36.625 12.602 1 93.56 649 TYR B CA 1
ATOM 10627 C C . TYR B 1 649 ? 12.641 38.031 13.141 1 93.56 649 TYR B C 1
ATOM 10629 O O . TYR B 1 649 ? 12.93 38.188 14.328 1 93.56 649 TYR B O 1
ATOM 10637 N N . VAL B 1 650 ? 12.5 39 12.242 1 93.25 650 VAL B N 1
ATOM 10638 C CA . VAL B 1 650 ? 12.812 40.375 12.633 1 93.25 650 VAL B CA 1
ATOM 10639 C C . VAL B 1 650 ? 11.773 40.875 13.633 1 93.25 650 VAL B C 1
ATOM 10641 O O . VAL B 1 650 ? 12.117 41.562 14.594 1 93.25 650 VAL B O 1
ATOM 10644 N N . ILE B 1 651 ? 10.602 40.438 13.406 1 93.69 651 ILE B N 1
ATOM 10645 C CA . ILE B 1 651 ? 9.523 40.906 14.289 1 93.69 651 ILE B CA 1
ATOM 10646 C C . ILE B 1 651 ? 9.727 40.312 15.688 1 93.69 651 ILE B C 1
ATOM 10648 O O . ILE B 1 651 ? 9.641 41.031 16.688 1 93.69 651 ILE B O 1
ATOM 10652 N N . LEU B 1 652 ? 10.039 39.062 15.773 1 94.62 652 LEU B N 1
ATOM 10653 C CA . LEU B 1 652 ? 10.242 38.438 17.078 1 94.62 652 LEU B CA 1
ATOM 10654 C C . LEU B 1 652 ? 11.477 39 17.766 1 94.62 652 LEU B C 1
ATOM 10656 O O . LEU B 1 652 ? 11.484 39.188 18.984 1 94.62 652 LEU B O 1
ATOM 10660 N N . ALA B 1 653 ? 12.477 39.375 17.031 1 95 653 ALA B N 1
ATOM 10661 C CA . ALA B 1 653 ? 13.711 39.906 17.594 1 95 653 ALA B CA 1
ATOM 10662 C C . ALA B 1 653 ? 13.484 41.312 18.141 1 95 653 ALA B C 1
ATOM 10664 O O . ALA B 1 653 ? 13.961 41.656 19.234 1 95 653 ALA B O 1
ATOM 10665 N N . VAL B 1 654 ? 12.766 42.125 17.391 1 95.12 654 VAL B N 1
ATOM 10666 C CA . VAL B 1 654 ? 12.531 43.5 17.781 1 95.12 654 VAL B CA 1
ATOM 10667 C C . VAL B 1 654 ? 11.68 43.531 19.047 1 95.12 654 VAL B C 1
ATOM 10669 O O . VAL B 1 654 ? 11.906 44.375 19.938 1 95.12 654 VAL B O 1
ATOM 10672 N N . VAL B 1 655 ? 10.719 42.656 19.125 1 95 655 VAL B N 1
ATOM 10673 C CA . VAL B 1 655 ? 9.875 42.594 20.312 1 95 655 VAL B CA 1
ATOM 10674 C C . VAL B 1 655 ? 10.719 42.219 21.531 1 95 655 VAL B C 1
ATOM 10676 O O . VAL B 1 655 ? 10.562 42.781 22.609 1 95 655 VAL B O 1
ATOM 10679 N N . PHE B 1 656 ? 11.594 41.344 21.359 1 94.62 656 PHE B N 1
ATOM 10680 C CA . PHE B 1 656 ? 12.445 40.875 22.453 1 94.62 656 PHE B CA 1
ATOM 10681 C C . PHE B 1 656 ? 13.406 42 22.891 1 94.62 656 PHE B C 1
ATOM 10683 O O . PHE B 1 656 ? 13.547 42.281 24.078 1 94.62 656 PHE B O 1
ATOM 10690 N N . LEU B 1 657 ? 13.992 42.688 21.938 1 95 657 LEU B N 1
ATOM 10691 C CA . LEU B 1 657 ? 14.953 43.75 22.234 1 95 657 LEU B CA 1
ATOM 10692 C C . LEU B 1 657 ? 14.273 44.938 22.891 1 95 657 LEU B C 1
ATOM 10694 O O . LEU B 1 657 ? 14.812 45.531 23.812 1 95 657 LEU B O 1
ATOM 10698 N N . THR B 1 658 ? 13.094 45.25 22.344 1 93.5 658 THR B N 1
ATOM 10699 C CA . THR B 1 658 ? 12.375 46.375 22.906 1 93.5 658 THR B CA 1
ATOM 10700 C C . THR B 1 658 ? 11.891 46.062 24.328 1 93.5 658 THR B C 1
ATOM 10702 O O . THR B 1 658 ? 11.805 46.969 25.172 1 93.5 658 THR B O 1
ATOM 10705 N N . ASN B 1 659 ? 11.602 44.844 24.578 1 94.56 659 ASN B N 1
ATOM 10706 C CA . ASN B 1 659 ? 11.227 44.438 25.922 1 94.56 659 ASN B CA 1
ATOM 10707 C C . ASN B 1 659 ? 12.391 44.562 26.891 1 94.56 659 ASN B C 1
ATOM 10709 O O . ASN B 1 659 ? 12.211 45 28.031 1 94.56 659 ASN B O 1
ATOM 10713 N N . ILE B 1 660 ? 13.508 44.281 26.453 1 93.81 660 ILE B N 1
ATOM 10714 C CA . ILE B 1 660 ? 14.695 44.406 27.297 1 93.81 660 ILE B CA 1
ATOM 10715 C C . ILE B 1 660 ? 14.984 45.875 27.578 1 93.81 660 ILE B C 1
ATOM 10717 O O . ILE B 1 660 ? 15.32 46.25 28.703 1 93.81 660 ILE B O 1
ATOM 10721 N N . MET B 1 661 ? 14.836 46.656 26.594 1 91.19 661 MET B N 1
ATOM 10722 C CA . MET B 1 661 ? 15.07 48.094 26.734 1 91.19 661 MET B CA 1
ATOM 10723 C C . MET B 1 661 ? 14.062 48.719 27.703 1 91.19 661 MET B C 1
ATOM 10725 O O . MET B 1 661 ? 14.422 49.531 28.562 1 91.19 661 MET B O 1
ATOM 10729 N N . CYS B 1 662 ? 12.812 48.281 27.578 1 89.44 662 CYS B N 1
ATOM 10730 C CA . CYS B 1 662 ? 11.773 48.812 28.453 1 89.44 662 CYS B CA 1
ATOM 10731 C C . CYS B 1 662 ? 11.977 48.375 29.891 1 89.44 662 CYS B C 1
ATOM 10733 O O . CYS B 1 662 ? 11.828 49.156 30.812 1 89.44 662 CYS B O 1
ATOM 10735 N N . LEU B 1 663 ? 12.32 47.125 30.062 1 89.44 663 LEU B N 1
ATOM 10736 C CA . LEU B 1 663 ? 12.555 46.625 31.406 1 89.44 663 LEU B CA 1
ATOM 10737 C C . LEU B 1 663 ? 13.789 47.25 32.031 1 89.44 663 LEU B C 1
ATOM 10739 O O . LEU B 1 663 ? 13.781 47.594 33.219 1 89.44 663 LEU B O 1
ATOM 10743 N N . GLY B 1 664 ? 14.852 47.469 31.266 1 87.31 664 GLY B N 1
ATOM 10744 C CA . GLY B 1 664 ? 16.047 48.125 31.75 1 87.31 664 GLY B CA 1
ATOM 10745 C C . GLY B 1 664 ? 15.789 49.562 32.188 1 87.31 664 GLY B C 1
ATOM 10746 O O . GLY B 1 664 ? 16.266 50 33.219 1 87.31 664 GLY B O 1
ATOM 10747 N N . PHE B 1 665 ? 14.992 50.25 31.375 1 83.69 665 PHE B N 1
ATOM 10748 C CA . PHE B 1 665 ? 14.672 51.625 31.672 1 83.69 665 PHE B CA 1
ATOM 10749 C C . PHE B 1 665 ? 13.859 51.719 32.969 1 83.69 665 PHE B C 1
ATOM 10751 O O . PHE B 1 665 ? 14.094 52.625 33.781 1 83.69 665 PHE B O 1
ATOM 10758 N N . ILE B 1 666 ? 12.922 50.844 33.156 1 81.12 666 ILE B N 1
ATOM 10759 C CA . ILE B 1 666 ? 12.047 50.875 34.312 1 81.12 666 ILE B CA 1
ATOM 10760 C C . ILE B 1 666 ? 12.852 50.5 35.562 1 81.12 666 ILE B C 1
ATOM 10762 O O . ILE B 1 666 ? 12.648 51.094 36.625 1 81.12 666 ILE B O 1
ATOM 10766 N N . LEU B 1 667 ? 13.742 49.656 35.438 1 81.62 667 LEU B N 1
ATOM 10767 C CA . LEU B 1 667 ? 14.516 49.219 36.594 1 81.62 667 LEU B CA 1
ATOM 10768 C C . LEU B 1 667 ? 15.594 50.219 36.938 1 81.62 667 LEU B C 1
ATOM 10770 O O . LEU B 1 667 ? 15.805 50.531 38.125 1 81.62 667 LEU B O 1
ATOM 10774 N N . PHE B 1 668 ? 16.312 50.844 36.031 1 76.62 668 PHE B N 1
ATOM 10775 C CA . PHE B 1 668 ? 17.484 51.656 36.312 1 76.62 668 PHE B CA 1
ATOM 10776 C C . PHE B 1 668 ? 17.062 53.125 36.5 1 76.62 668 PHE B C 1
ATOM 10778 O O . PHE B 1 668 ? 17.625 53.812 37.375 1 76.62 668 PHE B O 1
ATOM 10785 N N . GLN B 1 669 ? 16.266 53.656 35.594 1 63.25 669 GLN B N 1
ATOM 10786 C CA . GLN B 1 669 ? 15.93 55.062 35.688 1 63.25 669 GLN B CA 1
ATOM 10787 C C . GLN B 1 669 ? 14.828 55.281 36.719 1 63.25 669 GLN B C 1
ATOM 10789 O O . GLN B 1 669 ? 14.766 56.344 37.375 1 63.25 669 GLN B O 1
ATOM 10794 N N . GLY B 1 670 ? 13.969 54.312 36.938 1 59.81 670 GLY B N 1
ATOM 10795 C CA . GLY B 1 670 ? 12.852 54.5 37.844 1 59.81 670 GLY B CA 1
ATOM 10796 C C . GLY B 1 670 ? 13.234 54.375 39.312 1 59.81 670 GLY B C 1
ATOM 10797 O O . GLY B 1 670 ? 12.477 54.781 40.188 1 59.81 670 GLY B O 1
ATOM 10798 N N . ARG B 1 671 ? 14.625 54.281 39.688 1 58.44 671 ARG B N 1
ATOM 10799 C CA . ARG B 1 671 ? 15.172 54.125 41.031 1 58.44 671 ARG B CA 1
ATOM 10800 C C . ARG B 1 671 ? 14.078 53.781 42.031 1 58.44 671 ARG B C 1
ATOM 10802 O O . ARG B 1 671 ? 14.008 54.375 43.125 1 58.44 671 ARG B O 1
ATOM 10809 N N . GLY B 1 672 ? 13.242 52.781 41.656 1 56.09 672 GLY B N 1
ATOM 10810 C CA . GLY B 1 672 ? 12.227 52.281 42.562 1 56.09 672 GLY B CA 1
ATOM 10811 C C . GLY B 1 672 ? 11.023 53.188 42.688 1 56.09 672 GLY B C 1
ATOM 10812 O O . GLY B 1 672 ? 10.07 52.875 43.406 1 56.09 672 GLY B O 1
ATOM 10813 N N . GLN B 1 673 ? 10.93 54.438 42.188 1 61.44 673 GLN B N 1
ATOM 10814 C CA . GLN B 1 673 ? 9.781 55.312 42.312 1 61.44 673 GLN B CA 1
ATOM 10815 C C . GLN B 1 673 ? 9.18 55.688 40.969 1 61.44 673 GLN B C 1
ATOM 10817 O O . GLN B 1 673 ? 9.891 56.125 40.062 1 61.44 673 GLN B O 1
ATOM 10822 N N . LEU B 1 674 ? 8.008 55 40.562 1 67.56 674 LEU B N 1
ATOM 10823 C CA . LEU B 1 674 ? 7.293 55.375 39.344 1 67.56 674 LEU B CA 1
ATOM 10824 C C . LEU B 1 674 ? 6.637 56.75 39.5 1 67.56 674 LEU B C 1
ATOM 10826 O O . LEU B 1 674 ? 6.109 57.062 40.562 1 67.56 674 LEU B O 1
ATOM 10830 N N . VAL B 1 675 ? 7.043 57.562 38.594 1 68.38 675 VAL B N 1
ATOM 10831 C CA . VAL B 1 675 ? 6.383 58.844 38.594 1 68.38 675 VAL B CA 1
ATOM 10832 C C . VAL B 1 675 ? 4.941 58.688 38.094 1 68.38 675 VAL B C 1
ATOM 10834 O O . VAL B 1 675 ? 4.625 57.781 37.344 1 68.38 675 VAL B O 1
ATOM 10837 N N . THR B 1 676 ? 4.078 59.344 38.75 1 65.31 676 THR B N 1
ATOM 10838 C CA . THR B 1 676 ? 2.684 59.312 38.312 1 65.31 676 THR B CA 1
ATOM 10839 C C . THR B 1 676 ? 2.564 59.656 36.844 1 65.31 676 THR B C 1
ATOM 10841 O O . THR B 1 676 ? 3.18 60.625 36.344 1 65.31 676 THR B O 1
ATOM 10844 N N . ASP B 1 677 ? 2.064 58.75 36.094 1 68.25 677 ASP B N 1
ATOM 10845 C CA . ASP B 1 677 ? 1.9 58.906 34.656 1 68.25 677 ASP B CA 1
ATOM 10846 C C . ASP B 1 677 ? 0.893 60 34.312 1 68.25 677 ASP B C 1
ATOM 10848 O O . ASP B 1 677 ? -0.316 59.812 34.469 1 68.25 677 ASP B O 1
ATOM 10852 N N . PHE B 1 678 ? 1.381 61.062 33.969 1 63.91 678 PHE B N 1
ATOM 10853 C CA . PHE B 1 678 ? 0.529 62.219 33.656 1 63.91 678 PHE B CA 1
ATOM 10854 C C . PHE B 1 678 ? -0.191 62.031 32.344 1 63.91 678 PHE B C 1
ATOM 10856 O O . PHE B 1 678 ? -1.146 62.75 32.031 1 63.91 678 PHE B O 1
ATOM 10863 N N . THR B 1 679 ? 0.193 60.969 31.578 1 65.81 679 THR B N 1
ATOM 10864 C CA . THR B 1 679 ? -0.415 60.812 30.266 1 65.81 679 THR B CA 1
ATOM 10865 C C . THR B 1 679 ? -1.697 60 30.359 1 65.81 679 THR B C 1
ATOM 10867 O O . THR B 1 679 ? -2.486 59.938 29.406 1 65.81 679 THR B O 1
ATOM 10870 N N . GLU B 1 680 ? -1.897 59.469 31.547 1 69.25 680 GLU B N 1
ATOM 10871 C CA . GLU B 1 680 ? -3.162 58.781 31.766 1 69.25 680 GLU B CA 1
ATOM 10872 C C . GLU B 1 680 ? -4.309 59.781 31.984 1 69.25 680 GLU B C 1
ATOM 10874 O O . GLU B 1 680 ? -4.141 60.781 32.656 1 69.25 680 GLU B O 1
ATOM 10879 N N . PRO B 1 681 ? -5.336 59.438 31.422 1 67.31 681 PRO B N 1
ATOM 10880 C CA . PRO B 1 681 ? -6.43 60.406 31.422 1 67.31 681 PRO B CA 1
ATOM 10881 C C . PRO B 1 681 ? -6.832 60.844 32.812 1 67.31 681 PRO B C 1
ATOM 10883 O O . PRO B 1 681 ? -6.988 62.062 33.062 1 67.31 681 PRO B O 1
ATOM 10886 N N . PRO B 1 682 ? -6.883 59.906 33.812 1 64.19 682 PRO B N 1
ATOM 10887 C CA . PRO B 1 682 ? -7.285 60.438 35.125 1 64.19 682 PRO B CA 1
ATOM 10888 C C . PRO B 1 682 ? -6.227 61.312 35.75 1 64.19 682 PRO B C 1
ATOM 10890 O O . PRO B 1 682 ? -6.566 62.312 36.406 1 64.19 682 PRO B O 1
ATOM 10893 N N . ASN B 1 683 ? -5.012 61.062 35.469 1 63.69 683 ASN B N 1
ATOM 10894 C CA . ASN B 1 683 ? -3.945 61.875 36.062 1 63.69 683 ASN B CA 1
ATOM 10895 C C . ASN B 1 683 ? -3.795 63.219 35.312 1 63.69 683 ASN B C 1
ATOM 10897 O O . ASN B 1 683 ? -3.48 64.25 35.938 1 63.69 683 ASN B O 1
ATOM 10901 N N . LEU B 1 684 ? -4.016 63.094 34.062 1 65.44 684 LEU B N 1
ATOM 10902 C CA . LEU B 1 684 ? -3.949 64.312 33.281 1 65.44 684 LEU B CA 1
ATOM 10903 C C . LEU B 1 684 ? -5.07 65.312 33.688 1 65.44 684 LEU B C 1
ATOM 10905 O O . LEU B 1 684 ? -4.863 66.5 33.75 1 65.44 684 LEU B O 1
ATOM 10909 N N . PHE B 1 685 ? -6.125 64.688 33.969 1 61.94 685 PHE B N 1
ATOM 10910 C CA . PHE B 1 685 ? -7.262 65.5 34.406 1 61.94 685 PHE B CA 1
ATOM 10911 C C . PHE B 1 685 ? -6.992 66.125 35.781 1 61.94 685 PHE B C 1
ATOM 10913 O O . PHE B 1 685 ? -7.266 67.312 35.969 1 61.94 685 PHE B O 1
ATOM 10920 N N . ALA B 1 686 ? -6.484 65.375 36.656 1 59.91 686 ALA B N 1
ATOM 10921 C CA . ALA B 1 686 ? -6.188 65.938 38 1 59.91 686 ALA B CA 1
ATOM 10922 C C . ALA B 1 686 ? -5.137 67 37.938 1 59.91 686 ALA B C 1
ATOM 10924 O O . ALA B 1 686 ? -5.223 68 38.688 1 59.91 686 ALA B O 1
ATOM 10925 N N . LEU B 1 687 ? -4.234 66.875 37.094 1 62 687 LEU B N 1
ATOM 10926 C CA . LEU B 1 687 ? -3.172 67.875 36.969 1 62 687 LEU B CA 1
ATOM 10927 C C . LEU B 1 687 ? -3.717 69.125 36.375 1 62 687 LEU B C 1
ATOM 10929 O O . LEU B 1 687 ? -3.33 70.25 36.781 1 62 687 LEU B O 1
ATOM 10933 N N . ALA B 1 688 ? -4.586 69.062 35.469 1 60.59 688 ALA B N 1
ATOM 10934 C CA . ALA B 1 688 ? -5.117 70.25 34.781 1 60.59 688 ALA B CA 1
ATOM 10935 C C . ALA B 1 688 ? -6.039 71 35.719 1 60.59 688 ALA B C 1
ATOM 10937 O O . ALA B 1 688 ? -6.051 72.25 35.688 1 60.59 688 ALA B O 1
ATOM 10938 N N . VAL B 1 689 ? -6.688 70.375 36.594 1 57.28 689 VAL B N 1
ATOM 10939 C CA . VAL B 1 689 ? -7.629 71 37.5 1 57.28 689 VAL B CA 1
ATOM 10940 C C . VAL B 1 689 ? -6.867 71.688 38.625 1 57.28 689 VAL B C 1
ATOM 10942 O O . VAL B 1 689 ? -7.289 72.75 39.094 1 57.28 689 VAL B O 1
ATOM 10945 N N . ASN B 1 690 ? -5.742 71.188 39.031 1 53.03 690 ASN B N 1
ATOM 10946 C CA . ASN B 1 690 ? -4.98 71.812 40.125 1 53.03 690 ASN B CA 1
ATOM 10947 C C . ASN B 1 690 ? -4.086 72.938 39.656 1 53.03 690 ASN B C 1
ATOM 10949 O O . ASN B 1 690 ? -3.377 73.562 40.469 1 53.03 690 ASN B O 1
ATOM 10953 N N . SER B 1 691 ? -4.043 73.312 38.406 1 54.53 691 SER B N 1
ATOM 10954 C CA . SER B 1 691 ? -3.178 74.375 37.906 1 54.53 691 SER B CA 1
ATOM 10955 C C . SER B 1 691 ? -3.885 75.75 37.969 1 54.53 691 SER B C 1
ATOM 10957 O O . SER B 1 691 ? -5.102 75.812 37.781 1 54.53 691 SER B O 1
ATOM 10959 N N . PRO B 1 692 ? -3.207 76.938 38.75 1 46 692 PRO B N 1
ATOM 10960 C CA . PRO B 1 692 ? -3.83 78.25 38.906 1 46 692 PRO B CA 1
ATOM 10961 C C . PRO B 1 692 ? -4.293 78.812 37.562 1 46 692 PRO B C 1
ATOM 10963 O O . PRO B 1 692 ? -3.82 78.438 36.5 1 46 692 PRO B O 1
ATOM 10966 N N . GLY B 1 693 ? -5.328 79.688 37.5 1 44.34 693 GLY B N 1
ATOM 10967 C CA . GLY B 1 693 ? -6.055 80.312 36.406 1 44.34 693 GLY B CA 1
ATOM 10968 C C . GLY B 1 693 ? -5.141 81 35.375 1 44.34 693 GLY B C 1
ATOM 10969 O O . GLY B 1 693 ? -5.609 81.5 34.375 1 44.34 693 GLY B O 1
ATOM 10970 N N . THR B 1 694 ? -3.998 81.562 35.75 1 38.44 694 THR B N 1
ATOM 10971 C CA . THR B 1 694 ? -3.262 82.438 34.844 1 38.44 694 THR B CA 1
ATOM 10972 C C . THR B 1 694 ? -2.775 81.625 33.625 1 38.44 694 THR B C 1
ATOM 10974 O O . THR B 1 694 ? -2.041 82.188 32.781 1 38.44 694 THR B O 1
ATOM 10977 N N . VAL B 1 695 ? -2.674 80.562 33.75 1 43.03 695 VAL B N 1
ATOM 10978 C CA . VAL B 1 695 ? -2.221 79.875 32.531 1 43.03 695 VAL B CA 1
ATOM 10979 C C . VAL B 1 695 ? -3.197 80.188 31.391 1 43.03 695 VAL B C 1
ATOM 10981 O O . VAL B 1 695 ? -4.008 79.312 31.031 1 43.03 695 VAL B O 1
ATOM 10984 N N . HIS B 1 696 ? -3.988 81.25 31.391 1 36.94 696 HIS B N 1
ATOM 10985 C CA . HIS B 1 696 ? -4.945 81.875 30.484 1 36.94 696 HIS B CA 1
ATOM 10986 C C . HIS B 1 696 ? -4.406 81.938 29.062 1 36.94 696 HIS B C 1
ATOM 10988 O O . HIS B 1 696 ? -5.094 82.438 28.156 1 36.94 696 HIS B O 1
ATOM 10994 N N . ALA B 1 697 ? -3.156 82.188 28.953 1 38.06 697 ALA B N 1
ATOM 10995 C CA . ALA B 1 697 ? -2.691 82.375 27.578 1 38.06 697 ALA B CA 1
ATOM 10996 C C . ALA B 1 697 ? -3.1 81.25 26.688 1 38.06 697 ALA B C 1
ATOM 10998 O O . ALA B 1 697 ? -3.023 81.312 25.453 1 38.06 697 ALA B O 1
ATOM 10999 N N . TRP B 1 698 ? -3.219 80.125 27.172 1 39.44 698 TRP B N 1
ATOM 11000 C CA . TRP B 1 698 ? -3.645 79 26.344 1 39.44 698 TRP B CA 1
ATOM 11001 C C . TRP B 1 698 ? -5.164 78.938 26.203 1 39.44 698 TRP B C 1
ATOM 11003 O O . TRP B 1 698 ? -5.73 78 25.719 1 39.44 698 TRP B O 1
ATOM 11013 N N . SER B 1 699 ? -5.922 79.75 26.766 1 38.03 699 SER B N 1
ATOM 11014 C CA . SER B 1 699 ? -7.371 79.938 26.703 1 38.03 699 SER B CA 1
ATOM 11015 C C . SER B 1 699 ? -7.891 79.812 25.281 1 38.03 699 SER B C 1
ATOM 11017 O O . SER B 1 699 ? -9.062 79.5 25.062 1 38.03 699 SER B O 1
ATOM 11019 N N . GLY B 1 700 ? -7.258 80.312 24.266 1 34.78 700 GLY B N 1
ATOM 11020 C CA . GLY B 1 700 ? -7.758 80.25 22.891 1 34.78 700 GLY B CA 1
ATOM 11021 C C . GLY B 1 700 ? -7.598 78.875 22.25 1 34.78 700 GLY B C 1
ATOM 11022 O O . GLY B 1 700 ? -7.672 78.75 21.016 1 34.78 700 GLY B O 1
ATOM 11023 N N . ALA B 1 701 ? -7.043 77.875 22.781 1 39.94 701 ALA B N 1
ATOM 11024 C CA . ALA B 1 701 ? -6.789 76.562 22.094 1 39.94 701 ALA B CA 1
ATOM 11025 C C . ALA B 1 701 ? -8.086 75.812 21.859 1 39.94 701 ALA B C 1
ATOM 11027 O O . ALA B 1 701 ? -8.781 75.438 22.812 1 39.94 701 ALA B O 1
ATOM 11028 N N . GLN B 1 702 ? -8.734 76 20.797 1 37.03 702 GLN B N 1
ATOM 11029 C CA . GLN B 1 702 ? -9.977 75.375 20.344 1 37.03 702 GLN B CA 1
ATOM 11030 C C . GLN B 1 702 ? -9.93 73.812 20.5 1 37.03 702 GLN B C 1
ATOM 11032 O O . GLN B 1 702 ? -8.945 73.188 20.109 1 37.03 702 GLN B O 1
ATOM 11037 N N . LEU B 1 703 ? -10.625 73.25 21.25 1 39.16 703 LEU B N 1
ATOM 11038 C CA . LEU B 1 703 ? -11.016 71.875 21.438 1 39.16 703 LEU B CA 1
ATOM 11039 C C . LEU B 1 703 ? -11.43 71.25 20.109 1 39.16 703 LEU B C 1
ATOM 11041 O O . LEU B 1 703 ? -12.188 71.875 19.344 1 39.16 703 LEU B O 1
ATOM 11045 N N . GLY B 1 704 ? -10.781 70.25 19.531 1 42.09 704 GLY B N 1
ATOM 11046 C CA . GLY B 1 704 ? -11.078 69.5 18.344 1 42.09 704 GLY B CA 1
ATOM 11047 C C . GLY B 1 704 ? -10.07 69.688 17.219 1 42.09 704 GLY B C 1
ATOM 11048 O O . GLY B 1 704 ? -9.945 68.875 16.328 1 42.09 704 GLY B O 1
ATOM 11049 N N . ALA B 1 705 ? -9.93 71.062 16.594 1 38.56 705 ALA B N 1
ATOM 11050 C CA . ALA B 1 705 ? -9.195 71.312 15.352 1 38.56 705 ALA B CA 1
ATOM 11051 C C . ALA B 1 705 ? -7.691 71.312 15.586 1 38.56 705 ALA B C 1
ATOM 11053 O O . ALA B 1 705 ? -7.184 72.062 16.438 1 38.56 705 ALA B O 1
ATOM 11054 N N . ALA B 1 706 ? -6.949 70.25 15.359 1 41.47 706 ALA B N 1
ATOM 11055 C CA . ALA B 1 706 ? -5.508 70.125 15.172 1 41.47 706 ALA B CA 1
ATOM 11056 C C . ALA B 1 706 ? -4.918 71.375 14.523 1 41.47 706 ALA B C 1
ATOM 11058 O O . ALA B 1 706 ? -4.801 71.438 13.297 1 41.47 706 ALA B O 1
ATOM 11059 N N . GLY B 1 707 ? -5.199 72.5 14.578 1 39.53 707 GLY B N 1
ATOM 11060 C CA . GLY B 1 707 ? -4.426 73.438 13.844 1 39.53 707 GLY B CA 1
ATOM 11061 C C . GLY B 1 707 ? -2.947 73.438 14.188 1 39.53 707 GLY B C 1
ATOM 11062 O O . GLY B 1 707 ? -2.564 73 15.266 1 39.53 707 GLY B O 1
ATOM 11063 N N . THR B 1 708 ? -1.981 73.5 13.156 1 43.69 708 THR B N 1
ATOM 11064 C CA . THR B 1 708 ? -0.542 73.312 12.992 1 43.69 708 THR B CA 1
ATOM 11065 C C . THR B 1 708 ? 0.213 73.938 14.164 1 43.69 708 THR B C 1
ATOM 11067 O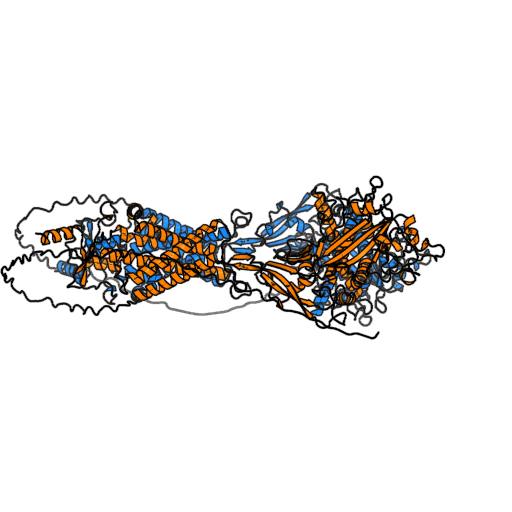 O . THR B 1 708 ? 1.173 73.375 14.672 1 43.69 708 THR B O 1
ATOM 11070 N N . PRO B 1 709 ? 0.026 75.188 14.383 1 41.09 709 PRO B N 1
ATOM 11071 C CA . PRO B 1 709 ? 1.033 75.812 15.211 1 41.09 709 PRO B CA 1
ATOM 11072 C C . PRO B 1 709 ? 1.009 75.375 16.656 1 41.09 709 PRO B C 1
ATOM 11074 O O . PRO B 1 709 ? 2.045 75.375 17.328 1 41.09 709 PRO B O 1
ATOM 11077 N N . ARG B 1 710 ? 0.001 74.938 17.281 1 47.5 710 ARG B N 1
ATOM 11078 C CA . ARG B 1 710 ? -0.185 74.812 18.719 1 47.5 710 ARG B CA 1
ATOM 11079 C C . ARG B 1 710 ? 0.082 73.375 19.172 1 47.5 710 ARG B C 1
ATOM 11081 O O . ARG B 1 710 ? 0.257 73.125 20.375 1 47.5 710 ARG B O 1
ATOM 11088 N N . LEU B 1 711 ? 0.055 72.438 18.344 1 45.5 711 LEU B N 1
ATOM 11089 C CA . LEU B 1 711 ? 0.45 71.062 18.609 1 45.5 711 LEU B CA 1
ATOM 11090 C C . LEU B 1 711 ? 1.896 71 19.094 1 45.5 711 LEU B C 1
ATOM 11092 O O . LEU B 1 711 ? 2.316 70 19.672 1 45.5 711 LEU B O 1
ATOM 11096 N N . ARG B 1 712 ? 2.537 72.188 18.906 1 48.53 712 ARG B N 1
ATOM 11097 C CA . ARG B 1 712 ? 3.953 72.25 19.25 1 48.53 712 ARG B CA 1
ATOM 11098 C C . ARG B 1 712 ? 4.16 72.875 20.609 1 48.53 712 ARG B C 1
ATOM 11100 O O . ARG B 1 712 ? 5.289 73 21.094 1 48.53 712 ARG B O 1
ATOM 11107 N N . ASP B 1 713 ? 3.078 73.375 21.25 1 53.03 713 ASP B N 1
ATOM 11108 C CA . ASP B 1 713 ? 3.311 74.125 22.5 1 53.03 713 ASP B CA 1
ATOM 11109 C C . ASP B 1 713 ? 3.682 73.125 23.625 1 53.03 713 ASP B C 1
ATOM 11111 O O . ASP B 1 713 ? 3.018 72.125 23.828 1 53.03 713 ASP B O 1
ATOM 11115 N N . ARG B 1 714 ? 4.855 73.25 24.203 1 56.53 714 ARG B N 1
ATOM 11116 C CA . ARG B 1 714 ? 5.441 72.438 25.219 1 56.53 714 ARG B CA 1
ATOM 11117 C C . ARG B 1 714 ? 5.125 72.938 26.625 1 56.53 714 ARG B C 1
ATOM 11119 O O . ARG B 1 714 ? 5.047 74.125 26.828 1 56.53 714 ARG B O 1
ATOM 11126 N N . TRP B 1 715 ? 4.574 72.125 27.406 1 60.84 715 TRP B N 1
ATOM 11127 C CA . TRP B 1 715 ? 4.285 72.562 28.781 1 60.84 715 TRP B CA 1
ATOM 11128 C C . TRP B 1 715 ? 5.113 71.75 29.781 1 60.84 715 TRP B C 1
ATOM 11130 O O . TRP B 1 715 ? 5.574 70.688 29.469 1 60.84 715 TRP B O 1
ATOM 11140 N N . HIS B 1 716 ? 5.5 72.375 30.859 1 59.41 716 HIS B N 1
ATOM 11141 C CA . HIS B 1 716 ? 6.223 71.75 31.953 1 59.41 716 HIS B CA 1
ATOM 11142 C C . HIS B 1 716 ? 5.344 71.625 33.188 1 59.41 716 HIS B C 1
ATOM 11144 O O . HIS B 1 716 ? 4.402 72.375 33.375 1 59.41 716 HIS B O 1
ATOM 11150 N N . VAL B 1 717 ? 5.426 70.5 33.906 1 57.97 717 VAL B N 1
ATOM 11151 C CA . VAL B 1 717 ? 4.711 70.312 35.156 1 57.97 717 VAL B CA 1
ATOM 11152 C C . VAL B 1 717 ? 5.637 70.688 36.344 1 57.97 717 VAL B C 1
ATOM 11154 O O . VAL B 1 717 ? 6.785 70.188 36.375 1 57.97 717 VAL B O 1
ATOM 11157 N N . ASP B 1 718 ? 5.387 71.75 37.031 1 55.38 718 ASP B N 1
ATOM 11158 C CA . ASP B 1 718 ? 6.191 72.125 38.188 1 55.38 718 ASP B CA 1
ATOM 11159 C C . ASP B 1 718 ? 5.461 71.812 39.5 1 55.38 718 ASP B C 1
ATOM 11161 O O . ASP B 1 718 ? 4.246 71.562 39.5 1 55.38 718 ASP B O 1
ATOM 11165 N N . MET B 1 719 ? 6.07 71.312 40.5 1 52.56 719 MET B N 1
ATOM 11166 C CA . MET B 1 719 ? 5.516 71 41.812 1 52.56 719 MET B CA 1
ATOM 11167 C C . MET B 1 719 ? 5.711 72.125 42.75 1 52.56 719 MET B C 1
ATOM 11169 O O . MET B 1 719 ? 6.793 72.75 42.812 1 52.56 719 MET B O 1
ATOM 11173 N N . ARG B 1 720 ? 4.602 72.625 43.281 1 47.22 720 ARG B N 1
ATOM 11174 C CA . ARG B 1 720 ? 4.766 73.625 44.312 1 47.22 720 ARG B CA 1
ATOM 11175 C C . ARG B 1 720 ? 5.262 73 45.625 1 47.22 720 ARG B C 1
ATOM 11177 O O . ARG B 1 720 ? 4.648 72.062 46.125 1 47.22 720 ARG B O 1
ATOM 11184 N N . GLU B 1 721 ? 6.543 73.125 45.875 1 44.75 721 GLU B N 1
ATOM 11185 C CA . GLU B 1 721 ? 7.223 72.5 47.031 1 44.75 721 GLU B CA 1
ATOM 11186 C C . GLU B 1 721 ? 6.359 72.562 48.281 1 44.75 721 GLU B C 1
ATOM 11188 O O . GLU B 1 721 ? 6.363 71.688 49.094 1 44.75 721 GLU B O 1
ATOM 11193 N N . GLU B 1 722 ? 5.723 73.688 48.562 1 40.69 722 GLU B N 1
ATOM 11194 C CA . GLU B 1 722 ? 5.035 73.875 49.844 1 40.69 722 GLU B CA 1
ATOM 11195 C C . GLU B 1 722 ? 3.758 73 49.906 1 40.69 722 GLU B C 1
ATOM 11197 O O . GLU B 1 722 ? 3.412 72.438 50.938 1 40.69 722 GLU B O 1
ATOM 11202 N N . SER B 1 723 ? 3.035 73 48.844 1 42.84 723 SER B N 1
ATOM 11203 C CA . SER B 1 723 ? 1.724 72.312 48.875 1 42.84 723 SER B CA 1
ATOM 11204 C C . SER B 1 723 ? 1.721 71 48.156 1 42.84 723 SER B C 1
ATOM 11206 O O . SER B 1 723 ? 0.808 70.188 48.312 1 42.84 723 SER B O 1
ATOM 11208 N N . GLY B 1 724 ? 2.854 70.5 47.688 1 42.91 724 GLY B N 1
ATOM 11209 C CA . GLY B 1 724 ? 2.977 69.188 47 1 42.91 724 GLY B CA 1
ATOM 11210 C C . GLY B 1 724 ? 2.092 69.125 45.75 1 42.91 724 GLY B C 1
ATOM 11211 O O . GLY B 1 724 ? 1.782 68 45.312 1 42.91 724 GLY B O 1
ATOM 11212 N N . HIS B 1 725 ? 1.459 70.125 45.344 1 48.12 725 HIS B N 1
ATOM 11213 C CA . HIS B 1 725 ? 0.519 70.125 44.219 1 48.12 725 HIS B CA 1
ATOM 11214 C C . HIS B 1 725 ? 1.23 70.375 42.906 1 48.12 725 HIS B C 1
ATOM 11216 O O . HIS B 1 725 ? 2.119 71.188 42.812 1 48.12 725 HIS B O 1
ATOM 11222 N N . TYR B 1 726 ? 0.994 69.438 41.906 1 51.81 726 TYR B N 1
ATOM 11223 C CA . TYR B 1 726 ? 1.598 69.562 40.562 1 51.81 726 TYR B CA 1
ATOM 11224 C C . TYR B 1 726 ? 0.814 70.5 39.688 1 51.81 726 TYR B C 1
ATOM 11226 O O . TYR B 1 726 ? -0.416 70.562 39.75 1 51.81 726 TYR B O 1
ATOM 11234 N N . TYR B 1 727 ? 1.351 71.625 39.156 1 54.38 727 TYR B N 1
ATOM 11235 C CA . TYR B 1 727 ? 0.653 72.5 38.25 1 54.38 727 TYR B CA 1
ATOM 11236 C C . TYR B 1 727 ? 1.389 72.625 36.906 1 54.38 727 TYR B C 1
ATOM 11238 O O . TYR B 1 727 ? 2.568 72.312 36.812 1 54.38 727 TYR B O 1
ATOM 11246 N N . ILE B 1 728 ? 0.739 73 35.781 1 59.91 728 ILE B N 1
ATOM 11247 C CA . ILE B 1 728 ? 1.289 73.125 34.438 1 59.91 728 ILE B CA 1
ATOM 11248 C C . ILE B 1 728 ? 1.876 74.5 34.219 1 59.91 728 ILE B C 1
ATOM 11250 O O . ILE B 1 728 ? 1.271 75.5 34.625 1 59.91 728 ILE B O 1
ATOM 11254 N N . ARG B 1 729 ? 3.168 74.688 33.938 1 53.09 729 ARG B N 1
ATOM 11255 C CA . ARG B 1 729 ? 3.812 76 33.625 1 53.09 729 ARG B CA 1
ATOM 11256 C C . ARG B 1 729 ? 4.113 76.125 32.156 1 53.09 729 ARG B C 1
ATOM 11258 O O . ARG B 1 729 ? 4.625 75.188 31.531 1 53.09 729 ARG B O 1
ATOM 11265 N N . THR B 1 730 ? 3.484 77.125 31.438 1 51.53 730 THR B N 1
ATOM 11266 C CA . THR B 1 730 ? 3.799 77.375 30.031 1 51.53 730 THR B CA 1
ATOM 11267 C C . THR B 1 730 ? 5.062 78.188 29.891 1 51.53 730 THR B C 1
ATOM 11269 O O . THR B 1 730 ? 5.48 78.875 30.828 1 51.53 730 THR B O 1
ATOM 11272 N N . ARG B 1 731 ? 5.805 78.188 28.844 1 48.66 731 ARG B N 1
ATOM 11273 C CA . ARG B 1 731 ? 7.043 78.938 28.594 1 48.66 731 ARG B CA 1
ATOM 11274 C C . ARG B 1 731 ? 6.855 80.438 28.844 1 48.66 731 ARG B C 1
ATOM 11276 O O . ARG B 1 731 ? 7.801 81.125 29.219 1 48.66 731 ARG B O 1
ATOM 11283 N N . GLY B 1 732 ? 5.785 81.062 28.562 1 43.81 732 GLY B N 1
ATOM 11284 C CA . GLY B 1 732 ? 5.684 82.5 28.75 1 43.81 732 GLY B CA 1
ATOM 11285 C C . GLY B 1 732 ? 5.812 82.938 30.203 1 43.81 732 GLY B C 1
ATOM 11286 O O . GLY B 1 732 ? 6.316 84 30.516 1 43.81 732 GLY B O 1
ATOM 11287 N N . GLN B 1 733 ? 5.391 82.062 30.984 1 42.81 733 GLN B N 1
ATOM 11288 C CA . GLN B 1 733 ? 5.492 82.5 32.406 1 42.81 733 GLN B CA 1
ATOM 11289 C C . GLN B 1 733 ? 6.898 82.25 32.938 1 42.81 733 GLN B C 1
ATOM 11291 O O . GLN B 1 733 ? 7.297 82.875 33.938 1 42.81 733 GLN B O 1
ATOM 11296 N N . LEU B 1 734 ? 7.523 81.375 32.312 1 43.5 734 LEU B N 1
ATOM 11297 C CA . LEU B 1 734 ? 8.914 81.188 32.75 1 43.5 734 LEU B CA 1
ATOM 11298 C C . LEU B 1 734 ? 9.734 82.438 32.406 1 43.5 734 LEU B C 1
ATOM 11300 O O . LEU B 1 734 ? 10.602 82.812 33.188 1 43.5 734 LEU B O 1
ATOM 11304 N N . GLN B 1 735 ? 9.477 83.062 31.281 1 41.16 735 GLN B N 1
ATOM 11305 C CA . GLN B 1 735 ? 10.211 84.25 30.938 1 41.16 735 GLN B CA 1
ATOM 11306 C C . GLN B 1 735 ? 9.828 85.438 31.859 1 41.16 735 GLN B C 1
ATOM 11308 O O . GLN B 1 735 ? 10.672 86.25 32.188 1 41.16 735 GLN B O 1
ATOM 11313 N N . ASP B 1 736 ? 8.648 85.5 32.219 1 42.78 736 ASP B N 1
ATOM 11314 C CA . ASP B 1 736 ? 8.281 86.562 33.094 1 42.78 736 ASP B CA 1
ATOM 11315 C C . ASP B 1 736 ? 8.859 86.375 34.5 1 42.78 736 ASP B C 1
ATOM 11317 O O . ASP B 1 736 ? 9.242 87.375 35.156 1 42.78 736 ASP B O 1
ATOM 11321 N N . LEU B 1 737 ? 8.961 85.188 34.875 1 42.16 737 LEU B N 1
ATOM 11322 C CA . LEU B 1 737 ? 9.594 85 36.188 1 42.16 737 LEU B CA 1
ATOM 11323 C C . LEU B 1 737 ? 11.109 85.188 36.094 1 42.16 737 LEU B C 1
ATOM 11325 O O . LEU B 1 737 ? 11.742 85.688 37 1 42.16 737 LEU B O 1
ATOM 11329 N N . GLU B 1 738 ? 11.648 84.688 35.062 1 43.25 738 GLU B N 1
ATOM 11330 C CA . GLU B 1 738 ? 13.07 84.938 34.875 1 43.25 738 GLU B CA 1
ATOM 11331 C C . GLU B 1 738 ? 13.344 86.438 34.656 1 43.25 738 GLU B C 1
ATOM 11333 O O . GLU B 1 738 ? 14.344 87 35.156 1 43.25 738 GLU B O 1
ATOM 11338 N N . ASP B 1 739 ? 12.477 87.062 33.969 1 43.53 739 ASP B N 1
ATOM 11339 C CA . ASP B 1 739 ? 12.672 88.5 33.812 1 43.53 739 ASP B CA 1
ATOM 11340 C C . ASP B 1 739 ? 12.422 89.25 35.125 1 43.53 739 ASP B C 1
ATOM 11342 O O . ASP B 1 739 ? 13.023 90.25 35.375 1 43.53 739 ASP B O 1
ATOM 11346 N N . ARG B 1 740 ? 11.586 88.688 35.969 1 45.28 740 ARG B N 1
ATOM 11347 C CA . ARG B 1 740 ? 11.398 89.375 37.25 1 45.28 740 ARG B CA 1
ATOM 11348 C C . ARG B 1 740 ? 12.547 89.062 38.188 1 45.28 740 ARG B C 1
ATOM 11350 O O . ARG B 1 740 ? 12.898 89.875 39.031 1 45.28 740 ARG B O 1
ATOM 11357 N N . GLU B 1 741 ? 13 87.875 38.094 1 42.34 741 GLU B N 1
ATOM 11358 C CA . GLU B 1 741 ? 14.156 87.625 38.938 1 42.34 741 GLU B CA 1
ATOM 11359 C C . GLU B 1 741 ? 15.406 88.312 38.406 1 42.34 741 GLU B C 1
ATOM 11361 O O . GLU B 1 741 ? 16.359 88.5 39.156 1 42.34 741 GLU B O 1
ATOM 11366 N N . ALA B 1 742 ? 15.469 88.5 37.156 1 44.75 742 ALA B N 1
ATOM 11367 C CA . ALA B 1 742 ? 16.594 89.25 36.594 1 44.75 742 ALA B CA 1
ATOM 11368 C C . ALA B 1 742 ? 16.422 90.75 36.812 1 44.75 742 ALA B C 1
ATOM 11370 O O . ALA B 1 742 ? 17.406 91.5 36.844 1 44.75 742 ALA B O 1
ATOM 11371 N N . ASN B 1 743 ? 15.312 91.312 36.875 1 35.34 743 ASN B N 1
ATOM 11372 C CA . ASN B 1 743 ? 15.227 92.75 37.188 1 35.34 743 ASN B CA 1
ATOM 11373 C C . ASN B 1 743 ? 15.133 92.938 38.688 1 35.34 743 ASN B C 1
ATOM 11375 O O . ASN B 1 743 ? 14.492 93.875 39.125 1 35.34 743 ASN B O 1
#

Nearest PDB structures (foldseek):
  5iro-assembly1_C  TM=2.526E-01  e=7.797E+00  Homo sapiens
  3d2u-assembly2_E  TM=1.120E-01  e=3.903E+00  Human betaherpesvirus 5
  6qna-assembly3_C  TM=1.472E-01  e=7.634E-01  Bos taurus
  6qb6-assembly1_H  TM=1.295E-01  e=6.921E-01  Homo sapiens
  6qna-assembly4_E  TM=1.246E-01  e=8.843E-01  Bos taurus

Radius of gyration: 49.28 Å; Cα contacts (8 Å, |Δi|>4): 2777; chains: 2; bounding box: 126×155×97 Å